Protein AF-0000000070578550 (afdb_homodimer)

Secondary structure (DSSP, 8-state):
-----SS---B-S----SSS----SSTTTTS-SS------HHHHHHHHHHHHHTTT----EEE--S-HHHHHHHHHH-TT--EEE--SS--BB-SS--SSS---SB-SSEEEE-SSSS-EEEEE-B-STTSEE---EEEE-TTS-EEEEE---EE--TTS---HHHHHHHHHHHHHHHHHHT-EEEEESS-B--GGGGGGTS--HHHHHHHHHHHHHHHTSPPSSTT-S-S-SEEEEEGGG--S-B--EEEEEHHHHHHHS----BEEEEEEEHHHHHHHHHHTTTT--SSS---TT-EEEESEEEEEETTSPTT--EEEEEEE-SSSSS-BEEEPPTTSEEEEEEEHHHHTTGGG----TT-EEE----BHHHHHHHHHHHHPSB-PPB-SSEEEESPPPP--------------------TTGGGGHHHHHH-/-----SS---B-S----SSS----TTTTTTS--S------HHHHHHHHHHHHHTTT----EEE--S-HHHHHHHHHH-TT--EEE--SS--BB-SS--SSS---SB-SSEEEE-SSSS-EEEEE-B-STTSEE---EEEE-TTS-EEEEE---EE--TTS---HHHHHHHHHHHHHHHHHHT-EEEEESS-B--GGGGGGTS--HHHHHHHHHHHHHHHTSPPSSTT-S-S-SEEEEEGGG--S-B--EEEEEHHHHHHHS----BEEEEEEEHHHHHHHHHHTTTT--SSS---TT-EEEESEEEEEETTSPTT--EEEEEEE-SSSSS-BEEEPPTTSEEEEEEEHHHHTTGGG----TT-EEE----BHHHHHHHHHHHHPSB-PPB-SSEEEESPPPP--------------------TTGGGGHHHHHH-

Nearest PDB structures (foldseek):
  6hxw-assembly1_A  TM=8.307E-01  e=1.564E-36  Homo sapiens
  6twf-assembly1_A-2  TM=8.271E-01  e=3.918E-35  Homo sapiens
  6s7f-assembly1_A  TM=8.286E-01  e=1.217E-34  Homo sapiens
  7d0v-assembly1_A  TM=5.463E-01  e=1.371E-34  Naja atra
  5h7w-assembly1_A  TM=5.483E-01  e=2.805E-34  Naja atra

Structure (mmCIF, N/CA/C/O backbone):
data_AF-0000000070578550-model_v1
#
loop_
_entity.id
_entity.type
_entity.pdbx_description
1 polymer "5'-nucleotidase"
#
loop_
_atom_site.group_PDB
_atom_site.id
_atom_site.type_symbol
_atom_site.label_atom_id
_atom_site.label_alt_id
_atom_site.label_comp_id
_atom_site.label_asym_id
_atom_site.label_entity_id
_atom_site.label_seq_id
_atom_site.pdbx_PDB_ins_code
_atom_site.Cartn_x
_atom_site.Cartn_y
_atom_site.Cartn_z
_atom_site.occupancy
_atom_site.B_iso_or_equiv
_atom_site.auth_seq_id
_atom_site.auth_comp_id
_atom_site.auth_asym_id
_atom_site.auth_atom_id
_atom_site.pdbx_PDB_model_num
ATOM 1 N N . MET A 1 1 ? 8.312 -33.438 -26.281 1 23.7 1 MET A N 1
ATOM 2 C CA . MET A 1 1 ? 8.805 -34.812 -26.172 1 23.7 1 MET A CA 1
ATOM 3 C C . MET A 1 1 ? 8.445 -35.625 -27.422 1 23.7 1 MET A C 1
ATOM 5 O O . MET A 1 1 ? 7.309 -35.594 -27.891 1 23.7 1 MET A O 1
ATOM 9 N N . TYR A 1 2 ? 9.336 -35.625 -28.328 1 27.56 2 TYR A N 1
ATOM 10 C CA . TYR A 1 2 ? 9.086 -36.5 -29.484 1 27.56 2 TYR A CA 1
ATOM 11 C C . TYR A 1 2 ? 9.336 -37.969 -29.125 1 27.56 2 TYR A C 1
ATOM 13 O O . TYR A 1 2 ? 10.414 -38.312 -28.641 1 27.56 2 TYR A O 1
ATOM 21 N N . LEU A 1 3 ? 8.234 -38.625 -28.75 1 28.02 3 LEU A N 1
ATOM 22 C CA . LEU A 1 3 ? 8.289 -40.094 -28.547 1 28.02 3 LEU A CA 1
ATOM 23 C C . LEU A 1 3 ? 8.133 -40.812 -29.859 1 28.02 3 LEU A C 1
ATOM 25 O O . LEU A 1 3 ? 7.125 -40.656 -30.547 1 28.02 3 LEU A O 1
ATOM 29 N N . ARG A 1 4 ? 9.188 -41.031 -30.516 1 27.94 4 ARG A N 1
ATOM 30 C CA . ARG A 1 4 ? 9.047 -41.938 -31.641 1 27.94 4 ARG A CA 1
ATOM 31 C C . ARG A 1 4 ? 8.852 -43.375 -31.141 1 27.94 4 ARG A C 1
ATOM 33 O O . ARG A 1 4 ? 9.797 -44 -30.672 1 27.94 4 ARG A O 1
ATOM 40 N N . LEU A 1 5 ? 7.727 -43.562 -30.484 1 29.19 5 LEU A N 1
ATOM 41 C CA . LEU A 1 5 ? 7.492 -44.938 -30.078 1 29.19 5 LEU A CA 1
ATOM 42 C C . LEU A 1 5 ? 6.918 -45.75 -31.234 1 29.19 5 LEU A C 1
ATOM 44 O O . LEU A 1 5 ? 5.977 -45.312 -31.906 1 29.19 5 LEU A O 1
ATOM 48 N N . SER A 1 6 ? 7.734 -46.5 -31.969 1 28.7 6 SER A N 1
ATOM 49 C CA . SER A 1 6 ? 7.102 -47.406 -32.938 1 28.7 6 SER A CA 1
ATOM 50 C C . SER A 1 6 ? 5.852 -48.062 -32.344 1 28.7 6 SER A C 1
ATOM 52 O O . SER A 1 6 ? 4.863 -48.25 -33.062 1 28.7 6 SER A O 1
ATOM 54 N N . LYS A 1 7 ? 5.922 -49.062 -31.438 1 30.14 7 LYS A N 1
ATOM 55 C CA . LYS A 1 7 ? 4.828 -49.875 -30.922 1 30.14 7 LYS A CA 1
ATOM 56 C C . LYS A 1 7 ? 4.406 -49.406 -29.531 1 30.14 7 LYS A C 1
ATOM 58 O O . LYS A 1 7 ? 4.266 -50.219 -28.625 1 30.14 7 LYS A O 1
ATOM 63 N N . VAL A 1 8 ? 4.793 -48.219 -29.156 1 28.39 8 VAL A N 1
ATOM 64 C CA . VAL A 1 8 ? 4.488 -47.781 -27.797 1 28.39 8 VAL A CA 1
ATOM 65 C C . VAL A 1 8 ? 3.098 -47.156 -27.75 1 28.39 8 VAL A C 1
ATOM 67 O O . VAL A 1 8 ? 2.738 -46.375 -28.625 1 28.39 8 VAL A O 1
ATOM 70 N N . ILE A 1 9 ? 2.174 -47.781 -27.219 1 27.33 9 ILE A N 1
ATOM 71 C CA . ILE A 1 9 ? 0.869 -47.188 -26.938 1 27.33 9 ILE A CA 1
ATOM 72 C C . ILE A 1 9 ? 1.025 -46.031 -25.969 1 27.33 9 ILE A C 1
ATOM 74 O O . ILE A 1 9 ? 1.628 -46.188 -24.891 1 27.33 9 ILE A O 1
ATOM 78 N N . CYS A 1 10 ? 1.16 -44.844 -26.438 1 28.72 10 CYS A N 1
ATOM 79 C CA . CYS A 1 10 ? 1.11 -43.625 -25.625 1 28.72 10 CYS A CA 1
ATOM 80 C C . CYS A 1 10 ? -0.292 -43.406 -25.078 1 28.72 10 CYS A C 1
ATOM 82 O O . CYS A 1 10 ? -1.271 -43.438 -25.812 1 28.72 10 CYS A O 1
ATOM 84 N N . MET A 1 11 ? -0.547 -43.812 -24.016 1 29.3 11 MET A N 1
ATOM 85 C CA . MET A 1 11 ? -1.819 -43.5 -23.375 1 29.3 11 MET A CA 1
ATOM 86 C C . MET A 1 11 ? -1.87 -42.031 -22.984 1 29.3 11 MET A C 1
ATOM 88 O O . MET A 1 11 ? -0.975 -41.531 -22.297 1 29.3 11 MET A O 1
ATOM 92 N N . PHE A 1 12 ? -2.178 -41.219 -23.953 1 29.72 12 PHE A N 1
ATOM 93 C CA . PHE A 1 12 ? -2.375 -39.812 -23.656 1 29.72 12 PHE A CA 1
ATOM 94 C C . PHE A 1 12 ? -3.658 -39.594 -22.859 1 29.72 12 PHE A C 1
ATOM 96 O O . PHE A 1 12 ? -4.684 -40.219 -23.156 1 29.72 12 PHE A O 1
ATOM 103 N N . PRO A 1 13 ? -3.574 -39.094 -21.672 1 28.92 13 PRO A N 1
ATOM 104 C CA . PRO A 1 13 ? -4.879 -38.844 -21.062 1 28.92 13 PRO A CA 1
ATOM 105 C C . PRO A 1 13 ? -5.77 -37.938 -21.922 1 28.92 13 PRO A C 1
ATOM 107 O O . PRO A 1 13 ? -6.996 -38 -21.797 1 28.92 13 PRO A O 1
ATOM 110 N N . VAL A 1 14 ? -5.258 -36.969 -22.609 1 27.61 14 VAL A N 1
ATOM 111 C CA . VAL A 1 14 ? -6.242 -35.906 -22.812 1 27.61 14 VAL A CA 1
ATOM 112 C C . VAL A 1 14 ? -7.152 -36.25 -23.984 1 27.61 14 VAL A C 1
ATOM 114 O O . VAL A 1 14 ? -6.797 -36.031 -25.141 1 27.61 14 VAL A O 1
ATOM 117 N N . ARG A 1 15 ? -7.371 -37.344 -24.375 1 25.67 15 ARG A N 1
ATOM 118 C CA . ARG A 1 15 ? -8.156 -37.25 -25.609 1 25.67 15 ARG A CA 1
ATOM 119 C C . ARG A 1 15 ? -9.516 -36.625 -25.344 1 25.67 15 ARG A C 1
ATOM 121 O O . ARG A 1 15 ? -10.258 -37.062 -24.469 1 25.67 15 ARG A O 1
ATOM 128 N N . ALA A 1 16 ? -9.688 -35.281 -25.531 1 26.12 16 ALA A N 1
ATOM 129 C CA . ALA A 1 16 ? -11.07 -34.844 -25.703 1 26.12 16 ALA A CA 1
ATOM 130 C C . ALA A 1 16 ? -11.82 -35.688 -26.703 1 26.12 16 ALA A C 1
ATOM 132 O O . ALA A 1 16 ? -11.961 -35.344 -27.875 1 26.12 16 ALA A O 1
ATOM 133 N N . ASP A 1 17 ? -11.594 -36.875 -27 1 24.56 17 ASP A N 1
ATOM 134 C CA . ASP A 1 17 ? -12.797 -37.375 -27.641 1 24.56 17 ASP A CA 1
ATOM 135 C C . ASP A 1 17 ? -14.008 -37.281 -26.719 1 24.56 17 ASP A C 1
ATOM 137 O O . ASP A 1 17 ? -13.891 -37.469 -25.516 1 24.56 17 ASP A O 1
ATOM 141 N N . PHE A 1 18 ? -15.125 -36.5 -27.016 1 26.39 18 PHE A N 1
ATOM 142 C CA . PHE A 1 18 ? -16.422 -36.312 -26.391 1 26.39 18 PHE A CA 1
ATOM 143 C C . PHE A 1 18 ? -16.906 -37.625 -25.766 1 26.39 18 PHE A C 1
ATOM 145 O O . PHE A 1 18 ? -17.906 -37.656 -25.047 1 26.39 18 PHE A O 1
ATOM 152 N N . GLN A 1 19 ? -16.672 -38.812 -26.297 1 25.03 19 GLN A N 1
ATOM 153 C CA . GLN A 1 19 ? -17.391 -39.75 -25.453 1 25.03 19 GLN A CA 1
ATOM 154 C C . GLN A 1 19 ? -16.828 -39.75 -24.031 1 25.03 19 GLN A C 1
ATOM 156 O O . GLN A 1 19 ? -17.516 -39.406 -23.078 1 25.03 19 GLN A O 1
ATOM 161 N N . ARG A 1 20 ? -16.266 -41.031 -23.406 1 25.88 20 ARG A N 1
ATOM 162 C CA . ARG A 1 20 ? -15.891 -41.281 -22.016 1 25.88 20 ARG A CA 1
ATOM 163 C C . ARG A 1 20 ? -14.477 -40.781 -21.734 1 25.88 20 ARG A C 1
ATOM 165 O O . ARG A 1 20 ? -13.5 -41.5 -21.922 1 25.88 20 ARG A O 1
ATOM 172 N N . THR A 1 21 ? -13.992 -39.719 -22.219 1 25.75 21 THR A N 1
ATOM 173 C CA . THR A 1 21 ? -12.633 -39.219 -22.016 1 25.75 21 THR A CA 1
ATOM 174 C C . THR A 1 21 ? -12.312 -39.125 -20.516 1 25.75 21 THR A C 1
ATOM 176 O O . THR A 1 21 ? -13.031 -38.469 -19.766 1 25.75 21 THR A O 1
ATOM 179 N N . GLN A 1 22 ? -11.75 -40.188 -19.969 1 25.45 22 GLN A N 1
ATOM 180 C CA . GLN A 1 22 ? -11.281 -40.25 -18.594 1 25.45 22 GLN A CA 1
ATOM 181 C C . GLN A 1 22 ? -10.234 -39.156 -18.328 1 25.45 22 GLN A C 1
ATOM 183 O O . GLN A 1 22 ? -9.227 -39.094 -19.031 1 25.45 22 GLN A O 1
ATOM 188 N N . TYR A 1 23 ? -10.516 -37.938 -18.156 1 28.58 23 TYR A N 1
ATOM 189 C CA . TYR A 1 23 ? -9.711 -36.781 -17.812 1 28.58 23 TYR A CA 1
ATOM 190 C C . TYR A 1 23 ? -8.953 -37.031 -16.5 1 28.58 23 TYR A C 1
ATOM 192 O O . TYR A 1 23 ? -9.422 -37.75 -15.633 1 28.58 23 TYR A O 1
ATOM 200 N N . SER A 1 24 ? -7.645 -37.125 -16.578 1 28.34 24 SER A N 1
ATOM 201 C CA . SER A 1 24 ? -6.832 -37.156 -15.375 1 28.34 24 SER A CA 1
ATOM 202 C C . SER A 1 24 ? -7.293 -36.094 -14.359 1 28.34 24 SER A C 1
ATOM 204 O O . SER A 1 24 ? -7.938 -35.125 -14.734 1 28.34 24 SER A O 1
ATOM 206 N N . TYR A 1 25 ? -7.145 -36.438 -13.102 1 28.59 25 TYR A N 1
ATOM 207 C CA . TYR A 1 25 ? -7.656 -35.688 -11.961 1 28.59 25 TYR A CA 1
ATOM 208 C C . TYR A 1 25 ? -7.277 -34.219 -12.062 1 28.59 25 TYR A C 1
ATOM 210 O O . TYR A 1 25 ? -8.109 -33.312 -11.805 1 28.59 25 TYR A O 1
ATOM 218 N N . GLU A 1 26 ? -5.922 -33.938 -12.211 1 30.03 26 GLU A N 1
ATOM 219 C CA . GLU A 1 26 ? -5.562 -32.531 -12.023 1 30.03 26 GLU A CA 1
ATOM 220 C C . GLU A 1 26 ? -6.07 -31.688 -13.18 1 30.03 26 GLU A C 1
ATOM 222 O O . GLU A 1 26 ? -6.484 -30.547 -12.984 1 30.03 26 GLU A O 1
ATOM 227 N N . THR A 1 27 ? -5.836 -32.125 -14.344 1 30.83 27 THR A N 1
ATOM 228 C CA . THR A 1 27 ? -6.352 -31.453 -15.523 1 30.83 27 THR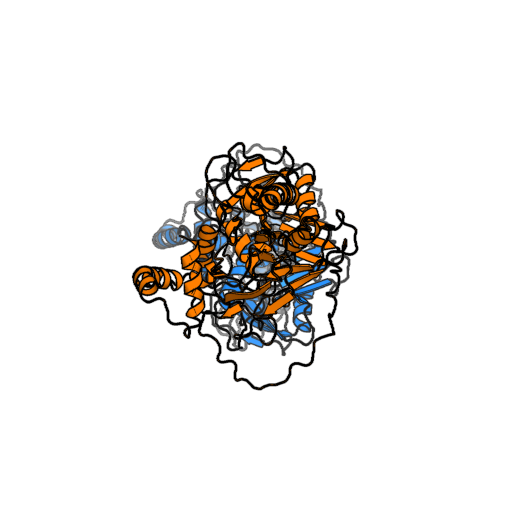 A CA 1
ATOM 229 C C . THR A 1 27 ? -7.879 -31.438 -15.516 1 30.83 27 THR A C 1
ATOM 231 O O . THR A 1 27 ? -8.5 -30.875 -16.422 1 30.83 27 THR A O 1
ATOM 234 N N . TYR A 1 28 ? -8.43 -32.344 -14.727 1 29.84 28 TYR A N 1
ATOM 235 C CA . TYR A 1 28 ? -9.883 -32.469 -14.711 1 29.84 28 TYR A CA 1
ATOM 236 C C . TYR A 1 28 ? -10.547 -31.141 -14.32 1 29.84 28 TYR A C 1
ATOM 238 O O . TYR A 1 28 ? -11.75 -30.969 -14.5 1 29.84 28 TYR A O 1
ATOM 246 N N . ILE A 1 29 ? -9.805 -30.469 -13.359 1 28.92 29 ILE A N 1
ATOM 247 C CA . ILE A 1 29 ? -10.594 -29.406 -12.766 1 28.92 29 ILE A CA 1
ATOM 248 C C . ILE A 1 29 ? -10.883 -28.328 -13.812 1 28.92 29 ILE A C 1
ATOM 250 O O . ILE A 1 29 ? -11.703 -27.438 -13.578 1 28.92 29 ILE A O 1
ATOM 254 N N . PHE A 1 30 ? -10.008 -28.188 -14.719 1 29.16 30 PHE A N 1
ATOM 255 C CA . PHE A 1 30 ? -10.359 -27.047 -15.562 1 29.16 30 PHE A CA 1
ATOM 256 C C . PHE A 1 30 ? -11.57 -27.375 -16.422 1 29.16 30 PHE A C 1
ATOM 258 O O . PHE A 1 30 ? -12.07 -26.5 -17.141 1 29.16 30 PHE A O 1
ATOM 265 N N . PHE A 1 31 ? -11.664 -28.641 -16.969 1 27.8 31 PHE A N 1
ATOM 266 C CA . PHE A 1 31 ? -12.57 -28.719 -18.109 1 27.8 31 PHE A CA 1
ATOM 267 C C . PHE A 1 31 ? -14.016 -28.547 -17.656 1 27.8 31 PHE A C 1
ATOM 269 O O . PHE A 1 31 ? -14.32 -28.656 -16.469 1 27.8 31 PHE A O 1
ATOM 276 N N . PHE A 1 32 ? -15.055 -28.938 -18.656 1 27.47 32 PHE A N 1
ATOM 277 C CA . PHE A 1 32 ? -16.438 -28.641 -19 1 27.47 32 PHE A CA 1
ATOM 278 C C . PHE A 1 32 ? -17.391 -29.234 -17.953 1 27.47 32 PHE A C 1
ATOM 280 O O . PHE A 1 32 ? -17.031 -30.188 -17.266 1 27.47 32 PHE A O 1
ATOM 287 N N . SER A 1 33 ? -18.547 -28.547 -17.547 1 31.75 33 SER A N 1
ATOM 288 C CA . SER A 1 33 ? -19.812 -28.781 -16.859 1 31.75 33 SER A CA 1
ATOM 289 C C . SER A 1 33 ? -20.328 -30.188 -17.125 1 31.75 33 SER A C 1
ATOM 291 O O . SER A 1 33 ? -21.391 -30.562 -16.625 1 31.75 33 SER A O 1
ATOM 293 N N . GLY A 1 34 ? -20.016 -30.938 -18.297 1 32.12 34 GLY A N 1
ATOM 294 C CA . GLY A 1 34 ? -20.859 -32.125 -18.5 1 32.12 34 GLY A CA 1
ATOM 295 C C . GLY A 1 34 ? -20.531 -33.25 -17.531 1 32.12 34 GLY A C 1
ATOM 296 O O . GLY A 1 34 ? -19.625 -33.125 -16.703 1 32.12 34 GLY A O 1
ATOM 297 N N . LYS A 1 35 ? -21.328 -34.406 -17.516 1 35.44 35 LYS A N 1
ATOM 298 C CA . LYS A 1 35 ? -21.453 -35.625 -16.719 1 35.44 35 LYS A CA 1
ATOM 299 C C . LYS A 1 35 ? -20.156 -36.406 -16.688 1 35.44 35 LYS A C 1
ATOM 301 O O . LYS A 1 35 ? -20.031 -37.438 -17.359 1 35.44 35 LYS A O 1
ATOM 306 N N . VAL A 1 36 ? -19.016 -35.719 -16.828 1 34.66 36 VAL A N 1
ATOM 307 C CA . VAL A 1 36 ? -17.844 -36.594 -16.844 1 34.66 36 VAL A CA 1
ATOM 308 C C . VAL A 1 36 ? -17.531 -37.062 -15.43 1 34.66 36 VAL A C 1
ATOM 310 O O . VAL A 1 36 ? -17.531 -36.25 -14.492 1 34.66 36 VAL A O 1
ATOM 313 N N . GLN A 1 37 ? -17.828 -38.312 -15.078 1 34.62 37 GLN A N 1
ATOM 314 C CA . GLN A 1 37 ? -17.438 -38.969 -13.836 1 34.62 37 GLN A CA 1
ATOM 315 C C . GLN A 1 37 ? -15.914 -39 -13.703 1 34.62 37 GLN A C 1
ATOM 317 O O . GLN A 1 37 ? -15.211 -39.406 -14.641 1 34.62 37 GLN A O 1
ATOM 322 N N . ILE A 1 38 ? -15.391 -38.312 -12.945 1 39.66 38 ILE A N 1
ATOM 323 C CA . ILE A 1 38 ? -13.953 -38.281 -12.688 1 39.66 38 ILE A CA 1
ATOM 324 C C . ILE A 1 38 ? -13.562 -39.438 -11.797 1 39.66 38 ILE A C 1
ATOM 326 O O . ILE A 1 38 ? -14.008 -39.531 -10.656 1 39.66 38 ILE A O 1
ATOM 330 N N . LEU A 1 39 ? -13.078 -40.469 -12.312 1 49.06 39 LEU A N 1
ATOM 331 C CA . LEU A 1 39 ? -12.586 -41.625 -11.57 1 49.06 39 LEU A CA 1
ATOM 332 C C . LEU A 1 39 ? -11.164 -41.406 -11.078 1 49.06 39 LEU A C 1
ATOM 334 O O . LEU A 1 39 ? -10.414 -40.625 -11.68 1 49.06 39 LEU A O 1
ATOM 338 N N . PRO A 1 40 ? -10.797 -41.875 -9.945 1 60.25 40 PRO A N 1
ATOM 339 C CA . PRO A 1 40 ? -9.414 -41.75 -9.461 1 60.25 40 PRO A CA 1
ATOM 340 C C . PRO A 1 40 ? -8.383 -42.188 -10.508 1 60.25 40 PRO A C 1
ATOM 342 O O . PRO A 1 40 ? -8.57 -43.188 -11.188 1 60.25 40 PRO A O 1
ATOM 345 N N . GLU A 1 41 ? -7.398 -41.344 -10.648 1 65.06 41 GLU A N 1
ATOM 346 C CA . GLU A 1 41 ? -6.426 -41.5 -11.727 1 65.06 41 GLU A CA 1
ATOM 347 C C . GLU A 1 41 ? -5.754 -42.875 -11.656 1 65.06 41 GLU A C 1
ATOM 349 O O . GLU A 1 41 ? -5.648 -43.562 -12.672 1 65.06 41 GLU A O 1
ATOM 354 N N . ALA A 1 42 ? -5.383 -43.25 -10.477 1 76.69 42 ALA A N 1
ATOM 355 C CA . ALA A 1 42 ? -4.633 -44.5 -10.328 1 76.69 42 ALA A CA 1
ATOM 356 C C . ALA A 1 42 ? -5.492 -45.688 -10.703 1 76.69 42 ALA A C 1
ATOM 358 O O . ALA A 1 42 ? -5.02 -46.625 -11.375 1 76.69 42 ALA A O 1
ATOM 359 N N . ASP A 1 43 ? -6.707 -45.656 -10.289 1 73.06 43 ASP A N 1
ATOM 360 C CA . ASP A 1 43 ? -7.598 -46.781 -10.562 1 73.06 43 ASP A CA 1
ATOM 361 C C . ASP A 1 43 ? -7.871 -46.906 -12.062 1 73.06 43 ASP A C 1
ATOM 363 O O . ASP A 1 43 ? -7.891 -48 -12.602 1 73.06 43 ASP A O 1
ATOM 367 N N . SER A 1 44 ? -8.055 -45.781 -12.641 1 70.19 44 SER A N 1
ATOM 368 C CA . SER A 1 44 ? -8.312 -45.781 -14.07 1 70.19 44 SER A CA 1
ATOM 369 C C . SER A 1 44 ? -7.109 -46.312 -14.852 1 70.19 44 SER A C 1
ATOM 371 O O . SER A 1 44 ? -7.258 -47.062 -15.812 1 70.19 44 SER A O 1
ATOM 373 N N . ILE A 1 45 ? -6 -45.875 -14.43 1 75.25 45 ILE A N 1
ATOM 374 C CA . ILE A 1 45 ? -4.762 -46.281 -15.078 1 75.25 45 ILE A CA 1
ATOM 375 C C . ILE A 1 45 ? -4.566 -47.781 -14.906 1 75.25 45 ILE A C 1
ATOM 377 O O . ILE A 1 45 ? -4.297 -48.5 -15.875 1 75.25 45 ILE A O 1
ATOM 381 N N . ASN A 1 46 ? -4.816 -48.219 -13.742 1 81.44 46 ASN A N 1
ATOM 382 C CA . ASN A 1 46 ? -4.656 -49.656 -13.469 1 81.44 46 ASN A CA 1
ATOM 383 C C . ASN A 1 46 ? -5.652 -50.5 -14.258 1 81.44 46 ASN A C 1
ATOM 385 O O . ASN A 1 46 ? -5.305 -51.562 -14.758 1 81.44 46 ASN A O 1
ATOM 389 N N . ALA A 1 47 ? -6.797 -50 -14.32 1 74.75 47 ALA A N 1
ATOM 390 C CA . ALA A 1 47 ? -7.816 -50.75 -15.078 1 74.75 47 ALA A CA 1
ATOM 391 C C . ALA A 1 47 ? -7.426 -50.844 -16.547 1 74.75 47 ALA A C 1
ATOM 393 O O . ALA A 1 47 ? -7.574 -51.938 -17.156 1 74.75 47 ALA A O 1
ATOM 394 N N . GLU A 1 48 ? -6.969 -49.75 -17.047 1 74.12 48 GLU A N 1
ATOM 395 C CA . GLU A 1 48 ? -6.555 -49.75 -18.453 1 74.12 48 GLU A CA 1
ATOM 396 C C . GLU A 1 48 ? -5.34 -50.656 -18.656 1 74.12 48 GLU A C 1
ATOM 398 O O . GLU A 1 48 ? -5.254 -51.344 -19.672 1 74.12 48 GLU A O 1
ATOM 403 N N . ILE A 1 49 ? -4.449 -50.625 -17.797 1 77.88 49 ILE A N 1
ATOM 404 C CA . ILE A 1 49 ? -3.25 -51.469 -17.875 1 77.88 49 ILE A CA 1
ATOM 405 C C . ILE A 1 49 ? -3.643 -52.938 -17.906 1 77.88 49 ILE A C 1
ATOM 407 O O . ILE A 1 49 ? -3.1 -53.719 -18.688 1 77.88 49 ILE A O 1
ATOM 411 N N . LYS A 1 50 ? -4.57 -53.281 -17.078 1 80 50 LYS A N 1
ATOM 412 C CA . LYS A 1 50 ? -5.043 -54.656 -17.047 1 80 50 LYS A CA 1
ATOM 413 C C . LYS A 1 50 ? -5.598 -55.062 -18.406 1 80 50 LYS A C 1
ATOM 415 O O . LYS A 1 50 ? -5.363 -56.188 -18.859 1 80 50 LYS A O 1
ATOM 420 N N . VAL A 1 51 ? -6.289 -54.219 -18.938 1 73.38 51 VAL A N 1
ATOM 421 C CA . VAL A 1 51 ? -6.863 -54.5 -20.25 1 73.38 51 VAL A CA 1
ATOM 422 C C . VAL A 1 51 ? -5.746 -54.688 -21.281 1 73.38 51 VAL A C 1
ATOM 424 O O . VAL A 1 51 ? -5.785 -55.594 -22.109 1 73.38 51 VAL A O 1
ATOM 427 N N . LEU A 1 52 ? -4.785 -53.844 -21.188 1 72.94 52 LEU A N 1
ATOM 428 C CA . LEU A 1 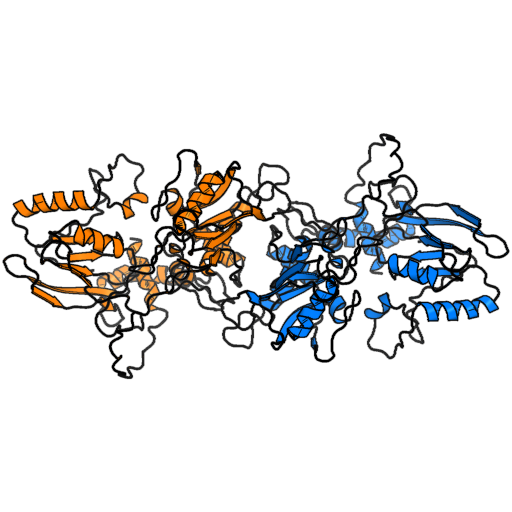52 ? -3.701 -53.844 -22.156 1 72.94 52 LEU A CA 1
ATOM 429 C C . LEU A 1 52 ? -2.76 -55 -21.938 1 72.94 52 LEU A C 1
ATOM 431 O O . LEU A 1 52 ? -2.164 -55.531 -22.891 1 72.94 52 LEU A O 1
ATOM 435 N N . MET A 1 53 ? -2.656 -55.406 -20.734 1 77.69 53 MET A N 1
ATOM 436 C CA . MET A 1 53 ? -1.843 -56.562 -20.438 1 77.69 53 MET A CA 1
ATOM 437 C C . MET A 1 53 ? -2.404 -57.812 -21.109 1 77.69 53 MET A C 1
ATOM 439 O O . MET A 1 53 ? -1.646 -58.688 -21.562 1 77.69 53 MET A O 1
ATOM 443 N N . LYS A 1 54 ? -3.623 -57.844 -21.25 1 75.25 54 LYS A N 1
ATOM 444 C CA . LYS A 1 54 ? -4.27 -58.969 -21.922 1 75.25 54 LYS A CA 1
ATOM 445 C C . LYS A 1 54 ? -3.945 -58.938 -23.422 1 75.25 54 LYS A C 1
ATOM 447 O O . LYS A 1 54 ? -4.055 -59.969 -24.094 1 75.25 54 LYS A O 1
ATOM 452 N N . LYS A 1 55 ? -3.562 -57.875 -23.875 1 70.06 55 LYS A N 1
ATOM 453 C CA . LYS A 1 55 ? -3.191 -57.75 -25.281 1 70.06 55 LYS A CA 1
ATOM 454 C C . LYS A 1 55 ? -1.688 -57.906 -25.469 1 70.06 55 LYS A C 1
ATOM 456 O O . LYS A 1 55 ? -1.133 -57.5 -26.484 1 70.06 55 LYS A O 1
ATOM 461 N N . ASN A 1 56 ? -0.92 -58.344 -24.422 1 70.88 56 ASN A N 1
ATOM 462 C CA . ASN A 1 56 ? 0.493 -58.719 -24.422 1 70.88 56 ASN A CA 1
ATOM 463 C C . ASN A 1 56 ? 1.388 -57.469 -24.516 1 70.88 56 ASN A C 1
ATOM 465 O O . ASN A 1 56 ? 2.41 -57.5 -25.203 1 70.88 56 ASN A O 1
ATOM 469 N N . ILE A 1 57 ? 0.937 -56.406 -24 1 72.12 57 ILE A N 1
ATOM 470 C CA . ILE A 1 57 ? 1.777 -55.219 -23.844 1 72.12 57 ILE A CA 1
ATOM 471 C C . ILE A 1 57 ? 2.572 -55.344 -22.547 1 72.12 57 ILE A C 1
ATOM 473 O O . ILE A 1 57 ? 2.018 -55.688 -21.5 1 72.12 57 ILE A O 1
ATOM 477 N N . SER A 1 58 ? 3.838 -55.188 -22.641 1 76.38 58 SER A N 1
ATOM 478 C CA . SER A 1 58 ? 4.691 -55.438 -21.484 1 76.38 58 SER A CA 1
ATOM 479 C C . SER A 1 58 ? 5.344 -54.156 -20.984 1 76.38 58 SER A C 1
ATOM 481 O O . SER A 1 58 ? 5.93 -54.156 -19.891 1 76.38 58 SER A O 1
ATOM 483 N N . VAL A 1 59 ? 5.34 -53.125 -21.672 1 75.56 59 VAL A N 1
ATOM 484 C CA . VAL A 1 59 ? 5.918 -51.875 -21.234 1 75.56 59 VAL A CA 1
ATOM 485 C C . VAL A 1 59 ? 4.84 -50.781 -21.203 1 75.56 59 VAL A C 1
ATOM 487 O O . VAL A 1 59 ? 4.102 -50.594 -22.172 1 75.56 59 VAL A O 1
ATOM 490 N N . PHE A 1 60 ? 4.738 -50.188 -20.156 1 78.44 60 PHE A N 1
ATOM 491 C CA . PHE A 1 60 ? 3.699 -49.156 -19.984 1 78.44 60 PHE A CA 1
ATOM 492 C C . PHE A 1 60 ? 4.312 -47.812 -19.719 1 78.44 60 PHE A C 1
ATOM 494 O O . PHE A 1 60 ? 5.074 -47.625 -18.766 1 78.44 60 PHE A O 1
ATOM 501 N N . ILE A 1 61 ? 4.047 -46.875 -20.578 1 75.12 61 ILE A N 1
ATOM 502 C CA . ILE A 1 61 ? 4.508 -45.5 -20.469 1 75.12 61 ILE A CA 1
ATOM 503 C C . ILE A 1 61 ? 3.311 -44.594 -20.266 1 75.12 61 ILE A C 1
ATOM 505 O O . ILE A 1 61 ? 2.344 -44.625 -21.031 1 75.12 61 ILE A O 1
ATOM 509 N N . LEU A 1 62 ? 3.41 -43.812 -19.188 1 76.56 62 LEU A N 1
ATOM 510 C CA . LEU A 1 62 ? 2.359 -42.844 -18.891 1 76.56 62 LEU A CA 1
ATOM 511 C C . LEU A 1 62 ? 2.811 -41.438 -19.25 1 76.56 62 LEU A C 1
ATOM 513 O O . LEU A 1 62 ? 3.896 -41 -18.844 1 76.56 62 LEU A O 1
ATOM 517 N N . VAL A 1 63 ? 2.084 -40.781 -20.125 1 68.94 63 VAL A N 1
ATOM 518 C CA . VAL A 1 63 ? 2.256 -39.344 -20.312 1 68.94 63 VAL A CA 1
ATOM 519 C C . VAL A 1 63 ? 1.313 -38.594 -19.375 1 68.94 63 VAL A C 1
ATOM 521 O O . VAL A 1 63 ? 0.092 -38.719 -19.469 1 68.94 63 VAL A O 1
ATOM 524 N N . SER A 1 64 ? 1.947 -37.938 -18.391 1 66.56 64 SER A N 1
ATOM 525 C CA . SER A 1 64 ? 1.148 -37.312 -17.344 1 66.56 64 SER A CA 1
ATOM 526 C C . SER A 1 64 ? 1.356 -35.812 -17.297 1 66.56 64 SER A C 1
ATOM 528 O O . SER A 1 64 ? 2.34 -35.312 -17.844 1 66.56 64 SER A O 1
ATOM 530 N N . HIS A 1 65 ? 0.39 -35.094 -16.906 1 61.19 65 HIS A N 1
ATOM 531 C CA . HIS A 1 65 ? 0.487 -33.656 -16.594 1 61.19 65 HIS A CA 1
ATOM 532 C C . HIS A 1 65 ? -0.041 -33.375 -15.188 1 61.19 65 HIS A C 1
ATOM 534 O O . HIS A 1 65 ? -0.788 -32.406 -14.984 1 61.19 65 HIS A O 1
ATOM 540 N N . VAL A 1 66 ? 0.328 -34.281 -14.266 1 58.94 66 VAL A N 1
ATOM 541 C CA . VAL A 1 66 ? -0.227 -34.219 -12.914 1 58.94 66 VAL A CA 1
ATOM 542 C C . VAL A 1 66 ? 0.829 -33.688 -11.945 1 58.94 66 VAL A C 1
ATOM 544 O O . VAL A 1 66 ? 0.556 -33.531 -10.758 1 58.94 66 VAL A O 1
ATOM 547 N N . GLY A 1 67 ? 1.941 -33.312 -12.391 1 68.69 67 GLY A N 1
ATOM 548 C CA . GLY A 1 67 ? 2.994 -32.812 -11.516 1 68.69 67 GLY A CA 1
ATOM 549 C C . GLY A 1 67 ? 3.928 -33.906 -11.031 1 68.69 67 GLY A C 1
ATOM 550 O O . GLY A 1 67 ? 3.543 -35.094 -10.961 1 68.69 67 GLY A O 1
ATOM 551 N N . PHE A 1 68 ? 5.113 -33.531 -10.609 1 76.44 68 PHE A N 1
ATOM 552 C CA . PHE A 1 68 ? 6.18 -34.469 -10.273 1 76.44 68 PHE A CA 1
ATOM 553 C C . PHE A 1 68 ? 5.828 -35.281 -9.031 1 76.44 68 PHE A C 1
ATOM 555 O O . PHE A 1 68 ? 6.039 -36.5 -8.984 1 76.44 68 PHE A O 1
ATOM 562 N N . ASP A 1 69 ? 5.246 -34.625 -8.055 1 73.31 69 ASP A N 1
ATOM 563 C CA . ASP A 1 69 ? 4.895 -35.281 -6.809 1 73.31 69 ASP A CA 1
ATOM 564 C C . ASP A 1 69 ? 3.811 -36.344 -7.043 1 73.31 69 ASP A C 1
ATOM 566 O O . ASP A 1 69 ? 3.902 -37.469 -6.539 1 73.31 69 ASP A O 1
ATOM 570 N N . VAL A 1 70 ? 2.879 -36 -7.809 1 74.5 70 VAL A N 1
ATOM 571 C CA . VAL A 1 70 ? 1.785 -36.906 -8.086 1 74.5 70 VAL A CA 1
ATOM 572 C C . VAL A 1 70 ? 2.277 -38.031 -8.984 1 74.5 70 VAL A C 1
ATOM 574 O O . VAL A 1 70 ? 1.854 -39.188 -8.836 1 74.5 70 VAL A O 1
ATOM 577 N N . ASP A 1 71 ? 3.113 -37.688 -9.852 1 79.88 71 ASP A N 1
ATOM 578 C CA . ASP A 1 71 ? 3.709 -38.719 -10.695 1 79.88 71 ASP A CA 1
ATOM 579 C C . ASP A 1 71 ? 4.371 -39.812 -9.844 1 79.88 71 ASP A C 1
ATOM 581 O O . ASP A 1 71 ? 4.285 -41 -10.164 1 79.88 71 ASP A O 1
ATOM 585 N N . GLN A 1 72 ? 4.98 -39.344 -8.812 1 83.12 72 GLN A N 1
ATOM 586 C CA . GLN A 1 72 ? 5.609 -40.312 -7.922 1 83.12 72 GLN A CA 1
ATOM 587 C C . GLN A 1 72 ? 4.57 -41.188 -7.227 1 83.12 72 GLN A C 1
ATOM 589 O O . GLN A 1 72 ? 4.766 -42.406 -7.062 1 83.12 72 GLN A O 1
ATOM 594 N N . GLN A 1 73 ? 3.549 -40.594 -6.906 1 80.19 73 GLN A N 1
ATOM 595 C CA . GLN A 1 73 ? 2.463 -41.375 -6.305 1 80.19 73 GLN A CA 1
ATOM 596 C C . GLN A 1 73 ? 1.897 -42.375 -7.289 1 80.19 73 GLN A C 1
ATOM 598 O O . GLN A 1 73 ? 1.61 -43.531 -6.91 1 80.19 73 GLN A O 1
ATOM 603 N N . LEU A 1 74 ? 1.71 -41.906 -8.461 1 82.81 74 LEU A N 1
ATOM 604 C CA . LEU A 1 74 ? 1.203 -42.812 -9.484 1 82.81 74 LEU A CA 1
ATOM 605 C C . LEU A 1 74 ? 2.172 -43.969 -9.727 1 82.81 74 LEU A C 1
ATOM 607 O O . LEU A 1 74 ? 1.747 -45.125 -9.938 1 82.81 74 LEU A O 1
ATOM 611 N N . ALA A 1 75 ? 3.406 -43.625 -9.656 1 87.81 75 ALA A N 1
ATOM 612 C CA . ALA A 1 75 ? 4.418 -44.656 -9.812 1 87.81 75 ALA A CA 1
ATOM 613 C C . ALA A 1 75 ? 4.273 -45.719 -8.742 1 87.81 75 ALA A C 1
ATOM 615 O O . ALA A 1 75 ? 4.477 -46.906 -9.008 1 87.81 75 ALA A O 1
ATOM 616 N N . GLU A 1 76 ? 3.883 -45.281 -7.605 1 87.31 76 GLU A N 1
ATOM 617 C CA . GLU A 1 76 ? 3.688 -46.188 -6.5 1 87.31 76 GLU A CA 1
ATOM 618 C C . GLU A 1 76 ? 2.377 -46.969 -6.648 1 87.31 76 GLU A C 1
ATOM 620 O O . GLU A 1 76 ? 2.348 -48.188 -6.484 1 87.31 76 GLU A O 1
ATOM 625 N N . LYS A 1 77 ? 1.366 -46.312 -7.008 1 85.19 77 LYS A N 1
ATOM 626 C CA . LYS A 1 77 ? 0.021 -46.906 -6.996 1 85.19 77 LYS A CA 1
ATOM 627 C C . LYS A 1 77 ? -0.236 -47.719 -8.25 1 85.19 77 LYS A C 1
ATOM 629 O O . LYS A 1 77 ? -1.163 -48.531 -8.281 1 85.19 77 LYS A O 1
ATOM 634 N N . CYS A 1 78 ? 0.489 -47.5 -9.227 1 85.44 78 CYS A N 1
ATOM 635 C CA . CYS A 1 78 ? 0.386 -48.281 -10.469 1 85.44 78 CYS A CA 1
ATOM 636 C C . CYS A 1 78 ? 1.664 -49.062 -10.734 1 85.44 78 CYS A C 1
ATOM 638 O O . CYS A 1 78 ? 2.52 -48.625 -11.508 1 85.44 78 CYS A O 1
ATOM 640 N N . PRO A 1 79 ? 1.747 -50.156 -10.156 1 87 79 PRO A N 1
ATOM 641 C CA . PRO A 1 79 ? 3.012 -50.875 -10.133 1 87 79 PRO A CA 1
ATOM 642 C C . PRO A 1 79 ? 3.449 -51.344 -11.523 1 87 79 PRO A C 1
ATOM 644 O O . PRO A 1 79 ? 4.629 -51.656 -11.734 1 87 79 PRO A O 1
ATOM 647 N N . GLU A 1 80 ? 2.574 -51.344 -12.5 1 84 80 GLU A N 1
ATOM 648 C CA . GLU A 1 80 ? 2.93 -51.875 -13.82 1 84 80 GLU A CA 1
ATOM 649 C C . GLU A 1 80 ? 3.508 -50.75 -14.703 1 84 80 GLU A C 1
ATOM 651 O O . GLU A 1 80 ? 4 -51.031 -15.797 1 84 80 GLU A O 1
ATOM 656 N N . LEU A 1 81 ? 3.496 -49.562 -14.188 1 86.12 81 LEU A N 1
ATOM 657 C CA . LEU A 1 81 ? 4.051 -48.469 -14.969 1 86.12 81 LEU A CA 1
ATOM 658 C C . LEU A 1 81 ? 5.574 -48.531 -14.992 1 86.12 81 LEU A C 1
ATOM 660 O O . LEU A 1 81 ? 6.207 -48.688 -13.945 1 86.12 81 LEU A O 1
ATOM 664 N N . ASP A 1 82 ? 6.102 -48.375 -16.141 1 82.5 82 ASP A N 1
ATOM 665 C CA . ASP A 1 82 ? 7.551 -48.438 -16.297 1 82.5 82 ASP A CA 1
ATOM 666 C C . ASP A 1 82 ? 8.156 -47.031 -16.406 1 82.5 82 ASP A C 1
ATOM 668 O O . ASP A 1 82 ? 9.273 -46.781 -15.938 1 82.5 82 ASP A O 1
ATOM 672 N N . LEU A 1 83 ? 7.508 -46.188 -17.031 1 82.31 83 LEU A N 1
ATOM 673 C CA . LEU A 1 83 ? 7.984 -44.844 -17.297 1 82.31 83 LEU A CA 1
ATOM 674 C C . LEU A 1 83 ? 6.836 -43.844 -17.234 1 82.31 83 LEU A C 1
ATOM 676 O O . LEU A 1 83 ? 5.746 -44.094 -17.75 1 82.31 83 LEU A O 1
ATOM 680 N N . ILE A 1 84 ? 7.117 -42.812 -16.547 1 82.31 84 ILE A N 1
ATOM 681 C CA . ILE A 1 84 ? 6.191 -41.688 -16.547 1 82.31 84 ILE A CA 1
ATOM 682 C C . ILE A 1 84 ? 6.859 -40.469 -17.188 1 82.31 84 ILE A C 1
ATOM 684 O O . ILE A 1 84 ? 7.941 -40.062 -16.766 1 82.31 84 ILE A O 1
ATOM 688 N N . VAL A 1 85 ? 6.316 -40 -18.297 1 76.12 85 VAL A N 1
ATOM 689 C CA . VAL A 1 85 ? 6.703 -38.75 -18.891 1 76.12 85 VAL A CA 1
ATOM 690 C C . VAL A 1 85 ? 5.766 -37.625 -18.406 1 76.12 85 VAL A C 1
ATOM 692 O O . VAL A 1 85 ? 4.641 -37.5 -18.891 1 76.12 85 VAL A O 1
ATOM 695 N N . GLY A 1 86 ? 6.367 -36.969 -17.406 1 71.94 86 GLY A N 1
ATOM 696 C CA . GLY A 1 86 ? 5.5 -36.031 -16.703 1 71.94 86 GLY A CA 1
ATOM 697 C C . GLY A 1 86 ? 5.707 -34.594 -17.141 1 71.94 86 GLY A C 1
ATOM 698 O O . GLY A 1 86 ? 6.531 -34.312 -18 1 71.94 86 GLY A O 1
ATOM 699 N N . GLY A 1 87 ? 4.867 -33.812 -16.656 1 64.62 87 GLY A N 1
ATOM 700 C CA . GLY A 1 87 ? 4.902 -32.375 -16.812 1 64.62 87 GLY A CA 1
ATOM 701 C C . GLY A 1 87 ? 4.105 -31.625 -15.75 1 64.62 87 GLY A C 1
ATOM 702 O O . GLY A 1 87 ? 3.969 -32.125 -14.625 1 64.62 87 GLY A O 1
ATOM 703 N N . HIS A 1 88 ? 3.775 -30.453 -15.922 1 53.53 88 HIS A N 1
ATOM 704 C CA . HIS A 1 88 ? 2.902 -29.625 -15.094 1 53.53 88 HIS A CA 1
ATOM 705 C C . HIS A 1 88 ? 3.703 -28.844 -14.062 1 53.53 88 HIS A C 1
ATOM 707 O O . HIS A 1 88 ? 3.471 -27.641 -13.867 1 53.53 88 HIS A O 1
ATOM 713 N N . THR A 1 89 ? 4.586 -29.531 -13.328 1 54.28 89 THR A N 1
ATOM 714 C CA . THR A 1 89 ? 5.34 -28.875 -12.258 1 54.28 89 THR A CA 1
ATOM 715 C C . THR A 1 89 ? 6.605 -28.234 -12.812 1 54.28 89 THR A C 1
ATOM 717 O O . THR A 1 89 ? 7.348 -27.578 -12.078 1 54.28 89 THR A O 1
ATOM 720 N N . ASN A 1 90 ? 6.875 -28.172 -14.109 1 56.81 90 ASN A N 1
ATOM 721 C CA . ASN A 1 90 ? 8.062 -27.594 -14.742 1 56.81 90 ASN A CA 1
ATOM 722 C C . ASN A 1 90 ? 9.328 -27.938 -13.969 1 56.81 90 ASN A C 1
ATOM 724 O O . ASN A 1 90 ? 10.188 -27.078 -13.758 1 56.81 90 ASN A O 1
ATOM 728 N N . THR A 1 91 ? 9.406 -29.125 -13.477 1 67.5 91 THR A N 1
ATOM 729 C CA . THR A 1 91 ? 10.562 -29.609 -12.734 1 67.5 91 THR A CA 1
ATOM 730 C C . THR A 1 91 ? 11.734 -29.875 -13.68 1 67.5 91 THR A C 1
ATOM 732 O O . THR A 1 91 ? 11.594 -30.625 -14.648 1 67.5 91 THR A O 1
ATOM 735 N N . PHE A 1 92 ? 12.781 -29.203 -13.383 1 77.12 92 PHE A N 1
ATOM 736 C CA . PHE A 1 92 ? 13.969 -29.422 -14.203 1 77.12 92 PHE A CA 1
ATOM 737 C C . PHE A 1 92 ? 14.781 -30.609 -13.68 1 77.12 92 PHE A C 1
ATOM 739 O O . PHE A 1 92 ? 15.477 -30.484 -12.672 1 77.12 92 PHE A O 1
ATOM 746 N N . LEU A 1 93 ? 14.664 -31.766 -14.43 1 79.81 93 LEU A N 1
ATOM 747 C CA . LEU A 1 93 ? 15.484 -32.938 -14.141 1 79.81 93 LEU A CA 1
ATOM 748 C C . LEU A 1 93 ? 16.672 -33.031 -15.094 1 79.81 93 LEU A C 1
ATOM 750 O O . LEU A 1 93 ? 16.516 -32.812 -16.297 1 79.81 93 LEU A O 1
ATOM 754 N N . TYR A 1 94 ? 17.75 -33.156 -14.57 1 83.19 94 TYR A N 1
ATOM 755 C CA . TYR A 1 94 ? 18.953 -33.25 -15.391 1 83.19 94 TYR A CA 1
ATOM 756 C C . TYR A 1 94 ? 20.047 -34.031 -14.688 1 83.19 94 TYR A C 1
ATOM 758 O O . TYR A 1 94 ? 20.266 -33.875 -13.477 1 83.19 94 TYR A O 1
ATOM 766 N N . THR A 1 95 ? 20.625 -35 -15.445 1 83.62 95 THR A N 1
ATOM 767 C CA . THR A 1 95 ? 21.781 -35.719 -14.922 1 83.62 95 THR A CA 1
ATOM 768 C C . THR A 1 95 ? 23.078 -35.219 -15.547 1 83.62 95 THR A C 1
ATOM 770 O O . THR A 1 95 ? 23.188 -35.125 -16.766 1 83.62 95 THR A O 1
ATOM 773 N N . GLY A 1 96 ? 23.906 -34.812 -14.703 1 78.25 96 GLY A N 1
ATOM 774 C CA . GLY A 1 96 ? 25.141 -34.219 -15.156 1 78.25 96 GLY A CA 1
ATOM 775 C C . GLY A 1 96 ? 25.125 -32.719 -15.117 1 78.25 96 GLY A C 1
ATOM 776 O O . GLY A 1 96 ? 24.438 -32.125 -14.281 1 78.25 96 GLY A O 1
ATOM 777 N N . LYS A 1 97 ? 25.875 -31.984 -15.844 1 75.31 97 LYS A N 1
ATOM 778 C CA . LYS A 1 97 ? 25.953 -30.531 -15.867 1 75.31 97 LYS A CA 1
ATOM 779 C C . LYS A 1 97 ? 24.938 -29.938 -16.828 1 75.31 97 LYS A C 1
ATOM 781 O O . LYS A 1 97 ? 24.953 -30.234 -18.031 1 75.31 97 LYS A O 1
ATOM 786 N N . PRO A 1 98 ? 24 -29.172 -16.312 1 75.81 98 PRO A N 1
ATOM 787 C CA . PRO A 1 98 ? 23.031 -28.562 -17.234 1 75.81 98 PRO A CA 1
ATOM 788 C C . PRO A 1 98 ? 23.656 -27.562 -18.188 1 75.81 98 PRO A C 1
ATOM 790 O O . PRO A 1 98 ? 24.703 -26.969 -17.875 1 75.81 98 PRO A O 1
ATOM 793 N N . PRO A 1 99 ? 23.031 -27.391 -19.406 1 66.56 99 PRO A N 1
ATOM 794 C CA . PRO A 1 99 ? 23.656 -26.562 -20.438 1 66.56 99 PRO A CA 1
ATOM 795 C C . PRO A 1 99 ? 23.562 -25.062 -20.125 1 66.56 99 PRO A C 1
ATOM 797 O O . PRO A 1 99 ? 24.391 -24.281 -20.578 1 66.56 99 PRO A O 1
ATOM 800 N N . VAL A 1 100 ? 22.453 -24.344 -19.609 1 61.88 100 VAL A N 1
ATOM 801 C CA . VAL A 1 100 ? 22.281 -22.891 -19.547 1 61.88 100 VAL A CA 1
ATOM 802 C C . VAL A 1 100 ? 21.969 -22.469 -18.125 1 61.88 100 VAL A C 1
ATOM 804 O O . VAL A 1 100 ? 21.297 -21.453 -17.906 1 61.88 100 VAL A O 1
ATOM 807 N N . GLY A 1 101 ? 22.75 -22.922 -17.188 1 62.06 101 GLY A N 1
ATOM 808 C CA . GLY A 1 101 ? 22.734 -22.453 -15.812 1 62.06 101 GLY A CA 1
ATOM 809 C C . GLY A 1 101 ? 21.438 -22.75 -15.094 1 62.06 101 GLY A C 1
ATOM 810 O O . GLY A 1 101 ? 21.141 -22.141 -14.062 1 62.06 101 GLY A O 1
ATOM 811 N N . ASP A 1 102 ? 20.625 -23.484 -15.656 1 64.75 102 ASP A N 1
ATOM 812 C CA . ASP A 1 102 ? 19.422 -23.891 -14.938 1 64.75 102 ASP A CA 1
ATOM 813 C C . ASP A 1 102 ? 19.75 -24.844 -13.797 1 64.75 102 ASP A C 1
ATOM 815 O O . ASP A 1 102 ? 20.703 -25.641 -13.898 1 64.75 102 ASP A O 1
ATOM 819 N N . SER A 1 103 ? 19.156 -24.656 -12.711 1 71.56 103 SER A N 1
ATOM 820 C CA . SER A 1 103 ? 19.406 -25.531 -11.562 1 71.56 103 SER A CA 1
ATOM 821 C C . SER A 1 103 ? 18.5 -26.75 -11.578 1 71.56 103 SER A C 1
ATOM 823 O O . SER A 1 103 ? 17.281 -26.625 -11.438 1 71.56 103 SER A O 1
ATOM 825 N N . PRO A 1 104 ? 19.141 -27.938 -11.797 1 77.94 104 PRO A N 1
ATOM 826 C CA . PRO A 1 104 ? 18.297 -29.141 -11.805 1 77.94 104 PRO A CA 1
ATOM 827 C C . PRO A 1 104 ? 17.703 -29.438 -10.438 1 77.94 104 PRO A C 1
ATOM 829 O O . PRO A 1 104 ? 18.344 -29.219 -9.406 1 77.94 104 PRO A O 1
ATOM 832 N N . GLU A 1 105 ? 16.531 -29.906 -10.461 1 76.81 105 GLU A N 1
ATOM 833 C CA . GLU A 1 105 ? 15.812 -30.266 -9.234 1 76.81 105 GLU A CA 1
ATOM 834 C C . GLU A 1 105 ? 15.945 -31.75 -8.938 1 76.81 105 GLU A C 1
ATOM 836 O O . GLU A 1 105 ? 15.547 -32.219 -7.859 1 76.81 105 GLU A O 1
ATOM 841 N N . GLY A 1 106 ? 16.531 -32.562 -9.852 1 80.38 106 GLY A N 1
ATOM 842 C CA . GLY A 1 106 ? 16.75 -34 -9.719 1 80.38 106 GLY A CA 1
ATOM 843 C C . GLY A 1 106 ? 17.391 -34.625 -10.938 1 80.38 106 GLY A C 1
ATOM 844 O O . GLY A 1 106 ? 17.688 -33.938 -11.914 1 80.38 106 GLY A O 1
ATOM 845 N N . PRO A 1 107 ? 17.672 -35.906 -10.82 1 87.25 107 PRO A N 1
ATOM 846 C CA . PRO A 1 107 ? 18.297 -36.594 -11.953 1 87.25 107 PRO A CA 1
ATOM 847 C C . PRO A 1 107 ? 17.312 -36.906 -13.078 1 87.25 107 PRO A C 1
ATOM 849 O O . PRO A 1 107 ? 16.109 -37 -12.836 1 87.25 107 PRO A O 1
ATOM 852 N N . TYR A 1 108 ? 17.797 -36.906 -14.242 1 87.38 108 TYR A N 1
ATOM 853 C CA . TYR A 1 108 ? 17.062 -37.312 -15.445 1 87.38 108 TYR A CA 1
ATOM 854 C C . TYR A 1 108 ? 17.594 -38.656 -15.969 1 87.38 108 TYR A C 1
ATOM 856 O O . TYR A 1 108 ? 18.734 -38.75 -16.406 1 87.38 108 TYR A O 1
ATOM 864 N N . PRO A 1 109 ? 16.766 -39.781 -15.891 1 86.69 109 PRO A N 1
ATOM 865 C CA . PRO A 1 109 ? 15.445 -39.844 -15.266 1 86.69 109 PRO A CA 1
ATOM 866 C C . PRO A 1 109 ? 15.523 -39.969 -13.742 1 86.69 109 PRO A C 1
ATOM 868 O O . PRO A 1 109 ? 16.547 -40.375 -13.203 1 86.69 109 PRO A O 1
ATOM 871 N N . TYR A 1 110 ? 14.477 -39.5 -13.156 1 90.44 110 TYR A N 1
ATOM 872 C CA . TYR A 1 110 ? 14.297 -39.812 -11.742 1 90.44 110 TYR A CA 1
ATOM 873 C C . TYR A 1 110 ? 13.812 -41.219 -11.555 1 90.44 110 TYR A C 1
ATOM 875 O O . TYR A 1 110 ? 12.828 -41.656 -12.164 1 90.44 110 TYR A O 1
ATOM 883 N N . ILE A 1 111 ? 14.562 -42.031 -10.742 1 88.56 111 ILE A N 1
ATOM 884 C CA . ILE A 1 111 ? 14.203 -43.406 -10.484 1 88.56 111 ILE A CA 1
ATOM 885 C C . ILE A 1 111 ? 13.391 -43.531 -9.203 1 88.56 111 ILE A C 1
ATOM 887 O O . ILE A 1 111 ? 13.906 -43.25 -8.109 1 88.56 111 ILE A O 1
ATOM 891 N N . TYR A 1 112 ? 12.102 -43.812 -9.391 1 89.12 112 TYR A N 1
ATOM 892 C CA . TYR A 1 112 ? 11.258 -44.031 -8.227 1 89.12 112 TYR A CA 1
ATOM 893 C C . TYR A 1 112 ? 11.234 -45.531 -7.871 1 89.12 112 TYR A C 1
ATOM 895 O O . TYR A 1 112 ? 10.68 -46.344 -8.617 1 89.12 112 TYR A O 1
ATOM 903 N N . ASN A 1 113 ? 11.82 -45.812 -6.746 1 87.88 113 ASN A N 1
ATOM 904 C CA . ASN A 1 113 ? 11.797 -47.188 -6.25 1 87.88 113 ASN A CA 1
ATOM 905 C C . ASN A 1 113 ? 10.555 -47.438 -5.398 1 87.88 113 ASN A C 1
ATOM 907 O O . ASN A 1 113 ? 10.367 -46.812 -4.359 1 87.88 113 ASN A O 1
ATOM 911 N N . ARG A 1 114 ? 9.719 -48.312 -5.934 1 86.25 114 ARG A N 1
ATOM 912 C CA . ARG A 1 114 ? 8.453 -48.594 -5.25 1 86.25 114 ARG A CA 1
ATOM 913 C C . ARG A 1 114 ? 8.695 -49.312 -3.924 1 86.25 114 ARG A C 1
ATOM 915 O O . ARG A 1 114 ? 9.648 -50.094 -3.793 1 86.25 114 ARG A O 1
ATOM 922 N N . THR A 1 115 ? 7.867 -48.844 -2.975 1 79.56 115 THR A N 1
ATOM 923 C CA . THR A 1 115 ? 7.984 -49.406 -1.635 1 79.56 115 THR A CA 1
ATOM 924 C C . THR A 1 115 ? 7.629 -50.906 -1.642 1 79.56 115 THR A C 1
ATOM 926 O O . THR A 1 115 ? 8.234 -51.688 -0.914 1 79.56 115 THR A O 1
ATOM 929 N N . SER A 1 116 ? 6.586 -51.156 -2.449 1 72.62 116 SER A N 1
ATOM 930 C CA . SER A 1 116 ? 6.141 -52.562 -2.52 1 72.62 116 SER A CA 1
ATOM 931 C C . SER A 1 116 ? 6.664 -53.25 -3.773 1 72.62 116 SER A C 1
ATOM 933 O O . SER A 1 116 ? 6.426 -52.781 -4.891 1 72.62 116 SER A O 1
ATOM 935 N N . GLY A 1 117 ? 7.617 -54.125 -3.652 1 67.19 117 GLY A N 1
ATOM 936 C CA . GLY A 1 117 ? 8.109 -54.938 -4.75 1 67.19 117 GLY A CA 1
ATOM 937 C C . GLY A 1 117 ? 9.461 -54.469 -5.277 1 67.19 117 GLY A C 1
ATOM 938 O O . GLY A 1 117 ? 9.977 -53.438 -4.852 1 67.19 117 GLY A O 1
ATOM 939 N N . ASN A 1 118 ? 10.328 -55.125 -5.793 1 74.25 118 ASN A N 1
ATOM 940 C CA . ASN A 1 118 ? 11.656 -54.875 -6.34 1 74.25 118 ASN A CA 1
ATOM 941 C C . ASN A 1 118 ? 11.578 -54.25 -7.738 1 74.25 118 ASN A C 1
ATOM 943 O O . ASN A 1 118 ? 12.375 -54.594 -8.609 1 74.25 118 ASN A O 1
ATOM 947 N N . THR A 1 119 ? 10.5 -53.281 -7.961 1 82.56 119 THR A N 1
ATOM 948 C CA . THR A 1 119 ? 10.375 -52.656 -9.281 1 82.56 119 THR A CA 1
ATOM 949 C C . THR A 1 119 ? 10.516 -51.125 -9.188 1 82.56 119 THR A C 1
ATOM 951 O O . THR A 1 119 ? 10.344 -50.562 -8.117 1 82.56 119 THR A O 1
ATOM 954 N N . SER A 1 120 ? 11.008 -50.594 -10.242 1 88.5 120 SER A N 1
ATOM 955 C CA . SER A 1 120 ? 11.188 -49.156 -10.305 1 88.5 120 SER A CA 1
ATOM 956 C C . SER A 1 120 ? 10.43 -48.531 -11.477 1 88.5 120 SER A C 1
ATOM 958 O O . SER A 1 120 ? 10.102 -49.25 -12.438 1 88.5 120 SER A O 1
ATOM 960 N N . CYS A 1 121 ? 10.008 -47.375 -11.336 1 89.5 121 CYS A N 1
ATOM 961 C CA . CYS A 1 121 ? 9.391 -46.562 -12.383 1 89.5 121 CYS A CA 1
ATOM 962 C C . CYS A 1 121 ? 10.242 -45.344 -12.703 1 89.5 121 CYS A C 1
ATOM 964 O O . CYS A 1 121 ? 10.68 -44.625 -11.789 1 89.5 121 CYS A O 1
ATOM 966 N N . LEU A 1 122 ? 10.609 -45.188 -13.922 1 87.38 122 LEU A N 1
ATOM 967 C CA . LEU A 1 122 ? 11.336 -43.969 -14.336 1 87.38 122 LEU A CA 1
ATOM 968 C C . LEU A 1 122 ? 10.391 -42.812 -14.531 1 87.38 122 LEU A C 1
ATOM 970 O O . LEU A 1 122 ? 9.281 -42.969 -15.039 1 87.38 122 LEU A O 1
ATOM 974 N N . ILE A 1 123 ? 10.766 -41.688 -14 1 87.38 123 ILE A N 1
ATOM 975 C CA . ILE A 1 123 ? 9.992 -40.469 -14.172 1 87.38 123 ILE A CA 1
ATOM 976 C C . ILE A 1 123 ? 10.859 -39.406 -14.836 1 87.38 123 ILE A C 1
ATOM 978 O O . ILE A 1 123 ? 11.969 -39.125 -14.391 1 87.38 123 ILE A O 1
ATOM 982 N N . VAL A 1 124 ? 10.359 -38.812 -15.93 1 84.06 124 VAL A N 1
ATOM 983 C CA . VAL A 1 124 ? 11.109 -37.75 -16.594 1 84.06 124 VAL A CA 1
ATOM 984 C C . VAL A 1 124 ? 10.227 -36.5 -16.734 1 84.06 124 VAL A C 1
ATOM 986 O O . VAL A 1 124 ? 9 -36.625 -16.875 1 84.06 124 VAL A O 1
ATOM 989 N N . GLN A 1 125 ? 10.797 -35.406 -16.547 1 79.31 125 GLN A N 1
ATOM 990 C CA . GLN A 1 125 ? 10.258 -34.094 -16.891 1 79.31 125 GLN A CA 1
ATOM 991 C C . GLN A 1 125 ? 11.328 -33.219 -17.516 1 79.31 125 GLN A C 1
ATOM 993 O O . GLN A 1 125 ? 12.508 -33.281 -17.156 1 79.31 125 GLN A O 1
ATOM 998 N N . ASP A 1 126 ? 10.977 -32.469 -18.562 1 65.81 126 ASP A N 1
ATOM 999 C CA . ASP A 1 126 ? 11.984 -31.719 -19.328 1 65.81 126 ASP A CA 1
ATOM 1000 C C . ASP A 1 126 ? 11.844 -30.219 -19.125 1 65.81 126 ASP A C 1
ATOM 1002 O O . ASP A 1 126 ? 12.07 -29.438 -20.047 1 65.81 126 ASP A O 1
ATOM 1006 N N . PHE A 1 127 ? 11.547 -29.891 -17.984 1 68.19 127 PHE A N 1
ATOM 1007 C CA . PHE A 1 127 ? 11.508 -28.484 -17.609 1 68.19 127 PHE A CA 1
ATOM 1008 C C . PHE A 1 127 ? 10.367 -27.766 -18.328 1 68.19 127 PHE A C 1
ATOM 1010 O O . PHE A 1 127 ? 9.289 -28.328 -18.5 1 68.19 127 PHE A O 1
ATOM 1017 N N . ARG A 1 128 ? 10.547 -26.516 -18.562 1 58.97 128 ARG A N 1
ATOM 1018 C CA . ARG A 1 128 ? 9.398 -25.719 -18.969 1 58.97 128 ARG A CA 1
ATOM 1019 C C . ARG A 1 128 ? 9.633 -25.062 -20.328 1 58.97 128 ARG A C 1
ATOM 1021 O O . ARG A 1 128 ? 10.781 -24.938 -20.766 1 58.97 128 ARG A O 1
ATOM 1028 N N . PHE A 1 129 ? 8.5 -24.797 -21.109 1 52.03 129 PHE A N 1
ATOM 1029 C CA . PHE A 1 129 ? 8.414 -23.906 -22.266 1 52.03 129 PHE A CA 1
ATOM 1030 C C . PHE A 1 129 ? 9.18 -24.484 -23.453 1 52.03 129 PHE A C 1
ATOM 1032 O O . PHE A 1 129 ? 9.75 -23.734 -24.25 1 52.03 129 PHE A O 1
ATOM 1039 N N . GLY A 1 130 ? 9.312 -25.734 -23.516 1 57.72 130 GLY A N 1
ATOM 1040 C CA . GLY A 1 130 ? 10.008 -26.312 -24.656 1 57.72 130 GLY A CA 1
ATOM 1041 C C . GLY A 1 130 ? 11.492 -26.016 -24.672 1 57.72 130 GLY A C 1
ATOM 1042 O O . GLY A 1 130 ? 12.156 -26.203 -25.688 1 57.72 130 GLY A O 1
ATOM 1043 N N . LYS A 1 131 ? 11.859 -25.438 -23.609 1 63.31 131 LYS A N 1
ATOM 1044 C CA . LYS A 1 131 ? 13.281 -25.125 -23.516 1 63.31 131 LYS A CA 1
ATOM 1045 C C . LYS A 1 131 ? 14.141 -26.375 -23.719 1 63.31 131 LYS A C 1
ATOM 1047 O O . LYS A 1 131 ? 15.203 -26.297 -24.344 1 63.31 131 LYS A O 1
ATOM 1052 N N . TYR A 1 132 ? 13.609 -27.359 -23.234 1 67.75 132 TYR A N 1
ATOM 1053 C CA . TYR A 1 132 ? 14.32 -28.625 -23.375 1 67.75 132 TYR A CA 1
ATOM 1054 C C . TYR A 1 132 ? 13.445 -29.672 -24.062 1 67.75 132 TYR A C 1
ATOM 1056 O O . TYR A 1 132 ? 12.234 -29.703 -23.859 1 67.75 132 TYR A O 1
ATOM 1064 N N . LEU A 1 133 ? 14.008 -30.375 -25.062 1 67.31 133 LEU A N 1
ATOM 1065 C CA . LEU A 1 133 ? 13.406 -31.594 -25.594 1 67.31 133 LEU A CA 1
ATOM 1066 C C . LEU A 1 133 ? 13.859 -32.812 -24.812 1 67.31 133 LEU A C 1
ATOM 1068 O O . LEU A 1 133 ? 15.062 -33.094 -24.734 1 67.31 133 LEU A O 1
ATOM 1072 N N . GLY A 1 134 ? 12.891 -33.344 -24.109 1 71.25 134 GLY A N 1
ATOM 1073 C CA . GLY A 1 134 ? 13.25 -34.531 -23.359 1 71.25 134 GLY A CA 1
ATOM 1074 C C . GLY A 1 134 ? 13.727 -35.688 -24.234 1 71.25 134 GLY A C 1
ATOM 1075 O O . GLY A 1 134 ? 13.125 -35.938 -25.281 1 71.25 134 GLY A O 1
ATOM 1076 N N . TYR A 1 135 ? 14.914 -36.188 -23.984 1 73.19 135 TYR A N 1
ATOM 1077 C CA . TYR A 1 135 ? 15.461 -37.344 -24.688 1 73.19 135 TYR A CA 1
ATOM 1078 C C . TYR A 1 135 ? 15.797 -38.469 -23.719 1 73.19 135 TYR A C 1
ATOM 1080 O O . TYR A 1 135 ? 16.562 -38.281 -22.766 1 73.19 135 TYR A O 1
ATOM 1088 N N . LEU A 1 136 ? 15.094 -39.562 -23.828 1 78.25 136 LEU A N 1
ATOM 1089 C CA . LEU A 1 136 ? 15.359 -40.719 -23.016 1 78.25 136 LEU A CA 1
ATOM 1090 C C . LEU A 1 136 ? 15.477 -41.969 -23.875 1 78.25 136 LEU A C 1
ATOM 1092 O O . LEU A 1 136 ? 14.594 -42.281 -24.688 1 78.25 136 LEU A O 1
ATOM 1096 N N . GLU A 1 137 ? 16.625 -42.656 -23.844 1 75.25 137 GLU A N 1
ATOM 1097 C CA . GLU A 1 137 ? 16.844 -43.938 -24.484 1 75.25 137 GLU A CA 1
ATOM 1098 C C . GLU A 1 137 ? 16.703 -45.094 -23.484 1 75.25 137 GLU A C 1
ATOM 1100 O O . GLU A 1 137 ? 17.312 -45.031 -22.406 1 75.25 137 GLU A O 1
ATOM 1105 N N . LEU A 1 138 ? 15.844 -45.938 -23.812 1 77.06 138 LEU A N 1
ATOM 1106 C CA . LEU A 1 138 ? 15.617 -47.094 -22.922 1 77.06 138 LEU A CA 1
ATOM 1107 C C . LEU A 1 138 ? 16.125 -48.375 -23.547 1 77.06 138 LEU A C 1
ATOM 1109 O O . LEU A 1 138 ? 16.016 -48.562 -24.766 1 77.06 138 LEU A O 1
ATOM 1113 N N . GLU A 1 139 ? 16.766 -49.156 -22.766 1 75.31 139 GLU A N 1
ATOM 1114 C CA . GLU A 1 139 ? 17.047 -50.531 -23.109 1 75.31 139 GLU A CA 1
ATOM 1115 C C . GLU A 1 139 ? 16.047 -51.5 -22.469 1 75.31 139 GLU A C 1
ATOM 1117 O O . GLU A 1 139 ? 15.961 -51.594 -21.25 1 75.31 139 GLU A O 1
ATOM 1122 N N . ILE A 1 140 ? 15.188 -52.125 -23.359 1 75.56 140 ILE A N 1
ATOM 1123 C CA . ILE A 1 140 ? 14.094 -52.969 -22.891 1 75.56 140 ILE A CA 1
ATOM 1124 C C . ILE A 1 140 ? 14.328 -54.406 -23.344 1 75.56 140 ILE A C 1
ATOM 1126 O O . ILE A 1 140 ? 14.641 -54.656 -24.5 1 75.56 140 ILE A O 1
ATOM 1130 N N . THR A 1 141 ? 14.211 -55.281 -22.453 1 76.25 141 THR A N 1
ATOM 1131 C CA . THR A 1 141 ? 14.312 -56.688 -22.797 1 76.25 141 THR A CA 1
ATOM 1132 C C . THR A 1 141 ? 13.047 -57.156 -23.516 1 76.25 141 THR A C 1
ATOM 1134 O O . THR A 1 141 ? 12.031 -56.469 -23.516 1 76.25 141 THR A O 1
ATOM 1137 N N . ARG A 1 142 ? 13.117 -58.281 -24.109 1 73.62 142 ARG A N 1
ATOM 1138 C CA . ARG A 1 142 ? 11.977 -58.844 -24.828 1 73.62 142 ARG A CA 1
ATOM 1139 C C . ARG A 1 142 ? 10.805 -59.125 -23.891 1 73.62 142 ARG A C 1
ATOM 1141 O O . ARG A 1 142 ? 9.648 -59.094 -24.312 1 73.62 142 ARG A O 1
ATOM 1148 N N . LYS A 1 143 ? 11.109 -59.25 -22.625 1 71.56 143 LYS A N 1
ATOM 1149 C CA . LYS A 1 143 ? 10.086 -59.5 -21.609 1 71.56 143 LYS A CA 1
ATOM 1150 C C . LYS A 1 143 ? 9.438 -58.219 -21.156 1 71.56 143 LYS A C 1
ATOM 1152 O O . LYS A 1 143 ? 8.391 -58.219 -20.484 1 71.56 143 LYS A O 1
ATOM 1157 N N . GLY A 1 144 ? 10.055 -57.094 -21.578 1 74.12 144 GLY A N 1
ATOM 1158 C CA . GLY A 1 144 ? 9.469 -55.812 -21.25 1 74.12 144 GLY A CA 1
ATOM 1159 C C . GLY A 1 144 ? 10.141 -55.125 -20.078 1 74.12 144 GLY A C 1
ATOM 1160 O O . GLY A 1 144 ? 9.648 -54.125 -19.562 1 74.12 144 GLY A O 1
ATOM 1161 N N . ASP A 1 145 ? 11.258 -55.688 -19.672 1 76.44 145 ASP A N 1
ATOM 1162 C CA . ASP A 1 145 ? 11.961 -55.094 -18.547 1 76.44 145 ASP A CA 1
ATOM 1163 C C . ASP A 1 145 ? 12.93 -54 -19 1 76.44 145 ASP A C 1
ATOM 1165 O O . ASP A 1 145 ? 13.672 -54.219 -19.969 1 76.44 145 ASP A O 1
ATOM 1169 N N . ILE A 1 146 ? 12.867 -52.812 -18.328 1 79.62 146 ILE A N 1
ATOM 1170 C CA . ILE A 1 146 ? 13.82 -51.719 -18.609 1 79.62 146 ILE A CA 1
ATOM 1171 C C . ILE A 1 146 ? 15.117 -52 -17.844 1 79.62 146 ILE A C 1
ATOM 1173 O O . ILE A 1 146 ? 15.141 -52 -16.625 1 79.62 146 ILE A O 1
ATOM 1177 N N . VAL A 1 147 ? 16.188 -52.312 -18.547 1 78.44 147 VAL A N 1
ATOM 1178 C CA . VAL A 1 147 ? 17.438 -52.719 -17.922 1 78.44 147 VAL A CA 1
ATOM 1179 C C . VAL A 1 147 ? 18.469 -51.594 -18.031 1 78.44 147 VAL A C 1
ATOM 1181 O O . VAL A 1 147 ? 19.516 -51.656 -17.391 1 78.44 147 VAL A O 1
ATOM 1184 N N . GLY A 1 148 ? 18.234 -50.625 -18.812 1 78.81 148 GLY A N 1
ATOM 1185 C CA . GLY A 1 148 ? 19.141 -49.5 -18.969 1 78.81 148 GLY A CA 1
ATOM 1186 C C . GLY A 1 148 ? 18.484 -48.281 -19.531 1 78.81 148 GLY A C 1
ATOM 1187 O O . GLY A 1 148 ? 17.422 -48.344 -20.172 1 78.81 148 GLY A O 1
ATOM 1188 N N . TRP A 1 149 ? 18.922 -47.156 -19.172 1 80.94 149 TRP A N 1
ATOM 1189 C CA . TRP A 1 149 ? 18.422 -45.906 -19.703 1 80.94 149 TRP A CA 1
ATOM 1190 C C . TRP A 1 149 ? 19.562 -44.875 -19.844 1 80.94 149 TRP A C 1
ATOM 1192 O O . TRP A 1 149 ? 20.578 -45 -19.156 1 80.94 149 TRP A O 1
ATOM 1202 N N . SER A 1 150 ? 19.469 -44.188 -20.891 1 77.5 150 SER A N 1
ATOM 1203 C CA . SER A 1 150 ? 20.375 -43.062 -21.109 1 77.5 150 SER A CA 1
ATOM 1204 C C . SER A 1 150 ? 19.656 -41.875 -21.734 1 77.5 150 SER A C 1
ATOM 1206 O O . SER A 1 150 ? 18.578 -42.031 -22.328 1 77.5 150 SER A O 1
ATOM 1208 N N . GLY A 1 151 ? 20.141 -40.688 -21.438 1 80.06 151 GLY A N 1
ATOM 1209 C CA . GLY A 1 151 ? 19.578 -39.5 -22.047 1 80.06 151 GLY A CA 1
ATOM 1210 C C . GLY A 1 151 ? 19.484 -38.312 -21.078 1 80.06 151 GLY A C 1
ATOM 1211 O O . GLY A 1 151 ? 19.734 -38.469 -19.891 1 80.06 151 GLY A O 1
ATOM 1212 N N . ASN A 1 152 ? 19.266 -37.125 -21.531 1 82 152 ASN A N 1
ATOM 1213 C CA . ASN A 1 152 ? 19.031 -35.875 -20.844 1 82 152 ASN A CA 1
ATOM 1214 C C . ASN A 1 152 ? 18.156 -34.938 -21.672 1 82 152 ASN A C 1
ATOM 1216 O O . ASN A 1 152 ? 18.078 -35.062 -22.891 1 82 152 ASN A O 1
ATOM 1220 N N . PRO A 1 153 ? 17.484 -34.094 -20.922 1 79.38 153 PRO A N 1
ATOM 1221 C CA . PRO A 1 153 ? 16.828 -33.031 -21.703 1 79.38 153 PRO A CA 1
ATOM 1222 C C . PRO A 1 153 ? 17.797 -32.281 -22.625 1 79.38 153 PRO A C 1
ATOM 1224 O O . PRO A 1 153 ? 18.938 -32 -22.234 1 79.38 153 PRO A O 1
ATOM 1227 N N . ILE A 1 154 ? 17.484 -32.25 -23.875 1 69.06 154 ILE A N 1
ATOM 1228 C CA . ILE A 1 154 ? 18.297 -31.562 -24.891 1 69.06 154 ILE A CA 1
ATOM 1229 C C . ILE A 1 154 ? 17.844 -30.109 -25 1 69.06 154 ILE A C 1
ATOM 1231 O O . ILE A 1 154 ? 16.672 -29.828 -25.25 1 69.06 154 ILE A O 1
ATOM 1235 N N . LEU A 1 155 ? 18.75 -29.297 -24.672 1 68.75 155 LEU A N 1
ATOM 1236 C CA . LEU A 1 155 ? 18.453 -27.875 -24.812 1 68.75 155 LEU A CA 1
ATOM 1237 C C . LEU A 1 155 ? 18.141 -27.531 -26.266 1 68.75 155 LEU A C 1
ATOM 1239 O O . LEU A 1 155 ? 18.875 -27.906 -27.172 1 68.75 155 LEU A O 1
ATOM 1243 N N . LEU A 1 156 ? 16.922 -27.188 -26.406 1 57.5 156 LEU A N 1
ATOM 1244 C CA . LEU A 1 156 ? 16.547 -26.75 -27.75 1 57.5 156 LEU A CA 1
ATOM 1245 C C . LEU A 1 156 ? 17.125 -25.375 -28.047 1 57.5 156 LEU A C 1
ATOM 1247 O O . LEU A 1 156 ? 16.609 -24.359 -27.578 1 57.5 156 LEU A O 1
ATOM 1251 N N . ASN A 1 157 ? 18.406 -25.516 -28.359 1 51.59 157 ASN A N 1
ATOM 1252 C CA . ASN A 1 157 ? 19.047 -24.266 -28.766 1 51.59 157 ASN A CA 1
ATOM 1253 C C . ASN A 1 157 ? 19.203 -24.172 -30.281 1 51.59 157 ASN A C 1
ATOM 1255 O O . ASN A 1 157 ? 18.703 -25.031 -31.016 1 51.59 157 ASN A O 1
ATOM 1259 N N . GLN A 1 158 ? 19.812 -23.125 -30.703 1 49.81 158 GLN A N 1
ATOM 1260 C CA . GLN A 1 158 ? 19.984 -22.781 -32.094 1 49.81 158 GLN A CA 1
ATOM 1261 C C . GLN A 1 158 ? 20.781 -23.859 -32.844 1 49.81 158 GLN A C 1
ATOM 1263 O O . GLN A 1 158 ? 20.891 -23.812 -34.062 1 49.81 158 GLN A O 1
ATOM 1268 N N . SER A 1 159 ? 21.203 -24.828 -32.156 1 49.47 159 SER A N 1
ATOM 1269 C CA . SER A 1 159 ? 22.062 -25.781 -32.875 1 49.47 159 SER A CA 1
ATOM 1270 C C . SER A 1 159 ? 21.234 -26.812 -33.625 1 49.47 159 SER A C 1
ATOM 1272 O O . SER A 1 159 ? 21.766 -27.578 -34.438 1 49.47 159 SER A O 1
ATOM 1274 N N . TRP A 1 160 ? 20.109 -27.156 -33.156 1 52.94 160 TRP A N 1
ATOM 1275 C CA . TRP A 1 160 ? 19.281 -28.094 -33.906 1 52.94 160 TRP A CA 1
ATOM 1276 C C . TRP A 1 160 ? 18.688 -27.438 -35.156 1 52.94 160 TRP A C 1
ATOM 1278 O O . TRP A 1 160 ? 18.219 -26.297 -35.062 1 52.94 160 TRP A O 1
ATOM 1288 N N . PRO A 1 161 ? 19 -28.109 -36.25 1 51.59 161 PRO A N 1
ATOM 1289 C CA . PRO A 1 161 ? 18.422 -27.5 -37.438 1 51.59 161 PRO A CA 1
ATOM 1290 C C . PRO A 1 161 ? 16.891 -27.359 -37.344 1 51.59 161 PRO A C 1
ATOM 1292 O O . PRO A 1 161 ? 16.219 -28.266 -36.875 1 51.59 161 PRO A O 1
ATOM 1295 N N . GLU A 1 162 ? 16.453 -26.281 -37.25 1 53.69 162 GLU A N 1
ATOM 1296 C CA . GLU A 1 162 ? 15.031 -25.984 -37.281 1 53.69 162 GLU A CA 1
ATOM 1297 C C . GLU A 1 162 ? 14.359 -26.641 -38.5 1 53.69 162 GLU A C 1
ATOM 1299 O O . GLU A 1 162 ? 15 -26.844 -39.531 1 53.69 162 GLU A O 1
ATOM 1304 N N . ASP A 1 163 ? 13.383 -27.516 -38.094 1 52.56 163 ASP A N 1
ATOM 1305 C CA . ASP A 1 163 ? 12.625 -27.984 -39.25 1 52.56 163 ASP A CA 1
ATOM 1306 C C . ASP A 1 163 ? 12.172 -26.812 -40.125 1 52.56 163 ASP A C 1
ATOM 1308 O O . ASP A 1 163 ? 11.344 -26 -39.688 1 52.56 163 ASP A O 1
ATOM 1312 N N . GLU A 1 164 ? 12.828 -26.797 -41.156 1 56.19 164 GLU A N 1
ATOM 1313 C CA . GLU A 1 164 ? 12.594 -25.672 -42.062 1 56.19 164 GLU A CA 1
ATOM 1314 C C . GLU A 1 164 ? 11.117 -25.531 -42.406 1 56.19 164 GLU A C 1
ATOM 1316 O O . GLU A 1 164 ? 10.602 -24.422 -42.5 1 56.19 164 GLU A O 1
ATOM 1321 N N . GLU A 1 165 ? 10.469 -26.672 -42.562 1 51.78 165 GLU A N 1
ATOM 1322 C CA . GLU A 1 165 ? 9.055 -26.594 -42.906 1 51.78 165 GLU A CA 1
ATOM 1323 C C . GLU A 1 165 ? 8.25 -26.016 -41.719 1 51.78 165 GLU A C 1
ATOM 1325 O O . GLU A 1 165 ? 7.371 -25.172 -41.938 1 51.78 165 GLU A O 1
ATOM 1330 N N . MET A 1 166 ? 8.539 -26.609 -40.625 1 57.41 166 MET A N 1
ATOM 1331 C CA . MET A 1 166 ? 7.859 -26.062 -39.438 1 57.41 166 MET A CA 1
ATOM 1332 C C . MET A 1 166 ? 8.258 -24.609 -39.188 1 57.41 166 MET A C 1
ATOM 1334 O O . MET A 1 166 ? 7.414 -23.781 -38.844 1 57.41 166 MET A O 1
ATOM 1338 N N . LEU A 1 167 ? 9.469 -24.391 -39.375 1 56.56 167 LEU A N 1
ATOM 1339 C CA . LEU A 1 167 ? 9.93 -23.016 -39.219 1 56.56 167 LEU A CA 1
ATOM 1340 C C . LEU A 1 167 ? 9.227 -22.094 -40.219 1 56.56 167 LEU A C 1
ATOM 1342 O O . LEU A 1 167 ? 8.836 -20.984 -39.875 1 56.56 167 LEU A O 1
ATOM 1346 N N . GLN A 1 168 ? 9.172 -22.625 -41.406 1 58.78 168 GLN A N 1
ATOM 1347 C CA . GLN A 1 168 ? 8.477 -21.844 -42.406 1 58.78 168 GLN A CA 1
ATOM 1348 C C . GLN A 1 168 ? 7 -21.672 -42.062 1 58.78 168 GLN A C 1
ATOM 1350 O O . GLN A 1 168 ? 6.43 -20.594 -42.25 1 58.78 168 GLN A O 1
ATOM 1355 N N . ALA A 1 169 ? 6.434 -22.734 -41.562 1 59.06 169 ALA A N 1
ATOM 1356 C CA . ALA A 1 169 ? 5.031 -22.656 -41.188 1 59.06 169 ALA A CA 1
ATOM 1357 C C . ALA A 1 169 ? 4.844 -21.75 -39.969 1 59.06 169 ALA A C 1
ATOM 1359 O O . ALA A 1 169 ? 3.799 -21.109 -39.812 1 59.06 169 ALA A O 1
ATOM 1360 N N . LEU A 1 170 ? 5.898 -21.766 -39.188 1 55.44 170 LEU A N 1
ATOM 1361 C CA . LEU A 1 170 ? 5.789 -21 -37.938 1 55.44 170 LEU A CA 1
ATOM 1362 C C . LEU A 1 170 ? 6.227 -19.562 -38.156 1 55.44 170 LEU A C 1
ATOM 1364 O O . LEU A 1 170 ? 5.926 -18.688 -37.344 1 55.44 170 LEU A O 1
ATOM 1368 N N . GLU A 1 171 ? 6.953 -19.328 -39.219 1 61 171 GLU A N 1
ATOM 1369 C CA . GLU A 1 171 ? 7.578 -18.031 -39.469 1 61 171 GLU A CA 1
ATOM 1370 C C . GLU A 1 171 ? 6.559 -16.891 -39.344 1 61 171 GLU A C 1
ATOM 1372 O O . GLU A 1 171 ? 6.809 -15.891 -38.688 1 61 171 GLU A O 1
ATOM 1377 N N . PRO A 1 172 ? 5.469 -17.078 -40.062 1 58.12 172 PRO A N 1
ATOM 1378 C CA . PRO A 1 172 ? 4.523 -15.969 -39.938 1 58.12 172 PRO A CA 1
ATOM 1379 C C . PRO A 1 172 ? 4.027 -15.781 -38.5 1 58.12 172 PRO A C 1
ATOM 1381 O O . PRO A 1 172 ? 3.75 -14.656 -38.094 1 58.12 172 PRO A O 1
ATOM 1384 N N . TYR A 1 173 ? 3.961 -16.891 -37.812 1 56.69 173 TYR A N 1
ATOM 1385 C CA . TYR A 1 173 ? 3.471 -16.828 -36.438 1 56.69 173 TYR A CA 1
ATOM 1386 C C . TYR A 1 173 ? 4.551 -16.297 -35.5 1 56.69 173 TYR A C 1
ATOM 1388 O O . TYR A 1 173 ? 4.254 -15.594 -34.562 1 56.69 173 TYR A O 1
ATOM 1396 N N . LYS A 1 174 ? 5.711 -16.703 -35.844 1 62.03 174 LYS A N 1
ATOM 1397 C CA . LYS A 1 174 ? 6.828 -16.219 -35.031 1 62.03 174 LYS A CA 1
ATOM 1398 C C . LYS A 1 174 ? 6.906 -14.695 -35.031 1 62.03 174 LYS A C 1
ATOM 1400 O O . LYS A 1 174 ? 7.148 -14.07 -34 1 62.03 174 LYS A O 1
ATOM 1405 N N . GLU A 1 175 ? 6.766 -14.133 -36.188 1 59.59 175 GLU A N 1
ATOM 1406 C CA . GLU A 1 175 ? 6.82 -12.68 -36.281 1 59.59 175 GLU A CA 1
ATOM 1407 C C . GLU A 1 175 ? 5.695 -12.023 -35.469 1 59.59 175 GLU A C 1
ATOM 1409 O O . GLU A 1 175 ? 5.914 -11.016 -34.812 1 59.59 175 GLU A O 1
ATOM 1414 N N . ILE A 1 176 ? 4.566 -12.57 -35.594 1 55.12 176 ILE A N 1
ATOM 1415 C CA . ILE A 1 176 ? 3.42 -12.023 -34.875 1 55.12 176 ILE A CA 1
ATOM 1416 C C . ILE A 1 176 ? 3.609 -12.203 -33.375 1 55.12 176 ILE A C 1
ATOM 1418 O O . ILE A 1 176 ? 3.395 -11.266 -32.594 1 55.12 176 ILE A O 1
ATOM 1422 N N . VAL A 1 177 ? 4.059 -13.367 -33.094 1 62.12 177 VAL A N 1
ATOM 1423 C CA . VAL A 1 177 ? 4.254 -13.648 -31.672 1 62.12 177 VAL A CA 1
ATOM 1424 C C . VAL A 1 177 ? 5.395 -12.789 -31.125 1 62.12 177 VAL A C 1
ATOM 1426 O O . VAL A 1 177 ? 5.289 -12.227 -30.031 1 62.12 177 VAL A O 1
ATOM 1429 N N . GLN A 1 178 ? 6.418 -12.68 -31.906 1 68.81 178 GLN A N 1
ATOM 1430 C CA . GLN A 1 178 ? 7.551 -11.867 -31.484 1 68.81 178 GLN A CA 1
ATOM 1431 C C . GLN A 1 178 ? 7.141 -10.406 -31.281 1 68.81 178 GLN A C 1
ATOM 1433 O O . GLN A 1 178 ? 7.555 -9.766 -30.312 1 68.81 178 GLN A O 1
ATOM 1438 N N . ALA A 1 179 ? 6.426 -9.906 -32.188 1 66.12 179 ALA A N 1
ATOM 1439 C CA . ALA A 1 179 ? 5.957 -8.523 -32.062 1 66.12 179 ALA A CA 1
ATOM 1440 C C . ALA A 1 179 ? 5.066 -8.359 -30.844 1 66.12 179 ALA A C 1
ATOM 1442 O O . ALA A 1 179 ? 5.164 -7.363 -30.125 1 66.12 179 ALA A O 1
ATOM 1443 N N . ALA A 1 180 ? 4.305 -9.367 -30.641 1 68.56 180 ALA A N 1
ATOM 1444 C CA . ALA A 1 180 ? 3.383 -9.289 -29.516 1 68.56 180 ALA A CA 1
ATOM 1445 C C . ALA A 1 180 ? 4.133 -9.383 -28.188 1 68.56 180 ALA A C 1
ATOM 1447 O O . ALA A 1 180 ? 3.881 -8.602 -27.266 1 68.56 180 ALA A O 1
ATOM 1448 N N . VAL A 1 181 ? 5.141 -10.234 -28.109 1 80.69 181 VAL A N 1
ATOM 1449 C CA . VAL A 1 181 ? 5.82 -10.484 -26.844 1 80.69 181 VAL A CA 1
ATOM 1450 C C . VAL A 1 181 ? 6.785 -9.336 -26.547 1 80.69 181 VAL A C 1
ATOM 1452 O O . VAL A 1 181 ? 7.094 -9.062 -25.391 1 80.69 181 VAL A O 1
ATOM 1455 N N . ASN A 1 182 ? 7.137 -8.609 -27.516 1 85.88 182 ASN A N 1
ATOM 1456 C CA . ASN A 1 182 ? 8.094 -7.523 -27.328 1 85.88 182 ASN A CA 1
ATOM 1457 C C . ASN A 1 182 ? 7.398 -6.191 -27.078 1 85.88 182 ASN A C 1
ATOM 1459 O O . ASN A 1 182 ? 8.055 -5.176 -26.844 1 85.88 182 ASN A O 1
ATOM 1463 N N . ARG A 1 183 ? 6.141 -6.281 -27.109 1 89.44 183 ARG A N 1
ATOM 1464 C CA . ARG A 1 183 ? 5.41 -5.051 -26.812 1 89.44 183 ARG A CA 1
ATOM 1465 C C . ARG A 1 183 ? 5.695 -4.566 -25.391 1 89.44 183 ARG A C 1
ATOM 1467 O O . ARG A 1 183 ? 5.562 -5.324 -24.438 1 89.44 183 ARG A O 1
ATOM 1474 N N . VAL A 1 184 ? 6.145 -3.32 -25.312 1 94.5 184 VAL A N 1
ATOM 1475 C CA . VAL A 1 184 ? 6.438 -2.727 -24.016 1 94.5 184 VAL A CA 1
ATOM 1476 C C . VAL A 1 184 ? 5.133 -2.363 -23.297 1 94.5 184 VAL A C 1
ATOM 1478 O O . VAL A 1 184 ? 4.273 -1.69 -23.875 1 94.5 184 VAL A O 1
ATOM 1481 N N . VAL A 1 185 ? 4.977 -2.861 -22.078 1 96.44 185 VAL A N 1
ATOM 1482 C CA . VAL A 1 185 ? 3.721 -2.629 -21.375 1 96.44 185 VAL A CA 1
ATOM 1483 C C . VAL A 1 185 ? 3.975 -1.763 -20.141 1 96.44 185 VAL A C 1
ATOM 1485 O O . VAL A 1 185 ? 3.031 -1.343 -19.469 1 96.44 185 VAL A O 1
ATOM 1488 N N . GLY A 1 186 ? 5.191 -1.538 -19.781 1 97.5 186 GLY A N 1
ATOM 1489 C CA . GLY A 1 186 ? 5.523 -0.703 -18.641 1 97.5 186 GLY A CA 1
ATOM 1490 C C . GLY A 1 186 ? 7.004 -0.714 -18.297 1 97.5 186 GLY A C 1
ATOM 1491 O O . GLY A 1 186 ? 7.844 -0.942 -19.172 1 97.5 186 GLY A O 1
ATOM 1492 N N . SER A 1 187 ? 7.332 -0.353 -17.109 1 97.81 187 SER A N 1
ATOM 1493 C CA . SER A 1 187 ? 8.688 -0.371 -16.562 1 97.81 187 SER A CA 1
ATOM 1494 C C . SER A 1 187 ? 8.68 -0.759 -15.086 1 97.81 187 SER A C 1
ATOM 1496 O O . SER A 1 187 ? 7.637 -0.713 -14.43 1 97.81 187 SER A O 1
ATOM 1498 N N . SER A 1 188 ? 9.789 -1.241 -14.641 1 98.44 188 SER A N 1
ATOM 1499 C CA . SER A 1 188 ? 9.875 -1.633 -13.234 1 98.44 188 SER A CA 1
ATOM 1500 C C . SER A 1 188 ? 11.117 -1.03 -12.578 1 98.44 188 SER A C 1
ATOM 1502 O O . SER A 1 188 ? 12.227 -1.146 -13.102 1 98.44 188 SER A O 1
ATOM 1504 N N . LYS A 1 189 ? 10.906 -0.421 -11.406 1 98.19 189 LYS A N 1
ATOM 1505 C CA . LYS A 1 189 ? 11.992 0.086 -10.578 1 98.19 189 LYS A CA 1
ATOM 1506 C C . LYS A 1 189 ? 12.477 -0.976 -9.594 1 98.19 189 LYS A C 1
ATOM 1508 O O . LYS A 1 189 ? 13.531 -0.822 -8.977 1 98.19 189 LYS A O 1
ATOM 1513 N N . VAL A 1 190 ? 11.781 -2.053 -9.539 1 98.69 190 VAL A N 1
ATOM 1514 C CA . VAL A 1 190 ? 12.086 -3.086 -8.555 1 98.69 190 VAL A CA 1
ATOM 1515 C C . VAL A 1 190 ? 12.273 -4.43 -9.258 1 98.69 190 VAL A C 1
ATOM 1517 O O . VAL A 1 190 ? 11.82 -4.617 -10.391 1 98.69 190 VAL A O 1
ATOM 1520 N N . LEU A 1 191 ? 12.945 -5.305 -8.547 1 98.62 191 LEU A N 1
ATOM 1521 C CA . LEU A 1 191 ? 12.898 -6.723 -8.883 1 98.62 191 LEU A CA 1
ATOM 1522 C C . LEU A 1 191 ? 11.594 -7.352 -8.406 1 98.62 191 LEU A C 1
ATOM 1524 O O . LEU A 1 191 ? 11.289 -7.32 -7.215 1 98.62 191 LEU A O 1
ATOM 1528 N N . LEU A 1 192 ? 10.828 -7.742 -9.375 1 98.69 192 LEU A N 1
ATOM 1529 C CA . LEU A 1 192 ? 9.68 -8.57 -9.023 1 98.69 192 LEU A CA 1
ATOM 1530 C C . LEU A 1 192 ? 10.086 -10.039 -8.906 1 98.69 192 LEU A C 1
ATOM 1532 O O . LEU A 1 192 ? 10.148 -10.75 -9.906 1 98.69 192 LEU A O 1
ATOM 1536 N N . GLU A 1 193 ? 10.25 -10.461 -7.707 1 97.5 193 GLU A N 1
ATOM 1537 C CA . GLU A 1 193 ? 10.914 -11.734 -7.441 1 97.5 193 GLU A CA 1
ATOM 1538 C C . GLU A 1 193 ? 9.898 -12.859 -7.262 1 97.5 193 GLU A C 1
ATOM 1540 O O . GLU A 1 193 ? 8.938 -12.719 -6.496 1 97.5 193 GLU A O 1
ATOM 1545 N N . ALA A 1 194 ? 10.109 -13.914 -7.977 1 95.56 194 ALA A N 1
ATOM 1546 C CA . ALA A 1 194 ? 9.234 -15.078 -7.859 1 95.56 194 ALA A CA 1
ATOM 1547 C C . ALA A 1 194 ? 10.016 -16.375 -8.094 1 95.56 194 ALA A C 1
ATOM 1549 O O . ALA A 1 194 ? 9.477 -17.469 -7.938 1 95.56 194 ALA A O 1
ATOM 1550 N N . ASN A 1 195 ? 11.297 -16.281 -8.406 1 86.19 195 ASN A N 1
ATOM 1551 C CA . ASN A 1 195 ? 12.086 -17.453 -8.727 1 86.19 195 ASN A CA 1
ATOM 1552 C C . ASN A 1 195 ? 12.242 -18.375 -7.52 1 86.19 195 ASN A C 1
ATOM 1554 O O . ASN A 1 195 ? 11.922 -18 -6.395 1 86.19 195 ASN A O 1
ATOM 1558 N N . GLU A 1 196 ? 12.586 -19.594 -7.828 1 84.81 196 GLU A N 1
ATOM 1559 C CA . GLU A 1 196 ? 12.836 -20.609 -6.824 1 84.81 196 GLU A CA 1
ATOM 1560 C C . GLU A 1 196 ? 11.602 -20.875 -5.973 1 84.81 196 GLU A C 1
ATOM 1562 O O . GLU A 1 196 ? 11.711 -21.234 -4.797 1 84.81 196 GLU A O 1
ATOM 1567 N N . LYS A 1 197 ? 10.438 -20.594 -6.473 1 90.75 197 LYS A N 1
ATOM 1568 C CA . LYS A 1 197 ? 9.141 -20.859 -5.848 1 90.75 197 LYS A CA 1
ATOM 1569 C C . LYS A 1 197 ? 9.016 -20.141 -4.512 1 90.75 197 LYS A C 1
ATOM 1571 O O . LYS A 1 197 ? 8.391 -20.641 -3.578 1 90.75 197 LYS A O 1
ATOM 1576 N N . LEU A 1 198 ? 9.656 -18.984 -4.387 1 94.94 198 LEU A N 1
ATOM 1577 C CA . LEU A 1 198 ? 9.68 -18.281 -3.117 1 94.94 198 LEU A CA 1
ATOM 1578 C C . LEU A 1 198 ? 8.281 -17.828 -2.715 1 94.94 198 LEU A C 1
ATOM 1580 O O . LEU A 1 198 ? 7.98 -17.719 -1.525 1 94.94 198 LEU A O 1
ATOM 1584 N N . CYS A 1 199 ? 7.395 -17.625 -3.707 1 97.88 199 CYS A N 1
ATOM 1585 C CA . CYS A 1 199 ? 6.043 -17.156 -3.426 1 97.88 199 CYS A CA 1
ATOM 1586 C C . CYS A 1 199 ? 5.195 -18.25 -2.801 1 97.88 199 CYS A C 1
ATOM 1588 O O . CYS A 1 199 ? 4.043 -18.016 -2.43 1 97.88 199 CYS A O 1
ATOM 1590 N N . ARG A 1 200 ? 5.762 -19.406 -2.648 1 97.5 200 ARG A N 1
ATOM 1591 C CA . ARG A 1 200 ? 4.996 -20.562 -2.188 1 97.5 200 ARG A CA 1
ATOM 1592 C C . ARG A 1 200 ? 5.262 -20.844 -0.712 1 97.5 200 ARG A C 1
ATOM 1594 O O . ARG A 1 200 ? 4.785 -21.844 -0.168 1 97.5 200 ARG A O 1
ATOM 1601 N N . TYR A 1 201 ? 6.078 -19.953 -0.051 1 96.81 201 TYR A N 1
ATOM 1602 C CA . TYR A 1 201 ? 6.277 -20.188 1.374 1 96.81 201 TYR A CA 1
ATOM 1603 C C . TYR A 1 201 ? 6.484 -18.875 2.123 1 96.81 201 TYR A C 1
ATOM 1605 O O . TYR A 1 201 ? 6.617 -18.875 3.348 1 96.81 201 TYR A O 1
ATOM 1613 N N . LYS A 1 202 ? 6.543 -17.812 1.444 1 97.44 202 LYS A N 1
ATOM 1614 C CA . LYS A 1 202 ? 6.629 -16.484 2.045 1 97.44 202 LYS A CA 1
ATOM 1615 C C . LYS A 1 202 ? 6.02 -15.43 1.126 1 97.44 202 LYS A C 1
ATOM 1617 O O . LYS A 1 202 ? 5.695 -15.711 -0.028 1 97.44 202 LYS A O 1
ATOM 1622 N N . GLU A 1 203 ? 5.828 -14.258 1.663 1 98.56 203 GLU A N 1
ATOM 1623 C CA . GLU A 1 203 ? 5.363 -13.148 0.833 1 98.56 203 GLU A CA 1
ATOM 1624 C C . GLU A 1 203 ? 6.344 -12.867 -0.303 1 98.56 203 GLU A C 1
ATOM 1626 O O . GLU A 1 203 ? 7.559 -12.898 -0.105 1 98.56 203 GLU A O 1
ATOM 1631 N N . CYS A 1 204 ? 5.883 -12.602 -1.474 1 98.19 204 CYS A N 1
ATOM 1632 C CA . CYS A 1 204 ? 6.715 -12.141 -2.578 1 98.19 204 CYS A CA 1
ATOM 1633 C C . CYS A 1 204 ? 6.055 -10.977 -3.307 1 98.19 204 CYS A C 1
ATOM 1635 O O . CYS A 1 204 ? 4.828 -10.93 -3.436 1 98.19 204 CYS A O 1
ATOM 1637 N N . ASN A 1 205 ? 6.828 -10.023 -3.752 1 98.62 205 ASN A N 1
ATOM 1638 C CA . ASN A 1 205 ? 6.273 -8.789 -4.297 1 98.62 205 ASN A CA 1
ATOM 1639 C C . ASN A 1 205 ? 5.688 -9.008 -5.691 1 98.62 205 ASN A C 1
ATOM 1641 O O . ASN A 1 205 ? 4.809 -8.258 -6.125 1 98.62 205 ASN A O 1
ATOM 1645 N N . SER A 1 206 ? 6.125 -10.102 -6.418 1 98.75 206 SER A N 1
ATOM 1646 C CA . SER A 1 206 ? 5.488 -10.438 -7.684 1 98.75 206 SER A CA 1
ATOM 1647 C C . SER A 1 206 ? 4.016 -10.789 -7.484 1 98.75 206 SER A C 1
ATOM 1649 O O . SER A 1 206 ? 3.146 -10.266 -8.188 1 98.75 206 SER A O 1
ATOM 1651 N N . ALA A 1 207 ? 3.793 -11.609 -6.531 1 98.75 207 ALA A N 1
ATOM 1652 C CA . ALA A 1 207 ? 2.416 -12 -6.242 1 98.75 207 ALA A CA 1
ATOM 1653 C C . ALA A 1 207 ? 1.636 -10.836 -5.625 1 98.75 207 ALA A C 1
ATOM 1655 O O . ALA A 1 207 ? 0.432 -10.703 -5.855 1 98.75 207 ALA A O 1
ATOM 1656 N N . ASN A 1 208 ? 2.322 -9.969 -4.797 1 98.81 208 ASN A N 1
ATOM 1657 C CA . ASN A 1 208 ? 1.671 -8.75 -4.324 1 98.81 208 ASN A CA 1
ATOM 1658 C C . ASN A 1 208 ? 1.108 -7.934 -5.484 1 98.81 208 ASN A C 1
ATOM 1660 O O . ASN A 1 208 ? -0.037 -7.48 -5.43 1 98.81 208 ASN A O 1
ATOM 1664 N N . LEU A 1 209 ? 1.91 -7.758 -6.484 1 98.88 209 LEU A N 1
ATOM 1665 C CA . LEU A 1 209 ? 1.512 -6.973 -7.648 1 98.88 209 LEU A CA 1
ATOM 1666 C C . LEU A 1 209 ? 0.31 -7.602 -8.344 1 98.88 209 LEU A C 1
ATOM 1668 O O . LEU A 1 209 ? -0.636 -6.902 -8.711 1 98.88 209 LEU A O 1
ATOM 1672 N N . MET A 1 210 ? 0.367 -8.914 -8.492 1 98.81 210 MET A N 1
ATOM 1673 C CA . MET A 1 210 ? -0.738 -9.617 -9.141 1 98.81 210 MET A CA 1
ATOM 1674 C C . MET A 1 210 ? -2.023 -9.469 -8.336 1 98.81 210 MET A C 1
ATOM 1676 O O . MET A 1 210 ? -3.064 -9.102 -8.875 1 98.81 210 MET A O 1
ATOM 1680 N N . ALA A 1 211 ? -1.937 -9.719 -7.074 1 98.94 211 ALA A N 1
ATOM 1681 C CA . ALA A 1 211 ? -3.105 -9.609 -6.203 1 98.94 211 ALA A CA 1
ATOM 1682 C C . ALA A 1 211 ? -3.654 -8.188 -6.203 1 98.94 211 ALA A C 1
ATOM 1684 O O . ALA A 1 211 ? -4.871 -7.98 -6.207 1 98.94 211 ALA A O 1
ATOM 1685 N N . ASP A 1 212 ? -2.76 -7.199 -6.168 1 98.81 212 ASP A N 1
ATOM 1686 C CA . ASP A 1 212 ? -3.178 -5.801 -6.227 1 98.81 212 ASP A CA 1
ATOM 1687 C C . ASP A 1 212 ? -3.975 -5.52 -7.496 1 98.81 212 ASP A C 1
ATOM 1689 O O . ASP A 1 212 ? -4.957 -4.773 -7.469 1 98.81 212 ASP A O 1
ATOM 1693 N N . SER A 1 213 ? -3.535 -6.07 -8.602 1 98.81 213 SER A N 1
ATOM 1694 C CA . SER A 1 213 ? -4.211 -5.84 -9.875 1 98.81 213 SER A CA 1
ATOM 1695 C C . SER A 1 213 ? -5.648 -6.355 -9.836 1 98.81 213 SER A C 1
ATOM 1697 O O . SER A 1 213 ? -6.562 -5.703 -10.344 1 98.81 213 SER A O 1
ATOM 1699 N N . PHE A 1 214 ? -5.797 -7.473 -9.227 1 98.81 214 PHE A N 1
ATOM 1700 C CA . PHE A 1 214 ? -7.129 -8.07 -9.156 1 98.81 214 PHE A CA 1
ATOM 1701 C C . PHE A 1 214 ? -8.031 -7.273 -8.227 1 98.81 214 PHE A C 1
ATOM 1703 O O . PHE A 1 214 ? -9.195 -7.02 -8.555 1 98.81 214 PHE A O 1
ATOM 1710 N N . LEU A 1 215 ? -7.5 -6.898 -7.102 1 98.88 215 LEU A N 1
ATOM 1711 C CA . LEU A 1 215 ? -8.289 -6.09 -6.176 1 98.88 215 LEU A CA 1
ATOM 1712 C C . LEU A 1 215 ? -8.664 -4.754 -6.809 1 98.88 215 LEU A C 1
ATOM 1714 O O . LEU A 1 215 ? -9.812 -4.316 -6.711 1 98.88 215 LEU A O 1
ATOM 1718 N N . ASP A 1 216 ? -7.688 -4.129 -7.441 1 98.5 216 ASP A N 1
ATOM 1719 C CA . ASP A 1 216 ? -7.895 -2.826 -8.07 1 98.5 216 ASP A CA 1
ATOM 1720 C C . ASP A 1 216 ? -9.031 -2.881 -9.086 1 98.5 216 ASP A C 1
ATOM 1722 O O . ASP A 1 216 ? -9.867 -1.976 -9.141 1 98.5 216 ASP A O 1
ATOM 1726 N N . TYR A 1 217 ? -9.07 -3.92 -9.859 1 97.56 217 TYR A N 1
ATOM 1727 C CA . TYR A 1 217 ? -10.078 -4.078 -10.898 1 97.56 217 TYR A CA 1
ATOM 1728 C C . TYR A 1 217 ? -11.484 -4.016 -10.312 1 97.56 217 TYR A C 1
ATOM 1730 O O . TYR A 1 217 ? -12.344 -3.293 -10.82 1 97.56 217 TYR A O 1
ATOM 1738 N N . TYR A 1 218 ? -11.672 -4.66 -9.258 1 97.94 218 TYR A N 1
ATOM 1739 C CA . TYR A 1 218 ? -13.023 -4.754 -8.719 1 97.94 218 TYR A CA 1
ATOM 1740 C C . TYR A 1 218 ? -13.344 -3.564 -7.816 1 97.94 218 TYR A C 1
ATOM 1742 O O . TYR A 1 218 ? -14.5 -3.145 -7.715 1 97.94 218 TYR A O 1
ATOM 1750 N N . THR A 1 219 ? -12.352 -2.998 -7.199 1 98.06 219 THR A N 1
ATOM 1751 C CA . THR A 1 219 ? -12.602 -1.86 -6.32 1 98.06 219 THR A CA 1
ATOM 1752 C C . THR A 1 219 ? -12.852 -0.594 -7.133 1 98.06 219 THR A C 1
ATOM 1754 O O . THR A 1 219 ? -13.344 0.405 -6.602 1 98.06 219 THR A O 1
ATOM 1757 N N . ASP A 1 220 ? -12.5 -0.59 -8.391 1 95.94 220 ASP A N 1
ATOM 1758 C CA . ASP A 1 220 ? -12.805 0.531 -9.273 1 95.94 220 ASP A CA 1
ATOM 1759 C C . ASP A 1 220 ? -14.305 0.63 -9.547 1 95.94 220 ASP A C 1
ATOM 1761 O O . ASP A 1 220 ? -14.781 1.66 -10.023 1 95.94 220 ASP A O 1
ATOM 1765 N N . ARG A 1 221 ? -14.992 -0.424 -9.211 1 94.5 221 ARG A N 1
ATOM 1766 C CA . ARG A 1 221 ? -16.422 -0.44 -9.461 1 94.5 221 ARG A CA 1
ATOM 1767 C C . ARG A 1 221 ? -17.188 0.219 -8.32 1 94.5 221 ARG A C 1
ATOM 1769 O O . ARG A 1 221 ? -16.766 0.16 -7.164 1 94.5 221 ARG A O 1
ATOM 1776 N N . ASN A 1 222 ? -18.312 0.781 -8.695 1 93.12 222 ASN A N 1
ATOM 1777 C CA . ASN A 1 222 ? -19.156 1.398 -7.676 1 93.12 222 ASN A CA 1
ATOM 1778 C C . ASN A 1 222 ? -19.922 0.353 -6.879 1 93.12 222 ASN A C 1
ATOM 1780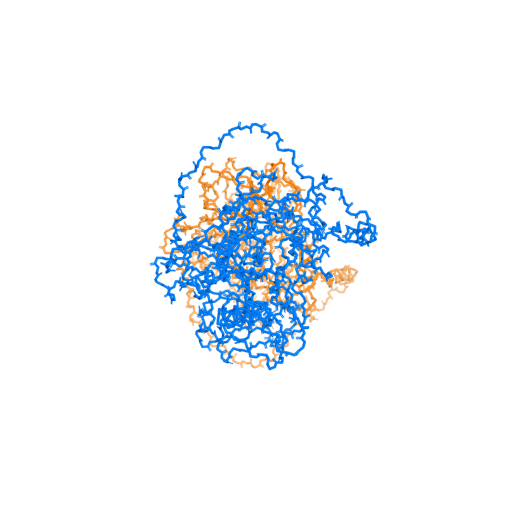 O O . ASN A 1 222 ? -20.422 -0.624 -7.441 1 93.12 222 ASN A O 1
ATOM 1784 N N . SER A 1 223 ? -19.953 0.626 -5.633 1 94.19 223 SER A N 1
ATOM 1785 C CA . SER A 1 223 ? -20.766 -0.22 -4.762 1 94.19 223 SER A CA 1
ATOM 1786 C C . SER A 1 223 ? -22.203 0.272 -4.691 1 94.19 223 SER A C 1
ATOM 1788 O O . SER A 1 223 ? -22.453 1.479 -4.68 1 94.19 223 SER A O 1
ATOM 1790 N N . PRO A 1 224 ? -23.188 -0.651 -4.621 1 92 224 PRO A N 1
ATOM 1791 C CA . PRO A 1 224 ? -24.578 -0.233 -4.418 1 92 224 PRO A CA 1
ATOM 1792 C C . PRO A 1 224 ? -24.844 0.223 -2.986 1 92 224 PRO A C 1
ATOM 1794 O O . PRO A 1 224 ? -25.891 0.815 -2.715 1 92 224 PRO A O 1
ATOM 1797 N N . VAL A 1 225 ? -23.969 -0.16 -2.076 1 94.75 225 VAL A N 1
ATOM 1798 C CA . VAL A 1 225 ? -24.109 0.232 -0.678 1 94.75 225 VAL A CA 1
ATOM 1799 C C . VAL A 1 225 ? -23.609 1.661 -0.486 1 94.75 225 VAL A C 1
ATOM 1801 O O . VAL A 1 225 ? -22.469 1.981 -0.853 1 94.75 225 VAL A O 1
ATOM 1804 N N . LYS A 1 226 ? -24.406 2.465 0.17 1 93.62 226 LYS A N 1
ATOM 1805 C CA . LYS A 1 2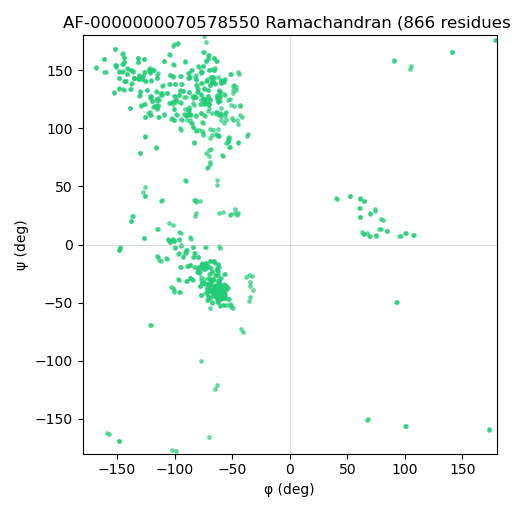26 ? -24.062 3.869 0.376 1 93.62 226 LYS A CA 1
ATOM 1806 C C . LYS A 1 226 ? -22.797 4.016 1.21 1 93.62 226 LYS A C 1
ATOM 1808 O O . LYS A 1 226 ? -22.641 3.348 2.234 1 93.62 226 LYS A O 1
ATOM 1813 N N . ASP A 1 227 ? -21.844 4.781 0.754 1 94.25 227 ASP A N 1
ATOM 1814 C CA . ASP A 1 227 ? -20.625 5.184 1.447 1 94.25 227 ASP A CA 1
ATOM 1815 C C . ASP A 1 227 ? -19.625 4.035 1.501 1 94.25 227 ASP A C 1
ATOM 1817 O O . ASP A 1 227 ? -18.625 4.109 2.213 1 94.25 227 ASP A O 1
ATOM 1821 N N . ALA A 1 228 ? -19.969 2.932 0.768 1 97.62 228 ALA A N 1
ATOM 1822 C CA . ALA A 1 228 ? -19 1.842 0.662 1 97.62 228 ALA A CA 1
ATOM 1823 C C . ALA A 1 228 ? -17.953 2.139 -0.408 1 97.62 228 ALA A C 1
ATOM 1825 O O . ALA A 1 228 ? -18.297 2.582 -1.509 1 97.62 228 ALA A O 1
ATOM 1826 N N . TRP A 1 229 ? -16.703 1.853 -0.101 1 98.12 229 TRP A N 1
ATOM 1827 C CA . TRP A 1 229 ? -15.648 2.189 -1.056 1 98.12 229 TRP A CA 1
ATOM 1828 C C . TRP A 1 229 ? -15.453 1.064 -2.066 1 98.12 229 TRP A C 1
ATOM 1830 O O . TRP A 1 229 ? -14.883 1.278 -3.139 1 98.12 229 TRP A O 1
ATOM 1840 N N . SER A 1 230 ? -15.961 -0.17 -1.728 1 98.38 230 SER A N 1
ATOM 1841 C CA . SER A 1 230 ? -15.625 -1.336 -2.539 1 98.38 230 SER A CA 1
ATOM 1842 C C . SER A 1 230 ? -16.734 -2.377 -2.496 1 98.38 230 SER A C 1
ATOM 1844 O O . SER A 1 230 ? -17.469 -2.469 -1.51 1 98.38 230 SER A O 1
ATOM 1846 N N . ILE A 1 231 ? -16.797 -3.193 -3.564 1 97.81 231 ILE A N 1
ATOM 1847 C CA . ILE A 1 231 ? -17.734 -4.309 -3.602 1 97.81 231 ILE A CA 1
ATOM 1848 C C . ILE A 1 231 ? -17.047 -5.574 -3.092 1 97.81 231 ILE A C 1
ATOM 1850 O O . ILE A 1 231 ? -17.703 -6.609 -2.908 1 97.81 231 ILE A O 1
ATOM 1854 N N . VAL A 1 232 ? -15.742 -5.535 -2.91 1 98.69 232 VAL A N 1
ATOM 1855 C CA . VAL A 1 232 ? -14.984 -6.688 -2.434 1 98.69 232 VAL A CA 1
ATOM 1856 C C . VAL A 1 232 ? -14.055 -6.262 -1.295 1 98.69 232 VAL A C 1
ATOM 1858 O O . VAL A 1 232 ? -13.742 -5.074 -1.151 1 98.69 232 VAL A O 1
ATOM 1861 N N . ASN A 1 233 ? -13.617 -7.223 -0.502 1 98.75 233 ASN A N 1
ATOM 1862 C CA . ASN A 1 233 ? -12.766 -6.949 0.647 1 98.75 233 ASN A CA 1
ATOM 1863 C C . ASN A 1 233 ? -11.289 -7.117 0.3 1 98.75 233 ASN A C 1
ATOM 1865 O O . ASN A 1 233 ? -10.445 -6.328 0.743 1 98.75 233 ASN A O 1
ATOM 1869 N N . ALA A 1 234 ? -10.992 -8.156 -0.468 1 98.88 234 ALA A N 1
ATOM 1870 C CA . ALA A 1 234 ? -9.602 -8.539 -0.669 1 98.88 234 ALA A CA 1
ATOM 1871 C C . ALA A 1 234 ? -9.445 -9.43 -1.9 1 98.88 234 ALA A C 1
ATOM 1873 O O . ALA A 1 234 ? -10.43 -9.938 -2.434 1 98.88 234 ALA A O 1
ATOM 1874 N N . ALA A 1 235 ? -8.25 -9.492 -2.42 1 98.94 235 ALA A N 1
ATOM 1875 C CA . ALA A 1 235 ? -7.844 -10.5 -3.4 1 98.94 235 ALA A CA 1
ATOM 1876 C C . ALA A 1 235 ? -6.922 -11.539 -2.77 1 98.94 235 ALA A C 1
ATOM 1878 O O . ALA A 1 235 ? -5.984 -11.195 -2.051 1 98.94 235 ALA A O 1
ATOM 1879 N N . ILE A 1 236 ? -7.238 -12.789 -2.984 1 98.94 236 ILE A N 1
ATOM 1880 C CA . ILE A 1 236 ? -6.477 -13.914 -2.459 1 98.94 236 ILE A CA 1
ATOM 1881 C C . ILE A 1 236 ? -6.09 -14.852 -3.598 1 98.94 236 ILE A C 1
ATOM 1883 O O . ILE A 1 236 ? -6.957 -15.375 -4.301 1 98.94 236 ILE A O 1
ATOM 1887 N N . ILE A 1 237 ? -4.785 -15.062 -3.771 1 98.75 237 ILE A N 1
ATOM 1888 C CA . ILE A 1 237 ? -4.312 -15.875 -4.883 1 98.75 237 ILE A CA 1
ATOM 1889 C C . ILE A 1 237 ? -3.307 -16.906 -4.375 1 98.75 237 ILE A C 1
ATOM 1891 O O . ILE A 1 237 ? -2.746 -16.75 -3.287 1 98.75 237 ILE A O 1
ATOM 1895 N N . ASN A 1 238 ? -3.146 -17.984 -5.133 1 98.5 238 ASN A N 1
ATOM 1896 C CA . ASN A 1 238 ? -2.16 -18.984 -4.758 1 98.5 238 ASN A CA 1
ATOM 1897 C C . ASN A 1 238 ? -0.755 -18.594 -5.195 1 98.5 238 ASN A C 1
ATOM 1899 O O . ASN A 1 238 ? -0.576 -18 -6.266 1 98.5 238 ASN A O 1
ATOM 1903 N N . GLY A 1 239 ? 0.209 -18.891 -4.371 1 98.12 239 GLY A N 1
ATOM 1904 C CA . GLY A 1 239 ? 1.594 -18.578 -4.695 1 98.12 239 GLY A CA 1
ATOM 1905 C C . GLY A 1 239 ? 2.055 -19.203 -5.996 1 98.12 239 GLY A C 1
ATOM 1906 O O . GLY A 1 239 ? 2.947 -18.672 -6.664 1 98.12 239 GLY A O 1
ATOM 1907 N N . GLY A 1 240 ? 1.429 -20.297 -6.395 1 96.19 240 GLY A N 1
ATOM 1908 C CA . GLY A 1 240 ? 1.787 -21.016 -7.605 1 96.19 240 GLY A CA 1
ATOM 1909 C C . GLY A 1 240 ? 1.527 -20.219 -8.875 1 96.19 240 GLY A C 1
ATOM 1910 O O . GLY A 1 240 ? 2.029 -20.562 -9.945 1 96.19 240 GLY A O 1
ATOM 1911 N N . ILE A 1 241 ? 0.77 -19.141 -8.75 1 95.81 241 ILE A N 1
ATOM 1912 C CA . ILE A 1 241 ? 0.415 -18.344 -9.914 1 95.81 241 ILE A CA 1
ATOM 1913 C C . ILE A 1 241 ? 1.649 -17.594 -10.422 1 95.81 241 ILE A C 1
ATOM 1915 O O . ILE A 1 241 ? 1.749 -17.297 -11.609 1 95.81 241 ILE A O 1
ATOM 1919 N N . ALA A 1 242 ? 2.574 -17.281 -9.516 1 97.06 242 ALA A N 1
ATOM 1920 C CA . ALA A 1 242 ? 3.791 -16.531 -9.844 1 97.06 242 ALA A CA 1
ATOM 1921 C C . ALA A 1 242 ? 4.93 -17.484 -10.203 1 97.06 242 ALA A C 1
ATOM 1923 O O . ALA A 1 242 ? 5.266 -18.391 -9.422 1 97.06 242 ALA A O 1
ATOM 1924 N N . ARG A 1 243 ? 5.52 -17.25 -11.367 1 92.31 243 ARG A N 1
ATOM 1925 C CA . ARG A 1 243 ? 6.52 -18.203 -11.812 1 92.31 243 ARG A CA 1
ATOM 1926 C C . ARG A 1 243 ? 7.871 -17.547 -12.016 1 92.31 243 ARG A C 1
ATOM 1928 O O . ARG A 1 243 ? 8.742 -17.609 -11.148 1 92.31 243 ARG A O 1
ATOM 1935 N N . ASP A 1 244 ? 8.008 -16.672 -13.047 1 92.75 244 ASP A N 1
ATOM 1936 C CA . ASP A 1 244 ? 9.289 -16.031 -13.336 1 92.75 244 ASP A CA 1
ATOM 1937 C C . ASP A 1 244 ? 9.375 -14.664 -12.68 1 92.75 244 ASP A C 1
ATOM 1939 O O . ASP A 1 244 ? 8.383 -13.938 -12.602 1 92.75 244 ASP A O 1
ATOM 1943 N N . SER A 1 245 ? 10.625 -14.352 -12.25 1 97.31 245 SER A N 1
ATOM 1944 C CA . SER A 1 245 ? 10.898 -12.992 -11.797 1 97.31 245 SER A CA 1
ATOM 1945 C C . SER A 1 245 ? 11.008 -12.023 -12.969 1 97.31 245 SER A C 1
ATOM 1947 O O . SER A 1 245 ? 11.266 -12.438 -14.102 1 97.31 245 SER A O 1
ATOM 1949 N N . ILE A 1 246 ? 10.734 -10.836 -12.719 1 97.56 246 ILE A N 1
ATOM 1950 C CA . ILE A 1 246 ? 10.984 -9.75 -13.672 1 97.56 246 ILE A CA 1
ATOM 1951 C C . ILE A 1 246 ? 12.039 -8.805 -13.102 1 97.56 246 ILE A C 1
ATOM 1953 O O . ILE A 1 246 ? 11.844 -8.203 -12.039 1 97.56 246 ILE A O 1
ATOM 1957 N N . ARG A 1 247 ? 13.117 -8.664 -13.781 1 96.81 247 ARG A N 1
ATOM 1958 C CA . ARG A 1 247 ? 14.203 -7.785 -13.352 1 96.81 247 ARG A CA 1
ATOM 1959 C C . ARG A 1 247 ? 13.805 -6.32 -13.5 1 96.81 247 ARG A C 1
ATOM 1961 O O . ARG A 1 247 ? 12.891 -5.992 -14.25 1 96.81 247 ARG A O 1
ATOM 1968 N N . GLN A 1 248 ? 14.523 -5.488 -12.766 1 97.38 248 GLN A N 1
ATOM 1969 C CA . GLN A 1 248 ? 14.398 -4.047 -12.961 1 97.38 248 GLN A CA 1
ATOM 1970 C C . GLN A 1 248 ? 14.789 -3.645 -14.383 1 97.38 248 GLN A C 1
ATOM 1972 O O . GLN A 1 248 ? 15.867 -3.994 -14.859 1 97.38 248 GLN A O 1
ATOM 1977 N N . LYS A 1 249 ? 13.883 -2.906 -15.031 1 96.44 249 LYS A N 1
ATOM 1978 C CA . LYS A 1 249 ? 14.203 -2.475 -16.391 1 96.44 249 LYS A CA 1
ATOM 1979 C C . LYS A 1 249 ? 13.219 -1.425 -16.875 1 96.44 249 LYS A C 1
ATOM 1981 O O . LYS A 1 249 ? 12.055 -1.409 -16.453 1 96.44 249 LYS A O 1
ATOM 1986 N N . PRO A 1 250 ? 13.656 -0.547 -17.797 1 95.5 250 PRO A N 1
ATOM 1987 C CA . PRO A 1 250 ? 12.797 0.52 -18.312 1 95.5 250 PRO A CA 1
ATOM 1988 C C . PRO A 1 250 ? 11.719 0.001 -19.266 1 95.5 250 PRO A C 1
ATOM 1990 O O . PRO A 1 250 ? 10.711 0.68 -19.484 1 95.5 250 PRO A O 1
ATOM 1993 N N . ASN A 1 251 ? 11.984 -1.259 -19.812 1 96.38 251 ASN A N 1
ATOM 1994 C CA . ASN A 1 251 ? 11.023 -1.826 -20.75 1 96.38 251 ASN A CA 1
ATOM 1995 C C . ASN A 1 251 ? 10.57 -3.219 -20.312 1 96.38 251 ASN A C 1
ATOM 1997 O O . ASN A 1 251 ? 11.219 -4.215 -20.641 1 96.38 251 ASN A O 1
ATOM 2001 N N . VAL A 1 252 ? 9.5 -3.232 -19.578 1 98 252 VAL A N 1
ATOM 2002 C CA . VAL A 1 252 ? 8.82 -4.492 -19.281 1 98 252 VAL A CA 1
ATOM 2003 C C . VAL A 1 252 ? 7.922 -4.883 -20.453 1 98 252 VAL A C 1
ATOM 2005 O O . VAL A 1 252 ? 7.074 -4.094 -20.875 1 98 252 VAL A O 1
ATOM 2008 N N . THR A 1 253 ? 8.086 -6.062 -20.938 1 95.44 253 THR A N 1
ATOM 2009 C CA . THR A 1 253 ? 7.359 -6.477 -22.125 1 95.44 253 THR A CA 1
ATOM 2010 C C . THR A 1 253 ? 6.219 -7.422 -21.766 1 95.44 253 THR A C 1
ATOM 2012 O O . THR A 1 253 ? 6.145 -7.91 -20.641 1 95.44 253 THR A O 1
ATOM 2015 N N . LEU A 1 254 ? 5.336 -7.547 -22.75 1 92.5 254 LEU A N 1
ATOM 2016 C CA . LEU A 1 254 ? 4.27 -8.531 -22.578 1 92.5 254 LEU A CA 1
ATOM 2017 C C . LEU A 1 254 ? 4.844 -9.922 -22.328 1 92.5 254 LEU A C 1
ATOM 2019 O O . LEU A 1 254 ? 4.277 -10.703 -21.562 1 92.5 254 LEU A O 1
ATOM 2023 N N . GLY A 1 255 ? 5.953 -10.242 -22.922 1 92 255 GLY A N 1
ATOM 2024 C CA . GLY A 1 255 ? 6.648 -11.5 -22.703 1 92 255 GLY A CA 1
ATOM 2025 C C . GLY A 1 255 ? 7.082 -11.695 -21.25 1 92 255 GLY A C 1
ATOM 2026 O O . GLY A 1 255 ? 6.984 -12.797 -20.703 1 92 255 GLY A O 1
ATOM 2027 N N . ASP A 1 256 ? 7.598 -10.617 -20.656 1 95.44 256 ASP A N 1
ATOM 2028 C CA . ASP A 1 256 ? 7.961 -10.664 -19.25 1 95.44 256 ASP A CA 1
ATOM 2029 C C . ASP A 1 256 ? 6.766 -11.047 -18.375 1 95.44 256 ASP A C 1
ATOM 2031 O O . ASP A 1 256 ? 6.883 -11.875 -17.469 1 95.44 256 ASP A O 1
ATOM 2035 N N . LEU A 1 257 ? 5.594 -10.469 -18.719 1 97.06 257 LEU A N 1
ATOM 2036 C CA . LEU A 1 257 ? 4.398 -10.727 -17.922 1 97.06 257 LEU A CA 1
ATOM 2037 C C . LEU A 1 257 ? 3.898 -12.156 -18.141 1 97.06 257 LEU A C 1
ATOM 2039 O O . LEU A 1 257 ? 3.451 -12.812 -17.188 1 97.06 257 LEU A O 1
ATOM 2043 N N . LEU A 1 258 ? 3.988 -12.609 -19.328 1 91.25 258 LEU A N 1
ATOM 2044 C CA . LEU A 1 258 ? 3.58 -13.977 -19.641 1 91.25 258 LEU A CA 1
ATOM 2045 C C . LEU A 1 258 ? 4.473 -14.984 -18.922 1 91.25 258 LEU A C 1
ATOM 2047 O O . LEU A 1 258 ? 4.004 -16.047 -18.5 1 91.25 258 LEU A O 1
ATOM 2051 N N . GLY A 1 259 ? 5.691 -14.617 -18.812 1 91.38 259 GLY A N 1
ATOM 2052 C CA . GLY A 1 259 ? 6.598 -15.461 -18.047 1 91.38 259 GLY A CA 1
ATOM 2053 C C . GLY A 1 259 ? 6.309 -15.461 -16.562 1 91.38 259 GLY A C 1
ATOM 2054 O O . GLY A 1 259 ? 6.387 -16.5 -15.906 1 91.38 259 GLY A O 1
ATOM 2055 N N . ALA A 1 260 ? 5.977 -14.352 -16.047 1 96.75 260 ALA A N 1
ATOM 2056 C CA . ALA A 1 260 ? 5.703 -14.188 -14.625 1 96.75 260 ALA A CA 1
ATOM 2057 C C . ALA A 1 260 ? 4.402 -14.891 -14.234 1 96.75 260 ALA A C 1
ATOM 2059 O O . ALA A 1 260 ? 4.301 -15.469 -13.156 1 96.75 260 ALA A O 1
ATOM 2060 N N . MET A 1 261 ? 3.41 -14.805 -15.047 1 95.75 261 MET A N 1
ATOM 2061 C CA . MET A 1 261 ? 2.096 -15.406 -14.836 1 95.75 261 MET A CA 1
ATOM 2062 C C . MET A 1 261 ? 1.651 -16.188 -16.062 1 95.75 261 MET A C 1
ATOM 2064 O O . MET A 1 261 ? 0.723 -15.789 -16.766 1 95.75 261 MET A O 1
ATOM 2068 N N . PRO A 1 262 ? 2.143 -17.344 -16.234 1 88.25 262 PRO A N 1
ATOM 2069 C CA . PRO A 1 262 ? 1.927 -18.062 -17.484 1 88.25 262 PRO A CA 1
ATOM 2070 C C . PRO A 1 262 ? 0.552 -18.734 -17.547 1 88.25 262 PRO A C 1
ATOM 2072 O O . PRO A 1 262 ? 0.063 -19.031 -18.641 1 88.25 262 PRO A O 1
ATOM 2075 N N . TYR A 1 263 ? -0.087 -18.984 -16.438 1 85.44 263 TYR A N 1
ATOM 2076 C CA . TYR A 1 263 ? -1.375 -19.656 -16.406 1 85.44 263 TYR A CA 1
ATOM 2077 C C . TYR A 1 263 ? -2.512 -18.672 -16.188 1 85.44 263 TYR A C 1
ATOM 2079 O O . TYR A 1 263 ? -2.668 -18.141 -15.086 1 85.44 263 TYR A O 1
ATOM 2087 N N . ASP A 1 264 ? -3.279 -18.453 -17.219 1 85.12 264 ASP A N 1
ATOM 2088 C CA . ASP A 1 264 ? -4.395 -17.516 -17.109 1 85.12 264 ASP A CA 1
ATOM 2089 C C . ASP A 1 264 ? -5.652 -18.234 -16.594 1 85.12 264 ASP A C 1
ATOM 2091 O O . ASP A 1 264 ? -5.812 -19.438 -16.797 1 85.12 264 ASP A O 1
ATOM 2095 N N . SER A 1 265 ? -6.355 -17.594 -15.859 1 87.25 265 SER A N 1
ATOM 2096 C CA . SER A 1 265 ? -7.652 -18 -15.328 1 87.25 265 SER A CA 1
ATOM 2097 C C . SER A 1 265 ? -8.586 -16.797 -15.188 1 87.25 265 SER A C 1
ATOM 2099 O O . SER A 1 265 ? -8.125 -15.664 -15.055 1 87.25 265 SER A O 1
ATOM 2101 N N . ASP A 1 266 ? -9.852 -17.109 -15.359 1 92.31 266 ASP A N 1
ATOM 2102 C CA . ASP A 1 266 ? -10.797 -16.016 -15.094 1 92.31 266 ASP A CA 1
ATOM 2103 C C . ASP A 1 266 ? -10.781 -15.625 -13.617 1 92.31 266 ASP A C 1
ATOM 2105 O O . ASP A 1 266 ? -10.477 -16.453 -12.758 1 92.31 266 ASP A O 1
ATOM 2109 N N . LEU A 1 267 ? -11.07 -14.359 -13.422 1 97.06 267 LEU A N 1
ATOM 2110 C CA . LEU A 1 267 ? -11.258 -13.914 -12.047 1 97.06 267 LEU A CA 1
ATOM 2111 C C . LEU A 1 267 ? -12.625 -14.344 -11.523 1 97.06 267 LEU A C 1
ATOM 2113 O O . LEU A 1 267 ? -13.57 -14.484 -12.297 1 97.06 267 LEU A O 1
ATOM 2117 N N . ALA A 1 268 ? -12.695 -14.594 -10.258 1 97.44 268 ALA A N 1
ATOM 2118 C CA . ALA A 1 268 ? -13.93 -14.969 -9.57 1 97.44 268 ALA A CA 1
ATOM 2119 C C . ALA A 1 268 ? -14.117 -14.148 -8.297 1 97.44 268 ALA A C 1
ATOM 2121 O O . ALA A 1 268 ? -13.148 -13.789 -7.637 1 97.44 268 ALA A O 1
ATOM 2122 N N . ILE A 1 269 ? -15.336 -13.797 -8 1 98.25 269 ILE A N 1
ATOM 2123 C CA . ILE A 1 269 ? -15.703 -13.266 -6.691 1 98.25 269 ILE A CA 1
ATOM 2124 C C . ILE A 1 269 ? -16.359 -14.367 -5.855 1 98.25 269 ILE A C 1
ATOM 2126 O O . ILE A 1 269 ? -17.297 -15.023 -6.305 1 98.25 269 ILE A O 1
ATOM 2130 N N . MET A 1 270 ? -15.82 -14.609 -4.727 1 98.56 270 MET A N 1
ATOM 2131 C CA . MET A 1 270 ? -16.375 -15.578 -3.783 1 98.56 270 MET A CA 1
ATOM 2132 C C . MET A 1 270 ? -16.938 -14.875 -2.549 1 98.56 270 MET A C 1
ATOM 2134 O O . MET A 1 270 ? -16.297 -13.969 -2.008 1 98.56 270 MET A O 1
ATOM 2138 N N . ASN A 1 271 ? -18.125 -15.195 -2.189 1 98.56 271 ASN A N 1
ATOM 2139 C CA . ASN A 1 271 ? -18.672 -14.82 -0.89 1 98.56 271 ASN A CA 1
ATOM 2140 C C . ASN A 1 271 ? -18.5 -15.93 0.138 1 98.56 271 ASN A C 1
ATOM 2142 O O . ASN A 1 271 ? -18.969 -17.047 -0.063 1 98.56 271 ASN A O 1
ATOM 2146 N N . ILE A 1 272 ? -17.844 -15.602 1.198 1 98.69 272 ILE A N 1
ATOM 2147 C CA . ILE A 1 272 ? -17.359 -16.625 2.115 1 98.69 272 ILE A CA 1
ATOM 2148 C C . ILE A 1 272 ? -17.469 -16.125 3.555 1 98.69 272 ILE A C 1
ATOM 2150 O O . ILE A 1 272 ? -17.172 -14.961 3.834 1 98.69 272 ILE A O 1
ATOM 2154 N N . SER A 1 273 ? -17.844 -17 4.465 1 98.31 273 SER A N 1
ATOM 2155 C CA . SER A 1 273 ? -17.891 -16.625 5.871 1 98.31 273 SER A CA 1
ATOM 2156 C C . SER A 1 273 ? -16.484 -16.5 6.449 1 98.31 273 SER A C 1
ATOM 2158 O O . SER A 1 273 ? -15.539 -17.094 5.922 1 98.31 273 SER A O 1
ATOM 2160 N N . GLY A 1 274 ? -16.406 -15.75 7.523 1 98.38 274 GLY A N 1
ATOM 2161 C CA . GLY A 1 274 ? -15.117 -15.641 8.188 1 98.38 274 GLY A CA 1
ATOM 2162 C C . GLY A 1 274 ? -14.547 -16.984 8.609 1 98.38 274 GLY A C 1
ATOM 2163 O O . GLY A 1 274 ? -13.344 -17.203 8.508 1 98.38 274 GLY A O 1
ATOM 2164 N N . TYR A 1 275 ? -15.43 -17.812 9.039 1 97.62 275 TYR A N 1
ATOM 2165 C CA . TYR A 1 275 ? -15.008 -19.156 9.43 1 97.62 275 TYR A CA 1
ATOM 2166 C C . TYR A 1 275 ? -14.375 -19.891 8.258 1 97.62 275 TYR A C 1
ATOM 2168 O O . TYR A 1 275 ? -13.273 -20.422 8.375 1 97.62 275 TYR A O 1
ATOM 2176 N N . HIS A 1 276 ? -15.031 -19.938 7.176 1 98.06 276 HIS A N 1
ATOM 2177 C CA . HIS A 1 276 ? -14.531 -20.656 6.012 1 98.06 276 HIS A CA 1
ATOM 2178 C C . HIS A 1 276 ? -13.305 -19.953 5.418 1 98.06 276 HIS A C 1
ATOM 2180 O O . HIS A 1 276 ? -12.414 -20.625 4.883 1 98.06 276 HIS A O 1
ATOM 2186 N N . LEU A 1 277 ? -13.266 -18.641 5.516 1 98.75 277 LEU A N 1
ATOM 2187 C CA . LEU A 1 277 ? -12.086 -17.891 5.082 1 98.75 277 LEU A CA 1
ATOM 2188 C C . LEU A 1 277 ? -10.859 -18.312 5.887 1 98.75 277 LEU A C 1
ATOM 2190 O O . LEU A 1 277 ? -9.789 -18.547 5.32 1 98.75 277 LEU A O 1
ATOM 2194 N N . GLN A 1 278 ? -11.031 -18.422 7.156 1 98.25 278 GLN A N 1
ATOM 2195 C CA . GLN A 1 278 ? -9.945 -18.891 8.016 1 98.25 278 GLN A CA 1
ATOM 2196 C C . GLN A 1 278 ? -9.5 -20.297 7.625 1 98.25 278 GLN A C 1
ATOM 2198 O O . GLN A 1 278 ? -8.305 -20.578 7.586 1 98.25 278 GLN A O 1
ATOM 2203 N N . GLN A 1 279 ? -10.438 -21.125 7.332 1 97.75 279 GLN A N 1
ATOM 2204 C CA . GLN A 1 279 ? -10.117 -22.484 6.914 1 97.75 279 GLN A CA 1
ATOM 2205 C C . GLN A 1 279 ? -9.328 -22.484 5.609 1 97.75 279 GLN A C 1
ATOM 2207 O O . GLN A 1 279 ? -8.438 -23.312 5.422 1 97.75 279 GLN A O 1
ATOM 2212 N N . MET A 1 280 ? -9.688 -21.625 4.719 1 98.62 280 MET A N 1
ATOM 2213 C CA . MET A 1 280 ? -8.969 -21.484 3.455 1 98.62 280 MET A CA 1
ATOM 2214 C C . MET A 1 280 ? -7.496 -21.172 3.699 1 98.62 280 MET A C 1
ATOM 2216 O O . MET A 1 280 ? -6.621 -21.797 3.088 1 98.62 280 MET A O 1
ATOM 2220 N N . PHE A 1 281 ? -7.23 -20.25 4.59 1 98.88 281 PHE A N 1
ATOM 2221 C CA . PHE A 1 281 ? -5.855 -19.875 4.906 1 98.88 281 PHE A CA 1
ATOM 2222 C C . PHE A 1 281 ? -5.145 -21 5.645 1 98.88 281 PHE A C 1
ATOM 2224 O O . PHE A 1 281 ? -3.959 -21.25 5.414 1 98.88 281 PHE A O 1
ATOM 2231 N N . GLU A 1 282 ? -5.867 -21.688 6.531 1 98.38 282 GLU A N 1
ATOM 2232 C CA . GLU A 1 282 ? -5.277 -22.844 7.199 1 98.38 282 GLU A CA 1
ATOM 2233 C C . GLU A 1 282 ? -4.859 -23.906 6.191 1 98.38 282 GLU A C 1
ATOM 2235 O O . GLU A 1 282 ? -3.752 -24.438 6.266 1 98.38 282 GLU A O 1
ATOM 2240 N N . TYR A 1 283 ? -5.703 -24.156 5.27 1 98.31 283 TYR A N 1
ATOM 2241 C CA . TYR A 1 283 ? -5.418 -25.172 4.258 1 98.31 283 TYR A CA 1
ATOM 2242 C C . TYR A 1 283 ? -4.172 -24.812 3.459 1 98.31 283 TYR A C 1
ATOM 2244 O O . TYR A 1 283 ? -3.398 -25.688 3.072 1 98.31 283 TYR A O 1
ATOM 2252 N N . SER A 1 284 ? -3.957 -23.578 3.236 1 98.31 284 SER A N 1
ATOM 2253 C CA . SER A 1 284 ? -2.85 -23.094 2.412 1 98.31 284 SER A CA 1
ATOM 2254 C C . SER A 1 284 ? -1.505 -23.484 3.016 1 98.31 284 SER A C 1
ATOM 2256 O O . SER A 1 284 ? -0.486 -23.484 2.32 1 98.31 284 SER A O 1
ATOM 2258 N N . VAL A 1 285 ? -1.473 -23.859 4.32 1 97.88 285 VAL A N 1
ATOM 2259 C CA . VAL A 1 285 ? -0.181 -24.109 4.953 1 97.88 285 VAL A CA 1
ATOM 2260 C C . VAL A 1 285 ? -0.179 -25.5 5.598 1 97.88 285 VAL A C 1
ATOM 2262 O O . VAL A 1 285 ? 0.766 -25.859 6.305 1 97.88 285 VAL A O 1
ATOM 2265 N N . VAL A 1 286 ? -1.212 -26.25 5.402 1 96.44 286 VAL A N 1
ATOM 2266 C CA . VAL A 1 286 ? -1.253 -27.594 5.977 1 96.44 286 VAL A CA 1
ATOM 2267 C C . VAL A 1 286 ? -0.212 -28.469 5.297 1 96.44 286 VAL A C 1
ATOM 2269 O O . VAL A 1 286 ? 0.021 -28.359 4.094 1 96.44 286 VAL A O 1
ATOM 2272 N N . ASN A 1 287 ? 0.388 -29.344 6.051 1 94.56 287 ASN A N 1
ATOM 2273 C CA . ASN A 1 287 ? 1.33 -30.344 5.57 1 94.56 287 ASN A CA 1
ATOM 2274 C C . ASN A 1 287 ? 2.441 -29.719 4.734 1 94.56 287 ASN A C 1
ATOM 2276 O O . ASN A 1 287 ? 2.77 -30.219 3.656 1 94.56 287 ASN A O 1
ATOM 2280 N N . PHE A 1 288 ? 2.893 -28.594 5.227 1 94.81 288 PHE A N 1
ATOM 2281 C CA . PHE A 1 288 ? 3.996 -27.922 4.555 1 94.81 288 PHE A CA 1
ATOM 2282 C C . PHE A 1 288 ? 5.242 -28.797 4.543 1 94.81 288 PHE A C 1
ATOM 2284 O O . PHE A 1 288 ? 5.605 -29.375 5.562 1 94.81 288 PHE A O 1
ATOM 2291 N N . THR A 1 289 ? 5.797 -28.859 3.398 1 90.94 289 THR A N 1
ATOM 2292 C CA . THR A 1 289 ? 7.07 -29.547 3.26 1 90.94 289 THR A CA 1
ATOM 2293 C C . THR A 1 289 ? 7.918 -28.922 2.16 1 90.94 289 THR A C 1
ATOM 2295 O O . THR A 1 289 ? 7.383 -28.438 1.154 1 90.94 289 THR A O 1
ATOM 2298 N N . TRP A 1 290 ? 9.133 -28.906 2.406 1 89.88 290 TRP A N 1
ATOM 2299 C CA . TRP A 1 290 ? 10.062 -28.375 1.413 1 89.88 290 TRP A CA 1
ATOM 2300 C C . TRP A 1 290 ? 10.227 -29.359 0.25 1 89.88 290 TRP A C 1
ATOM 2302 O O . TRP A 1 290 ? 10.484 -28.938 -0.882 1 89.88 290 TRP A O 1
ATOM 2312 N N . TRP A 1 291 ? 10.133 -30.641 0.708 1 81.88 291 TRP A N 1
ATOM 2313 C CA . TRP A 1 291 ? 10.391 -31.719 -0.245 1 81.88 291 TRP A CA 1
ATOM 2314 C C . TRP A 1 291 ? 9.133 -32.531 -0.489 1 81.88 291 TRP A C 1
ATOM 2316 O O . TRP A 1 291 ? 8.305 -32.688 0.409 1 81.88 291 TRP A O 1
ATOM 2326 N N . PRO A 1 292 ? 8.953 -33.062 -1.674 1 74.69 292 PRO A N 1
ATOM 2327 C CA . PRO A 1 292 ? 9.805 -33 -2.861 1 74.69 292 PRO A CA 1
ATOM 2328 C C . PRO A 1 292 ? 9.688 -31.656 -3.602 1 74.69 292 PRO A C 1
ATOM 2330 O O . PRO A 1 292 ? 10.562 -31.312 -4.398 1 74.69 292 PRO A O 1
ATOM 2333 N N . ASP A 1 293 ? 8.469 -31.016 -3.344 1 79.94 293 ASP A N 1
ATOM 2334 C CA . ASP A 1 293 ? 8.242 -29.734 -4.004 1 79.94 293 ASP A CA 1
ATOM 2335 C C . ASP A 1 293 ? 7.379 -28.812 -3.137 1 79.94 293 ASP A C 1
ATOM 2337 O O . ASP A 1 293 ? 6.566 -29.281 -2.338 1 79.94 293 ASP A O 1
ATOM 2341 N N . LEU A 1 294 ? 7.672 -27.547 -3.32 1 88.75 294 LEU A N 1
ATOM 2342 C CA . LEU A 1 294 ? 6.82 -26.562 -2.654 1 88.75 294 LEU A CA 1
ATOM 2343 C C . LEU A 1 294 ? 5.461 -26.469 -3.342 1 88.75 294 LEU A C 1
ATOM 2345 O O . LEU A 1 294 ? 5.391 -26.219 -4.547 1 88.75 294 LEU A O 1
ATOM 2349 N N . ASN A 1 295 ? 4.469 -26.719 -2.568 1 88.56 295 ASN A N 1
ATOM 2350 C CA . ASN A 1 295 ? 3.117 -26.703 -3.117 1 88.56 295 ASN A CA 1
ATOM 2351 C C . ASN A 1 295 ? 2.68 -25.281 -3.475 1 88.56 295 ASN A C 1
ATOM 2353 O O . ASN A 1 295 ? 3.041 -24.328 -2.791 1 88.56 295 ASN A O 1
ATOM 2357 N N . GLY A 1 296 ? 1.837 -25.125 -4.469 1 95 296 GLY A N 1
ATOM 2358 C CA . GLY A 1 296 ? 1.393 -23.828 -4.969 1 95 296 GLY A CA 1
ATOM 2359 C C . GLY A 1 296 ? 0.235 -23.25 -4.18 1 95 296 GLY A C 1
ATOM 2360 O O . GLY A 1 296 ? -0.145 -22.094 -4.383 1 95 296 GLY A O 1
ATOM 2361 N N . LYS A 1 297 ? -0.257 -23.969 -3.197 1 97.25 297 LYS A N 1
ATOM 2362 C CA . LYS A 1 297 ? -1.493 -23.594 -2.52 1 97.25 297 LYS A CA 1
ATOM 2363 C C . LYS A 1 297 ? -1.245 -22.484 -1.502 1 97.25 297 LYS A C 1
ATOM 2365 O O . LYS A 1 297 ? -2.191 -21.891 -0.974 1 97.25 297 LYS A O 1
ATOM 2370 N N . PHE A 1 298 ? 0.08 -22.156 -1.203 1 98.5 298 PHE A N 1
ATOM 2371 C CA . PHE A 1 298 ? 0.382 -21.062 -0.29 1 98.5 298 PHE A CA 1
ATOM 2372 C C . PHE A 1 298 ? -0.246 -19.766 -0.777 1 98.5 298 PHE A C 1
ATOM 2374 O O . PHE A 1 298 ? -0.034 -19.359 -1.922 1 98.5 298 PHE A O 1
ATOM 2381 N N . LEU A 1 299 ? -0.976 -19.078 0.103 1 98.88 299 LEU A N 1
ATOM 2382 C CA . LEU A 1 299 ? -1.786 -17.953 -0.367 1 98.88 299 LEU A CA 1
ATOM 2383 C C . LEU A 1 299 ? -1.029 -16.641 -0.227 1 98.88 299 LEU A C 1
ATOM 2385 O O . LEU A 1 299 ? -0.313 -16.438 0.755 1 98.88 299 LEU A O 1
ATOM 2389 N N . GLN A 1 300 ? -1.127 -15.805 -1.2 1 98.81 300 GLN A N 1
ATOM 2390 C CA . GLN A 1 300 ? -0.739 -14.398 -1.252 1 98.81 300 GLN A CA 1
ATOM 2391 C C . GLN A 1 300 ? -1.964 -13.484 -1.287 1 98.81 300 GLN A C 1
ATOM 2393 O O . GLN A 1 300 ? -3.047 -13.914 -1.696 1 98.81 300 GLN A O 1
ATOM 2398 N N . VAL A 1 301 ? -1.775 -12.156 -0.872 1 98.94 301 VAL A N 1
ATOM 2399 C CA . VAL A 1 301 ? -3.014 -11.43 -0.619 1 98.94 301 VAL A CA 1
ATOM 2400 C C . VAL A 1 301 ? -2.842 -9.969 -1.021 1 98.94 301 VAL A C 1
ATOM 2402 O O . VAL A 1 301 ? -1.719 -9.461 -1.096 1 98.94 301 VAL A O 1
ATOM 2405 N N . SER A 1 302 ? -3.838 -9.289 -1.327 1 98.88 302 SER A N 1
ATOM 2406 C CA . SER A 1 302 ? -4.059 -7.848 -1.351 1 98.88 302 SER A CA 1
ATOM 2407 C C . SER A 1 302 ? -5.352 -7.477 -0.633 1 98.88 302 SER A C 1
ATOM 2409 O O . SER A 1 302 ? -6.395 -8.102 -0.855 1 98.88 302 SER A O 1
ATOM 2411 N N . GLY A 1 303 ? -5.262 -6.539 0.302 1 98.75 303 GLY A N 1
ATOM 2412 C CA . GLY A 1 303 ? -6.426 -6.188 1.102 1 98.75 303 GLY A CA 1
ATOM 2413 C C . GLY A 1 303 ? -6.629 -7.102 2.295 1 98.75 303 GLY A C 1
ATOM 2414 O O . GLY A 1 303 ? -7.711 -7.125 2.887 1 98.75 303 GLY A O 1
ATOM 2415 N N . ALA A 1 304 ? -5.68 -7.91 2.605 1 98.81 304 ALA A N 1
ATOM 2416 C CA . ALA A 1 304 ? -5.676 -8.789 3.77 1 98.81 304 ALA A CA 1
ATOM 2417 C C . ALA A 1 304 ? -4.273 -8.914 4.359 1 98.81 304 ALA A C 1
ATOM 2419 O O . ALA A 1 304 ? -3.289 -8.516 3.725 1 98.81 304 ALA A O 1
ATOM 2420 N N . ARG A 1 305 ? -4.223 -9.32 5.535 1 98.75 305 ARG A N 1
ATOM 2421 C CA . ARG A 1 305 ? -2.986 -9.609 6.25 1 98.75 305 ARG A CA 1
ATOM 2422 C C . ARG A 1 305 ? -3.113 -10.891 7.07 1 98.75 305 ARG A C 1
ATOM 2424 O O . ARG A 1 305 ? -4.117 -11.094 7.754 1 98.75 305 ARG A O 1
ATOM 2431 N N . VAL A 1 306 ? -2.111 -11.703 6.961 1 98.81 306 VAL A N 1
ATOM 2432 C CA . VAL A 1 306 ? -2.164 -12.969 7.684 1 98.81 306 VAL A CA 1
ATOM 2433 C C . VAL A 1 306 ? -0.82 -13.227 8.359 1 98.81 306 VAL A C 1
ATOM 2435 O O . VAL A 1 306 ? 0.233 -12.883 7.82 1 98.81 306 VAL A O 1
ATOM 2438 N N . VAL A 1 307 ? -0.869 -13.789 9.516 1 98.38 307 VAL A N 1
ATOM 2439 C CA . VAL A 1 307 ? 0.306 -14.266 10.234 1 98.38 307 VAL A CA 1
ATOM 2440 C C . VAL A 1 307 ? 0.184 -15.773 10.477 1 98.38 307 VAL A C 1
ATOM 2442 O O . VAL A 1 307 ? -0.788 -16.234 11.086 1 98.38 307 VAL A O 1
ATOM 2445 N N . TYR A 1 308 ? 1.142 -16.453 10.023 1 98.5 308 TYR A N 1
ATOM 2446 C CA . TYR A 1 308 ? 1.224 -17.891 10.266 1 98.5 308 TYR A CA 1
ATOM 2447 C C . TYR A 1 308 ? 2.271 -18.203 11.328 1 98.5 308 TYR A C 1
ATOM 2449 O O . TYR A 1 308 ? 3.32 -17.562 11.383 1 98.5 308 TYR A O 1
ATOM 2457 N N . ASN A 1 309 ? 1.989 -19.203 12.094 1 97.44 309 ASN A N 1
ATOM 2458 C CA . ASN A 1 309 ? 2.963 -19.781 13.016 1 97.44 309 ASN A CA 1
ATOM 2459 C C . ASN A 1 309 ? 3.127 -21.281 12.805 1 97.44 309 ASN A C 1
ATOM 2461 O O . ASN A 1 309 ? 2.264 -22.062 13.203 1 97.44 309 ASN A O 1
ATOM 2465 N N . PHE A 1 310 ? 4.242 -21.719 12.281 1 96.94 310 PHE A N 1
ATOM 2466 C CA . PHE A 1 310 ? 4.457 -23.094 11.867 1 96.94 310 PHE A CA 1
ATOM 2467 C C . PHE A 1 310 ? 4.852 -23.969 13.047 1 96.94 310 PHE A C 1
ATOM 2469 O O . PHE A 1 310 ? 4.949 -25.188 12.922 1 96.94 310 PHE A O 1
ATOM 2476 N N . SER A 1 311 ? 5.078 -23.344 14.211 1 94.12 311 SER A N 1
ATOM 2477 C CA . SER A 1 311 ? 5.312 -24.141 15.406 1 94.12 311 SER A CA 1
ATOM 2478 C C . SER A 1 311 ? 4.02 -24.797 15.898 1 94.12 311 SER A C 1
ATOM 2480 O O . SER A 1 311 ? 4.051 -25.719 16.703 1 94.12 311 SER A O 1
ATOM 2482 N N . LEU A 1 312 ? 2.938 -24.312 15.406 1 95.56 312 LEU A N 1
ATOM 2483 C CA . LEU A 1 312 ? 1.636 -24.844 15.789 1 95.56 312 LEU A CA 1
ATOM 2484 C C . LEU A 1 312 ? 1.21 -25.953 14.836 1 95.56 312 LEU A C 1
ATOM 2486 O O . LEU A 1 312 ? 1.693 -26.031 13.703 1 95.56 312 LEU A O 1
ATOM 2490 N N . PRO A 1 313 ? 0.31 -26.859 15.258 1 94.5 313 PRO A N 1
ATOM 2491 C CA . PRO A 1 313 ? -0.11 -27.984 14.414 1 94.5 313 PRO A CA 1
ATOM 2492 C C . PRO A 1 313 ? -0.97 -27.531 13.227 1 94.5 313 PRO A C 1
ATOM 2494 O O . PRO A 1 313 ? -1.471 -26.406 13.219 1 94.5 313 PRO A O 1
ATOM 2497 N N . ASN A 1 314 ? -1.065 -28.438 12.266 1 95.44 314 ASN A N 1
ATOM 2498 C CA . ASN A 1 314 ? -1.962 -28.203 11.141 1 95.44 314 ASN A CA 1
ATOM 2499 C C . ASN A 1 314 ? -3.35 -27.781 11.602 1 95.44 314 ASN A C 1
ATOM 2501 O O . ASN A 1 314 ? -3.861 -28.297 12.602 1 95.44 314 ASN A O 1
ATOM 2505 N N . TRP A 1 315 ? -3.891 -26.766 10.914 1 95.81 315 TRP A N 1
ATOM 2506 C CA . TRP A 1 315 ? -5.242 -26.266 11.117 1 95.81 315 TRP A CA 1
ATOM 2507 C C . TRP A 1 315 ? -5.305 -25.359 12.344 1 95.81 315 TRP A C 1
ATOM 2509 O O . TRP A 1 315 ? -6.391 -25.031 12.82 1 95.81 315 TRP A O 1
ATOM 2519 N N . CYS A 1 316 ? -4.133 -24.953 12.852 1 96.75 316 CYS A N 1
ATOM 2520 C CA . CYS A 1 316 ? -4.055 -24.016 13.961 1 96.75 316 CYS A CA 1
ATOM 2521 C C . CYS A 1 316 ? -2.959 -22.984 13.727 1 96.75 316 CYS A C 1
ATOM 2523 O O . CYS A 1 316 ? -2.502 -22.328 14.672 1 96.75 316 CYS A O 1
ATOM 2525 N N . ARG A 1 317 ? -2.557 -22.797 12.555 1 97.62 317 ARG A N 1
ATOM 2526 C CA . ARG A 1 317 ? -1.342 -22.031 12.305 1 97.62 317 ARG A CA 1
ATOM 2527 C C . ARG A 1 317 ? -1.666 -20.562 12.023 1 97.62 317 ARG A C 1
ATOM 2529 O O . ARG A 1 317 ? -0.776 -19.719 12.039 1 97.62 317 ARG A O 1
ATOM 2536 N N . VAL A 1 318 ? -2.891 -20.281 11.656 1 98.12 318 VAL A N 1
ATOM 2537 C CA . VAL A 1 318 ? -3.281 -18.891 11.453 1 98.12 318 VAL A CA 1
ATOM 2538 C C . VAL A 1 318 ? -3.436 -18.203 12.812 1 98.12 318 VAL A C 1
ATOM 2540 O O . VAL A 1 318 ? -4.387 -18.469 13.547 1 98.12 318 VAL A O 1
ATOM 2543 N N . VAL A 1 319 ? -2.531 -17.266 13.109 1 96.94 319 VAL A N 1
ATOM 2544 C CA . VAL A 1 319 ? -2.551 -16.609 14.414 1 96.94 319 VAL A CA 1
ATOM 2545 C C . VAL A 1 319 ? -3.289 -15.273 14.312 1 96.94 319 VAL A C 1
ATOM 2547 O O . VAL A 1 319 ? -3.838 -14.789 15.297 1 96.94 319 VAL A O 1
ATOM 2550 N N . SER A 1 320 ? -3.232 -14.68 13.156 1 97.06 320 SER A N 1
ATOM 2551 C CA . SER A 1 320 ? -3.938 -13.43 12.883 1 97.06 320 SER A CA 1
ATOM 2552 C C . SER A 1 320 ? -4.367 -13.344 11.43 1 97.06 320 SER A C 1
ATOM 2554 O O . SER A 1 320 ? -3.627 -13.75 10.531 1 97.06 320 SER A O 1
ATOM 2556 N N . LEU A 1 321 ? -5.559 -12.953 11.227 1 98.62 321 LEU A N 1
ATOM 2557 C CA . LEU A 1 321 ? -6.098 -12.703 9.891 1 98.62 321 LEU A CA 1
ATOM 2558 C C . LEU A 1 321 ? -6.953 -11.445 9.883 1 98.62 321 LEU A C 1
ATOM 2560 O O . LEU A 1 321 ? -7.945 -11.352 10.609 1 98.62 321 LEU A O 1
ATOM 2564 N N . LYS A 1 322 ? -6.543 -10.469 9.117 1 98.69 322 LYS A N 1
ATOM 2565 C CA . LYS A 1 322 ? -7.273 -9.211 8.953 1 98.69 322 LYS A CA 1
ATOM 2566 C C . LYS A 1 322 ? -7.637 -8.969 7.492 1 98.69 322 LYS A C 1
ATOM 2568 O O . LYS A 1 322 ? -6.906 -9.383 6.59 1 98.69 322 LYS A O 1
ATOM 2573 N N . VAL A 1 323 ? -8.719 -8.352 7.324 1 98.75 323 VAL A N 1
ATOM 2574 C CA . VAL A 1 323 ? -9.18 -8.008 5.98 1 98.75 323 VAL A CA 1
ATOM 2575 C C . VAL A 1 323 ? -9.734 -6.586 5.973 1 98.75 323 VAL A C 1
ATOM 2577 O O . VAL A 1 323 ? -10.234 -6.098 6.988 1 98.75 323 VAL A O 1
ATOM 2580 N N . LEU A 1 324 ? -9.609 -5.949 4.836 1 98.75 324 LEU A N 1
ATOM 2581 C CA . LEU A 1 324 ? -10.164 -4.609 4.703 1 98.75 324 LEU A CA 1
ATOM 2582 C C . LEU A 1 324 ? -11.688 -4.645 4.766 1 98.75 324 LEU A C 1
ATOM 2584 O O . LEU A 1 324 ? -12.312 -5.543 4.199 1 98.75 324 LEU A O 1
ATOM 2588 N N . CYS A 1 325 ? -12.242 -3.709 5.43 1 98.12 325 CYS A N 1
ATOM 2589 C CA . CYS A 1 325 ? -13.68 -3.529 5.293 1 98.12 325 CYS A CA 1
ATOM 2590 C C . CYS A 1 325 ? -14.047 -3.053 3.893 1 98.12 325 CYS A C 1
ATOM 2592 O O . CYS A 1 325 ? -13.32 -2.256 3.297 1 98.12 325 CYS A O 1
ATOM 2594 N N . ALA A 1 326 ? -15.086 -3.576 3.365 1 97.69 326 ALA A N 1
ATOM 2595 C CA . ALA A 1 326 ? -15.547 -3.168 2.039 1 97.69 326 ALA A CA 1
ATOM 2596 C C . ALA A 1 326 ? -16.719 -2.188 2.137 1 97.69 326 ALA A C 1
ATOM 2598 O O . ALA A 1 326 ? -16.766 -1.194 1.407 1 97.69 326 ALA A O 1
ATOM 2599 N N . ASN A 1 327 ? -17.641 -2.438 3.1 1 96.75 327 ASN A N 1
ATOM 2600 C CA . ASN A 1 327 ? -18.812 -1.6 3.307 1 96.75 327 ASN A CA 1
ATOM 2601 C C . ASN A 1 327 ? -18.531 -0.485 4.312 1 96.75 327 ASN A C 1
ATOM 2603 O O . ASN A 1 327 ? -19.25 -0.348 5.305 1 96.75 327 ASN A O 1
ATOM 2607 N N . CYS A 1 328 ? -17.516 0.301 4.059 1 97.81 328 CYS A N 1
ATOM 2608 C CA . CYS A 1 328 ? -17.109 1.445 4.863 1 97.81 328 CYS A CA 1
ATOM 2609 C C . CYS A 1 328 ? -16.547 2.559 3.982 1 97.81 328 CYS A C 1
ATOM 2611 O O . CYS A 1 328 ? -16.219 2.33 2.818 1 97.81 328 CYS A O 1
ATOM 2613 N N . SER A 1 329 ? -16.438 3.727 4.5 1 97.75 329 SER A N 1
ATOM 2614 C CA . SER A 1 329 ? -15.984 4.879 3.721 1 97.75 329 SER A CA 1
ATOM 2615 C C . SER A 1 329 ? -14.461 5.016 3.768 1 97.75 329 SER A C 1
ATOM 2617 O O . SER A 1 329 ? -13.852 5.531 2.826 1 97.75 329 SER A O 1
ATOM 2619 N N . VAL A 1 330 ? -13.828 4.594 4.914 1 98.12 330 VAL A N 1
ATOM 2620 C CA . VAL A 1 330 ? -12.383 4.531 5.074 1 98.12 330 VAL A CA 1
ATOM 2621 C C . VAL A 1 330 ? -11.938 3.08 5.227 1 98.12 330 VAL A C 1
ATOM 2623 O O . VAL A 1 330 ? -12.211 2.443 6.246 1 98.12 330 VAL A O 1
ATOM 2626 N N . PRO A 1 331 ? -11.273 2.572 4.215 1 98.5 331 PRO A N 1
ATOM 2627 C CA . PRO A 1 331 ? -10.828 1.183 4.344 1 98.5 331 PRO A CA 1
ATOM 2628 C C . PRO A 1 331 ? -9.844 0.982 5.492 1 98.5 331 PRO A C 1
ATOM 2630 O O . PRO A 1 331 ? -8.805 1.646 5.543 1 98.5 331 PRO A O 1
ATOM 2633 N N . VAL A 1 332 ? -10.148 0.055 6.352 1 97.94 332 VAL A N 1
ATOM 2634 C CA . VAL A 1 332 ? -9.289 -0.313 7.477 1 97.94 332 VAL A CA 1
ATOM 2635 C C . VAL A 1 332 ? -9.219 -1.834 7.59 1 97.94 332 VAL A C 1
ATOM 2637 O O . VAL A 1 332 ? -10.156 -2.537 7.215 1 97.94 332 VAL A O 1
ATOM 2640 N N . TYR A 1 333 ? -8.141 -2.309 8.039 1 98.06 333 TYR A N 1
ATOM 2641 C CA . TYR A 1 333 ? -8.016 -3.732 8.328 1 98.06 333 TYR A CA 1
ATOM 2642 C C . TYR A 1 333 ? -8.719 -4.09 9.633 1 98.06 333 TYR A C 1
ATOM 2644 O O . TYR A 1 333 ? -8.508 -3.439 10.656 1 98.06 333 TYR A O 1
ATOM 2652 N N . GLU A 1 334 ? -9.523 -5.07 9.555 1 97.75 334 GLU A N 1
ATOM 2653 C CA . GLU A 1 334 ? -10.219 -5.59 10.727 1 97.75 334 GLU A CA 1
ATOM 2654 C C . GLU A 1 334 ? -9.992 -7.09 10.883 1 97.75 334 GLU A C 1
ATOM 2656 O O . GLU A 1 334 ? -9.828 -7.805 9.898 1 97.75 334 GLU A O 1
ATOM 2661 N N . ASP A 1 335 ? -9.984 -7.496 12.125 1 97.75 335 ASP A N 1
ATOM 2662 C CA . ASP A 1 335 ? -9.914 -8.938 12.367 1 97.75 335 ASP A CA 1
ATOM 2663 C C . ASP A 1 335 ? -11.102 -9.656 11.734 1 97.75 335 ASP A C 1
ATOM 2665 O O . ASP A 1 335 ? -12.227 -9.172 11.781 1 97.75 335 ASP A O 1
ATOM 2669 N N . VAL A 1 336 ? -10.82 -10.773 11.203 1 98.31 336 VAL A N 1
ATOM 2670 C CA . VAL A 1 336 ? -11.883 -11.57 10.586 1 98.31 336 VAL A CA 1
ATOM 2671 C C . VAL A 1 336 ? -12.805 -12.141 11.656 1 98.31 336 VAL A C 1
ATOM 2673 O O . VAL A 1 336 ? -12.336 -12.695 12.656 1 98.31 336 VAL A O 1
ATOM 2676 N N . SER A 1 337 ? -14.094 -11.891 11.445 1 97.75 337 SER A N 1
ATOM 2677 C CA . SER A 1 337 ? -15.117 -12.453 12.312 1 97.75 337 SER A CA 1
ATOM 2678 C C . SER A 1 337 ? -15.75 -13.688 11.68 1 97.75 337 SER A C 1
ATOM 2680 O O . SER A 1 337 ? -16.141 -13.664 10.508 1 97.75 337 SER A O 1
ATOM 2682 N N . ASP A 1 338 ? -15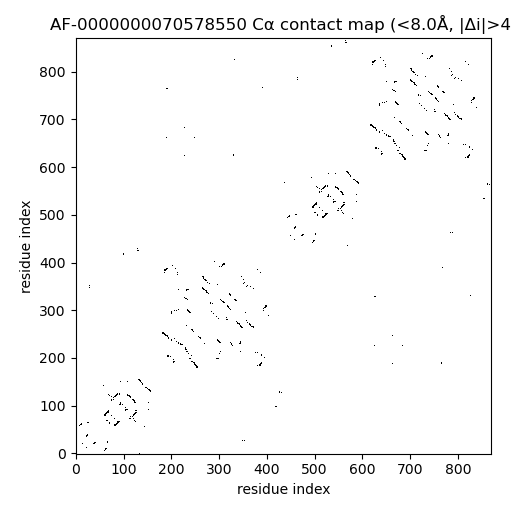.977 -14.695 12.453 1 96.5 338 ASP A N 1
ATOM 2683 C CA . ASP A 1 338 ? -16.438 -15.984 11.945 1 96.5 338 ASP A CA 1
ATOM 2684 C C . ASP A 1 338 ? -17.797 -15.859 11.258 1 96.5 338 ASP A C 1
ATOM 2686 O O . ASP A 1 338 ? -18.062 -16.531 10.266 1 96.5 338 ASP A O 1
ATOM 2690 N N . ASN A 1 339 ? -18.625 -14.984 11.758 1 95.44 339 ASN A N 1
ATOM 2691 C CA . ASN A 1 339 ? -20.031 -14.984 11.344 1 95.44 339 ASN A CA 1
ATOM 2692 C C . ASN A 1 339 ? -20.297 -13.914 10.289 1 95.44 339 ASN A C 1
ATOM 2694 O O . ASN A 1 339 ? -21.406 -13.797 9.781 1 95.44 339 ASN A O 1
ATOM 2698 N N . LYS A 1 340 ? -19.297 -13.148 9.961 1 97.25 340 LYS A N 1
ATOM 2699 C CA . LYS A 1 340 ? -19.438 -12.148 8.906 1 97.25 340 LYS A CA 1
ATOM 2700 C C . LYS A 1 340 ? -19.125 -12.758 7.535 1 97.25 340 LYS A C 1
ATOM 2702 O O . LYS A 1 340 ? -18.312 -13.672 7.426 1 97.25 340 LYS A O 1
ATOM 2707 N N . THR A 1 341 ? -19.781 -12.281 6.527 1 98.12 341 THR A N 1
ATOM 2708 C CA . THR A 1 341 ? -19.516 -12.695 5.156 1 98.12 341 THR A CA 1
ATOM 2709 C C . THR A 1 341 ? -18.547 -11.727 4.477 1 98.12 341 THR A C 1
ATOM 2711 O O . THR A 1 341 ? -18.719 -10.508 4.574 1 98.12 341 THR A O 1
ATOM 2714 N N . TYR A 1 342 ? -17.594 -12.234 3.861 1 98.69 342 TYR A N 1
ATOM 2715 C CA . TYR A 1 342 ? -16.609 -11.445 3.131 1 98.69 342 TYR A CA 1
ATOM 2716 C C . TYR A 1 342 ? -16.672 -11.734 1.636 1 98.69 342 TYR A C 1
ATOM 2718 O O . TYR A 1 342 ? -16.922 -12.875 1.229 1 98.69 342 TYR A O 1
ATOM 2726 N N . SER A 1 343 ? -16.484 -10.75 0.81 1 98.62 343 SER A N 1
ATOM 2727 C CA . SER A 1 343 ? -16.375 -10.891 -0.639 1 98.62 343 SER A CA 1
ATOM 2728 C C . SER A 1 343 ? -14.914 -10.852 -1.086 1 98.62 343 SER A C 1
ATOM 2730 O O . SER A 1 343 ? -14.25 -9.82 -0.974 1 98.62 343 SER A O 1
ATOM 2732 N N . ILE A 1 344 ? -14.469 -11.953 -1.656 1 98.75 344 ILE A N 1
ATOM 2733 C CA . ILE A 1 344 ? -13.062 -12.07 -2.006 1 98.75 344 ILE A CA 1
ATOM 2734 C C . ILE A 1 344 ? -12.914 -12.305 -3.508 1 98.75 344 ILE A C 1
ATOM 2736 O O . ILE A 1 344 ? -13.727 -13.016 -4.109 1 98.75 344 ILE A O 1
ATOM 2740 N N . VAL A 1 345 ? -11.891 -11.664 -4.062 1 98.81 345 VAL A N 1
ATOM 2741 C CA . VAL A 1 345 ? -11.516 -11.914 -5.449 1 98.81 345 VAL A CA 1
ATOM 2742 C C . VAL A 1 345 ? -10.445 -13.008 -5.512 1 98.81 345 VAL A C 1
ATOM 2744 O O . VAL A 1 345 ? -9.5 -13 -4.727 1 98.81 345 VAL A O 1
ATOM 2747 N N . THR A 1 346 ? -10.648 -13.922 -6.34 1 98.62 346 THR A N 1
ATOM 2748 C CA . THR A 1 346 ? -9.664 -14.961 -6.602 1 98.62 346 THR A CA 1
ATOM 2749 C C . THR A 1 346 ? -9.742 -15.422 -8.055 1 98.62 346 THR A C 1
ATOM 2751 O O . THR A 1 346 ? -10.227 -14.688 -8.922 1 98.62 346 THR A O 1
ATOM 2754 N N . THR A 1 347 ? -9.078 -16.5 -8.375 1 97.56 347 THR A N 1
ATOM 2755 C CA . THR A 1 347 ? -9.148 -17.062 -9.727 1 97.56 347 THR A CA 1
ATOM 2756 C C . THR A 1 347 ? -10.102 -18.25 -9.773 1 97.56 347 THR A C 1
ATOM 2758 O O . THR A 1 347 ? -10.336 -18.906 -8.75 1 97.56 347 THR A O 1
ATOM 2761 N N . MET A 1 348 ? -10.602 -18.453 -10.961 1 93.31 348 MET A N 1
ATOM 2762 C CA . MET A 1 348 ? -11.461 -19.609 -11.133 1 93.31 348 MET A CA 1
ATOM 2763 C C . MET A 1 348 ? -10.688 -20.906 -10.891 1 93.31 348 MET A C 1
ATOM 2765 O O . MET A 1 348 ? -11.273 -21.922 -10.523 1 93.31 348 MET A O 1
ATOM 2769 N N . PHE A 1 349 ? -9.367 -20.891 -11.016 1 93.06 349 PHE A N 1
ATOM 2770 C CA . PHE A 1 349 ? -8.531 -22.031 -10.664 1 93.06 349 PHE A CA 1
ATOM 2771 C C . PHE A 1 349 ? -8.742 -22.438 -9.211 1 93.06 349 PHE A C 1
ATOM 2773 O O . PHE A 1 349 ? -9.07 -23.578 -8.914 1 93.06 349 PHE A O 1
ATOM 2780 N N . ILE A 1 350 ? -8.617 -21.438 -8.25 1 96.81 350 ILE A N 1
ATOM 2781 C CA . ILE A 1 350 ? -8.805 -21.688 -6.824 1 96.81 350 ILE A CA 1
ATOM 2782 C C . ILE A 1 350 ? -10.273 -21.984 -6.543 1 96.81 350 ILE A C 1
ATOM 2784 O O . ILE A 1 350 ? -10.594 -22.953 -5.844 1 96.81 350 ILE A O 1
ATOM 2788 N N . ALA A 1 351 ? -11.164 -21.156 -7.121 1 95.31 351 ALA A N 1
ATOM 2789 C CA . ALA A 1 351 ? -12.594 -21.25 -6.844 1 95.31 351 ALA A CA 1
ATOM 2790 C C . ALA A 1 351 ? -13.133 -22.625 -7.227 1 95.31 351 ALA A C 1
ATOM 2792 O O . ALA A 1 351 ? -14.078 -23.125 -6.605 1 95.31 351 ALA A O 1
ATOM 2793 N N . ASN A 1 352 ? -12.477 -23.203 -8.219 1 91.06 352 ASN A N 1
ATOM 2794 C CA . ASN A 1 352 ? -12.945 -24.5 -8.711 1 91.06 352 ASN A CA 1
ATOM 2795 C C . ASN A 1 352 ? -12.18 -25.656 -8.078 1 91.06 352 ASN A C 1
ATOM 2797 O O . ASN A 1 352 ? -12.305 -26.797 -8.508 1 91.06 352 ASN A O 1
ATOM 2801 N N . GLY A 1 353 ? -11.328 -25.328 -7.172 1 90.94 353 GLY A N 1
ATOM 2802 C CA . GLY A 1 353 ? -10.703 -26.391 -6.398 1 90.94 353 GLY A CA 1
ATOM 2803 C C . GLY A 1 353 ? -9.242 -26.609 -6.766 1 90.94 353 GLY A C 1
ATOM 2804 O O . GLY A 1 353 ? -8.633 -27.594 -6.348 1 90.94 353 GLY A O 1
ATOM 2805 N N . GLY A 1 354 ? -8.727 -25.75 -7.555 1 89.81 354 GLY A N 1
ATOM 2806 C CA . GLY A 1 354 ? -7.316 -25.844 -7.887 1 89.81 354 GLY A CA 1
ATOM 2807 C C . GLY A 1 354 ? -6.422 -25.938 -6.664 1 89.81 354 GLY A C 1
ATOM 2808 O O . GLY A 1 354 ? -6.715 -25.344 -5.625 1 89.81 354 GLY A O 1
ATOM 2809 N N . ASP A 1 355 ? -5.273 -26.672 -6.746 1 92.19 355 ASP A N 1
ATOM 2810 C CA . ASP A 1 355 ? -4.301 -26.891 -5.676 1 92.19 355 ASP A CA 1
ATOM 2811 C C . ASP A 1 355 ? -4.93 -27.656 -4.516 1 92.19 355 ASP A C 1
ATOM 2813 O O . ASP A 1 355 ? -4.398 -27.641 -3.402 1 92.19 355 ASP A O 1
ATOM 2817 N N . GLY A 1 356 ? -6.156 -28.156 -4.719 1 93.5 356 GLY A N 1
ATOM 2818 C CA . GLY A 1 356 ? -6.789 -29 -3.711 1 93.5 356 GLY A CA 1
ATOM 2819 C C . GLY A 1 356 ? -7.73 -28.219 -2.807 1 93.5 356 GLY A C 1
ATOM 2820 O O . GLY A 1 356 ? -8.266 -28.781 -1.846 1 93.5 356 GLY A O 1
ATOM 2821 N N . PHE A 1 357 ? -7.996 -27 -3.076 1 95.75 357 PHE A N 1
ATOM 2822 C CA . PHE A 1 357 ? -8.922 -26.219 -2.256 1 95.75 357 PHE A CA 1
ATOM 2823 C C . PHE A 1 357 ? -10.336 -26.781 -2.35 1 95.75 357 PHE A C 1
ATOM 2825 O O . PHE A 1 357 ? -10.773 -27.203 -3.424 1 95.75 357 PHE A O 1
ATOM 2832 N N . THR A 1 358 ? -11.016 -26.828 -1.221 1 95.56 358 THR A N 1
ATOM 2833 C CA . THR A 1 358 ? -12.414 -27.234 -1.145 1 95.56 358 THR A CA 1
ATOM 2834 C C . THR A 1 358 ? -13.227 -26.188 -0.372 1 95.56 358 THR A C 1
ATOM 2836 O O . THR A 1 358 ? -12.75 -25.625 0.615 1 95.56 358 THR A O 1
ATOM 2839 N N . PHE A 1 359 ? -14.438 -26 -0.876 1 96.38 359 PHE A N 1
ATOM 2840 C CA . PHE A 1 359 ? -15.273 -25 -0.24 1 96.38 359 PHE A CA 1
ATOM 2841 C C . PHE A 1 359 ? -16.641 -25.578 0.123 1 96.38 359 PHE A C 1
ATOM 2843 O O . PHE A 1 359 ? -17.172 -26.422 -0.602 1 96.38 359 PHE A O 1
ATOM 2850 N N . ASP A 1 360 ? -17.094 -25.094 1.211 1 95.62 360 ASP A N 1
ATOM 2851 C CA . ASP A 1 360 ? -18.422 -25.469 1.661 1 95.62 360 ASP A CA 1
ATOM 2852 C C . ASP A 1 360 ? -19.484 -25 0.675 1 95.62 360 ASP A C 1
ATOM 2854 O O . ASP A 1 360 ? -19.266 -24.062 -0.087 1 95.62 360 ASP A O 1
ATOM 2858 N N . GLU A 1 361 ? -20.625 -25.641 0.731 1 94.31 361 GLU A N 1
ATOM 2859 C CA . GLU A 1 361 ? -21.734 -25.312 -0.157 1 94.31 361 GLU A CA 1
ATOM 2860 C C . GLU A 1 361 ? -22.219 -23.875 0.087 1 94.31 361 GLU A C 1
ATOM 2862 O O . GLU A 1 361 ? -22.781 -23.25 -0.811 1 94.31 361 GLU A O 1
ATOM 2867 N N . SER A 1 362 ? -22 -23.406 1.265 1 96.44 362 SER A N 1
ATOM 2868 C CA . SER A 1 362 ? -22.453 -22.062 1.621 1 96.44 362 SER A CA 1
ATOM 2869 C C . SER A 1 362 ? -21.609 -20.984 0.928 1 96.44 362 SER A C 1
ATOM 2871 O O . SER A 1 362 ? -22 -19.828 0.885 1 96.44 362 SER A O 1
ATOM 2873 N N . VAL A 1 363 ? -20.453 -21.375 0.482 1 97.38 363 VAL A N 1
ATOM 2874 C CA . VAL A 1 363 ? -19.594 -20.438 -0.244 1 97.38 363 VAL A CA 1
ATOM 2875 C C . VAL A 1 363 ? -20.109 -20.281 -1.674 1 97.38 363 VAL A C 1
ATOM 2877 O O . VAL A 1 363 ? -20.25 -21.266 -2.404 1 97.38 363 VAL A O 1
ATOM 2880 N N . THR A 1 364 ? -20.438 -19.062 -2.023 1 96.88 364 THR A N 1
ATOM 2881 C CA . THR A 1 364 ? -20.906 -18.812 -3.381 1 96.88 364 THR A CA 1
ATOM 2882 C C . THR A 1 364 ? -19.781 -18.203 -4.227 1 96.88 364 THR A C 1
ATOM 2884 O O . THR A 1 364 ? -18.922 -17.5 -3.703 1 96.88 364 THR A O 1
ATOM 2887 N N . LYS A 1 365 ? -19.75 -18.547 -5.484 1 95.81 365 LYS A N 1
ATOM 2888 C CA . LYS A 1 365 ? -18.766 -18.016 -6.426 1 95.81 365 LYS A CA 1
ATOM 2889 C C . LYS A 1 365 ? -19.438 -17.516 -7.703 1 95.81 365 LYS A C 1
ATOM 2891 O O . LYS A 1 365 ? -20.453 -18.078 -8.133 1 95.81 365 LYS A O 1
ATOM 2896 N N . ARG A 1 366 ? -18.969 -16.438 -8.273 1 92.69 366 ARG A N 1
ATOM 2897 C CA . ARG A 1 366 ? -19.422 -15.906 -9.562 1 92.69 366 ARG A CA 1
ATOM 2898 C C . ARG A 1 366 ? -18.266 -15.367 -10.375 1 92.69 366 ARG A C 1
ATOM 2900 O O . ARG A 1 366 ? -17.234 -14.969 -9.82 1 92.69 366 ARG A O 1
ATOM 2907 N N . THR A 1 367 ? -18.312 -15.469 -11.68 1 92.94 367 THR A N 1
ATOM 2908 C CA . THR A 1 367 ? -17.312 -14.93 -12.594 1 92.94 367 THR A CA 1
ATOM 2909 C C . THR A 1 367 ? -17.984 -14.141 -13.719 1 92.94 367 THR A C 1
ATOM 2911 O O . THR A 1 367 ? -19.109 -14.445 -14.117 1 92.94 367 THR A O 1
ATOM 2914 N N . GLU A 1 368 ? -17.406 -13.148 -14.156 1 88.56 368 GLU A N 1
ATOM 2915 C CA . GLU A 1 368 ? -17.844 -12.383 -15.32 1 88.56 368 GLU A CA 1
ATOM 2916 C C . GLU A 1 368 ? -17.031 -12.734 -16.562 1 88.56 368 GLU A C 1
ATOM 2918 O O . GLU A 1 368 ? -17.141 -12.078 -17.594 1 88.56 368 GLU A O 1
ATOM 2923 N N . GLY A 1 369 ? -16.125 -13.703 -16.375 1 87.88 369 GLY A N 1
ATOM 2924 C CA . GLY A 1 369 ? -15.312 -14.141 -17.5 1 87.88 369 GLY A CA 1
ATOM 2925 C C . GLY A 1 369 ? -14.141 -13.227 -17.781 1 87.88 369 GLY A C 1
ATOM 2926 O O . GLY A 1 369 ? -13.648 -13.172 -18.922 1 87.88 369 GLY A O 1
ATOM 2927 N N . VAL A 1 370 ? -13.742 -12.477 -16.828 1 89.25 370 VAL A N 1
ATOM 2928 C CA . VAL A 1 370 ? -12.641 -11.539 -17 1 89.25 370 VAL A CA 1
ATOM 2929 C C . VAL A 1 370 ? -11.312 -12.258 -16.812 1 89.25 370 VAL A C 1
ATOM 2931 O O . VAL A 1 370 ? -11.094 -12.922 -15.805 1 89.25 370 VAL A O 1
ATOM 2934 N N . SER A 1 371 ? -10.398 -12.117 -17.812 1 92.62 371 SER A N 1
ATOM 2935 C CA . SER A 1 371 ? -9.078 -12.742 -17.781 1 92.62 371 SER A CA 1
ATOM 2936 C C . SER A 1 371 ? -8.188 -12.102 -16.719 1 92.62 371 SER A C 1
ATOM 2938 O O . SER A 1 371 ? -7.973 -10.883 -16.734 1 92.62 371 SER A O 1
ATOM 2940 N N . ALA A 1 372 ? -7.688 -12.953 -15.844 1 97.25 372 ALA A N 1
ATOM 2941 C CA . ALA A 1 372 ? -6.762 -12.461 -14.828 1 97.25 372 ALA A CA 1
ATOM 2942 C C . ALA A 1 372 ? -5.535 -11.82 -15.477 1 97.25 372 ALA A C 1
ATOM 2944 O O . ALA A 1 372 ? -5.07 -10.773 -15.031 1 97.25 372 ALA A O 1
ATOM 2945 N N . PHE A 1 373 ? -5.012 -12.414 -16.531 1 94.38 373 PHE A N 1
ATOM 2946 C CA . PHE A 1 373 ? -3.816 -11.914 -17.203 1 94.38 373 PHE A CA 1
ATOM 2947 C C . PHE A 1 373 ? -4.078 -10.547 -17.828 1 94.38 373 PHE A C 1
ATOM 2949 O O . PHE A 1 373 ? -3.225 -9.656 -17.766 1 94.38 373 PHE A O 1
ATOM 2956 N N . ASP A 1 374 ? -5.254 -10.367 -18.422 1 93.62 374 ASP A N 1
ATOM 2957 C CA . ASP A 1 374 ? -5.602 -9.078 -19 1 93.62 374 ASP A CA 1
ATOM 2958 C C . ASP A 1 374 ? -5.652 -7.984 -17.938 1 93.62 374 ASP A C 1
ATOM 2960 O O . ASP A 1 374 ? -5.16 -6.879 -18.156 1 93.62 374 ASP A O 1
ATOM 2964 N N . VAL A 1 375 ? -6.293 -8.367 -16.875 1 97.88 375 VAL A N 1
ATOM 2965 C CA . VAL A 1 375 ? -6.398 -7.418 -15.766 1 97.88 375 VAL A CA 1
ATOM 2966 C C . VAL A 1 375 ? -5 -7.066 -15.25 1 97.88 375 VAL A C 1
ATOM 2968 O O . VAL A 1 375 ? -4.699 -5.895 -15.016 1 97.88 375 VAL A O 1
ATOM 2971 N N . PHE A 1 376 ? -4.156 -8.055 -15.109 1 98.62 376 PHE A N 1
ATOM 2972 C CA . PHE A 1 376 ? -2.781 -7.883 -14.656 1 98.62 376 PHE A CA 1
ATOM 2973 C C . PHE A 1 376 ? -2.012 -6.969 -15.602 1 98.62 376 PHE A C 1
ATOM 2975 O O . PHE A 1 376 ? -1.369 -6.012 -15.156 1 98.62 376 PHE A O 1
ATOM 2982 N N . THR A 1 377 ? -2.113 -7.191 -16.875 1 96.19 377 THR A N 1
ATOM 2983 C CA . THR A 1 377 ? -1.399 -6.422 -17.891 1 96.19 377 THR A CA 1
ATOM 2984 C C . THR A 1 377 ? -1.827 -4.957 -17.859 1 96.19 377 THR A C 1
ATOM 2986 O O . THR A 1 377 ? -0.983 -4.059 -17.875 1 96.19 377 THR A O 1
ATOM 2989 N N . LYS A 1 378 ? -3.066 -4.723 -17.797 1 96.19 378 LYS A N 1
ATOM 2990 C CA . LYS A 1 378 ? -3.586 -3.357 -17.766 1 96.19 378 LYS A CA 1
ATOM 2991 C C . LYS A 1 378 ? -3.123 -2.623 -16.516 1 96.19 378 LYS A C 1
ATOM 2993 O O . LYS A 1 378 ? -2.809 -1.433 -16.562 1 96.19 378 LYS A O 1
ATOM 2998 N N . TYR A 1 379 ? -3.17 -3.355 -15.414 1 98.31 379 TYR A N 1
ATOM 2999 C CA . TYR A 1 379 ? -2.752 -2.75 -14.156 1 98.31 379 TYR A CA 1
ATOM 3000 C C . TYR A 1 379 ? -1.278 -2.357 -14.195 1 98.31 379 TYR A C 1
ATOM 3002 O O . TYR A 1 379 ? -0.903 -1.275 -13.742 1 98.31 379 TYR A O 1
ATOM 3010 N N . VAL A 1 380 ? -0.444 -3.223 -14.727 1 98.38 380 VAL A N 1
ATOM 3011 C CA . VAL A 1 380 ? 0.983 -2.951 -14.859 1 98.38 380 VAL A CA 1
ATOM 3012 C C . VAL A 1 380 ? 1.192 -1.671 -15.664 1 98.38 380 VAL A C 1
ATOM 3014 O O . VAL A 1 380 ? 1.998 -0.816 -15.289 1 98.38 380 VAL A O 1
ATOM 3017 N N . THR A 1 381 ? 0.512 -1.532 -16.719 1 95.5 381 THR A N 1
ATOM 3018 C CA . THR A 1 381 ? 0.615 -0.332 -17.547 1 95.5 381 THR A CA 1
ATOM 3019 C C . THR A 1 381 ? 0.189 0.903 -16.75 1 95.5 381 THR A C 1
ATOM 3021 O O . THR A 1 381 ? 0.858 1.937 -16.797 1 95.5 381 THR A O 1
ATOM 3024 N N . LYS A 1 382 ? -0.83 0.708 -16 1 94.56 382 LYS A N 1
ATOM 3025 C CA . LYS A 1 382 ? -1.425 1.806 -15.242 1 94.56 382 LYS A CA 1
ATOM 3026 C C . LYS A 1 382 ? -0.463 2.324 -14.18 1 94.56 382 LYS A C 1
ATOM 3028 O O . LYS A 1 382 ? -0.354 3.535 -13.969 1 94.56 382 LYS A O 1
ATOM 3033 N N . ILE A 1 383 ? 0.251 1.459 -13.531 1 96.12 383 ILE A N 1
ATOM 3034 C CA . ILE A 1 383 ? 0.962 1.886 -12.328 1 96.12 383 ILE A CA 1
ATOM 3035 C C . ILE A 1 383 ? 2.447 2.055 -12.641 1 96.12 383 ILE A C 1
ATOM 3037 O O . ILE A 1 383 ? 3.254 2.301 -11.742 1 96.12 383 ILE A O 1
ATOM 3041 N N . SER A 1 384 ? 2.871 1.863 -13.836 1 96.06 384 SER A N 1
ATOM 3042 C CA . SER A 1 384 ? 4.27 2.004 -14.227 1 96.06 384 SER A CA 1
ATOM 3043 C C . SER A 1 384 ? 4.797 3.398 -13.914 1 96.06 384 SER A C 1
ATOM 3045 O O . SER A 1 384 ? 4.121 4.398 -14.172 1 96.06 384 SER A O 1
ATOM 3047 N N . PRO A 1 385 ? 6.059 3.529 -13.43 1 97.38 385 PRO A N 1
ATOM 3048 C CA . PRO A 1 385 ? 6.973 2.43 -13.117 1 97.38 385 PRO A CA 1
ATOM 3049 C C . PRO A 1 385 ? 6.566 1.659 -11.859 1 97.38 385 PRO A C 1
ATOM 3051 O O . PRO A 1 385 ? 6.148 2.264 -10.867 1 97.38 385 PRO A O 1
ATOM 3054 N N . ILE A 1 386 ? 6.723 0.354 -11.93 1 98.56 386 ILE A N 1
ATOM 3055 C CA . ILE A 1 386 ? 6.352 -0.529 -10.828 1 98.56 386 ILE A CA 1
ATOM 3056 C C . ILE A 1 386 ? 7.328 -0.35 -9.672 1 98.56 386 ILE A C 1
ATOM 3058 O O . ILE A 1 386 ? 8.547 -0.33 -9.875 1 98.56 386 ILE A O 1
ATOM 3062 N N . LYS A 1 387 ? 6.832 -0.217 -8.5 1 98.38 387 LYS A N 1
ATOM 3063 C CA . LYS A 1 387 ? 7.617 -0.037 -7.277 1 98.38 387 LYS A CA 1
ATOM 3064 C C . LYS A 1 387 ? 7.078 -0.901 -6.145 1 98.38 387 LYS A C 1
ATOM 3066 O O . LYS A 1 387 ? 7.215 -0.55 -4.969 1 98.38 387 LYS A O 1
ATOM 3071 N N . THR A 1 388 ? 6.395 -1.996 -6.422 1 98.5 388 THR A N 1
ATOM 3072 C CA . THR A 1 388 ? 5.684 -2.85 -5.477 1 98.5 388 THR A CA 1
ATOM 3073 C C . THR A 1 388 ? 6.648 -3.459 -4.465 1 98.5 388 THR A C 1
ATOM 3075 O O . THR A 1 388 ? 7.598 -4.148 -4.84 1 98.5 388 THR A O 1
ATOM 3078 N N . PRO A 1 389 ? 6.41 -3.23 -3.211 1 98.38 389 PRO A N 1
ATOM 3079 C CA . PRO A 1 389 ? 7.258 -3.783 -2.15 1 98.38 389 PRO A CA 1
ATOM 3080 C C . PRO A 1 389 ? 6.688 -5.066 -1.547 1 98.38 389 PRO A C 1
ATOM 3082 O O . PRO A 1 389 ? 5.609 -5.516 -1.95 1 98.38 389 PRO A O 1
ATOM 3085 N N . GLU A 1 390 ? 7.477 -5.688 -0.688 1 98 390 GLU A N 1
ATOM 3086 C CA . GLU A 1 390 ? 6.934 -6.582 0.33 1 98 390 GLU A CA 1
ATOM 3087 C C . GLU A 1 390 ? 6.469 -5.805 1.558 1 98 390 GLU A C 1
ATOM 3089 O O . GLU A 1 390 ? 7.242 -5.062 2.158 1 98 390 GLU A O 1
ATOM 3094 N N . GLU A 1 391 ? 5.207 -5.93 1.903 1 97.06 391 GLU A N 1
ATOM 3095 C CA . GLU A 1 391 ? 4.605 -5.047 2.9 1 97.06 391 GLU A CA 1
ATOM 3096 C C . GLU A 1 391 ? 4.188 -5.828 4.145 1 97.06 391 GLU A C 1
ATOM 3098 O O . GLU A 1 391 ? 3.354 -5.363 4.926 1 97.06 391 GLU A O 1
ATOM 3103 N N . ASP A 1 392 ? 4.672 -7.055 4.25 1 96.75 392 ASP A N 1
ATOM 3104 C CA . ASP A 1 392 ? 4.34 -7.914 5.383 1 96.75 392 ASP A CA 1
ATOM 3105 C C . ASP A 1 392 ? 2.85 -8.242 5.406 1 96.75 392 ASP A C 1
ATOM 3107 O O . ASP A 1 392 ? 2.221 -8.219 6.465 1 96.75 392 ASP A O 1
ATOM 3111 N N . ARG A 1 393 ? 2.297 -8.43 4.242 1 98.56 393 ARG A N 1
ATOM 3112 C CA . ARG A 1 393 ? 0.914 -8.883 4.145 1 98.56 393 ARG A CA 1
ATOM 3113 C C . ARG A 1 393 ? 0.779 -10.336 4.609 1 98.56 393 ARG A C 1
ATOM 3115 O O . ARG A 1 393 ? -0.268 -10.727 5.125 1 98.56 393 ARG A O 1
ATOM 3122 N N . VAL A 1 394 ? 1.814 -11.078 4.336 1 98.75 394 VAL A N 1
ATOM 3123 C CA . VAL A 1 394 ? 1.928 -12.469 4.77 1 98.75 394 VAL A CA 1
ATOM 3124 C C . VAL A 1 394 ? 3.178 -12.641 5.629 1 98.75 394 VAL A C 1
ATOM 3126 O O . VAL A 1 394 ? 4.301 -12.547 5.129 1 98.75 394 VAL A O 1
ATOM 3129 N N . VAL A 1 395 ? 2.961 -12.891 6.859 1 98.25 395 VAL A N 1
ATOM 3130 C CA . VAL A 1 395 ? 4.066 -13.07 7.797 1 98.25 395 VAL A CA 1
ATOM 3131 C C . VAL A 1 395 ? 4.125 -14.523 8.25 1 98.25 395 VAL A C 1
ATOM 3133 O O . VAL A 1 395 ? 3.119 -15.086 8.688 1 98.25 395 VAL A O 1
ATOM 3136 N N . VAL A 1 396 ? 5.27 -15.117 8.156 1 98.06 396 VAL A N 1
ATOM 3137 C CA . VAL A 1 396 ? 5.465 -16.516 8.516 1 98.06 396 VAL A CA 1
ATOM 3138 C C . VAL A 1 396 ? 6.438 -16.609 9.695 1 98.06 396 VAL A C 1
ATOM 3140 O O . VAL A 1 396 ? 7.586 -16.172 9.594 1 98.06 396 VAL A O 1
ATOM 3143 N N . GLN A 1 397 ? 5.938 -17.156 10.734 1 96.88 397 GLN A N 1
ATOM 3144 C CA . GLN A 1 397 ? 6.758 -17.375 11.922 1 96.88 397 GLN A CA 1
ATOM 3145 C C . GLN A 1 397 ? 7.152 -18.844 12.062 1 96.88 397 GLN A C 1
ATOM 3147 O O . GLN A 1 397 ? 6.352 -19.734 11.766 1 96.88 397 GLN A O 1
ATOM 3152 N N . ASP A 1 398 ? 8.359 -19.125 12.414 1 95.69 398 ASP A N 1
ATOM 3153 C CA . ASP A 1 398 ? 8.883 -20.438 12.766 1 95.69 398 ASP A CA 1
ATOM 3154 C C . ASP A 1 398 ? 8.758 -21.406 11.602 1 95.69 398 ASP A C 1
ATOM 3156 O O . ASP A 1 398 ? 8.352 -22.562 11.781 1 95.69 398 ASP A O 1
ATOM 3160 N N . LEU A 1 399 ? 9.008 -20.906 10.438 1 95.5 399 LEU A N 1
ATOM 3161 C CA . LEU A 1 399 ? 9.039 -21.781 9.266 1 95.5 399 LEU A CA 1
ATOM 3162 C C . LEU A 1 399 ? 10.109 -22.844 9.414 1 95.5 399 LEU A C 1
ATOM 3164 O O . LEU A 1 399 ? 11.25 -22.547 9.773 1 95.5 399 LEU A O 1
ATOM 3168 N N . PRO A 1 400 ? 9.742 -24.094 9.164 1 92.56 400 PRO A N 1
ATOM 3169 C CA . PRO A 1 400 ? 10.766 -25.141 9.266 1 92.56 400 PRO A CA 1
ATOM 3170 C C . PRO A 1 400 ? 11.961 -24.891 8.359 1 92.56 400 PRO A C 1
ATOM 3172 O O . PRO A 1 400 ? 11.805 -24.391 7.242 1 92.56 400 PRO A O 1
ATOM 3175 N N . GLU A 1 401 ? 13.102 -25.203 8.859 1 90 401 GLU A N 1
ATOM 3176 C CA . GLU A 1 401 ? 14.32 -24.984 8.094 1 90 401 GLU A CA 1
ATOM 3177 C C . GLU A 1 401 ? 14.383 -25.906 6.883 1 90 401 GLU A C 1
ATOM 3179 O O . GLU A 1 401 ? 13.922 -27.047 6.945 1 90 401 GLU A O 1
ATOM 3184 N N . ARG A 1 402 ? 14.914 -25.359 5.879 1 87.25 402 ARG A N 1
ATOM 3185 C CA . ARG A 1 402 ? 15.133 -26.172 4.691 1 87.25 402 ARG A CA 1
ATOM 3186 C C . ARG A 1 402 ? 16.234 -27.203 4.93 1 87.25 402 ARG A C 1
ATOM 3188 O O . ARG A 1 402 ? 17.344 -26.859 5.355 1 87.25 402 ARG A O 1
ATOM 3195 N N . PRO A 1 403 ? 16.031 -28.438 4.82 1 78.44 403 PRO A N 1
ATOM 3196 C CA . PRO A 1 403 ? 17.062 -29.438 5.059 1 78.44 403 PRO A CA 1
ATOM 3197 C C . PRO A 1 403 ? 18.219 -29.344 4.078 1 78.44 403 PRO A C 1
ATOM 3199 O O . PRO A 1 403 ? 18.016 -29.016 2.904 1 78.44 403 PRO A O 1
ATOM 3202 N N . ASN A 1 404 ? 19.578 -28.953 4.629 1 64.31 404 ASN A N 1
ATOM 3203 C CA . ASN A 1 404 ? 20.797 -28.953 3.82 1 64.31 404 ASN A CA 1
ATOM 3204 C C . ASN A 1 404 ? 21.016 -30.297 3.135 1 64.31 404 ASN A C 1
ATOM 3206 O O . ASN A 1 404 ? 21.125 -31.328 3.799 1 64.31 404 ASN A O 1
ATOM 3210 N N . ILE A 1 405 ? 20.625 -30.594 2.17 1 51.38 405 ILE A N 1
ATOM 3211 C CA . ILE A 1 405 ? 21.062 -31.844 1.558 1 51.38 405 ILE A CA 1
ATOM 3212 C C . ILE A 1 405 ? 22.531 -31.719 1.146 1 51.38 405 ILE A C 1
ATOM 3214 O O . ILE A 1 405 ? 22.875 -30.906 0.283 1 51.38 405 ILE A O 1
ATOM 3218 N N . THR A 1 406 ? 23.594 -31.641 2.119 1 41 406 THR A N 1
ATOM 3219 C CA . THR A 1 406 ? 25.031 -31.641 1.944 1 41 406 THR A CA 1
ATOM 3220 C C . THR A 1 406 ? 25.453 -32.531 0.786 1 41 406 THR A C 1
ATOM 3222 O O . THR A 1 406 ? 26.625 -32.625 0.454 1 41 406 THR A O 1
ATOM 3225 N N . THR A 1 407 ? 25.016 -33.688 0.576 1 36.38 407 THR A N 1
ATOM 3226 C CA . THR A 1 407 ? 25.859 -34.531 -0.268 1 36.38 407 THR A CA 1
ATOM 3227 C C . THR A 1 407 ? 25.984 -33.969 -1.67 1 36.38 407 THR A C 1
ATOM 3229 O O . THR A 1 407 ? 25.125 -34.188 -2.527 1 36.38 407 THR A O 1
ATOM 3232 N N . THR A 1 408 ? 26.438 -32.688 -1.708 1 35.88 408 THR A N 1
ATOM 3233 C CA . THR A 1 408 ? 26.672 -32.156 -3.045 1 35.88 408 THR A CA 1
ATOM 3234 C C . THR A 1 408 ? 27.828 -32.875 -3.717 1 35.88 408 THR A C 1
ATOM 3236 O O . THR A 1 408 ? 28.953 -32.906 -3.186 1 35.88 408 THR A O 1
ATOM 3239 N N . PRO A 1 409 ? 27.734 -33.812 -4.543 1 32.66 409 PRO A N 1
ATOM 3240 C CA . PRO A 1 409 ? 28.969 -34.188 -5.227 1 32.66 409 PRO A CA 1
ATOM 3241 C C . PRO A 1 409 ? 29.734 -32.969 -5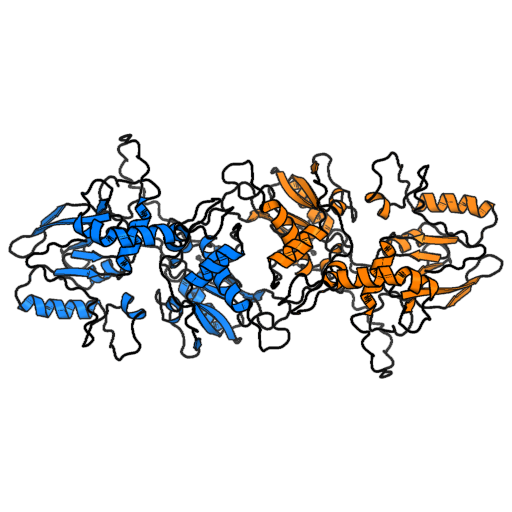.758 1 32.66 409 PRO A C 1
ATOM 3243 O O . PRO A 1 409 ? 29.125 -31.922 -6.035 1 32.66 409 PRO A O 1
ATOM 3246 N N . ALA A 1 410 ? 31.016 -32.906 -5.523 1 31.11 410 ALA A N 1
ATOM 3247 C CA . ALA A 1 410 ? 32.031 -31.906 -5.883 1 31.11 410 ALA A CA 1
ATOM 3248 C C . ALA A 1 410 ? 31.828 -31.422 -7.316 1 31.11 410 ALA A C 1
ATOM 3250 O O . ALA A 1 410 ? 31.766 -32.25 -8.242 1 31.11 410 ALA A O 1
ATOM 3251 N N . PRO A 1 411 ? 31.406 -30.203 -7.484 1 30.08 411 PRO A N 1
ATOM 3252 C CA . PRO A 1 411 ? 31.344 -29.719 -8.859 1 30.08 411 PRO A CA 1
ATOM 3253 C C . PRO A 1 411 ? 32.719 -29.688 -9.547 1 30.08 411 PRO A C 1
ATOM 3255 O O . PRO A 1 411 ? 33.719 -29.328 -8.93 1 30.08 411 PRO A O 1
ATOM 3258 N N . THR A 1 412 ? 33.125 -30.703 -10.266 1 26.84 412 THR A N 1
ATOM 3259 C CA . THR A 1 412 ? 34.281 -30.531 -11.102 1 26.84 412 THR A CA 1
ATOM 3260 C C . THR A 1 412 ? 34.25 -29.219 -11.875 1 26.84 412 THR A C 1
ATOM 3262 O O . THR A 1 412 ? 33.281 -28.953 -12.586 1 26.84 412 THR A O 1
ATOM 3265 N N . THR A 1 413 ? 35 -28.234 -11.477 1 27.98 413 THR A N 1
ATOM 3266 C CA . THR A 1 413 ? 35.219 -26.828 -11.852 1 27.98 413 THR A CA 1
ATOM 3267 C C . THR A 1 413 ? 35.469 -26.719 -13.352 1 27.98 413 THR A C 1
ATOM 3269 O O . THR A 1 413 ? 36.625 -26.688 -13.789 1 27.98 413 THR A O 1
ATOM 3272 N N . THR A 1 414 ? 35 -27.625 -14.258 1 26.98 414 THR A N 1
ATOM 3273 C CA . THR A 1 414 ? 35.438 -27.203 -15.578 1 26.98 414 THR A CA 1
ATOM 3274 C C . THR A 1 414 ? 34.875 -25.844 -15.945 1 26.98 414 THR A C 1
ATOM 3276 O O . THR A 1 414 ? 33.656 -25.625 -15.82 1 26.98 414 THR A O 1
ATOM 3279 N N . THR A 1 415 ? 35.625 -24.781 -16.047 1 26.94 415 THR A N 1
ATOM 3280 C CA . THR A 1 415 ? 35.531 -23.359 -16.359 1 26.94 415 THR A CA 1
ATOM 3281 C C . THR A 1 415 ? 34.719 -23.141 -17.625 1 26.94 415 THR A C 1
ATOM 3283 O O . THR A 1 415 ? 35.25 -23.062 -18.719 1 26.94 415 THR A O 1
ATOM 3286 N N . VAL A 1 416 ? 33.688 -24.016 -17.969 1 27.2 416 VAL A N 1
ATOM 3287 C CA . VAL A 1 416 ? 33.219 -23.625 -19.281 1 27.2 416 VAL A CA 1
ATOM 3288 C C . VAL A 1 416 ? 32.469 -22.297 -19.188 1 27.2 416 VAL A C 1
ATOM 3290 O O . VAL A 1 416 ? 31.766 -22.031 -18.203 1 27.2 416 VAL A O 1
ATOM 3293 N N . THR A 1 417 ? 32.969 -21.219 -19.797 1 25.7 417 THR A N 1
ATOM 3294 C CA . THR A 1 417 ? 32.5 -19.859 -20 1 25.7 417 THR A CA 1
ATOM 3295 C C . THR A 1 417 ? 31.031 -19.859 -20.422 1 25.7 417 THR A C 1
ATOM 3297 O O . THR A 1 417 ? 30.688 -20.422 -21.469 1 25.7 417 THR A O 1
ATOM 3300 N N . PRO A 1 418 ? 30.109 -19.844 -19.469 1 25.72 418 PRO A N 1
ATOM 3301 C CA . PRO A 1 418 ? 28.672 -19.969 -19.734 1 25.72 418 PRO A CA 1
ATOM 3302 C C . PRO A 1 418 ? 28.172 -18.969 -20.766 1 25.72 418 PRO A C 1
ATOM 3304 O O . PRO A 1 418 ? 28.406 -17.75 -20.625 1 25.72 418 PRO A O 1
ATOM 3307 N N . SER A 1 419 ? 28.328 -19.344 -22.031 1 24.42 419 SER A N 1
ATOM 3308 C CA . SER A 1 419 ? 27.734 -18.453 -23.031 1 24.42 419 SER A CA 1
ATOM 3309 C C . SER A 1 419 ? 26.25 -18.203 -22.75 1 24.42 419 SER A C 1
ATOM 3311 O O . SER A 1 419 ? 25.484 -19.156 -22.562 1 24.42 419 SER A O 1
ATOM 3313 N N . VAL A 1 420 ? 25.938 -17.219 -21.984 1 27.09 420 VAL A N 1
ATOM 3314 C CA . VAL A 1 420 ? 24.656 -16.656 -21.578 1 27.09 420 VAL A CA 1
ATOM 3315 C C . VAL A 1 420 ? 23.672 -16.703 -22.734 1 27.09 420 VAL A C 1
ATOM 3317 O O . VAL A 1 420 ? 23.969 -16.188 -23.828 1 27.09 420 VAL A O 1
ATOM 3320 N N . MET A 1 421 ? 22.859 -17.797 -22.797 1 27.95 421 MET A N 1
ATOM 3321 C CA . MET A 1 421 ? 21.781 -17.891 -23.766 1 27.95 421 MET A CA 1
ATOM 3322 C C . MET A 1 421 ? 21.016 -16.562 -23.859 1 27.95 421 MET A C 1
ATOM 3324 O O . MET A 1 421 ? 20.719 -15.938 -22.844 1 27.95 421 MET A O 1
ATOM 3328 N N . ALA A 1 422 ? 21.016 -15.969 -25.016 1 27.22 422 ALA A N 1
ATOM 3329 C CA . ALA A 1 422 ? 20.438 -14.68 -25.375 1 27.22 422 ALA A CA 1
ATOM 3330 C C . ALA A 1 422 ? 18.938 -14.656 -25.109 1 27.22 422 ALA A C 1
ATOM 3332 O O . ALA A 1 422 ? 18.281 -15.711 -25.094 1 27.22 422 ALA A O 1
ATOM 3333 N N . ARG A 1 423 ? 18.328 -13.539 -24.594 1 27.42 423 ARG A N 1
ATOM 3334 C CA . ARG A 1 423 ? 16.984 -13.055 -24.281 1 27.42 423 ARG A CA 1
ATOM 3335 C C . ARG A 1 423 ? 15.977 -13.555 -25.312 1 27.42 423 ARG A C 1
ATOM 3337 O O . ARG A 1 423 ? 14.781 -13.656 -25.031 1 27.42 423 ARG A O 1
ATOM 3344 N N . ASP A 1 424 ? 16.391 -13.828 -26.5 1 27.39 424 ASP A N 1
ATOM 3345 C CA . ASP A 1 424 ? 15.547 -14.094 -27.656 1 27.39 424 ASP A CA 1
ATOM 3346 C C . ASP A 1 424 ? 14.961 -15.508 -27.594 1 27.39 424 ASP A C 1
ATOM 3348 O O . ASP A 1 424 ? 13.938 -15.789 -28.203 1 27.39 424 ASP A O 1
ATOM 3352 N N . ASP A 1 425 ? 15.57 -16.391 -27 1 27.14 425 ASP A N 1
ATOM 3353 C CA . ASP A 1 425 ? 15.195 -17.781 -27.219 1 27.14 425 ASP A CA 1
ATOM 3354 C C . ASP A 1 425 ? 13.961 -18.141 -26.406 1 27.14 425 ASP A C 1
ATOM 3356 O O . ASP A 1 425 ? 13.266 -19.125 -26.719 1 27.14 425 ASP A O 1
ATOM 3360 N N . TRP A 1 426 ? 13.641 -17.484 -25.344 1 27.84 426 TRP A N 1
ATOM 3361 C CA . TRP A 1 426 ? 12.508 -17.875 -24.516 1 27.84 426 TRP A CA 1
ATOM 3362 C C . TRP A 1 426 ? 11.188 -17.562 -25.203 1 27.84 426 TRP A C 1
ATOM 3364 O O . TRP A 1 426 ? 10.164 -18.188 -24.906 1 27.84 426 TRP A O 1
ATOM 3374 N N . ARG A 1 427 ? 11.016 -16.781 -26.156 1 27.25 427 ARG A N 1
ATOM 3375 C CA . ARG A 1 427 ? 9.797 -16.375 -26.844 1 27.25 427 ARG A CA 1
ATOM 3376 C C . ARG A 1 427 ? 9.18 -17.562 -27.594 1 27.25 427 ARG A C 1
ATOM 3378 O O . ARG A 1 427 ? 7.965 -17.594 -27.812 1 27.25 427 ARG A O 1
ATOM 3385 N N . ALA A 1 428 ? 9.953 -18.344 -28.125 1 26.88 428 ALA A N 1
ATOM 3386 C CA . ALA A 1 428 ? 9.445 -19.344 -29.062 1 26.88 428 ALA A CA 1
ATOM 3387 C C . ALA A 1 428 ? 8.617 -20.406 -28.344 1 26.88 428 ALA A C 1
ATOM 3389 O O . ALA A 1 428 ? 7.617 -20.891 -28.875 1 26.88 428 ALA A O 1
ATOM 3390 N N . MET A 1 429 ? 8.844 -20.625 -27.141 1 27.2 429 MET A N 1
ATOM 3391 C CA . MET A 1 429 ? 8.172 -21.781 -26.578 1 27.2 429 MET A CA 1
ATOM 3392 C C . MET A 1 429 ? 6.695 -21.484 -26.312 1 27.2 429 MET A C 1
ATOM 3394 O O . MET A 1 429 ? 5.848 -22.375 -26.453 1 27.2 429 MET A O 1
ATOM 3398 N N . ARG A 1 430 ? 6.336 -20.281 -25.969 1 27.81 430 ARG A N 1
ATOM 3399 C CA . ARG A 1 430 ? 4.934 -20.094 -25.625 1 27.81 430 ARG A CA 1
ATOM 3400 C C . ARG A 1 430 ? 4.035 -20.266 -26.844 1 27.81 430 ARG A C 1
ATOM 3402 O O . ARG A 1 430 ? 2.811 -20.328 -26.703 1 27.81 430 ARG A O 1
ATOM 3409 N N . ARG A 1 431 ? 4.551 -20.078 -28.016 1 26.08 431 ARG A N 1
ATOM 3410 C CA . ARG A 1 431 ? 3.67 -20.219 -29.172 1 26.08 431 ARG A CA 1
ATOM 3411 C C . ARG A 1 431 ? 3.115 -21.625 -29.266 1 26.08 431 ARG A C 1
ATOM 3413 O O . ARG A 1 431 ? 2.057 -21.844 -29.859 1 26.08 431 ARG A O 1
ATOM 3420 N N . ASN A 1 432 ? 3.924 -22.562 -28.906 1 26.72 432 ASN A N 1
ATOM 3421 C CA . ASN A 1 432 ? 3.42 -23.875 -29.312 1 26.72 432 ASN A CA 1
ATOM 3422 C C . ASN A 1 432 ? 2.18 -24.266 -28.5 1 26.72 432 ASN A C 1
ATOM 3424 O O . ASN A 1 432 ? 1.434 -25.156 -28.906 1 26.72 432 ASN A O 1
ATOM 3428 N N . PHE A 1 433 ? 2.109 -23.891 -27.203 1 26.81 433 PHE A N 1
ATOM 3429 C CA . PHE A 1 433 ? 0.976 -24.547 -26.562 1 26.81 433 PHE A CA 1
ATOM 3430 C C . PHE A 1 433 ? -0.335 -23.891 -26.969 1 26.81 433 PHE A C 1
ATOM 3432 O O . PHE A 1 433 ? -1.411 -24.312 -26.547 1 26.81 433 PHE A O 1
ATOM 3439 N N . LEU A 1 434 ? -0.288 -22.609 -27.484 1 24.08 434 LEU A N 1
ATOM 3440 C CA . LEU A 1 434 ? -1.66 -22.219 -27.797 1 24.08 434 LEU A CA 1
ATOM 3441 C C . LEU A 1 434 ? -2.254 -23.109 -28.875 1 24.08 434 LEU A C 1
ATOM 3443 O O . LEU A 1 434 ? -3.473 -23.141 -29.062 1 24.08 434 LEU A O 1
ATOM 3447 N N . TRP A 1 435 ? -1.52 -23.516 -29.906 1 21.78 435 TRP A N 1
ATOM 3448 C CA . TRP A 1 435 ? -2.234 -24.328 -30.875 1 21.78 435 TRP A CA 1
ATOM 3449 C C . TRP A 1 435 ? -2.252 -25.797 -30.453 1 21.78 435 TRP A C 1
ATOM 3451 O O . TRP A 1 435 ? -1.252 -26.312 -29.953 1 21.78 435 TRP A O 1
ATOM 3461 N N . MET B 1 1 ? -10.422 40.312 10.148 1 23.8 1 MET B N 1
ATOM 3462 C CA . MET B 1 1 ? -10.703 41.094 11.352 1 23.8 1 MET B CA 1
ATOM 3463 C C . MET B 1 1 ? -10.578 42.594 11.078 1 23.8 1 MET B C 1
ATOM 3465 O O . MET B 1 1 ? -9.602 43.031 10.469 1 23.8 1 MET B O 1
ATOM 3469 N N . TYR B 1 2 ? -11.664 43.156 10.719 1 27.11 2 TYR B N 1
ATOM 3470 C CA . TYR B 1 2 ? -11.602 44.594 10.578 1 27.11 2 TYR B CA 1
ATOM 3471 C C . TYR B 1 2 ? -11.586 45.281 11.938 1 27.11 2 TYR B C 1
ATOM 3473 O O . TYR B 1 2 ? -12.461 45.031 12.773 1 27.11 2 TYR B O 1
ATOM 3481 N N . LEU B 1 3 ? -10.359 45.594 12.383 1 28.16 3 LEU B N 1
ATOM 3482 C CA . LEU B 1 3 ? -10.195 46.406 13.586 1 28.16 3 LEU B CA 1
ATOM 3483 C C . LEU B 1 3 ? -10.305 47.875 13.266 1 28.16 3 LEU B C 1
ATOM 3485 O O . LEU B 1 3 ? -9.539 48.406 12.453 1 28.16 3 LEU B O 1
ATOM 3489 N N . ARG B 1 4 ? -11.469 48.375 13.281 1 27.86 4 ARG B N 1
ATOM 3490 C CA . ARG B 1 4 ? -11.523 49.844 13.234 1 27.86 4 ARG B CA 1
ATOM 3491 C C . ARG B 1 4 ? -11.039 50.438 14.547 1 27.86 4 ARG B C 1
ATOM 3493 O O . ARG B 1 4 ? -11.734 50.375 15.562 1 27.86 4 ARG B O 1
ATOM 3500 N N . LEU B 1 5 ? -9.75 50.219 14.781 1 29.28 5 LEU B N 1
ATOM 3501 C CA . LEU B 1 5 ? -9.25 50.875 15.992 1 29.28 5 LEU B CA 1
ATOM 3502 C C . LEU B 1 5 ? -8.922 52.344 15.742 1 29.28 5 LEU B C 1
ATOM 3504 O O . LEU B 1 5 ? -8.258 52.656 14.758 1 29.28 5 LEU B O 1
ATOM 3508 N N . SER B 1 6 ? -9.805 53.281 16.078 1 28.72 6 SER B N 1
ATOM 3509 C CA . SER B 1 6 ? -9.352 54.656 15.992 1 28.72 6 SER B CA 1
ATOM 3510 C C . SER B 1 6 ? -7.941 54.812 16.547 1 28.72 6 SER B C 1
ATOM 3512 O O . SER B 1 6 ? -7.152 55.625 16.031 1 28.72 6 SER B O 1
ATOM 3514 N N . LYS B 1 7 ? -7.672 54.75 17.859 1 29.98 7 LYS B N 1
ATOM 3515 C CA . LYS B 1 7 ? -6.406 55.031 18.531 1 29.98 7 LYS B CA 1
ATOM 3516 C C . LYS B 1 7 ? -5.707 53.75 18.969 1 29.98 7 LYS B C 1
ATOM 3518 O O . LYS B 1 7 ? -5.332 53.594 20.125 1 29.98 7 LYS B O 1
ATOM 3523 N N . VAL B 1 8 ? -6.09 52.656 18.391 1 28.31 8 VAL B N 1
ATOM 3524 C CA . VAL B 1 8 ? -5.52 51.406 18.828 1 28.31 8 VAL B CA 1
ATOM 3525 C C . VAL B 1 8 ? -4.246 51.094 18.047 1 28.31 8 VAL B C 1
ATOM 3527 O O . VAL B 1 8 ? -4.203 51.281 16.828 1 28.31 8 VAL B O 1
ATOM 3530 N N . ILE B 1 9 ? -3.166 51.219 18.641 1 27.06 9 ILE B N 1
ATOM 3531 C CA . ILE B 1 9 ? -1.911 50.781 18.047 1 27.06 9 ILE B CA 1
ATOM 3532 C C . ILE B 1 9 ? -1.96 49.25 17.828 1 27.06 9 ILE B C 1
ATOM 3534 O O . ILE B 1 9 ? -2.25 48.5 18.75 1 27.06 9 ILE B O 1
ATOM 3538 N N . CYS B 1 10 ? -2.328 48.812 16.688 1 28.5 10 CYS B N 1
ATOM 3539 C CA . CYS B 1 10 ? -2.219 47.406 16.266 1 28.5 10 CYS B CA 1
ATOM 3540 C C . CYS B 1 10 ? -0.76 47 16.078 1 28.5 10 CYS B C 1
ATOM 3542 O O . CYS B 1 10 ? -0.001 47.719 15.414 1 28.5 10 CYS B O 1
ATOM 3544 N N . MET B 1 11 ? -0.185 46.531 16.984 1 29.34 11 MET B N 1
ATOM 3545 C CA . MET B 1 11 ? 1.159 46 16.812 1 29.34 11 MET B CA 1
ATOM 3546 C C . MET B 1 11 ? 1.131 44.75 15.953 1 29.34 11 MET B C 1
ATOM 3548 O O . MET B 1 11 ? 0.394 43.812 16.25 1 29.34 11 MET B O 1
ATOM 3552 N N . PHE B 1 12 ? 1.091 44.969 14.695 1 29.42 12 PHE B N 1
ATOM 3553 C CA . PHE B 1 12 ? 1.183 43.844 13.773 1 29.42 12 PHE B CA 1
ATOM 3554 C C . PHE B 1 12 ? 2.59 43.25 13.773 1 29.42 12 PHE B C 1
ATOM 3556 O O . PHE B 1 12 ? 3.576 44 13.82 1 29.42 12 PHE B O 1
ATOM 3563 N N . PRO B 1 13 ? 2.754 42 14.102 1 28.48 13 PRO B N 1
ATOM 3564 C CA . PRO B 1 13 ? 4.133 41.531 13.969 1 28.48 13 PRO B CA 1
ATOM 3565 C C . PRO B 1 13 ? 4.703 41.781 12.57 1 28.48 13 PRO B C 1
ATOM 3567 O O . PRO B 1 13 ? 5.883 42.094 12.43 1 28.48 13 PRO B O 1
ATOM 3570 N N . VAL B 1 14 ? 4.047 41.375 11.492 1 27.8 14 VAL B N 1
ATOM 3571 C CA . VAL B 1 14 ? 4.93 41 10.398 1 27.8 14 VAL B CA 1
ATOM 3572 C C . VAL B 1 14 ? 5.383 42.25 9.641 1 27.8 14 VAL B C 1
ATOM 3574 O O . VAL B 1 14 ? 4.652 42.75 8.781 1 27.8 14 VAL B O 1
ATOM 3577 N N . ARG B 1 15 ? 5.48 43.312 10.07 1 25.39 15 ARG B N 1
ATOM 3578 C CA . ARG B 1 15 ? 5.844 44.219 8.961 1 25.39 15 ARG B CA 1
ATOM 3579 C C . ARG B 1 15 ? 7.195 43.812 8.375 1 25.39 15 ARG B C 1
ATOM 3581 O O . ARG B 1 15 ? 8.172 43.656 9.109 1 25.39 15 ARG B O 1
ATOM 3588 N N . ALA B 1 16 ? 7.258 43.062 7.219 1 26.31 16 ALA B N 1
ATOM 3589 C CA . ALA B 1 16 ? 8.508 43.062 6.469 1 26.31 16 ALA B CA 1
ATOM 3590 C C . ALA B 1 16 ? 9.055 44.469 6.324 1 26.31 16 ALA B C 1
ATOM 3592 O O . ALA B 1 16 ? 8.883 45.094 5.277 1 26.31 16 ALA B O 1
ATOM 3593 N N . ASP B 1 17 ? 8.867 45.406 7.035 1 24.7 17 ASP B N 1
ATOM 3594 C CA . ASP B 1 17 ? 9.914 46.406 6.773 1 24.7 17 ASP B CA 1
ATOM 3595 C C . ASP B 1 17 ? 11.297 45.812 7.043 1 24.7 17 ASP B C 1
ATOM 3597 O O . ASP B 1 17 ? 11.484 45.062 8.016 1 24.7 17 ASP B O 1
ATOM 3601 N N . PHE B 1 18 ? 12.258 45.562 6.02 1 26.55 18 PHE B N 1
ATOM 3602 C CA . PHE B 1 18 ? 13.633 45.062 5.98 1 26.55 18 PHE B CA 1
ATOM 3603 C C . PHE B 1 18 ? 14.406 45.531 7.211 1 26.55 18 PHE B C 1
ATOM 3605 O O . PHE B 1 18 ? 15.555 45.125 7.414 1 26.55 18 PHE B O 1
ATOM 3612 N N . GLN B 1 19 ? 14.195 46.656 7.809 1 25 19 GLN B N 1
ATOM 3613 C CA . GLN B 1 19 ? 15.211 46.75 8.859 1 25 19 GLN B CA 1
ATOM 3614 C C . GLN B 1 19 ? 15.008 45.656 9.891 1 25 19 GLN B C 1
ATOM 3616 O O . GLN B 1 19 ? 15.844 44.75 10.016 1 25 19 GLN B O 1
ATOM 3621 N N . ARG B 1 20 ? 14.844 45.969 11.383 1 26 20 ARG B N 1
ATOM 3622 C CA . ARG B 1 20 ? 14.867 45.062 12.531 1 26 20 ARG B CA 1
ATOM 3623 C C . ARG B 1 20 ? 13.516 44.375 12.703 1 26 20 ARG B C 1
ATOM 3625 O O . ARG B 1 20 ? 12.625 44.906 13.359 1 26 20 ARG B O 1
ATOM 3632 N N . THR B 1 21 ? 12.758 44 11.734 1 25.83 21 THR B N 1
ATOM 3633 C CA . THR B 1 21 ? 11.445 43.375 11.867 1 25.83 21 THR B CA 1
ATOM 3634 C C . THR B 1 21 ? 11.516 42.156 12.781 1 25.83 21 THR B C 1
ATOM 3636 O O . THR B 1 21 ? 12.312 41.25 12.555 1 25.83 21 THR B O 1
ATOM 3639 N N . GLN B 1 22 ? 11.25 42.375 14.055 1 25.47 22 GLN B N 1
ATOM 3640 C CA . GLN B 1 22 ? 11.172 41.312 15.07 1 25.47 22 GLN B CA 1
ATOM 3641 C C . GLN B 1 22 ? 10.109 40.281 14.711 1 25.47 22 GLN B C 1
ATOM 3643 O O . GLN B 1 22 ? 8.953 40.625 14.484 1 25.47 22 GLN B O 1
ATOM 3648 N N . TYR B 1 23 ? 10.281 39.375 13.828 1 28.72 23 TYR B N 1
ATOM 3649 C CA . TYR B 1 23 ? 9.453 38.25 13.398 1 28.72 23 TYR B CA 1
ATOM 3650 C C . TYR B 1 23 ? 9.094 37.375 14.578 1 28.72 23 TYR B C 1
ATOM 3652 O O . TYR B 1 23 ? 9.859 37.25 15.539 1 28.72 23 TYR B O 1
ATOM 3660 N N . SER B 1 24 ? 7.84 37.312 14.93 1 28.47 24 SER B N 1
ATOM 3661 C CA . SER B 1 24 ? 7.387 36.344 15.922 1 28.47 24 SER B CA 1
ATOM 3662 C C . SER B 1 24 ? 7.977 34.969 15.656 1 28.47 24 SER B C 1
ATOM 3664 O O . SER B 1 24 ? 8.375 34.656 14.523 1 28.47 24 SER B O 1
ATOM 3666 N N . TYR B 1 25 ? 8.211 34.219 16.703 1 28.64 25 TYR B N 1
ATOM 3667 C CA . TYR B 1 25 ? 8.914 32.969 16.734 1 28.64 25 TYR B CA 1
ATOM 3668 C C . TYR B 1 25 ? 8.352 32 15.688 1 28.64 25 TYR B C 1
ATOM 3670 O O . TYR B 1 25 ? 9.109 31.328 14.984 1 28.64 25 TYR B O 1
ATOM 3678 N N . GLU B 1 26 ? 6.984 31.781 15.742 1 29.78 26 GLU B N 1
ATOM 3679 C CA . GLU B 1 26 ? 6.52 30.656 14.93 1 29.78 26 GLU B CA 1
ATOM 3680 C C . GLU B 1 26 ? 6.582 30.984 13.438 1 29.78 26 GLU B C 1
ATOM 3682 O O . GLU B 1 26 ? 6.902 30.125 12.617 1 29.78 26 GLU B O 1
ATOM 3687 N N . THR B 1 27 ? 6.094 32.094 13.078 1 30.94 27 THR B N 1
ATOM 3688 C CA . THR B 1 27 ? 6.168 32.531 11.695 1 30.94 27 THR B CA 1
ATOM 3689 C C . THR B 1 27 ? 7.617 32.719 11.266 1 30.94 27 THR B C 1
ATOM 3691 O O . THR B 1 27 ? 7.891 33.031 10.102 1 30.94 27 THR B O 1
ATOM 3694 N N . TYR B 1 28 ? 8.5 32.875 12.25 1 29.69 28 TYR B N 1
ATOM 3695 C CA . TYR B 1 28 ? 9.898 33.156 11.961 1 29.69 28 TYR B CA 1
ATOM 3696 C C . TYR B 1 28 ? 10.516 32.031 11.117 1 29.69 28 TYR B C 1
ATOM 3698 O O . TYR B 1 28 ? 11.594 32.219 10.539 1 29.69 28 TYR B O 1
ATOM 3706 N N . ILE B 1 29 ? 10.055 30.797 11.477 1 29.19 29 ILE B N 1
ATOM 3707 C CA . ILE B 1 29 ? 10.875 29.734 10.891 1 29.19 29 ILE B CA 1
ATOM 3708 C C . ILE B 1 29 ? 10.719 29.734 9.375 1 29.19 29 ILE B C 1
ATOM 3710 O O . ILE B 1 29 ? 11.469 29.062 8.664 1 29.19 29 ILE B O 1
ATOM 3714 N N . PHE B 1 30 ? 9.594 30.141 8.938 1 29.12 30 PHE B N 1
ATOM 3715 C CA . PHE B 1 30 ? 9.523 29.922 7.5 1 29.12 30 PHE B CA 1
ATOM 3716 C C . PHE B 1 30 ? 10.484 30.859 6.766 1 29.12 30 PHE B C 1
ATOM 3718 O O . PHE B 1 30 ? 11.016 30.5 5.715 1 29.12 30 PHE B O 1
ATOM 3725 N N . PHE B 1 31 ? 10.375 32.188 7.004 1 27.98 31 PHE B N 1
ATOM 3726 C CA . PHE B 1 31 ? 10.852 33.031 5.922 1 27.98 31 PHE B CA 1
ATOM 3727 C C . PHE B 1 31 ? 12.375 33.094 5.906 1 27.98 31 PHE B C 1
ATOM 3729 O O . PHE B 1 31 ? 13 32.875 4.867 1 27.98 31 PHE B O 1
ATOM 3736 N N . PHE B 1 32 ? 13.094 34.25 6.484 1 27.27 32 PHE B N 1
ATOM 3737 C CA . PHE B 1 32 ? 14.219 35 5.922 1 27.27 32 PHE B CA 1
ATOM 3738 C C . PHE B 1 32 ? 15.539 34.344 6.309 1 27.27 32 PHE B C 1
ATOM 3740 O O . PHE B 1 32 ? 15.695 33.875 7.438 1 27.27 32 PHE B O 1
ATOM 3747 N N . SER B 1 33 ? 16.375 33.812 5.383 1 31.81 33 SER B N 1
ATOM 3748 C CA . SER B 1 33 ? 17.812 33.562 5.387 1 31.81 33 SER B CA 1
ATOM 3749 C C . SER B 1 33 ? 18.578 34.594 6.203 1 31.81 33 SER B C 1
ATOM 3751 O O . SER B 1 33 ? 19.781 34.469 6.426 1 31.81 33 SER B O 1
ATOM 3753 N N . GLY B 1 34 ? 18.219 36.031 6.191 1 32 34 GLY B N 1
ATOM 3754 C CA . GLY B 1 34 ? 19.172 36.969 6.715 1 32 34 GLY B CA 1
ATOM 3755 C C . GLY B 1 34 ? 19.266 36.969 8.227 1 32 34 GLY B C 1
ATOM 3756 O O . GLY B 1 34 ? 18.578 36.188 8.891 1 32 34 GLY B O 1
ATOM 3757 N N . LYS B 1 35 ? 20.203 37.875 8.883 1 35.25 35 LYS B N 1
ATOM 3758 C CA . LYS B 1 35 ? 20.703 38.094 10.234 1 35.25 35 LYS B CA 1
ATOM 3759 C C . LYS B 1 35 ? 19.578 38.469 11.195 1 35.25 35 LYS B C 1
ATOM 3761 O O . LYS B 1 35 ? 19.484 39.625 11.617 1 35.25 35 LYS B O 1
ATOM 3766 N N . VAL B 1 36 ? 18.359 38.031 10.898 1 34.5 36 VAL B N 1
ATOM 3767 C CA . VAL B 1 36 ? 17.359 38.5 11.844 1 34.5 36 VAL B CA 1
ATOM 3768 C C . VAL B 1 36 ? 17.469 37.719 13.156 1 34.5 36 VAL B C 1
ATOM 3770 O O . VAL B 1 36 ? 17.594 36.5 13.141 1 34.5 36 VAL B O 1
ATOM 3773 N N . GLN B 1 37 ? 18.031 38.344 14.219 1 34 37 GLN B N 1
ATOM 3774 C CA . GLN B 1 37 ? 18.031 37.844 15.578 1 34 37 GLN B CA 1
ATOM 3775 C C . GLN B 1 37 ? 16.625 37.594 16.094 1 34 37 GLN B C 1
ATOM 3777 O O . GLN B 1 37 ? 15.758 38.469 15.992 1 34 37 GLN B O 1
ATOM 3782 N N . ILE B 1 38 ? 16.219 36.5 16.172 1 39.47 38 ILE B N 1
ATOM 3783 C CA . ILE B 1 38 ? 14.914 36.125 16.672 1 39.47 38 ILE B CA 1
ATOM 3784 C C . ILE B 1 38 ? 14.906 36.219 18.203 1 39.47 38 ILE B C 1
ATOM 3786 O O . ILE B 1 38 ? 15.641 35.5 18.875 1 39.47 38 ILE B O 1
ATOM 3790 N N . LEU B 1 39 ? 14.438 37.25 18.75 1 48.56 39 LEU B N 1
ATOM 3791 C CA . LEU B 1 39 ? 14.289 37.406 20.188 1 48.56 39 LEU B CA 1
ATOM 3792 C C . LEU B 1 39 ? 13.023 36.719 20.703 1 48.56 39 LEU B C 1
ATOM 3794 O O . LEU B 1 39 ? 12.062 36.562 19.938 1 48.56 39 LEU B O 1
ATOM 3798 N N . PRO B 1 40 ? 13.023 36.188 21.859 1 60.03 40 PRO B N 1
ATOM 3799 C CA . PRO B 1 40 ? 11.812 35.594 22.438 1 60.03 40 PRO B CA 1
ATOM 3800 C C . PRO B 1 40 ? 10.602 36.5 22.359 1 60.03 40 PRO B C 1
ATOM 3802 O O . PRO B 1 40 ? 10.719 37.719 22.625 1 60.03 40 PRO B O 1
ATOM 3805 N N . GLU B 1 41 ? 9.531 35.969 21.891 1 64.94 41 GLU B N 1
ATOM 3806 C CA . GLU B 1 41 ? 8.344 36.75 21.578 1 64.94 41 GLU B CA 1
ATOM 3807 C C . GLU B 1 41 ? 7.863 37.531 22.797 1 64.94 41 GLU B C 1
ATOM 3809 O O . GLU B 1 41 ? 7.582 38.719 22.703 1 64.94 41 GLU B O 1
ATOM 3814 N N . ALA B 1 42 ? 7.848 36.844 23.906 1 76.44 42 ALA B N 1
ATOM 3815 C CA . ALA B 1 42 ? 7.301 37.5 25.109 1 76.44 42 ALA B CA 1
ATOM 3816 C C . ALA B 1 42 ? 8.164 38.656 25.531 1 76.44 42 ALA B C 1
ATOM 3818 O O . ALA B 1 42 ? 7.637 39.719 25.922 1 76.44 42 ALA B O 1
ATOM 3819 N N . ASP B 1 43 ? 9.422 38.469 25.453 1 72.81 43 ASP B N 1
ATOM 3820 C CA . ASP B 1 43 ? 10.328 39.531 25.891 1 72.81 43 ASP B CA 1
ATOM 3821 C C . ASP B 1 43 ? 10.227 40.75 24.984 1 72.81 43 ASP B C 1
ATOM 3823 O O . ASP B 1 43 ? 10.219 41.906 25.453 1 72.81 43 ASP B O 1
ATOM 3827 N N . SER B 1 44 ? 10.133 40.469 23.75 1 69.94 44 SER B N 1
ATOM 3828 C CA . SER B 1 44 ? 10.016 41.562 22.781 1 69.94 44 SER B CA 1
ATOM 3829 C C . SER B 1 44 ? 8.711 42.312 22.969 1 69.94 44 SER B C 1
ATOM 3831 O O . SER B 1 44 ? 8.695 43.562 22.891 1 69.94 44 SER B O 1
ATOM 3833 N N . ILE B 1 45 ? 7.703 41.594 23.188 1 75.12 45 ILE B N 1
ATOM 3834 C CA . ILE B 1 45 ? 6.395 42.188 23.391 1 75.12 45 ILE B CA 1
ATOM 3835 C C . ILE B 1 45 ? 6.414 43.031 24.656 1 75.12 45 ILE B C 1
ATOM 3837 O O . ILE B 1 45 ? 5.984 44.188 24.656 1 75.12 45 ILE B O 1
ATOM 3841 N N . ASN B 1 46 ? 6.988 42.531 25.656 1 81.31 46 ASN B N 1
ATOM 3842 C CA . ASN B 1 46 ? 7.059 43.25 26.922 1 81.31 46 ASN B CA 1
ATOM 3843 C C . ASN B 1 46 ? 7.902 44.531 26.797 1 81.31 46 ASN B C 1
ATOM 3845 O O . ASN B 1 46 ? 7.559 45.562 27.359 1 81.31 46 ASN B O 1
ATOM 3849 N N . ALA B 1 47 ? 8.938 44.375 26.125 1 74.56 47 ALA B N 1
ATOM 3850 C CA . ALA B 1 47 ? 9.805 45.531 25.922 1 74.56 47 ALA B CA 1
ATOM 3851 C C . ALA B 1 47 ? 9.062 46.656 25.188 1 74.56 47 ALA B C 1
ATOM 3853 O O . ALA B 1 47 ? 9.172 47.812 25.562 1 74.56 47 ALA B O 1
ATOM 3854 N N . GLU B 1 48 ? 8.375 46.219 24.172 1 73.94 48 GLU B N 1
ATOM 3855 C CA . GLU B 1 48 ? 7.625 47.219 23.406 1 73.94 48 GLU B CA 1
ATOM 3856 C C . GLU B 1 48 ? 6.496 47.812 24.234 1 73.94 48 GLU B C 1
ATOM 3858 O O . GLU B 1 48 ? 6.234 49 24.156 1 73.94 48 GLU B O 1
ATOM 3863 N N . ILE B 1 49 ? 5.855 47.062 25 1 77.94 49 ILE B N 1
ATOM 3864 C CA . ILE B 1 49 ? 4.773 47.531 25.859 1 77.94 49 ILE B CA 1
ATOM 3865 C C . ILE B 1 49 ? 5.301 48.562 26.828 1 77.94 49 ILE B C 1
ATOM 3867 O O . ILE B 1 49 ? 4.66 49.594 27.047 1 77.94 49 ILE B O 1
ATOM 3871 N N . LYS B 1 50 ? 6.453 48.312 27.359 1 79.75 50 LYS B N 1
ATOM 3872 C CA . LYS B 1 50 ? 7.062 49.25 28.281 1 79.75 50 LYS B CA 1
ATOM 3873 C C . LYS B 1 50 ? 7.297 50.594 27.609 1 79.75 50 LYS B C 1
ATOM 3875 O O . LYS B 1 50 ? 7.074 51.656 28.219 1 79.75 50 LYS B O 1
ATOM 3880 N N . VAL B 1 51 ? 7.73 50.531 26.469 1 72.88 51 VAL B N 1
ATOM 3881 C CA . VAL B 1 51 ? 7.98 51.75 25.719 1 72.88 51 VAL B CA 1
ATOM 3882 C C . VAL B 1 51 ? 6.664 52.469 25.469 1 72.88 51 VAL B C 1
ATOM 3884 O O . VAL B 1 51 ? 6.586 53.688 25.609 1 72.88 51 VAL B O 1
ATOM 3887 N N . LEU B 1 52 ? 5.676 51.75 25.156 1 72.81 52 LEU B N 1
ATOM 3888 C CA . LEU B 1 52 ? 4.383 52.312 24.797 1 72.81 52 LEU B CA 1
ATOM 3889 C C . LEU B 1 52 ? 3.66 52.812 26.047 1 72.81 52 LEU B C 1
ATOM 3891 O O . LEU B 1 52 ? 2.904 53.812 25.969 1 72.81 52 LEU B O 1
ATOM 3895 N N . MET B 1 53 ? 3.904 52.156 27.109 1 77.38 53 MET B N 1
ATOM 3896 C CA . MET B 1 53 ? 3.324 52.625 28.375 1 77.38 53 MET B CA 1
ATOM 3897 C C . MET B 1 53 ? 3.824 54.031 28.719 1 77.38 53 MET B C 1
ATOM 3899 O O . MET B 1 53 ? 3.074 54.844 29.266 1 77.38 53 MET B O 1
ATOM 3903 N N . LYS B 1 54 ? 4.965 54.281 28.359 1 75.19 54 LYS B N 1
ATOM 3904 C CA . LYS B 1 54 ? 5.531 55.594 28.594 1 75.19 54 LYS B CA 1
ATOM 3905 C C . LYS B 1 54 ? 4.84 56.656 27.734 1 75.19 54 LYS B C 1
ATOM 3907 O O . LYS B 1 54 ? 4.887 57.844 28.047 1 75.19 54 LYS B O 1
ATOM 3912 N N . LYS B 1 55 ? 4.238 56.219 26.734 1 70 55 LYS B N 1
ATOM 3913 C CA . LYS B 1 55 ? 3.516 57.125 25.859 1 70 55 LYS B CA 1
ATOM 3914 C C . LYS B 1 55 ? 2.041 57.219 26.234 1 70 55 LYS B C 1
ATOM 3916 O O . LYS B 1 55 ? 1.204 57.625 25.422 1 70 55 LYS B O 1
ATOM 3921 N N . ASN B 1 56 ? 1.612 56.656 27.406 1 70.5 56 ASN B N 1
ATOM 3922 C CA . ASN B 1 56 ? 0.29 56.719 28.016 1 70.5 56 ASN B CA 1
ATOM 3923 C C . ASN B 1 56 ? -0.723 55.844 27.281 1 70.5 56 ASN B C 1
ATOM 3925 O O . ASN B 1 56 ? -1.876 56.25 27.109 1 70.5 56 ASN B O 1
ATOM 3929 N N . ILE B 1 57 ? -0.282 54.812 26.688 1 71.81 57 ILE B N 1
ATOM 3930 C CA . ILE B 1 57 ? -1.174 53.812 26.125 1 71.81 57 ILE B CA 1
ATOM 3931 C C . ILE B 1 57 ? -1.6 52.812 27.219 1 71.81 57 ILE B C 1
ATOM 3933 O O . ILE B 1 57 ? -0.765 52.344 28 1 71.81 57 ILE B O 1
ATOM 3937 N N . SER B 1 58 ? -2.863 52.656 27.359 1 76.31 58 SER B N 1
ATOM 3938 C CA . SER B 1 58 ? -3.363 51.875 28.484 1 76.31 58 SER B CA 1
ATOM 3939 C C . SER B 1 58 ? -3.99 50.562 28.016 1 76.31 58 SER B C 1
ATOM 3941 O O . SER B 1 58 ? -4.262 49.688 28.828 1 76.31 58 SER B O 1
ATOM 3943 N N . VAL B 1 59 ? -4.266 50.406 26.812 1 75.5 59 VAL B N 1
ATOM 3944 C CA . VAL B 1 59 ? -4.848 49.156 26.297 1 75.5 59 VAL B CA 1
ATOM 3945 C C . VAL B 1 59 ? -3.916 48.562 25.25 1 75.5 59 VAL B C 1
ATOM 3947 O O . VAL B 1 59 ? -3.477 49.219 24.328 1 75.5 59 VAL B O 1
ATOM 3950 N N . PHE B 1 60 ? -3.619 47.375 25.438 1 78.19 60 PHE B N 1
ATOM 3951 C CA . PHE B 1 60 ? -2.684 46.688 24.547 1 78.19 60 PHE B CA 1
ATOM 3952 C C . PHE B 1 60 ? -3.355 45.5 23.859 1 78.19 60 PHE B C 1
ATOM 3954 O O . PHE B 1 60 ? -3.871 44.625 24.516 1 78.19 60 PHE B O 1
ATOM 3961 N N . ILE B 1 61 ? -3.408 45.562 22.578 1 74.94 61 ILE B N 1
ATOM 3962 C CA . ILE B 1 61 ? -3.973 44.531 21.734 1 74.94 61 ILE B CA 1
ATOM 3963 C C . ILE B 1 61 ? -2.869 43.906 20.891 1 74.94 61 ILE B C 1
ATOM 3965 O O . ILE B 1 61 ? -2.125 44.594 20.203 1 74.94 61 ILE B O 1
ATOM 3969 N N . LEU B 1 62 ? -2.771 42.562 21.031 1 76.44 62 LEU B N 1
ATOM 3970 C CA . LEU B 1 62 ? -1.795 41.844 20.234 1 76.44 62 LEU B CA 1
ATOM 3971 C C . LEU B 1 62 ? -2.475 41.094 19.094 1 76.44 62 LEU B C 1
ATOM 3973 O O . LEU B 1 62 ? -3.461 40.406 19.297 1 76.44 62 LEU B O 1
ATOM 3977 N N . VAL B 1 63 ? -2.07 41.406 17.859 1 68.5 63 VAL B N 1
ATOM 3978 C CA . VAL B 1 63 ? -2.441 40.562 16.734 1 68.5 63 VAL B CA 1
ATOM 3979 C C . VAL B 1 63 ? -1.381 39.469 16.516 1 68.5 63 VAL B C 1
ATOM 3981 O O . VAL B 1 63 ? -0.215 39.781 16.266 1 68.5 63 VAL B O 1
ATOM 3984 N N . SER B 1 64 ? -1.821 38.25 16.828 1 66.44 64 SER B N 1
ATOM 3985 C CA . SER B 1 64 ? -0.853 37.156 16.828 1 66.44 64 SER B CA 1
ATOM 3986 C C . SER B 1 64 ? -1.207 36.094 15.789 1 66.44 64 SER B C 1
ATOM 3988 O O . SER B 1 64 ? -2.342 36.031 15.312 1 66.44 64 SER B O 1
ATOM 3990 N N . HIS B 1 65 ? -0.255 35.438 15.258 1 61.53 65 HIS B N 1
ATOM 3991 C CA . HIS B 1 65 ? -0.421 34.219 14.438 1 61.53 65 HIS B CA 1
ATOM 3992 C C . HIS B 1 65 ? 0.422 33.062 14.969 1 61.53 65 HIS B C 1
ATOM 3994 O O . HIS B 1 65 ? 1.094 32.375 14.203 1 61.53 65 HIS B O 1
ATOM 4000 N N . VAL B 1 66 ? 0.4 32.969 16.328 1 58.91 66 VAL B N 1
ATOM 4001 C CA . VAL B 1 66 ? 1.274 32 16.984 1 58.91 66 VAL B CA 1
ATOM 4002 C C . VAL B 1 66 ? 0.454 30.797 17.484 1 58.91 66 VAL B C 1
ATOM 4004 O O . VAL B 1 66 ? 1.005 29.844 18.031 1 58.91 66 VAL B O 1
ATOM 4007 N N . GLY B 1 67 ? -0.77 30.734 17.203 1 68.62 67 GLY B N 1
ATOM 4008 C CA . GLY B 1 67 ? -1.609 29.641 17.656 1 68.62 67 GLY B CA 1
ATOM 4009 C C . GLY B 1 67 ? -2.262 29.906 19 1 68.62 67 GLY B C 1
ATOM 4010 O O . GLY B 1 67 ? -1.741 30.672 19.797 1 68.62 67 GLY B O 1
ATOM 4011 N N . PHE B 1 68 ? -3.346 29.219 19.281 1 76.31 68 PHE B N 1
ATOM 4012 C CA . PHE B 1 68 ? -4.184 29.469 20.438 1 76.31 68 PHE B CA 1
ATOM 4013 C C . PHE B 1 68 ? -3.438 29.125 21.734 1 76.31 68 PHE B C 1
ATOM 4015 O O . PHE B 1 68 ? -3.496 29.875 22.703 1 76.31 68 PHE B O 1
ATOM 4022 N N . ASP B 1 69 ? -2.695 28.031 21.703 1 72.94 69 ASP B N 1
ATOM 4023 C CA . ASP B 1 69 ? -1.964 27.609 22.891 1 72.94 69 ASP B CA 1
ATOM 4024 C C . ASP B 1 69 ? -0.869 28.625 23.25 1 72.94 69 ASP B C 1
ATOM 4026 O O . ASP B 1 69 ? -0.71 28.984 24.422 1 72.94 69 ASP B O 1
ATOM 4030 N N . VAL B 1 70 ? -0.21 29.047 22.281 1 74.44 70 VAL B N 1
ATOM 4031 C CA . VAL B 1 70 ? 0.87 30 22.516 1 74.44 70 VAL B CA 1
ATOM 4032 C C . VAL B 1 70 ? 0.286 31.359 22.906 1 74.44 70 VAL B C 1
ATOM 4034 O O . VAL B 1 70 ? 0.855 32.062 23.734 1 74.44 70 VAL B O 1
ATOM 4037 N N . ASP B 1 71 ? -0.787 31.656 22.297 1 79.88 71 ASP B N 1
ATOM 4038 C CA . ASP B 1 71 ? -1.465 32.906 22.688 1 79.88 71 ASP B CA 1
ATOM 4039 C C . ASP B 1 71 ? -1.767 32.906 24.188 1 79.88 71 ASP B C 1
ATOM 4041 O O . ASP B 1 71 ? -1.636 33.938 24.828 1 79.88 71 ASP B O 1
ATOM 4045 N N . GLN B 1 72 ? -2.129 31.781 24.641 1 83.06 72 GLN B N 1
ATOM 4046 C CA . GLN B 1 72 ? -2.402 31.688 26.078 1 83.06 72 GLN B CA 1
ATOM 4047 C C . GLN B 1 72 ? -1.129 31.891 26.891 1 83.06 72 GLN B C 1
ATOM 4049 O O . GLN B 1 72 ? -1.148 32.531 27.938 1 83.06 72 GLN B O 1
ATOM 4054 N N . GLN B 1 73 ? -0.13 31.375 26.406 1 80.06 73 GLN B N 1
ATOM 4055 C CA . GLN B 1 73 ? 1.15 31.578 27.078 1 80.06 73 GLN B CA 1
ATOM 4056 C C . GLN B 1 73 ? 1.552 33.031 27.078 1 80.06 73 GLN B C 1
ATOM 4058 O O . GLN B 1 73 ? 2.045 33.562 28.078 1 80.06 73 GLN B O 1
ATOM 4063 N N . LEU B 1 74 ? 1.377 33.625 25.938 1 82.81 74 LEU B N 1
ATOM 4064 C CA . LEU B 1 74 ? 1.699 35.031 25.828 1 82.81 74 LEU B CA 1
ATOM 4065 C C . LEU B 1 74 ? 0.833 35.875 26.781 1 82.81 74 LEU B C 1
ATOM 4067 O O . LEU B 1 74 ? 1.31 36.812 27.375 1 82.81 74 LEU B O 1
ATOM 4071 N N . ALA B 1 75 ? -0.375 35.438 26.875 1 87.69 75 ALA B N 1
ATOM 4072 C CA . ALA B 1 75 ? -1.275 36.125 27.797 1 87.69 75 ALA B CA 1
ATOM 4073 C C . ALA B 1 75 ? -0.744 36.062 29.219 1 87.69 75 ALA B C 1
ATOM 4075 O O . ALA B 1 75 ? -0.881 37.031 29.984 1 87.69 75 ALA B O 1
ATOM 4076 N N . GLU B 1 76 ? -0.129 34.969 29.484 1 87.12 76 GLU B N 1
ATOM 4077 C CA . GLU B 1 76 ? 0.445 34.812 30.828 1 87.12 76 GLU B CA 1
ATOM 4078 C C . GLU B 1 76 ? 1.748 35.594 30.969 1 87.12 76 GLU B C 1
ATOM 4080 O O . GLU B 1 76 ? 1.953 36.281 31.969 1 87.12 76 GLU B O 1
ATOM 4085 N N . LYS B 1 77 ? 2.562 35.531 30.016 1 85.06 77 LYS B N 1
ATOM 4086 C CA . LYS B 1 77 ? 3.92 36.062 30.109 1 85.06 77 LYS B CA 1
ATOM 4087 C C . LYS B 1 77 ? 3.936 37.594 29.859 1 85.06 77 LYS B C 1
ATOM 4089 O O . LYS B 1 77 ? 4.906 38.25 30.219 1 85.06 77 LYS B O 1
ATOM 4094 N N . CYS B 1 78 ? 2.971 38.062 29.281 1 85.31 78 CYS B N 1
ATOM 4095 C CA . CYS B 1 78 ? 2.834 39.5 29.031 1 85.31 78 CYS B CA 1
ATOM 4096 C C . CYS B 1 78 ? 1.623 40.062 29.766 1 85.31 78 CYS B C 1
ATOM 4098 O O . CYS B 1 78 ? 0.558 40.25 29.172 1 85.31 78 CYS B O 1
ATOM 4100 N N . PRO B 1 79 ? 1.803 40.344 30.953 1 86.81 79 PRO B N 1
ATOM 4101 C CA . PRO B 1 79 ? 0.673 40.656 31.828 1 86.81 79 PRO B CA 1
ATOM 4102 C C . PRO B 1 79 ? -0.052 41.938 31.406 1 86.81 79 PRO B C 1
ATOM 4104 O O . PRO B 1 79 ? -1.206 42.156 31.797 1 86.81 79 PRO B O 1
ATOM 4107 N N . GLU B 1 80 ? 0.535 42.781 30.578 1 83.88 80 GLU B N 1
ATOM 4108 C CA . GLU B 1 80 ? -0.089 44.062 30.219 1 83.88 80 GLU B CA 1
ATOM 4109 C C . GLU B 1 80 ? -0.986 43.906 29 1 83.88 80 GLU B C 1
ATOM 4111 O O . GLU B 1 80 ? -1.715 44.812 28.625 1 83.88 80 GLU B O 1
ATOM 4116 N N . LEU B 1 81 ? -0.971 42.719 28.438 1 86.12 81 LEU B N 1
ATOM 4117 C CA . LEU B 1 81 ? -1.816 42.5 27.266 1 86.12 81 LEU B CA 1
ATOM 4118 C C . LEU B 1 81 ? -3.281 42.375 27.672 1 86.12 81 LEU B C 1
ATOM 4120 O O . LEU B 1 81 ? -3.609 41.625 28.609 1 86.12 81 LEU B O 1
ATOM 4124 N N . ASP B 1 82 ? -4.102 43.031 26.969 1 82.38 82 ASP B N 1
ATOM 4125 C CA . ASP B 1 82 ? -5.527 43.031 27.266 1 82.38 82 ASP B CA 1
ATOM 4126 C C . ASP B 1 82 ? -6.293 42.125 26.312 1 82.38 82 ASP B C 1
ATOM 4128 O O . ASP B 1 82 ? -7.27 41.469 26.719 1 82.38 82 ASP B O 1
ATOM 4132 N N . LEU B 1 83 ? -5.91 42.094 25.156 1 82.19 83 LEU B N 1
ATOM 4133 C CA . LEU B 1 83 ? -6.586 41.312 24.109 1 82.19 83 LEU B CA 1
ATOM 4134 C C . LEU B 1 83 ? -5.574 40.75 23.125 1 82.19 83 LEU B C 1
ATOM 4136 O O . LEU B 1 83 ? -4.625 41.438 22.719 1 82.19 83 LEU B O 1
ATOM 4140 N N . ILE B 1 84 ? -5.777 39.531 22.859 1 82.31 84 ILE B N 1
ATOM 4141 C CA . ILE B 1 84 ? -5.012 38.875 21.797 1 82.31 84 ILE B CA 1
ATOM 4142 C C . ILE B 1 84 ? -5.949 38.469 20.672 1 82.31 84 ILE B C 1
ATOM 4144 O O . ILE B 1 84 ? -6.926 37.75 20.906 1 82.31 84 ILE B O 1
ATOM 4148 N N . VAL B 1 85 ? -5.754 39.031 19.516 1 76 85 VAL B N 1
ATOM 4149 C CA . VAL B 1 85 ? -6.418 38.562 18.297 1 76 85 VAL B CA 1
ATOM 4150 C C . VAL B 1 85 ? -5.512 37.594 17.547 1 76 85 VAL B C 1
ATOM 4152 O O . VAL B 1 85 ? -4.566 38 16.875 1 76 85 VAL B O 1
ATOM 4155 N N . GLY B 1 86 ? -5.918 36.344 17.828 1 71.88 86 GLY B N 1
ATOM 4156 C CA . GLY B 1 86 ? -5.008 35.312 17.359 1 71.88 86 GLY B CA 1
ATOM 4157 C C . GLY B 1 86 ? -5.465 34.625 16.078 1 71.88 86 GLY B C 1
ATOM 4158 O O . GLY B 1 86 ? -6.504 35 15.523 1 71.88 86 GLY B O 1
ATOM 4159 N N . GLY B 1 87 ? -4.609 33.875 15.594 1 64.31 87 GLY B N 1
ATOM 4160 C CA . GLY B 1 87 ? -4.836 33.031 14.438 1 64.31 87 GLY B CA 1
ATOM 4161 C C . GLY B 1 87 ? -3.887 31.844 14.367 1 64.31 87 GLY B C 1
ATOM 4162 O O . GLY B 1 87 ? -3.424 31.359 15.398 1 64.31 87 GLY B O 1
ATOM 4163 N N . HIS B 1 88 ? -3.734 31.203 13.305 1 53.44 88 HIS B N 1
ATOM 4164 C CA . HIS B 1 88 ? -2.779 30.156 13 1 53.44 88 HIS B CA 1
ATOM 4165 C C . HIS B 1 88 ? -3.379 28.781 13.273 1 53.44 88 HIS B C 1
ATOM 4167 O O . HIS B 1 88 ? -3.236 27.859 12.453 1 53.44 88 HIS B O 1
ATOM 4173 N N . THR B 1 89 ? -3.975 28.594 14.453 1 53.97 89 THR B N 1
ATOM 4174 C CA . THR B 1 89 ? -4.504 27.297 14.844 1 53.97 89 THR B CA 1
ATOM 4175 C C . THR B 1 89 ? -5.93 27.109 14.328 1 53.97 89 THR B C 1
ATOM 4177 O O . THR B 1 89 ? -6.531 26.047 14.508 1 53.97 89 THR B O 1
ATOM 4180 N N . ASN B 1 90 ? -6.523 28 13.539 1 56.59 90 ASN B N 1
ATOM 4181 C CA . ASN B 1 90 ? -7.883 27.953 13.016 1 56.59 90 ASN B CA 1
ATOM 4182 C C . ASN B 1 90 ? -8.875 27.453 14.07 1 56.59 90 ASN B C 1
ATOM 4184 O O . ASN B 1 90 ? -9.742 26.641 13.773 1 56.59 90 ASN B O 1
ATOM 4188 N N . THR B 1 91 ? -8.695 27.875 15.258 1 67.31 91 THR B N 1
ATOM 4189 C CA . THR B 1 91 ? -9.562 27.516 16.375 1 67.31 91 THR B CA 1
ATOM 4190 C C . THR B 1 91 ? -10.898 28.25 16.281 1 67.31 91 THR B C 1
ATOM 4192 O O . THR B 1 91 ? -10.93 29.484 16.188 1 67.31 91 THR B O 1
ATOM 4195 N N . PHE B 1 92 ? -11.914 27.453 16.219 1 76.94 92 PHE B N 1
ATOM 4196 C CA . PHE B 1 92 ? -13.242 28.062 16.156 1 76.94 92 PHE B CA 1
ATOM 4197 C C . PHE B 1 92 ? -13.75 28.375 17.562 1 76.94 92 PHE B C 1
ATOM 4199 O O . PHE B 1 92 ? -14.195 27.469 18.281 1 76.94 92 PHE B O 1
ATOM 4206 N N . LEU B 1 93 ? -13.703 29.703 17.922 1 79.56 93 LEU B N 1
ATOM 4207 C CA . LEU B 1 93 ? -14.273 30.172 19.172 1 79.56 93 LEU B CA 1
ATOM 4208 C C . LEU B 1 93 ? -15.648 30.812 18.938 1 79.56 93 LEU B C 1
ATOM 4210 O O . LEU B 1 93 ? -15.836 31.547 17.984 1 79.56 93 LEU B O 1
ATOM 4214 N N . TYR B 1 94 ? -16.547 30.375 19.641 1 83 94 TYR B N 1
ATOM 4215 C CA . TYR B 1 94 ? -17.906 30.891 19.484 1 83 94 TYR B CA 1
ATOM 4216 C C . TYR B 1 94 ? -18.688 30.766 20.781 1 83 94 TYR B C 1
ATOM 4218 O O . TYR B 1 94 ? -18.594 29.766 21.484 1 83 94 TYR B O 1
ATOM 4226 N N . THR B 1 95 ? -19.328 31.891 21.172 1 83.06 95 THR B N 1
ATOM 4227 C CA . THR B 1 95 ? -20.219 31.875 22.328 1 83.06 95 THR B CA 1
ATOM 4228 C C . THR B 1 95 ? -21.672 31.828 21.891 1 83.06 95 THR B C 1
ATOM 4230 O O . THR B 1 95 ? -22.109 32.656 21.062 1 83.06 95 THR B O 1
ATOM 4233 N N . GLY B 1 96 ? -22.297 30.844 22.312 1 78.19 96 GLY B N 1
ATOM 4234 C CA . GLY B 1 96 ? -23.672 30.641 21.906 1 78.19 96 GLY B CA 1
ATOM 4235 C C . GLY B 1 96 ? -23.812 29.594 20.812 1 78.19 96 GLY B C 1
ATOM 4236 O O . GLY B 1 96 ? -23 28.672 20.719 1 78.19 96 GLY B O 1
ATOM 4237 N N . LYS B 1 97 ? -24.812 29.562 20 1 75.06 97 LYS B N 1
ATOM 4238 C CA . LYS B 1 97 ? -25.047 28.594 18.938 1 75.06 97 LYS B CA 1
ATOM 4239 C C . LYS B 1 97 ? -24.375 29.031 17.641 1 75.06 97 LYS B C 1
ATOM 4241 O O . LYS B 1 97 ? -24.672 30.109 17.109 1 75.06 97 LYS B O 1
ATOM 4246 N N . PRO B 1 98 ? -23.438 28.234 17.156 1 75.5 98 PRO B N 1
ATOM 4247 C CA . PRO B 1 98 ? -22.797 28.625 15.898 1 75.5 98 PRO B CA 1
ATOM 4248 C C . PRO B 1 98 ? -23.75 28.562 14.711 1 75.5 98 PRO B C 1
ATOM 4250 O O . PRO B 1 98 ? -24.719 27.812 14.734 1 75.5 98 PRO B O 1
ATOM 4253 N N . PRO B 1 99 ? -23.5 29.438 13.664 1 66.19 99 PRO B N 1
ATOM 4254 C CA . PRO B 1 99 ? -24.438 29.547 12.555 1 66.19 99 PRO B CA 1
ATOM 4255 C C . PRO B 1 99 ? -24.422 28.344 11.633 1 66.19 99 PRO B C 1
ATOM 4257 O O . PRO B 1 99 ? -25.422 28.047 10.977 1 66.19 99 PRO B O 1
ATOM 4260 N N . VAL B 1 100 ? -23.328 27.594 11.156 1 61.34 100 VAL B N 1
ATOM 4261 C CA . VAL B 1 100 ? -23.297 26.609 10.07 1 61.34 100 VAL B CA 1
ATOM 4262 C C . VAL B 1 100 ? -22.688 25.312 10.562 1 61.34 100 VAL B C 1
ATOM 4264 O O . VAL B 1 100 ? -22.125 24.547 9.781 1 61.34 100 VAL B O 1
ATOM 4267 N N . GLY B 1 101 ? -23.125 24.891 11.719 1 62.03 101 GLY B N 1
ATOM 4268 C CA . GLY B 1 101 ? -22.812 23.562 12.242 1 62.03 101 GLY B CA 1
ATOM 4269 C C . GLY B 1 101 ? -21.344 23.391 12.57 1 62.03 101 GLY B C 1
ATOM 4270 O O . GLY B 1 101 ? -20.875 22.266 12.719 1 62.03 101 GLY B O 1
ATOM 4271 N N . ASP B 1 102 ? -20.656 24.391 12.539 1 64.56 102 ASP B N 1
ATOM 4272 C CA . ASP B 1 102 ? -19.266 24.281 12.984 1 64.56 102 ASP B CA 1
ATOM 4273 C C . ASP B 1 102 ? -19.188 24.047 14.492 1 64.56 102 ASP B C 1
ATOM 4275 O O . ASP B 1 102 ? -20.031 24.531 15.242 1 64.56 102 ASP B O 1
ATOM 4279 N N . SER B 1 103 ? -18.344 23.172 14.867 1 71.31 103 SER B N 1
ATOM 4280 C CA . SER B 1 103 ? -18.219 22.875 16.297 1 71.31 103 SER B CA 1
ATOM 4281 C C . SER B 1 103 ? -17.203 23.812 16.953 1 71.31 103 SER B C 1
ATOM 4283 O O . SER B 1 103 ? -16.016 23.766 16.641 1 71.31 103 SER B O 1
ATOM 4285 N N . PRO B 1 104 ? -17.75 24.688 17.844 1 77.69 104 PRO B N 1
ATOM 4286 C CA . PRO B 1 104 ? -16.812 25.594 18.531 1 77.69 104 PRO B CA 1
ATOM 4287 C C . PRO B 1 104 ? -15.852 24.859 19.453 1 77.69 104 PRO B C 1
ATOM 4289 O O . PRO B 1 104 ? -16.234 23.875 20.109 1 77.69 104 PRO B O 1
ATOM 4292 N N . GLU B 1 105 ? -14.68 25.312 19.516 1 76.75 105 GLU B N 1
ATOM 4293 C CA . GLU B 1 105 ? -13.641 24.734 20.359 1 76.75 105 GLU B CA 1
ATOM 4294 C C . GLU B 1 105 ? -13.523 25.484 21.688 1 76.75 105 GLU B C 1
ATOM 4296 O O . GLU B 1 105 ? -12.828 25.047 22.594 1 76.75 105 GLU B O 1
ATOM 4301 N N . GLY B 1 106 ? -14.219 26.641 21.859 1 80.25 106 GLY B N 1
ATOM 4302 C CA . GLY B 1 106 ? -14.234 27.469 23.047 1 80.25 106 GLY B CA 1
ATOM 4303 C C . GLY B 1 106 ? -15.109 28.703 22.906 1 80.25 106 GLY B C 1
ATOM 4304 O O . GLY B 1 106 ? -15.703 28.922 21.844 1 80.25 106 GLY B O 1
ATOM 4305 N N . PRO B 1 107 ? -15.203 29.438 24.016 1 87.06 107 PRO B N 1
ATOM 4306 C CA . PRO B 1 107 ? -16.031 30.656 23.953 1 87.06 107 PRO B CA 1
ATOM 4307 C C . PRO B 1 107 ? -15.328 31.812 23.234 1 87.06 107 PRO B C 1
ATOM 4309 O O . PRO B 1 107 ? -14.094 31.828 23.156 1 87.06 107 PRO B O 1
ATOM 4312 N N . TYR B 1 108 ? -16.094 32.594 22.641 1 87.38 108 TYR B N 1
ATOM 4313 C CA . TYR B 1 108 ? -15.648 33.844 22 1 87.38 108 TYR B CA 1
ATOM 4314 C C . TYR B 1 108 ? -16.141 35.062 22.797 1 87.38 108 TYR B C 1
ATOM 4316 O O . TYR B 1 108 ? -17.344 35.312 22.875 1 87.38 108 TYR B O 1
ATOM 4324 N N . PRO B 1 109 ? -15.211 35.875 23.469 1 86.62 109 PRO B N 1
ATOM 4325 C CA . PRO B 1 109 ? -13.773 35.594 23.578 1 86.62 109 PRO B CA 1
ATOM 4326 C C . PRO B 1 109 ? -13.445 34.562 24.641 1 86.62 109 PRO B C 1
ATOM 4328 O O . PRO B 1 109 ? -14.25 34.312 25.531 1 86.62 109 PRO B O 1
ATOM 4331 N N . TYR B 1 110 ? -12.344 33.906 24.391 1 90.5 110 TYR B N 1
ATOM 4332 C CA . TYR B 1 110 ? -11.773 33.094 25.469 1 90.5 110 TYR B CA 1
ATOM 4333 C C . TYR B 1 110 ? -11.109 33.969 26.516 1 90.5 110 TYR B C 1
ATOM 4335 O O . TYR B 1 110 ? -10.273 34.844 26.203 1 90.5 110 TYR B O 1
ATOM 4343 N N . ILE B 1 111 ? -11.531 33.844 27.797 1 88.38 111 ILE B N 1
ATOM 4344 C CA . ILE B 1 111 ? -10.984 34.625 28.906 1 88.38 111 ILE B CA 1
ATOM 4345 C C . ILE B 1 111 ? -9.859 33.844 29.578 1 88.38 111 ILE B C 1
ATOM 4347 O O . ILE B 1 111 ? -10.102 32.781 30.203 1 88.38 111 ILE B O 1
ATOM 4351 N N . TYR B 1 112 ? -8.641 34.312 29.328 1 89.12 112 TYR B N 1
ATOM 4352 C CA . TYR B 1 112 ? -7.508 33.719 30.031 1 89.12 112 TYR B CA 1
ATOM 4353 C C . TYR B 1 112 ? -7.234 34.438 31.344 1 89.12 112 TYR B C 1
ATOM 4355 O O . TYR B 1 112 ? -6.805 35.594 31.344 1 89.12 112 TYR B O 1
ATOM 4363 N N . ASN B 1 113 ? -7.477 33.75 32.406 1 87.75 113 ASN B N 1
ATOM 4364 C CA . ASN B 1 113 ? -7.176 34.281 33.75 1 87.75 113 ASN B CA 1
ATOM 4365 C C . ASN B 1 113 ? -5.738 34 34.156 1 87.75 113 ASN B C 1
ATOM 4367 O O . ASN B 1 113 ? -5.355 32.844 34.312 1 87.75 113 ASN B O 1
ATOM 4371 N N . ARG B 1 114 ? -4.977 35.062 34.25 1 86.19 114 ARG B N 1
ATOM 4372 C CA . ARG B 1 114 ? -3.562 34.906 34.562 1 86.19 114 ARG B CA 1
ATOM 4373 C C . ARG B 1 114 ? -3.381 34.375 36 1 86.19 114 ARG B C 1
ATOM 4375 O O . ARG B 1 114 ? -4.18 34.688 36.875 1 86.19 114 ARG B O 1
ATOM 4382 N N . THR B 1 115 ? -2.381 33.469 36.031 1 79.19 115 THR B N 1
ATOM 4383 C CA . THR B 1 115 ? -2.092 32.875 37.344 1 79.19 115 THR B CA 1
ATOM 4384 C C . THR B 1 115 ? -1.591 33.906 38.344 1 79.19 115 THR B C 1
ATOM 4386 O O . THR B 1 115 ? -1.89 33.812 39.531 1 79.19 115 THR B O 1
ATOM 4389 N N . SER B 1 116 ? -0.771 34.781 37.75 1 72.06 116 SER B N 1
ATOM 4390 C CA . SER B 1 116 ? -0.206 35.812 38.625 1 72.06 116 SER B CA 1
ATOM 4391 C C . SER B 1 116 ? -0.959 37.125 38.469 1 72.06 116 SER B C 1
ATOM 4393 O O . SER B 1 116 ? -1.064 37.688 37.375 1 72.06 116 SER B O 1
ATOM 4395 N N . GLY B 1 117 ? -1.761 37.5 39.438 1 67 117 GLY B N 1
ATOM 4396 C CA . GLY B 1 117 ? -2.43 38.812 39.5 1 67 117 GLY B CA 1
ATOM 4397 C C . GLY B 1 117 ? -3.908 38.719 39.156 1 67 117 GLY B C 1
ATOM 4398 O O . GLY B 1 117 ? -4.41 37.656 38.781 1 67 117 GLY B O 1
ATOM 4399 N N . ASN B 1 118 ? -4.793 39.438 39.5 1 74.25 118 ASN B N 1
ATOM 4400 C CA . ASN B 1 118 ? -6.234 39.5 39.312 1 74.25 118 ASN B CA 1
ATOM 4401 C C . ASN B 1 118 ? -6.582 40.125 37.969 1 74.25 118 ASN B C 1
ATOM 4403 O O . ASN B 1 118 ? -7.508 40.938 37.875 1 74.25 118 ASN B O 1
ATOM 4407 N N . THR B 1 119 ? -5.703 39.781 36.812 1 82.44 119 THR B N 1
ATOM 4408 C CA . THR B 1 119 ? -5.992 40.344 35.5 1 82.44 119 THR B CA 1
ATOM 4409 C C . THR B 1 119 ? -6.27 39.25 34.469 1 82.44 119 THR B C 1
ATOM 4411 O O . THR B 1 119 ? -5.891 38.094 34.688 1 82.44 119 THR B O 1
ATOM 4414 N N . SER B 1 120 ? -7.066 39.594 33.531 1 88.38 120 SER B N 1
ATOM 4415 C CA . SER B 1 120 ? -7.41 38.656 32.469 1 88.38 120 SER B CA 1
ATOM 4416 C C . SER B 1 120 ? -7.047 39.219 31.094 1 88.38 120 SER B C 1
ATOM 4418 O O . SER B 1 120 ? -6.891 40.438 30.938 1 88.38 120 SER B O 1
ATOM 4420 N N . CYS B 1 121 ? -6.742 38.375 30.234 1 89.5 121 CYS B N 1
ATOM 4421 C CA . CYS B 1 121 ? -6.508 38.688 28.828 1 89.5 121 CYS B CA 1
ATOM 4422 C C . CYS B 1 121 ? -7.535 38 27.938 1 89.5 121 CYS B C 1
ATOM 4424 O O . CYS B 1 121 ? -7.801 36.812 28.094 1 89.5 121 CYS B O 1
ATOM 4426 N N . LEU B 1 122 ? -8.211 38.75 27.125 1 87.12 122 LEU B N 1
ATOM 4427 C CA . LEU B 1 122 ? -9.148 38.156 26.172 1 87.12 122 LEU B CA 1
ATOM 4428 C C . LEU B 1 122 ? -8.414 37.625 24.953 1 87.12 122 LEU B C 1
ATOM 4430 O O . LEU B 1 122 ? -7.457 38.25 24.469 1 87.12 122 LEU B O 1
ATOM 4434 N N . ILE B 1 123 ? -8.758 36.469 24.562 1 87.31 123 ILE B N 1
ATOM 4435 C CA . ILE B 1 123 ? -8.188 35.875 23.359 1 87.31 123 ILE B CA 1
ATOM 4436 C C . ILE B 1 123 ? -9.305 35.531 22.359 1 87.31 123 ILE B C 1
ATOM 4438 O O . ILE B 1 123 ? -10.297 34.906 22.719 1 87.31 123 ILE B O 1
ATOM 4442 N N . VAL B 1 124 ? -9.172 36.031 21.109 1 83.81 124 VAL B N 1
ATOM 4443 C CA . VAL B 1 124 ? -10.18 35.719 20.094 1 83.81 124 VAL B CA 1
ATOM 4444 C C . VAL B 1 124 ? -9.508 35.094 18.859 1 83.81 124 VAL B C 1
ATOM 4446 O O . VAL B 1 124 ? -8.359 35.406 18.547 1 83.81 124 VAL B O 1
ATOM 4449 N N . GLN B 1 125 ? -10.133 34.156 18.328 1 79.44 125 GLN B N 1
ATOM 4450 C CA . GLN B 1 125 ? -9.844 33.594 17.016 1 79.44 125 GLN B CA 1
ATOM 4451 C C . GLN B 1 125 ? -11.133 33.312 16.234 1 79.44 125 GLN B C 1
ATOM 4453 O O . GLN B 1 125 ? -12.156 32.969 16.812 1 79.44 125 GLN B O 1
ATOM 4458 N N . ASP B 1 126 ? -11.148 33.625 14.93 1 65.56 126 ASP B N 1
ATOM 4459 C CA . ASP B 1 126 ? -12.391 33.594 14.164 1 65.56 126 ASP B CA 1
ATOM 4460 C C . ASP B 1 126 ? -12.367 32.469 13.141 1 65.56 126 ASP B C 1
ATOM 4462 O O . ASP B 1 126 ? -12.914 32.594 12.047 1 65.56 126 ASP B O 1
ATOM 4466 N N . PHE B 1 127 ? -11.82 31.438 13.531 1 67.94 127 PHE B N 1
ATOM 4467 C CA . PHE B 1 127 ? -11.844 30.234 12.711 1 67.94 127 PHE B CA 1
ATOM 4468 C C . PHE B 1 127 ? -11.008 30.422 11.453 1 67.94 127 PHE B C 1
ATOM 4470 O O . PHE B 1 127 ? -9.945 31.047 11.492 1 67.94 127 PHE B O 1
ATOM 4477 N N . ARG B 1 128 ? -11.367 29.766 10.422 1 59 128 ARG B N 1
ATOM 4478 C CA . ARG B 1 128 ? -10.453 29.672 9.289 1 59 128 ARG B CA 1
ATOM 4479 C C . ARG B 1 128 ? -11.102 30.219 8.016 1 59 128 ARG B C 1
ATOM 4481 O O . ARG B 1 128 ? -12.328 30.297 7.926 1 59 128 ARG B O 1
ATOM 4488 N N . PHE B 1 129 ? -10.242 30.766 7.059 1 52.22 129 PHE B N 1
ATOM 4489 C CA . PHE B 1 129 ? -10.547 31.031 5.656 1 52.22 129 PHE B CA 1
ATOM 4490 C C . PHE B 1 129 ? -11.531 32.188 5.531 1 52.22 129 PHE B C 1
ATOM 4492 O O . PHE B 1 129 ? -12.352 32.219 4.613 1 52.22 129 PHE B O 1
ATOM 4499 N N . GLY B 1 130 ? -11.547 33.031 6.445 1 57.59 130 GLY B N 1
ATOM 4500 C CA . GLY B 1 130 ? -12.445 34.188 6.348 1 57.59 130 GLY B CA 1
ATOM 4501 C C . GLY B 1 130 ? -13.906 33.812 6.48 1 57.59 130 GLY B C 1
ATOM 4502 O O . GLY B 1 130 ? -14.789 34.594 6.148 1 57.59 130 GLY B O 1
ATOM 4503 N N . LYS B 1 131 ? -14.039 32.594 6.805 1 63.44 131 LYS B N 1
ATOM 4504 C CA . LYS B 1 131 ? -15.414 32.125 6.992 1 63.44 131 LYS B CA 1
ATOM 4505 C C . LYS B 1 131 ? -16.156 33 7.992 1 63.44 131 LYS B C 1
ATOM 4507 O O . LYS B 1 131 ? -17.344 33.281 7.824 1 63.44 131 LYS B O 1
ATOM 4512 N N . TYR B 1 132 ? -15.422 33.375 8.906 1 67.75 132 TYR B N 1
ATOM 4513 C CA . TYR B 1 132 ? -16 34.25 9.93 1 67.75 132 TYR B CA 1
ATOM 4514 C C . TYR B 1 132 ? -15.227 35.531 10.047 1 67.75 132 TYR B C 1
ATOM 4516 O O . TYR B 1 132 ? -14 35.562 9.891 1 67.75 132 TYR B O 1
ATOM 4524 N N . LEU B 1 133 ? -15.938 36.688 10.07 1 67 133 LEU B N 1
ATOM 4525 C CA . LEU B 1 133 ? -15.367 37.969 10.484 1 67 133 LEU B CA 1
ATOM 4526 C C . LEU B 1 133 ? -15.461 38.125 12 1 67 133 LEU B C 1
ATOM 4528 O O . LEU B 1 133 ? -16.562 38.125 12.555 1 67 133 LEU B O 1
ATOM 4532 N N . GLY B 1 134 ? -14.281 38.094 12.578 1 70.5 134 GLY B N 1
ATOM 4533 C CA . GLY B 1 134 ? -14.312 38.281 14.023 1 70.5 134 GLY B CA 1
ATOM 4534 C C . GLY B 1 134 ? -14.867 39.625 14.43 1 70.5 134 GLY B C 1
ATOM 4535 O O . GLY B 1 134 ? -14.523 40.656 13.828 1 70.5 134 GLY B O 1
ATOM 4536 N N . TYR B 1 135 ? -15.891 39.656 15.289 1 72.62 135 TYR B N 1
ATOM 4537 C CA . TYR B 1 135 ? -16.469 40.875 15.828 1 72.62 135 TYR B CA 1
ATOM 4538 C C . TYR B 1 135 ? -16.422 40.875 17.359 1 72.62 135 TYR B C 1
ATOM 4540 O O . TYR B 1 135 ? -16.938 39.969 17.984 1 72.62 135 TYR B O 1
ATOM 4548 N N . LEU B 1 136 ? -15.656 41.75 17.891 1 78.19 136 LEU B N 1
ATOM 4549 C CA . LEU B 1 136 ? -15.57 41.906 19.344 1 78.19 136 LEU B CA 1
ATOM 4550 C C . LEU B 1 136 ? -15.766 43.375 19.75 1 78.19 136 LEU B C 1
ATOM 4552 O O . LEU B 1 136 ? -15.086 44.25 19.234 1 78.19 136 LEU B O 1
ATOM 4556 N N . GLU B 1 137 ? -16.797 43.656 20.547 1 75.19 137 GLU B N 1
ATOM 4557 C CA . GLU B 1 137 ? -17.016 44.969 21.156 1 75.19 137 GLU B CA 1
ATOM 4558 C C . GLU B 1 137 ? -16.516 45 22.594 1 75.19 137 GLU B C 1
ATOM 4560 O O . GLU B 1 137 ? -16.828 44.094 23.375 1 75.19 137 GLU B O 1
ATOM 4565 N N . LEU B 1 138 ? -15.68 45.938 22.812 1 77 138 LEU B N 1
ATOM 4566 C CA . LEU B 1 138 ? -15.109 46.062 24.141 1 77 138 LEU B CA 1
ATOM 4567 C C . LEU B 1 138 ? -15.609 47.312 24.828 1 77 138 LEU B C 1
ATOM 4569 O O . LEU B 1 138 ? -15.797 48.344 24.188 1 77 138 LEU B O 1
ATOM 4573 N N . GLU B 1 139 ? -15.938 47.156 26.062 1 75.31 139 GLU B N 1
ATOM 4574 C CA . GLU B 1 139 ? -16.156 48.312 26.938 1 75.31 139 GLU B CA 1
ATOM 4575 C C . GLU B 1 139 ? -14.922 48.594 27.797 1 75.31 139 GLU B C 1
ATOM 4577 O O . GLU B 1 139 ? -14.523 47.781 28.609 1 75.31 139 GLU B O 1
ATOM 4582 N N . ILE B 1 140 ? -14.266 49.781 27.5 1 75.56 140 ILE B N 1
ATOM 4583 C CA . ILE B 1 140 ? -13.008 50.125 28.156 1 75.56 140 ILE B CA 1
ATOM 4584 C C . ILE B 1 140 ? -13.195 51.375 28.984 1 75.56 140 ILE B C 1
ATOM 4586 O O . ILE B 1 140 ? -13.766 52.375 28.516 1 75.56 140 ILE B O 1
ATOM 4590 N N . THR B 1 141 ? -12.75 51.312 30.156 1 76.25 141 THR B N 1
ATOM 4591 C CA . THR B 1 141 ? -12.781 52.5 31 1 76.25 141 THR B CA 1
ATOM 4592 C C . THR B 1 141 ? -11.703 53.5 30.594 1 76.25 141 THR B C 1
ATOM 4594 O O . THR B 1 141 ? -10.805 53.156 29.812 1 76.25 141 THR B O 1
ATOM 4597 N N . ARG B 1 142 ? -11.805 54.656 31.062 1 73.44 142 ARG B N 1
ATOM 4598 C CA . ARG B 1 142 ? -10.836 55.719 30.75 1 73.44 142 ARG B CA 1
ATOM 4599 C C . ARG B 1 142 ? -9.438 55.344 31.25 1 73.44 142 ARG B C 1
ATOM 4601 O O . ARG B 1 142 ? -8.438 55.812 30.688 1 73.44 142 ARG B O 1
ATOM 4608 N N . LYS B 1 143 ? -9.391 54.469 32.219 1 71.5 143 LYS B N 1
ATOM 4609 C CA . LYS B 1 143 ? -8.117 54 32.781 1 71.5 143 LYS B CA 1
ATOM 4610 C C . LYS B 1 143 ? -7.516 52.875 31.938 1 71.5 143 LYS B C 1
ATOM 4612 O O . LYS B 1 143 ? -6.344 52.531 32.094 1 71.5 143 LYS B O 1
ATOM 4617 N N . GLY B 1 144 ? -8.344 52.375 31 1 74.12 144 GLY B N 1
ATOM 4618 C CA . GLY B 1 144 ? -7.836 51.344 30.109 1 74.12 144 GLY B CA 1
ATOM 4619 C C . GLY B 1 144 ? -8.258 49.938 30.516 1 74.12 144 GLY B C 1
ATOM 4620 O O . GLY B 1 144 ? -7.773 48.969 29.953 1 74.12 144 GLY B O 1
ATOM 4621 N N . ASP B 1 145 ? -9.156 49.906 31.453 1 76.44 145 ASP B N 1
ATOM 4622 C CA . ASP B 1 145 ? -9.617 48.594 31.906 1 76.44 145 ASP B CA 1
ATOM 4623 C C . ASP B 1 145 ? -10.781 48.094 31.047 1 76.44 145 ASP B C 1
ATOM 4625 O O . ASP B 1 145 ? -11.719 48.844 30.781 1 76.44 145 ASP B O 1
ATOM 4629 N N . ILE B 1 146 ? -10.672 46.781 30.562 1 79.69 146 ILE B N 1
ATOM 4630 C CA . ILE B 1 146 ? -11.773 46.156 29.828 1 79.69 146 ILE B CA 1
ATOM 4631 C C . ILE B 1 146 ? -12.805 45.625 30.828 1 79.69 146 ILE B C 1
ATOM 4633 O O . ILE B 1 146 ? -12.508 44.719 31.609 1 79.69 146 ILE B O 1
ATOM 4637 N N . VAL B 1 147 ? -13.969 46.219 30.891 1 78.38 147 VAL B N 1
ATOM 4638 C CA . VAL B 1 147 ? -14.969 45.906 31.906 1 78.38 147 VAL B CA 1
ATOM 4639 C C . VAL B 1 147 ? -16.109 45.125 31.25 1 78.38 147 VAL B C 1
ATOM 4641 O O . VAL B 1 147 ? -16.953 44.531 31.953 1 78.38 147 VAL B O 1
ATOM 4644 N N . GLY B 1 148 ? -16.172 45.062 29.984 1 78.75 148 GLY B N 1
ATOM 4645 C CA . GLY B 1 148 ? -17.219 44.312 29.281 1 78.75 148 GLY B CA 1
ATOM 4646 C C . GLY B 1 148 ? -16.859 44 27.859 1 78.75 148 GLY B C 1
ATOM 4647 O O . GLY B 1 148 ? -15.992 44.625 27.266 1 78.75 148 GLY B O 1
ATOM 4648 N N . TRP B 1 149 ? -17.312 42.938 27.375 1 80.94 149 TRP B N 1
ATOM 4649 C CA . TRP B 1 149 ? -17.109 42.531 25.984 1 80.94 149 TRP B CA 1
ATOM 4650 C C . TRP B 1 149 ? -18.344 41.844 25.438 1 80.94 149 TRP B C 1
ATOM 4652 O O . TRP B 1 149 ? -19.141 41.281 26.203 1 80.94 149 TRP B O 1
ATOM 4662 N N . SER B 1 150 ? -18.594 42.156 24.25 1 77.25 150 SER B N 1
ATOM 4663 C CA . SER B 1 150 ? -19.641 41.438 23.5 1 77.25 150 SER B CA 1
ATOM 4664 C C . SER B 1 150 ? -19.234 41.219 22.062 1 77.25 150 SER B C 1
ATOM 4666 O O . SER B 1 150 ? -18.344 41.875 21.547 1 77.25 150 SER B O 1
ATOM 4668 N N . GLY B 1 151 ? -19.781 40.125 21.484 1 79.94 151 GLY B N 1
ATOM 4669 C CA . GLY B 1 151 ? -19.516 39.844 20.078 1 79.94 151 GLY B CA 1
ATOM 4670 C C . GLY B 1 151 ? -19.312 38.375 19.797 1 79.94 151 GLY B C 1
ATOM 4671 O O . GLY B 1 151 ? -19.234 37.562 20.719 1 79.94 151 GLY B O 1
ATOM 4672 N N . ASN B 1 152 ? -19.344 37.938 18.594 1 82 152 ASN B N 1
ATOM 4673 C CA . ASN B 1 152 ? -19.078 36.625 18.031 1 82 152 ASN B CA 1
ATOM 4674 C C . ASN B 1 152 ? -18.547 36.719 16.594 1 82 152 ASN B C 1
ATOM 4676 O O . ASN B 1 152 ? -18.766 37.719 15.914 1 82 152 ASN B O 1
ATOM 4680 N N . PRO B 1 153 ? -17.797 35.688 16.297 1 79.25 153 PRO B N 1
ATOM 4681 C CA . PRO B 1 153 ? -17.484 35.625 14.859 1 79.25 153 PRO B CA 1
ATOM 4682 C C . PRO B 1 153 ? -18.734 35.719 13.984 1 79.25 153 PRO B C 1
ATOM 4684 O O . PRO B 1 153 ? -19.766 35.094 14.312 1 79.25 153 PRO B O 1
ATOM 4687 N N . ILE B 1 154 ? -18.766 36.625 13.078 1 68.75 154 ILE B N 1
ATOM 4688 C CA . ILE B 1 154 ? -19.875 36.812 12.148 1 68.75 154 ILE B CA 1
ATOM 4689 C C . ILE B 1 154 ? -19.641 36 10.891 1 68.75 154 ILE B C 1
ATOM 4691 O O . ILE B 1 154 ? -18.594 36.125 10.234 1 68.75 154 ILE B O 1
ATOM 4695 N N . LEU B 1 155 ? -20.516 35.094 10.727 1 68.12 155 LEU B N 1
ATOM 4696 C CA . LEU B 1 155 ? -20.422 34.281 9.508 1 68.12 155 LEU B CA 1
ATOM 4697 C C . LEU B 1 155 ? -20.531 35.156 8.266 1 68.12 155 LEU B C 1
ATOM 4699 O O . LEU B 1 155 ? -21.422 36 8.164 1 68.12 155 LEU B O 1
ATOM 4703 N N . LEU B 1 156 ? -19.422 35.219 7.625 1 56.84 156 LEU B N 1
ATOM 4704 C CA . LEU B 1 156 ? -19.453 35.969 6.379 1 56.84 156 LEU B CA 1
ATOM 4705 C C . LEU B 1 156 ? -20.25 35.219 5.312 1 56.84 156 LEU B C 1
ATOM 4707 O O . LEU B 1 156 ? -19.734 34.281 4.691 1 56.84 156 LEU B O 1
ATOM 4711 N N . ASN B 1 157 ? -21.547 35.344 5.574 1 51.03 157 ASN B N 1
ATOM 4712 C CA . ASN B 1 157 ? -22.406 34.75 4.559 1 51.03 157 ASN B CA 1
ATOM 4713 C C . ASN B 1 157 ? -22.938 35.812 3.584 1 51.03 157 ASN B C 1
ATOM 4715 O O . ASN B 1 157 ? -22.531 36.969 3.646 1 51.03 157 ASN B O 1
ATOM 4719 N N . GLN B 1 158 ? -23.75 35.344 2.689 1 49 158 GLN B N 1
ATOM 4720 C CA . GLN B 1 158 ? -24.312 36.156 1.608 1 49 158 GLN B CA 1
ATOM 4721 C C . GLN B 1 158 ? -25.156 37.312 2.156 1 49 158 GLN B C 1
ATOM 4723 O O . GLN B 1 158 ? -25.594 38.188 1.399 1 49 158 GLN B O 1
ATOM 4728 N N . SER B 1 159 ? -25.281 37.406 3.398 1 48.47 159 SER B N 1
ATOM 4729 C CA . SER B 1 159 ? -26.188 38.469 3.855 1 48.47 159 SER B CA 1
ATOM 4730 C C . SER B 1 159 ? -25.484 39.812 3.951 1 48.47 159 SER B C 1
ATOM 4732 O O . SER B 1 159 ? -26.125 40.844 4.156 1 48.47 159 SER B O 1
ATOM 4734 N N . TRP B 1 160 ? -24.234 39.812 4.211 1 52.22 160 TRP B N 1
ATOM 4735 C CA . TRP B 1 160 ? -23.547 41.125 4.238 1 52.22 160 TRP B CA 1
ATOM 4736 C C . TRP B 1 160 ? -23.375 41.656 2.828 1 52.22 160 TRP B C 1
ATOM 4738 O O . TRP B 1 160 ? -23.062 40.938 1.896 1 52.22 160 TRP B O 1
ATOM 4748 N N . PRO B 1 161 ? -23.891 42.875 2.725 1 50.78 161 PRO B N 1
ATOM 4749 C CA . PRO B 1 161 ? -23.719 43.469 1.385 1 50.78 161 PRO B CA 1
ATOM 4750 C C . PRO B 1 161 ? -22.25 43.5 0.943 1 50.78 161 PRO B C 1
ATOM 4752 O O . PRO B 1 161 ? -21.375 43.781 1.746 1 50.78 161 PRO B O 1
ATOM 4755 N N . GLU B 1 162 ? -21.922 42.719 0.096 1 52.91 162 GLU B N 1
ATOM 4756 C CA . GLU B 1 162 ? -20.609 42.75 -0.527 1 52.91 162 GLU B CA 1
ATOM 4757 C C . GLU B 1 162 ? -20.219 44.156 -0.981 1 52.91 162 GLU B C 1
ATOM 4759 O O . GLU B 1 162 ? -21.078 44.969 -1.312 1 52.91 162 GLU B O 1
ATOM 4764 N N . ASP B 1 163 ? -19.078 44.562 -0.341 1 52.19 163 ASP B N 1
ATOM 4765 C CA . ASP B 1 163 ? -18.609 45.812 -0.929 1 52.19 163 ASP B CA 1
ATOM 4766 C C . ASP B 1 163 ? -18.547 45.688 -2.451 1 52.19 163 ASP B C 1
ATOM 4768 O O . ASP B 1 163 ? -17.734 44.938 -2.99 1 52.19 163 ASP B O 1
ATOM 4772 N N . GLU B 1 164 ? -19.453 46.375 -2.949 1 55.69 164 GLU B N 1
ATOM 4773 C CA . GLU B 1 164 ? -19.609 46.281 -4.398 1 55.69 164 GLU B CA 1
ATOM 4774 C C . GLU B 1 164 ? -18.297 46.625 -5.109 1 55.69 164 GLU B C 1
ATOM 4776 O O . GLU B 1 164 ? -17.969 46 -6.125 1 55.69 164 GLU B O 1
ATOM 4781 N N . GLU B 1 165 ? -17.594 47.562 -4.551 1 51.44 165 GLU B N 1
ATOM 4782 C CA . GLU B 1 165 ? -16.328 47.938 -5.195 1 51.44 165 GLU B CA 1
ATOM 4783 C C . GLU B 1 165 ? -15.32 46.781 -5.086 1 51.44 165 GLU B C 1
ATOM 4785 O O . GLU B 1 165 ? -14.633 46.469 -6.059 1 51.44 165 GLU B O 1
ATOM 4790 N N . MET B 1 166 ? -15.227 46.344 -3.871 1 57.09 166 MET B N 1
ATOM 4791 C CA . MET B 1 166 ? -14.328 45.188 -3.707 1 57.09 166 MET B CA 1
ATOM 4792 C C . MET B 1 166 ? -14.82 44 -4.504 1 57.09 166 MET B C 1
ATOM 4794 O O . MET B 1 166 ? -14.023 43.281 -5.113 1 57.09 166 MET B O 1
ATOM 4798 N N . LEU B 1 167 ? -16.047 43.844 -4.449 1 55.91 167 LEU B N 1
ATOM 4799 C CA . LEU B 1 167 ? -16.625 42.75 -5.23 1 55.91 167 LEU B CA 1
ATOM 4800 C C . LEU B 1 167 ? -16.328 42.938 -6.715 1 55.91 167 LEU B C 1
ATOM 4802 O O . LEU B 1 167 ? -15.992 41.969 -7.406 1 55.91 167 LEU B O 1
ATOM 4806 N N . GLN B 1 168 ? -16.547 44.156 -7.09 1 58.41 168 GLN B N 1
ATOM 4807 C CA . GLN B 1 168 ? -16.234 44.438 -8.484 1 58.41 168 GLN B CA 1
ATOM 4808 C C . GLN B 1 168 ? -14.758 44.25 -8.789 1 58.41 168 GLN B C 1
ATOM 4810 O O . GLN B 1 168 ? -14.398 43.75 -9.852 1 58.41 168 GLN B O 1
ATOM 4815 N N . ALA B 1 169 ? -13.961 44.688 -7.867 1 58.84 169 ALA B N 1
ATOM 4816 C CA . ALA B 1 169 ? -12.523 44.5 -8.047 1 58.84 169 ALA B CA 1
ATOM 4817 C C . ALA B 1 169 ? -12.133 43.031 -8 1 58.84 169 ALA B C 1
ATOM 4819 O O . ALA B 1 169 ? -11.164 42.625 -8.648 1 58.84 169 ALA B O 1
ATOM 4820 N N . LEU B 1 170 ? -12.93 42.344 -7.219 1 55.34 170 LEU B N 1
ATOM 4821 C CA . LEU B 1 170 ? -12.586 40.938 -7.023 1 55.34 170 LEU B CA 1
ATOM 4822 C C . LEU B 1 170 ? -13.242 40.062 -8.094 1 55.34 170 LEU B C 1
ATOM 4824 O O . LEU B 1 170 ? -12.836 38.906 -8.289 1 55.34 170 LEU B O 1
ATOM 4828 N N . GLU B 1 171 ? -14.242 40.594 -8.727 1 60.47 171 GLU B N 1
ATOM 4829 C CA . GLU B 1 171 ? -15.062 39.812 -9.664 1 60.47 171 GLU B CA 1
ATOM 4830 C C . GLU B 1 171 ? -14.195 39.094 -10.695 1 60.47 171 GLU B C 1
ATOM 4832 O O . GLU B 1 171 ? -14.375 37.906 -10.953 1 60.47 171 GLU B O 1
ATOM 4837 N N . PRO B 1 172 ? -13.32 39.906 -11.305 1 57.75 172 PRO B N 1
ATOM 4838 C CA . PRO B 1 172 ? -12.508 39.156 -12.289 1 57.75 172 PRO B CA 1
ATOM 4839 C C . PRO B 1 172 ? -11.68 38.062 -11.656 1 57.75 172 PRO B C 1
ATOM 4841 O O . PRO B 1 172 ? -11.438 37.031 -12.289 1 57.75 172 PRO B O 1
ATOM 4844 N N . TYR B 1 173 ? -11.312 38.312 -10.438 1 56.38 173 TYR B N 1
ATOM 4845 C CA . TYR B 1 173 ? -10.484 37.312 -9.75 1 56.38 173 TYR B CA 1
ATOM 4846 C C . TYR B 1 173 ? -11.336 36.156 -9.266 1 56.38 173 TYR B C 1
ATOM 4848 O O . TYR B 1 173 ? -10.883 35 -9.258 1 56.38 173 TYR B O 1
ATOM 4856 N N . LYS B 1 174 ? -12.477 36.5 -8.875 1 61.5 174 LYS B N 1
ATOM 4857 C CA . LYS B 1 174 ? -13.391 35.469 -8.422 1 61.5 174 LYS B CA 1
ATOM 4858 C C . LYS B 1 174 ? -13.648 34.438 -9.523 1 61.5 174 LYS B C 1
ATOM 4860 O O . LYS B 1 174 ? -13.68 33.25 -9.266 1 61.5 174 LYS B O 1
ATOM 4865 N N . GLU B 1 175 ? -13.883 34.906 -10.688 1 59.47 175 GLU B N 1
ATOM 4866 C CA . GLU B 1 175 ? -14.133 34 -11.805 1 59.47 175 GLU B CA 1
ATOM 4867 C C . GLU B 1 175 ? -12.922 33.125 -12.078 1 59.47 175 GLU B C 1
ATOM 4869 O O . GLU B 1 175 ? -13.07 31.922 -12.344 1 59.47 175 GLU B O 1
ATOM 4874 N N . ILE B 1 176 ? -11.812 33.719 -12.055 1 54.66 176 ILE B N 1
ATOM 4875 C CA . ILE B 1 176 ? -10.586 32.969 -12.32 1 54.66 176 ILE B CA 1
ATOM 4876 C C . ILE B 1 176 ? -10.352 31.953 -11.195 1 54.66 176 ILE B C 1
ATOM 4878 O O . ILE B 1 176 ? -10.047 30.781 -11.453 1 54.66 176 ILE B O 1
ATOM 4882 N N . VAL B 1 177 ? -10.555 32.469 -10.031 1 61.75 177 VAL B N 1
ATOM 4883 C CA . VAL B 1 177 ? -10.336 31.594 -8.891 1 61.75 177 VAL B CA 1
ATOM 4884 C C . VAL B 1 177 ? -11.383 30.484 -8.875 1 61.75 177 VAL B C 1
ATOM 4886 O O . VAL B 1 177 ? -11.062 29.312 -8.641 1 61.75 177 VAL B O 1
ATOM 4889 N N . GLN B 1 178 ? -12.578 30.859 -9.18 1 68.69 178 GLN B N 1
ATOM 4890 C CA . GLN B 1 178 ? -13.648 29.859 -9.211 1 68.69 178 GLN B CA 1
ATOM 4891 C C . GLN B 1 178 ? -13.375 28.797 -10.266 1 68.69 178 GLN B C 1
ATOM 4893 O O . GLN B 1 178 ? -13.594 27.609 -10.031 1 68.69 178 GLN B O 1
ATOM 4898 N N . ALA B 1 179 ? -13 29.219 -11.398 1 66.06 179 ALA B N 1
ATOM 4899 C CA . ALA B 1 179 ? -12.68 28.266 -12.453 1 66.06 179 ALA B CA 1
ATOM 4900 C C . ALA B 1 179 ? -11.523 27.359 -12.039 1 66.06 179 ALA B C 1
ATOM 4902 O O . ALA B 1 179 ? -11.547 26.141 -12.297 1 66.06 179 ALA B O 1
ATOM 4903 N N . ALA B 1 180 ? -10.617 27.969 -11.375 1 68.19 180 ALA B N 1
ATOM 4904 C CA . ALA B 1 180 ? -9.453 27.203 -10.969 1 68.19 180 ALA B CA 1
ATOM 4905 C C . ALA B 1 180 ? -9.805 26.203 -9.875 1 68.19 180 ALA B C 1
ATOM 4907 O O . ALA B 1 180 ? -9.414 25.031 -9.945 1 68.19 180 ALA B O 1
ATOM 4908 N N . VAL B 1 181 ? -10.648 26.594 -8.938 1 80.69 181 VAL B N 1
ATOM 4909 C CA . VAL B 1 181 ? -10.938 25.734 -7.789 1 80.69 181 VAL B CA 1
ATOM 4910 C C . VAL B 1 181 ? -11.922 24.641 -8.195 1 80.69 181 VAL B C 1
ATOM 4912 O O . VAL B 1 181 ? -11.953 23.578 -7.586 1 80.69 181 VAL B O 1
ATOM 4915 N N . ASN B 1 182 ? -12.594 24.844 -9.242 1 85.75 182 ASN B N 1
ATOM 4916 C CA . ASN B 1 182 ? -13.594 23.875 -9.664 1 85.75 182 ASN B CA 1
ATOM 4917 C C . ASN B 1 182 ? -13.016 22.891 -10.672 1 85.75 182 ASN B C 1
ATOM 4919 O O . ASN B 1 182 ? -13.703 21.953 -11.094 1 85.75 182 ASN B O 1
ATOM 4923 N N . ARG B 1 183 ? -11.797 23.109 -10.953 1 89.31 183 ARG B N 1
ATOM 4924 C CA . ARG B 1 183 ? -11.172 22.156 -11.867 1 89.31 183 ARG B CA 1
ATOM 4925 C C . ARG B 1 183 ? -11.133 20.75 -11.258 1 89.31 183 ARG B C 1
ATOM 4927 O O . ARG B 1 183 ? -10.656 20.578 -10.133 1 89.31 183 ARG B O 1
ATOM 4934 N N . VAL B 1 184 ? -11.688 19.812 -12 1 94.56 184 VAL B N 1
ATOM 4935 C CA . VAL B 1 184 ? -11.695 18.422 -11.547 1 94.56 184 VAL B CA 1
ATOM 4936 C C . VAL B 1 184 ? -10.305 17.812 -11.711 1 94.56 184 VAL B C 1
ATOM 4938 O O . VAL B 1 184 ? -9.703 17.891 -12.781 1 94.56 184 VAL B O 1
ATOM 4941 N N . VAL B 1 185 ? -9.781 17.266 -10.625 1 96.38 185 VAL B N 1
ATOM 4942 C CA . VAL B 1 185 ? -8.422 16.75 -10.68 1 96.38 185 VAL B CA 1
ATOM 4943 C C . VAL B 1 185 ? -8.438 15.227 -10.484 1 96.38 185 VAL B C 1
ATOM 4945 O O . VAL B 1 185 ? -7.41 14.562 -10.617 1 96.38 185 VAL B O 1
ATOM 4948 N N . GLY B 1 186 ? -9.539 14.664 -10.102 1 97.5 186 GLY B N 1
ATOM 4949 C CA . GLY B 1 186 ? -9.656 13.227 -9.922 1 97.5 186 GLY B CA 1
ATOM 4950 C C . GLY B 1 186 ? -10.984 12.812 -9.312 1 97.5 186 GLY B C 1
ATOM 4951 O O . GLY B 1 186 ? -11.984 13.516 -9.469 1 97.5 186 GLY B O 1
ATOM 4952 N N . SER B 1 187 ? -11.023 11.656 -8.742 1 97.75 187 SER B N 1
ATOM 4953 C CA . SER B 1 187 ? -12.172 11.102 -8.031 1 97.75 187 SER B CA 1
ATOM 4954 C C . SER B 1 187 ? -11.734 10.281 -6.828 1 97.75 187 SER B C 1
ATOM 4956 O O . SER B 1 187 ? -10.57 9.898 -6.719 1 97.75 187 SER B O 1
ATOM 4958 N N . SER B 1 188 ? -12.625 10.141 -5.906 1 98.44 188 SER B N 1
ATOM 4959 C CA . SER B 1 188 ? -12.297 9.359 -4.715 1 98.44 188 SER B CA 1
ATOM 4960 C C . SER B 1 188 ? -13.375 8.328 -4.422 1 98.44 188 SER B C 1
ATOM 4962 O O . SER B 1 188 ? -14.562 8.656 -4.379 1 98.44 188 SER B O 1
ATOM 4964 N N . LYS B 1 189 ? -12.938 7.094 -4.184 1 98.19 189 LYS B N 1
ATOM 4965 C CA . LYS B 1 189 ? -13.828 6.016 -3.756 1 98.19 189 LYS B CA 1
ATOM 4966 C C . LYS B 1 189 ? -13.906 5.945 -2.232 1 98.19 189 LYS B C 1
ATOM 4968 O O . LYS B 1 189 ? -14.766 5.254 -1.685 1 98.19 189 LYS B O 1
ATOM 4973 N N . VAL B 1 190 ? -13.109 6.711 -1.584 1 98.69 190 VAL B N 1
ATOM 4974 C CA . VAL B 1 190 ? -13.016 6.641 -0.129 1 98.69 190 VAL B CA 1
ATOM 4975 C C . VAL B 1 190 ? -13.227 8.031 0.467 1 98.69 190 VAL B C 1
ATOM 4977 O O . VAL B 1 190 ? -13.062 9.039 -0.225 1 98.69 190 VAL B O 1
ATOM 4980 N N . LEU B 1 191 ? -13.586 8.016 1.727 1 98.56 191 LEU B N 1
ATOM 4981 C CA . LEU B 1 191 ? -13.461 9.211 2.545 1 98.56 191 LEU B CA 1
ATOM 4982 C C . LEU B 1 191 ? -12.016 9.438 2.967 1 98.56 191 LEU B C 1
ATOM 4984 O O . LEU B 1 191 ? -11.414 8.578 3.615 1 98.56 191 LEU B O 1
ATOM 4988 N N . LEU B 1 192 ? -11.484 10.492 2.455 1 98.69 192 LEU B N 1
ATOM 4989 C CA . LEU B 1 192 ? -10.195 10.922 2.984 1 98.69 192 LEU B CA 1
ATOM 4990 C C . LEU B 1 192 ? -10.383 11.766 4.242 1 98.69 192 LEU B C 1
ATOM 4992 O O . LEU B 1 192 ? -10.617 12.969 4.152 1 98.69 192 LEU B O 1
ATOM 4996 N N . GLU B 1 193 ? -10.172 11.164 5.344 1 97.56 193 GLU B N 1
ATOM 4997 C CA . GLU B 1 193 ? -10.586 11.742 6.617 1 97.56 193 GLU B CA 1
ATOM 4998 C C . GLU B 1 193 ? -9.438 12.484 7.293 1 97.56 193 GLU B C 1
ATOM 5000 O O . GLU B 1 193 ? -8.336 11.938 7.422 1 97.56 193 GLU B O 1
ATOM 5005 N N . ALA B 1 194 ? -9.695 13.68 7.676 1 95.69 194 ALA B N 1
ATOM 5006 C CA . ALA B 1 194 ? -8.695 14.477 8.383 1 95.69 194 ALA B CA 1
ATOM 5007 C C . ALA B 1 194 ? -9.359 15.414 9.391 1 95.69 194 ALA B C 1
ATOM 5009 O O . ALA B 1 194 ? -8.672 16.094 10.156 1 95.69 194 ALA B O 1
ATOM 5010 N N . ASN B 1 195 ? -10.664 15.422 9.445 1 86.19 195 ASN B N 1
ATOM 5011 C CA . ASN B 1 195 ? -11.375 16.359 10.32 1 86.19 195 ASN B CA 1
ATOM 5012 C C . ASN B 1 195 ? -11.102 16.062 11.789 1 86.19 195 ASN B C 1
ATOM 5014 O O . ASN B 1 195 ? -10.539 15.023 12.133 1 86.19 195 ASN B O 1
ATOM 5018 N N . GLU B 1 196 ? -11.359 17.062 12.586 1 84.5 196 GLU B N 1
ATOM 5019 C CA . GLU B 1 196 ? -11.219 16.984 14.039 1 84.5 196 GLU B CA 1
ATOM 5020 C C . GLU B 1 196 ? -9.781 16.688 14.438 1 84.5 196 GLU B C 1
ATOM 5022 O O . GLU B 1 196 ? -9.531 16.047 15.461 1 84.5 196 GLU B O 1
ATOM 5027 N N . LYS B 1 197 ? -8.828 17 13.617 1 90.75 197 LYS B N 1
ATOM 5028 C CA . LYS B 1 197 ? -7.395 16.875 13.867 1 90.75 197 LYS B CA 1
ATOM 5029 C C . LYS B 1 197 ? -7.016 15.422 14.133 1 90.75 197 LYS B C 1
ATOM 5031 O O . LYS B 1 197 ? -6.113 15.148 14.93 1 90.75 197 LYS B O 1
ATOM 5036 N N . LEU B 1 198 ? -7.727 14.5 13.531 1 94.88 198 LEU B N 1
ATOM 5037 C CA . LEU B 1 198 ? -7.512 13.086 13.805 1 94.88 198 LEU B CA 1
ATOM 5038 C C . LEU B 1 198 ? -6.117 12.648 13.367 1 94.88 198 LEU B C 1
ATOM 5040 O O . LEU B 1 198 ? -5.527 11.742 13.953 1 94.88 198 LEU B O 1
ATOM 5044 N N . CYS B 1 199 ? -5.547 13.344 12.375 1 97.81 199 CYS B N 1
ATOM 5045 C CA . CYS B 1 199 ? -4.234 12.977 11.844 1 97.81 199 CYS B CA 1
ATOM 5046 C C . CYS B 1 199 ? -3.131 13.352 12.828 1 97.81 199 CYS B C 1
ATOM 5048 O O . CYS B 1 199 ? -1.959 13.062 12.594 1 97.81 199 CYS B O 1
ATOM 5050 N N . ARG B 1 200 ? -3.498 13.961 13.922 1 97.5 200 ARG B N 1
ATOM 5051 C CA . ARG B 1 200 ? -2.504 14.477 14.859 1 97.5 200 ARG B CA 1
ATOM 5052 C C . ARG B 1 200 ? -2.34 13.547 16.062 1 97.5 200 ARG B C 1
ATOM 5054 O O . ARG B 1 200 ? -1.622 13.875 17 1 97.5 200 ARG B O 1
ATOM 5061 N N . TYR B 1 201 ? -3.055 12.367 16.031 1 96.81 201 TYR B N 1
ATOM 5062 C CA . TYR B 1 201 ? -2.844 11.453 17.141 1 96.81 201 TYR B CA 1
ATOM 5063 C C . TYR B 1 201 ? -2.998 10.008 16.703 1 96.81 201 TYR B C 1
ATOM 5065 O O . TYR B 1 201 ? -2.805 9.086 17.5 1 96.81 201 TYR B O 1
ATOM 5073 N N . LYS B 1 202 ? -3.365 9.797 15.516 1 97.44 202 LYS B N 1
ATOM 5074 C CA . LYS B 1 202 ? -3.445 8.453 14.938 1 97.44 202 LYS B CA 1
ATOM 5075 C C . LYS B 1 202 ? -3.229 8.5 13.422 1 97.44 202 LYS B C 1
ATOM 5077 O O . LYS B 1 202 ? -3.191 9.578 12.828 1 97.44 202 LYS B O 1
ATOM 5082 N N . GLU B 1 203 ? -3.043 7.336 12.852 1 98.5 203 GLU B N 1
ATOM 5083 C CA . GLU B 1 203 ? -2.945 7.262 11.391 1 98.5 203 GLU B CA 1
ATOM 5084 C C . GLU B 1 203 ? -4.215 7.785 10.727 1 98.5 203 GLU B C 1
ATOM 5086 O O . GLU B 1 203 ? -5.324 7.52 11.195 1 98.5 203 GLU B O 1
ATOM 5091 N N . CYS B 1 204 ? -4.109 8.523 9.68 1 98.19 204 CYS B N 1
ATOM 5092 C CA . CYS B 1 204 ? -5.25 8.922 8.867 1 98.19 204 CYS B CA 1
ATOM 5093 C C . CYS B 1 204 ? -4.945 8.766 7.379 1 98.19 204 CYS B C 1
ATOM 5095 O O . CYS B 1 204 ? -3.811 8.977 6.949 1 98.19 204 CYS B O 1
ATOM 5097 N N . ASN B 1 205 ? -5.922 8.359 6.598 1 98.62 205 ASN B N 1
ATOM 5098 C CA . ASN B 1 205 ? -5.68 8 5.203 1 98.62 205 ASN B CA 1
ATOM 5099 C C . ASN B 1 205 ? -5.457 9.242 4.34 1 98.62 205 ASN B C 1
ATOM 5101 O O . ASN B 1 205 ? -4.816 9.164 3.291 1 98.62 205 ASN B O 1
ATOM 5105 N N . SER B 1 206 ? -5.93 10.461 4.801 1 98.75 206 SER B N 1
ATOM 5106 C CA . SER B 1 206 ? -5.609 11.688 4.086 1 98.75 206 SER B CA 1
ATOM 5107 C C . SER B 1 206 ? -4.105 11.953 4.086 1 98.75 206 SER B C 1
ATOM 5109 O O . SER B 1 206 ? -3.52 12.227 3.035 1 98.75 206 SER B O 1
ATOM 5111 N N . ALA B 1 207 ? -3.551 11.828 5.223 1 98.75 207 ALA B N 1
ATOM 5112 C CA . ALA B 1 207 ? -2.109 12.047 5.336 1 98.75 207 ALA B CA 1
ATOM 5113 C C . ALA B 1 207 ? -1.334 10.914 4.668 1 98.75 207 ALA B C 1
ATOM 5115 O O . ALA B 1 207 ? -0.256 11.133 4.113 1 98.75 207 ALA B O 1
ATOM 5116 N N . ASN B 1 208 ? -1.874 9.641 4.727 1 98.81 208 ASN B N 1
ATOM 5117 C CA . ASN B 1 208 ? -1.269 8.555 3.961 1 98.81 208 ASN B CA 1
ATOM 5118 C C . ASN B 1 208 ? -1.128 8.922 2.486 1 98.81 208 ASN B C 1
ATOM 5120 O O . ASN B 1 208 ? -0.07 8.711 1.889 1 98.81 208 ASN B O 1
ATOM 5124 N N . LEU B 1 209 ? -2.18 9.445 1.937 1 98.88 209 LEU B N 1
ATOM 5125 C CA . LEU B 1 209 ? -2.193 9.828 0.527 1 98.88 209 LEU B CA 1
ATOM 5126 C C . LEU B 1 209 ? -1.148 10.898 0.241 1 98.88 209 LEU B C 1
ATOM 5128 O O . LEU B 1 209 ? -0.419 10.812 -0.75 1 98.88 209 LEU B O 1
ATOM 5132 N N . MET B 1 210 ? -1.095 11.883 1.128 1 98.81 210 MET B N 1
ATOM 5133 C CA . MET B 1 210 ? -0.122 12.953 0.954 1 98.81 210 MET B CA 1
ATOM 5134 C C . MET B 1 210 ? 1.303 12.414 1.014 1 98.81 210 MET B C 1
ATOM 5136 O O . MET B 1 210 ? 2.115 12.695 0.13 1 98.81 210 MET B O 1
ATOM 5140 N N . ALA B 1 211 ? 1.581 11.641 2.008 1 98.94 211 ALA B N 1
ATOM 5141 C CA . ALA B 1 211 ? 2.914 11.07 2.166 1 98.94 211 ALA B CA 1
ATOM 5142 C C . ALA B 1 211 ? 3.273 10.18 0.979 1 98.94 211 ALA B C 1
ATOM 5144 O O . ALA B 1 211 ? 4.414 10.188 0.509 1 98.94 211 ALA B O 1
ATOM 5145 N N . ASP B 1 212 ? 2.311 9.391 0.505 1 98.81 212 ASP B N 1
ATOM 5146 C CA . ASP B 1 212 ? 2.529 8.547 -0.665 1 98.81 212 ASP B CA 1
ATOM 5147 C C . ASP B 1 212 ? 2.928 9.383 -1.878 1 98.81 212 ASP B C 1
ATOM 5149 O O . ASP B 1 212 ? 3.789 8.977 -2.662 1 98.81 212 ASP B O 1
ATOM 5153 N N . SER B 1 213 ? 2.289 10.516 -2.049 1 98.81 213 SER B N 1
ATOM 5154 C CA . SER B 1 213 ? 2.578 11.375 -3.191 1 98.81 213 SER B CA 1
ATOM 5155 C C . SER B 1 213 ? 4.023 11.859 -3.162 1 98.81 213 SER B C 1
ATOM 5157 O O . SER B 1 213 ? 4.688 11.906 -4.199 1 98.81 213 SER B O 1
ATOM 5159 N N . PHE B 1 214 ? 4.465 12.172 -1.997 1 98.81 214 PHE B N 1
ATOM 5160 C CA . PHE B 1 214 ? 5.828 12.68 -1.866 1 98.81 214 PHE B CA 1
ATOM 5161 C C . PHE B 1 214 ? 6.844 11.57 -2.107 1 98.81 214 PHE B C 1
ATOM 5163 O O . PHE B 1 214 ? 7.844 11.781 -2.803 1 98.81 214 PHE B O 1
ATOM 5170 N N . LEU B 1 215 ? 6.574 10.438 -1.533 1 98.88 215 LEU B N 1
ATOM 5171 C CA . LEU B 1 215 ? 7.473 9.305 -1.756 1 98.88 215 LEU B CA 1
ATOM 5172 C C . LEU B 1 215 ? 7.508 8.922 -3.23 1 98.88 215 LEU B C 1
ATOM 5174 O O . LEU B 1 215 ? 8.578 8.688 -3.793 1 98.88 215 LEU B O 1
ATOM 5178 N N . ASP B 1 216 ? 6.332 8.859 -3.83 1 98.5 216 ASP B N 1
ATOM 5179 C CA . ASP B 1 216 ? 6.211 8.469 -5.234 1 98.5 216 ASP B CA 1
ATOM 5180 C C . ASP B 1 216 ? 7.043 9.383 -6.129 1 98.5 216 ASP B C 1
ATOM 5182 O O . ASP B 1 216 ? 7.723 8.914 -7.043 1 98.5 216 ASP B O 1
ATOM 5186 N N . TYR B 1 217 ? 7.004 10.648 -5.852 1 97.56 217 TYR B N 1
ATOM 5187 C CA . TYR B 1 217 ? 7.715 11.641 -6.652 1 97.56 217 TYR B CA 1
ATOM 5188 C C . TYR B 1 217 ? 9.211 11.336 -6.699 1 97.56 217 TYR B C 1
ATOM 5190 O O . TYR B 1 217 ? 9.812 11.328 -7.773 1 97.56 217 TYR B O 1
ATOM 5198 N N . TYR B 1 218 ? 9.742 11.008 -5.621 1 98 218 TYR B N 1
ATOM 5199 C CA . TYR B 1 218 ? 11.188 10.836 -5.566 1 98 218 TYR B CA 1
ATOM 5200 C C . TYR B 1 218 ? 11.586 9.422 -5.961 1 98 218 TYR B C 1
ATOM 5202 O O . TYR B 1 218 ? 12.672 9.203 -6.512 1 98 218 TYR B O 1
ATOM 5210 N N . THR B 1 219 ? 10.734 8.469 -5.734 1 98.06 219 THR B N 1
ATOM 5211 C CA . THR B 1 219 ? 11.07 7.094 -6.082 1 98.06 219 THR B CA 1
ATOM 5212 C C . THR B 1 219 ? 10.945 6.871 -7.586 1 98.06 219 THR B C 1
ATOM 5214 O O . THR B 1 219 ? 11.43 5.871 -8.117 1 98.06 219 THR B O 1
ATOM 5217 N N . ASP B 1 220 ? 10.289 7.746 -8.289 1 96 220 ASP B N 1
ATOM 5218 C CA . ASP B 1 220 ? 10.211 7.684 -9.75 1 96 220 ASP B CA 1
ATOM 5219 C C . ASP B 1 220 ? 11.57 8 -10.383 1 96 220 ASP B C 1
ATOM 5221 O O . ASP B 1 220 ? 11.781 7.723 -11.562 1 96 220 ASP B O 1
ATOM 5225 N N . ARG B 1 221 ? 12.438 8.539 -9.57 1 94.62 221 ARG B N 1
ATOM 5226 C CA . ARG B 1 221 ? 13.75 8.906 -10.094 1 94.62 221 ARG B CA 1
ATOM 5227 C C . ARG B 1 221 ? 14.711 7.719 -10.062 1 94.62 221 ARG B C 1
ATOM 5229 O O . ARG B 1 221 ? 14.609 6.863 -9.18 1 94.62 221 ARG B O 1
ATOM 5236 N N . ASN B 1 222 ? 15.609 7.742 -11 1 93.19 222 ASN B N 1
ATOM 5237 C CA . ASN B 1 222 ? 16.609 6.68 -11.031 1 93.19 222 ASN B CA 1
ATOM 5238 C C . ASN B 1 222 ? 17.688 6.883 -9.969 1 93.19 222 ASN B C 1
ATOM 5240 O O . ASN B 1 222 ? 18.125 8.008 -9.734 1 93.19 222 ASN B O 1
ATOM 5244 N N . SER B 1 223 ? 18.016 5.793 -9.406 1 94.31 223 SER B N 1
ATOM 5245 C CA . SER B 1 223 ? 19.109 5.812 -8.445 1 94.31 223 SER B CA 1
ATOM 5246 C C . SER B 1 223 ? 20.453 5.605 -9.133 1 94.31 223 SER B C 1
ATOM 5248 O O . SER B 1 223 ? 20.562 4.82 -10.078 1 94.31 223 SER B O 1
ATOM 5250 N N . PRO B 1 224 ? 21.516 6.289 -8.664 1 92.12 224 PRO B N 1
ATOM 5251 C CA . PRO B 1 224 ? 22.844 6.027 -9.203 1 92.12 224 PRO B CA 1
ATOM 5252 C C . PRO B 1 224 ? 23.438 4.707 -8.711 1 92.12 224 PRO B C 1
ATOM 5254 O O . PRO B 1 224 ? 24.438 4.234 -9.25 1 92.12 224 PRO B O 1
ATOM 5257 N N . VAL B 1 225 ? 22.875 4.176 -7.637 1 94.94 225 VAL B N 1
ATOM 5258 C CA . VAL B 1 225 ? 23.328 2.904 -7.09 1 94.94 225 VAL B CA 1
ATOM 5259 C C . VAL B 1 225 ? 22.734 1.75 -7.887 1 94.94 225 VAL B C 1
ATOM 5261 O O . VAL B 1 225 ? 21.516 1.669 -8.047 1 94.94 225 VAL B O 1
ATOM 5264 N N . LYS B 1 226 ? 23.562 0.826 -8.281 1 93.75 226 LYS B N 1
ATOM 5265 C CA . LYS B 1 226 ? 23.141 -0.301 -9.102 1 93.75 226 LYS B CA 1
ATOM 5266 C C . LYS B 1 226 ? 22.125 -1.163 -8.352 1 93.75 226 LYS B C 1
ATOM 5268 O O . LYS B 1 226 ? 22.312 -1.493 -7.184 1 93.75 226 LYS B O 1
ATOM 5273 N N . ASP B 1 227 ? 21 -1.447 -8.953 1 94.5 227 ASP B N 1
ATOM 5274 C CA . ASP B 1 227 ? 19.953 -2.369 -8.492 1 94.5 227 ASP B CA 1
ATOM 5275 C C . ASP B 1 227 ? 19.141 -1.759 -7.352 1 94.5 227 ASP B C 1
ATOM 5277 O O . ASP B 1 227 ? 18.359 -2.449 -6.707 1 94.5 227 ASP B O 1
ATOM 5281 N N . ALA B 1 228 ? 19.422 -0.447 -7.082 1 97.75 228 ALA B N 1
ATOM 5282 C CA . ALA B 1 228 ? 18.594 0.245 -6.094 1 97.75 228 ALA B CA 1
ATOM 5283 C C . ALA B 1 228 ? 17.281 0.707 -6.707 1 97.75 228 ALA B C 1
ATOM 5285 O O . ALA B 1 228 ? 17.266 1.264 -7.805 1 97.75 228 ALA B O 1
ATOM 5286 N N . TRP B 1 229 ? 16.188 0.526 -5.977 1 98.12 229 TRP B N 1
ATOM 5287 C CA . TRP B 1 229 ? 14.891 0.876 -6.547 1 98.12 229 TRP B CA 1
ATOM 5288 C C . TRP B 1 229 ? 14.57 2.348 -6.305 1 98.12 229 TRP B C 1
ATOM 5290 O O . TRP B 1 229 ? 13.719 2.922 -6.984 1 98.12 229 TRP B O 1
ATOM 5300 N N . SER B 1 230 ? 15.297 2.982 -5.324 1 98.38 230 SER B N 1
ATOM 5301 C CA . SER B 1 230 ? 14.898 4.32 -4.891 1 98.38 230 SER B CA 1
ATOM 5302 C C . SER B 1 230 ? 16.094 5.113 -4.387 1 98.38 230 SER B C 1
ATOM 5304 O O . SER B 1 230 ? 17.062 4.539 -3.887 1 98.38 230 SER B O 1
ATOM 5306 N N . ILE B 1 231 ? 15.977 6.449 -4.473 1 97.81 231 ILE B N 1
ATOM 5307 C CA . ILE B 1 231 ? 17 7.336 -3.922 1 97.81 231 ILE B CA 1
ATOM 5308 C C . ILE B 1 231 ? 16.625 7.727 -2.494 1 97.81 231 ILE B C 1
ATOM 5310 O O . ILE B 1 231 ? 17.422 8.359 -1.791 1 97.81 231 ILE B O 1
ATOM 5314 N N . VAL B 1 232 ? 15.406 7.414 -2.066 1 98.69 232 VAL B N 1
ATOM 5315 C CA . VAL B 1 232 ? 14.938 7.746 -0.725 1 98.69 232 VAL B CA 1
ATOM 5316 C C . VAL B 1 232 ? 14.297 6.516 -0.084 1 98.69 232 VAL B C 1
ATOM 5318 O O . VAL B 1 232 ? 13.906 5.578 -0.781 1 98.69 232 VAL B O 1
ATOM 5321 N N . ASN B 1 233 ? 14.188 6.531 1.238 1 98.75 233 ASN B N 1
ATOM 5322 C CA . ASN B 1 233 ? 13.641 5.398 1.977 1 98.75 233 ASN B CA 1
ATOM 5323 C C . ASN B 1 233 ? 12.156 5.594 2.268 1 98.75 233 ASN B C 1
ATOM 5325 O O . ASN B 1 233 ? 11.375 4.641 2.186 1 98.75 233 ASN B O 1
ATOM 5329 N N . ALA B 1 234 ? 11.797 6.82 2.627 1 98.88 234 ALA B N 1
ATOM 5330 C CA . ALA B 1 234 ? 10.453 7.055 3.145 1 98.88 234 ALA B CA 1
ATOM 5331 C C . ALA B 1 234 ? 10.086 8.531 3.066 1 98.88 234 ALA B C 1
ATOM 5333 O O . ALA B 1 234 ? 10.953 9.383 2.852 1 98.88 234 ALA B O 1
ATOM 5334 N N . ALA B 1 235 ? 8.82 8.82 3.105 1 98.94 235 ALA B N 1
ATOM 5335 C CA . ALA B 1 235 ? 8.297 10.164 3.334 1 98.94 235 ALA B CA 1
ATOM 5336 C C . ALA B 1 235 ? 7.699 10.289 4.734 1 98.94 235 ALA B C 1
ATOM 5338 O O . ALA B 1 235 ? 6.941 9.422 5.172 1 98.94 235 ALA B O 1
ATOM 5339 N N . ILE B 1 236 ? 8.094 11.32 5.43 1 98.94 236 ILE B N 1
ATOM 5340 C CA . ILE B 1 236 ? 7.637 11.594 6.789 1 98.94 236 ILE B CA 1
ATOM 5341 C C . ILE B 1 236 ? 7.082 13.008 6.867 1 98.94 236 ILE B C 1
ATOM 5343 O O . ILE B 1 236 ? 7.789 13.977 6.582 1 98.94 236 ILE B O 1
ATOM 5347 N N . ILE B 1 237 ? 5.809 13.125 7.258 1 98.75 237 ILE B N 1
ATOM 5348 C CA . ILE B 1 237 ? 5.16 14.43 7.285 1 98.75 237 ILE B CA 1
ATOM 5349 C C . ILE B 1 237 ? 4.449 14.625 8.625 1 98.75 237 ILE B C 1
ATOM 5351 O O . ILE B 1 237 ? 4.18 13.656 9.336 1 98.75 237 ILE B O 1
ATOM 5355 N N . ASN B 1 238 ? 4.227 15.875 8.977 1 98.5 238 ASN B N 1
ATOM 5356 C CA . ASN B 1 238 ? 3.498 16.156 10.211 1 98.5 238 ASN B CA 1
ATOM 5357 C C . ASN B 1 238 ? 1.989 16.047 10.008 1 98.5 238 ASN B C 1
ATOM 5359 O O . ASN B 1 238 ? 1.468 16.406 8.961 1 98.5 238 ASN B O 1
ATOM 5363 N N . GLY B 1 239 ? 1.311 15.516 11 1 98.06 239 GLY B N 1
ATOM 5364 C CA . GLY B 1 239 ? -0.136 15.391 10.938 1 98.06 239 GLY B CA 1
ATOM 5365 C C . GLY B 1 239 ? -0.846 16.703 10.695 1 98.06 239 GLY B C 1
ATOM 5366 O O . GLY B 1 239 ? -1.937 16.734 10.125 1 98.06 239 GLY B O 1
ATOM 5367 N N . GLY B 1 240 ? -0.219 17.797 11.078 1 96.19 240 GLY B N 1
ATOM 5368 C CA . GLY B 1 240 ? -0.794 19.125 10.945 1 96.19 240 GLY B CA 1
ATOM 5369 C C . GLY B 1 240 ? -0.968 19.562 9.5 1 96.19 240 GLY B C 1
ATOM 5370 O O . GLY B 1 240 ? -1.688 20.516 9.211 1 96.19 240 GLY B O 1
ATOM 5371 N N . ILE B 1 241 ? -0.333 18.844 8.586 1 95.81 241 ILE B N 1
ATOM 5372 C CA . ILE B 1 241 ? -0.392 19.203 7.176 1 95.81 241 ILE B CA 1
ATOM 5373 C C . ILE B 1 241 ? -1.794 18.938 6.633 1 95.81 241 ILE B C 1
ATOM 5375 O O . ILE B 1 241 ? -2.238 19.594 5.691 1 95.81 241 ILE B O 1
ATOM 5379 N N . ALA B 1 242 ? -2.482 17.938 7.207 1 97.06 242 ALA B N 1
ATOM 5380 C CA . ALA B 1 242 ? -3.82 17.547 6.777 1 97.06 242 ALA B CA 1
ATOM 5381 C C . ALA B 1 242 ? -4.895 18.312 7.551 1 97.06 242 ALA B C 1
ATOM 5383 O O . ALA B 1 242 ? -4.91 18.281 8.781 1 97.06 242 ALA B O 1
ATOM 5384 N N . ARG B 1 243 ? -5.793 18.938 6.793 1 92.31 243 ARG B N 1
ATOM 5385 C CA . ARG B 1 243 ? -6.754 19.781 7.488 1 92.31 243 ARG B CA 1
ATOM 5386 C C . ARG B 1 243 ? -8.188 19.328 7.219 1 92.31 243 ARG B C 1
ATOM 5388 O O . ARG B 1 243 ? -8.781 18.625 8.039 1 92.31 243 ARG B O 1
ATOM 5395 N N . ASP B 1 244 ? -8.68 19.5 5.98 1 92.5 244 ASP B N 1
ATOM 5396 C CA . ASP B 1 244 ? -10.062 19.125 5.66 1 92.5 244 ASP B CA 1
ATOM 5397 C C . ASP B 1 244 ? -10.141 17.719 5.086 1 92.5 244 ASP B C 1
ATOM 5399 O O . ASP B 1 244 ? -9.258 17.297 4.328 1 92.5 244 ASP B O 1
ATOM 5403 N N . SER B 1 245 ? -11.258 17.047 5.461 1 97.25 245 SER B N 1
ATOM 5404 C CA . SER B 1 245 ? -11.555 15.766 4.816 1 97.25 245 SER B CA 1
ATOM 5405 C C . SER B 1 245 ? -12.086 15.969 3.4 1 97.25 245 SER B C 1
ATOM 5407 O O . SER B 1 245 ? -12.586 17.047 3.068 1 97.25 245 SER B O 1
ATOM 5409 N N . ILE B 1 246 ? -11.898 15.023 2.609 1 97.5 246 ILE B N 1
ATOM 5410 C CA . ILE B 1 246 ? -12.508 14.969 1.285 1 97.5 246 ILE B CA 1
ATOM 5411 C C . ILE B 1 246 ? -13.484 13.797 1.216 1 97.5 246 ILE B C 1
ATOM 5413 O O . ILE B 1 246 ? -13.086 12.641 1.393 1 97.5 246 ILE B O 1
ATOM 5417 N N . ARG B 1 247 ? -14.719 14.086 0.967 1 96.75 247 ARG B N 1
ATOM 5418 C CA . ARG B 1 247 ? -15.742 13.055 0.873 1 96.75 247 ARG B CA 1
ATOM 5419 C C . ARG B 1 247 ? -15.57 12.219 -0.395 1 96.75 247 ARG B C 1
ATOM 5421 O O . ARG B 1 247 ? -14.922 12.656 -1.346 1 96.75 247 ARG B O 1
ATOM 5428 N N . GLN B 1 248 ? -16.172 11.047 -0.368 1 97.31 248 GLN B N 1
ATOM 5429 C CA . GLN B 1 248 ? -16.281 10.242 -1.577 1 97.31 248 GLN B CA 1
ATOM 5430 C C . GLN B 1 248 ? -17.062 10.969 -2.66 1 97.31 248 GLN B C 1
ATOM 5432 O O . GLN B 1 248 ? -18.188 11.422 -2.42 1 97.31 248 GLN B O 1
ATOM 5437 N N . LYS B 1 249 ? -16.453 11.055 -3.838 1 96.38 249 LYS B N 1
ATOM 5438 C CA . LYS B 1 249 ? -17.172 11.727 -4.918 1 96.38 249 LYS B CA 1
ATOM 5439 C C . LYS B 1 249 ? -16.469 11.5 -6.262 1 96.38 249 LYS B C 1
ATOM 5441 O O . LYS B 1 249 ? -15.258 11.32 -6.312 1 96.38 249 LYS B O 1
ATOM 5446 N N . PRO B 1 250 ? -17.25 11.531 -7.363 1 95.5 250 PRO B N 1
ATOM 5447 C CA . PRO B 1 250 ? -16.688 11.305 -8.695 1 95.5 250 PRO B CA 1
ATOM 5448 C C . PRO B 1 250 ? -15.844 12.477 -9.195 1 95.5 250 PRO B C 1
ATOM 5450 O O . PRO B 1 250 ? -15.023 12.305 -10.094 1 95.5 250 PRO B O 1
ATOM 5453 N N . ASN B 1 251 ? -16.094 13.68 -8.547 1 96.31 251 ASN B N 1
ATOM 5454 C CA . ASN B 1 251 ? -15.344 14.867 -8.969 1 96.31 251 ASN B CA 1
ATOM 5455 C C . ASN B 1 251 ? -14.641 15.531 -7.789 1 96.31 251 ASN B C 1
ATOM 5457 O O . ASN B 1 251 ? -15.234 16.344 -7.086 1 96.31 251 ASN B O 1
ATOM 5461 N N . VAL B 1 252 ? -13.414 15.133 -7.605 1 98 252 VAL B N 1
ATOM 5462 C CA . VAL B 1 252 ? -12.547 15.836 -6.668 1 98 252 VAL B CA 1
ATOM 5463 C C . VAL B 1 252 ? -11.938 17.062 -7.348 1 98 252 VAL B C 1
ATOM 5465 O O . VAL B 1 252 ? -11.328 16.953 -8.414 1 98 252 VAL B O 1
ATOM 5468 N N . THR B 1 253 ? -12.086 18.188 -6.742 1 95.31 253 THR B N 1
ATOM 5469 C CA . THR B 1 253 ? -11.648 19.438 -7.375 1 95.31 253 THR B CA 1
ATOM 5470 C C . THR B 1 253 ? -10.352 19.938 -6.754 1 95.31 253 THR B C 1
ATOM 5472 O O . THR B 1 253 ? -9.922 19.438 -5.707 1 95.31 253 THR B O 1
ATOM 5475 N N . LEU B 1 254 ? -9.742 20.844 -7.5 1 92.44 254 LEU B N 1
ATOM 5476 C CA . LEU B 1 254 ? -8.562 21.5 -6.949 1 92.44 254 LEU B CA 1
ATOM 5477 C C . LEU B 1 254 ? -8.883 22.172 -5.621 1 92.44 254 LEU B C 1
ATOM 5479 O O . LEU B 1 254 ? -8.047 22.203 -4.715 1 92.44 254 LEU B O 1
ATOM 5483 N N . GLY B 1 255 ? -10.07 22.703 -5.461 1 92.06 255 GLY B N 1
ATOM 5484 C CA . GLY B 1 255 ? -10.523 23.281 -4.211 1 92.06 255 GLY B CA 1
AT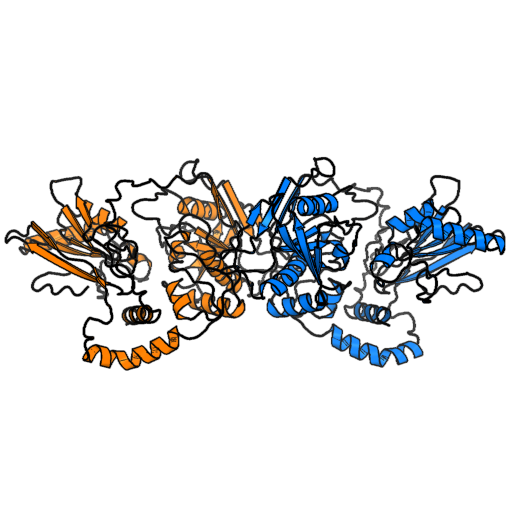OM 5485 C C . GLY B 1 255 ? -10.539 22.297 -3.059 1 92.06 255 GLY B C 1
ATOM 5486 O O . GLY B 1 255 ? -10.18 22.656 -1.934 1 92.06 255 GLY B O 1
ATOM 5487 N N . ASP B 1 256 ? -11 21.094 -3.334 1 95.38 256 ASP B N 1
ATOM 5488 C CA . ASP B 1 256 ? -10.969 20.031 -2.322 1 95.38 256 ASP B CA 1
ATOM 5489 C C . ASP B 1 256 ? -9.555 19.797 -1.812 1 95.38 256 ASP B C 1
ATOM 5491 O O . ASP B 1 256 ? -9.336 19.672 -0.604 1 95.38 256 ASP B O 1
ATOM 5495 N N . LEU B 1 257 ? -8.594 19.797 -2.76 1 97.06 257 LEU B N 1
ATOM 5496 C CA . LEU B 1 257 ? -7.207 19.531 -2.387 1 97.06 257 LEU B CA 1
ATOM 5497 C C . LEU B 1 257 ? -6.617 20.703 -1.604 1 97.06 257 LEU B C 1
ATOM 5499 O O . LEU B 1 257 ? -5.863 20.5 -0.65 1 97.06 257 LEU B O 1
ATOM 5503 N N . LEU B 1 258 ? -6.965 21.875 -1.989 1 91.12 258 LEU B N 1
ATOM 5504 C CA . LEU B 1 258 ? -6.492 23.062 -1.283 1 91.12 258 LEU B CA 1
ATOM 5505 C C . LEU B 1 258 ? -7.039 23.094 0.14 1 91.12 258 LEU B C 1
ATOM 5507 O O . LEU B 1 258 ? -6.355 23.562 1.059 1 91.12 258 LEU B O 1
ATOM 5511 N N . GLY B 1 259 ? -8.219 22.641 0.259 1 91.25 259 GLY B N 1
ATOM 5512 C CA . GLY B 1 259 ? -8.789 22.531 1.593 1 91.25 259 GLY B CA 1
ATOM 5513 C C . GLY B 1 259 ? -8.125 21.469 2.445 1 91.25 259 GLY B C 1
ATOM 5514 O O . GLY B 1 259 ? -7.906 21.672 3.643 1 91.25 259 GLY B O 1
ATOM 5515 N N . ALA B 1 260 ? -7.797 20.391 1.856 1 96.69 260 ALA B N 1
ATOM 5516 C CA . ALA B 1 260 ? -7.18 19.281 2.561 1 96.69 260 ALA B CA 1
ATOM 5517 C C . ALA B 1 260 ? -5.75 19.609 2.979 1 96.69 260 ALA B C 1
ATOM 5519 O O . ALA B 1 260 ? -5.305 19.219 4.055 1 96.69 260 ALA B O 1
ATOM 5520 N N . MET B 1 261 ? -5.02 20.266 2.145 1 95.69 261 MET B N 1
ATOM 5521 C CA . MET B 1 261 ? -3.635 20.672 2.377 1 95.69 261 MET B CA 1
ATOM 5522 C C . MET B 1 261 ? -3.436 22.156 2.074 1 95.69 261 MET B C 1
ATOM 5524 O O . MET B 1 261 ? -2.77 22.5 1.102 1 95.69 261 MET B O 1
ATOM 5528 N N . PRO B 1 262 ? -3.822 22.984 2.943 1 88.06 262 PRO B N 1
ATOM 5529 C CA . PRO B 1 262 ? -3.855 24.422 2.641 1 88.06 262 PRO B CA 1
ATOM 5530 C C . PRO B 1 262 ? -2.479 25.062 2.73 1 88.06 262 PRO B C 1
ATOM 5532 O O . PRO B 1 262 ? -2.256 26.125 2.143 1 88.06 262 PRO B O 1
ATOM 5535 N N . TYR B 1 263 ? -1.544 24.484 3.441 1 85.31 263 TYR B N 1
ATOM 5536 C CA . TYR B 1 263 ? -0.223 25.078 3.625 1 85.31 263 TYR B CA 1
ATOM 5537 C C . TYR B 1 263 ? 0.811 24.391 2.744 1 85.31 263 TYR B C 1
ATOM 5539 O O . TYR B 1 263 ? 1.196 23.25 3.01 1 85.31 263 TYR B O 1
ATOM 5547 N N . ASP B 1 264 ? 1.238 25.078 1.718 1 85 264 ASP B N 1
ATOM 5548 C CA . ASP B 1 264 ? 2.23 24.5 0.817 1 85 264 ASP B CA 1
ATOM 5549 C C . ASP B 1 264 ? 3.648 24.766 1.326 1 85 264 ASP B C 1
ATOM 5551 O O . ASP B 1 264 ? 3.893 25.734 2.039 1 85 264 ASP B O 1
ATOM 5555 N N . SER B 1 265 ? 4.438 23.891 1.143 1 87.31 265 SER B N 1
ATOM 5556 C CA . SER B 1 265 ? 5.867 23.922 1.428 1 87.31 265 SER B CA 1
ATOM 5557 C C . SER B 1 265 ? 6.656 23.125 0.393 1 87.31 265 SER B C 1
ATOM 5559 O O . SER B 1 265 ? 6.117 22.203 -0.237 1 87.31 265 SER B O 1
ATOM 5561 N N . ASP B 1 266 ? 7.867 23.594 0.181 1 92.19 266 ASP B N 1
ATOM 5562 C CA . ASP B 1 266 ? 8.711 22.781 -0.698 1 92.19 266 ASP B CA 1
ATOM 5563 C C . ASP B 1 266 ? 9.031 21.438 -0.059 1 92.19 266 ASP B C 1
ATOM 5565 O O . ASP B 1 266 ? 9.078 21.312 1.167 1 92.19 266 ASP B O 1
ATOM 5569 N N . LEU B 1 267 ? 9.211 20.469 -0.946 1 97.12 267 LEU B N 1
ATOM 5570 C CA . LEU B 1 267 ? 9.703 19.188 -0.463 1 97.12 267 LEU B CA 1
ATOM 5571 C C . LEU B 1 267 ? 11.195 19.25 -0.18 1 97.12 267 LEU B C 1
ATOM 5573 O O . LEU B 1 267 ? 11.922 20.031 -0.8 1 97.12 267 LEU B O 1
ATOM 5577 N N . ALA B 1 268 ? 11.625 18.5 0.788 1 97.38 268 ALA B N 1
ATOM 5578 C CA . ALA B 1 268 ? 13.031 18.391 1.174 1 97.38 268 ALA B CA 1
ATOM 5579 C C . ALA B 1 268 ? 13.453 16.938 1.319 1 97.38 268 ALA B C 1
ATOM 5581 O O . ALA B 1 268 ? 12.648 16.094 1.72 1 97.38 268 ALA B O 1
ATOM 5582 N N . ILE B 1 269 ? 14.656 16.609 0.915 1 98.25 269 ILE B N 1
ATOM 5583 C CA . ILE B 1 269 ? 15.289 15.344 1.255 1 98.25 269 ILE B CA 1
ATOM 5584 C C . ILE B 1 269 ? 16.25 15.547 2.418 1 98.25 269 ILE B C 1
ATOM 5586 O O . ILE B 1 269 ? 17.125 16.438 2.369 1 98.25 269 ILE B O 1
ATOM 5590 N N . MET B 1 270 ? 16.078 14.82 3.441 1 98.56 270 MET B N 1
ATOM 5591 C CA . MET B 1 270 ? 16.969 14.844 4.598 1 98.56 270 MET B CA 1
ATOM 5592 C C . MET B 1 270 ? 17.734 13.539 4.711 1 98.56 270 MET B C 1
ATOM 5594 O O . MET B 1 270 ? 17.172 12.453 4.547 1 98.56 270 MET B O 1
ATOM 5598 N N . ASN B 1 271 ? 19.016 13.625 4.859 1 98.56 271 ASN B N 1
ATOM 5599 C CA . ASN B 1 271 ? 19.828 12.484 5.25 1 98.56 271 ASN B CA 1
ATOM 5600 C C . ASN B 1 271 ? 20.062 12.445 6.758 1 98.56 271 ASN B C 1
ATOM 5602 O O . ASN B 1 271 ? 20.609 13.398 7.328 1 98.56 271 ASN B O 1
ATOM 5606 N N . ILE B 1 272 ? 19.656 11.375 7.355 1 98.69 272 ILE B N 1
ATOM 5607 C CA . ILE B 1 272 ? 19.562 11.336 8.812 1 98.69 272 ILE B CA 1
ATOM 5608 C C . ILE B 1 272 ? 19.984 9.953 9.312 1 98.69 272 ILE B C 1
ATOM 5610 O O . ILE B 1 272 ? 19.641 8.938 8.711 1 98.69 272 ILE B O 1
ATOM 5614 N N . SER B 1 273 ? 20.703 9.922 10.43 1 98.31 273 SER B N 1
ATOM 5615 C CA . SER B 1 273 ? 21.062 8.633 11.016 1 98.31 273 SER B CA 1
ATOM 5616 C C . SER B 1 273 ? 19.844 7.961 11.664 1 98.31 273 SER B C 1
ATOM 5618 O O . SER B 1 273 ? 18.875 8.625 12.008 1 98.31 273 SER B O 1
ATOM 5620 N N . GLY B 1 274 ? 19.969 6.652 11.797 1 98.38 274 GLY B N 1
ATOM 5621 C CA . GLY B 1 274 ? 18.891 5.941 12.469 1 98.38 274 GLY B CA 1
ATOM 5622 C C . GLY B 1 274 ? 18.625 6.457 13.867 1 98.38 274 GLY B C 1
ATOM 5623 O O . GLY B 1 274 ? 17.469 6.539 14.289 1 98.38 274 GLY B O 1
ATOM 5624 N N . TYR B 1 275 ? 19.672 6.801 14.516 1 97.62 275 TYR B N 1
ATOM 5625 C CA . TYR B 1 275 ? 19.531 7.363 15.852 1 97.62 275 TYR B CA 1
ATOM 5626 C C . TYR B 1 275 ? 18.703 8.641 15.82 1 97.62 275 TYR B C 1
ATOM 5628 O O . TYR B 1 275 ? 17.75 8.789 16.578 1 97.62 275 TYR B O 1
ATOM 5636 N N . HIS B 1 276 ? 19.062 9.547 15.008 1 98 276 HIS B N 1
ATOM 5637 C CA . HIS B 1 276 ? 18.359 10.828 14.945 1 98 276 HIS B CA 1
ATOM 5638 C C . HIS B 1 276 ? 16.953 10.648 14.383 1 98 276 HIS B C 1
ATOM 5640 O O . HIS B 1 276 ? 16.031 11.375 14.773 1 98 276 HIS B O 1
ATOM 5646 N N . LEU B 1 277 ? 16.781 9.688 13.477 1 98.75 277 LEU B N 1
ATOM 5647 C CA . LEU B 1 277 ? 15.445 9.367 12.977 1 98.75 277 LEU B CA 1
ATOM 5648 C C . LEU B 1 277 ? 14.531 8.914 14.109 1 98.75 277 LEU B C 1
ATOM 5650 O O . LEU B 1 277 ? 13.383 9.352 14.203 1 98.75 277 LEU B O 1
ATOM 5654 N N . GLN B 1 278 ? 15.039 8.078 14.93 1 98.19 278 GLN B N 1
ATOM 5655 C CA . GLN B 1 278 ? 14.281 7.629 16.094 1 98.19 278 GLN B CA 1
ATOM 5656 C C . GLN B 1 278 ? 13.922 8.805 17 1 98.19 278 GLN B C 1
ATOM 5658 O O . GLN B 1 278 ? 12.797 8.883 17.5 1 98.19 278 GLN B O 1
ATOM 5663 N N . GLN B 1 279 ? 14.836 9.68 17.188 1 97.75 279 GLN B N 1
ATOM 5664 C CA . GLN B 1 279 ? 14.586 10.859 18 1 97.75 279 GLN B CA 1
ATOM 5665 C C . GLN B 1 279 ? 13.484 11.727 17.391 1 97.75 279 GLN B C 1
ATOM 5667 O O . GLN B 1 279 ? 12.68 12.32 18.125 1 97.75 279 GLN B O 1
ATOM 5672 N N . MET B 1 280 ? 13.492 11.852 16.109 1 98.62 280 MET B N 1
ATOM 5673 C CA . MET B 1 280 ? 12.453 12.602 15.406 1 98.62 280 MET B CA 1
ATOM 5674 C C . MET B 1 280 ? 11.07 12.039 15.719 1 98.62 280 MET B C 1
ATOM 5676 O O . MET B 1 280 ? 10.141 12.797 16.016 1 98.62 280 MET B O 1
ATOM 5680 N N . PHE B 1 281 ? 10.938 10.734 15.672 1 98.81 281 PHE B N 1
ATOM 5681 C CA . PHE B 1 281 ? 9.664 10.086 15.953 1 98.81 281 PHE B CA 1
ATOM 5682 C C . PHE B 1 281 ? 9.312 10.219 17.438 1 98.81 281 PHE B C 1
ATOM 5684 O O . PHE B 1 281 ? 8.141 10.406 17.781 1 98.81 281 PHE B O 1
ATOM 5691 N N . GLU B 1 282 ? 10.32 10.102 18.297 1 98.38 282 GLU B N 1
ATOM 5692 C CA . GLU B 1 282 ? 10.062 10.312 19.719 1 98.38 282 GLU B CA 1
ATOM 5693 C C . GLU B 1 282 ? 9.531 11.719 19.969 1 98.38 282 GLU B C 1
ATOM 5695 O O . GLU B 1 282 ? 8.547 11.883 20.703 1 98.38 282 GLU B O 1
ATOM 5700 N N . TYR B 1 283 ? 10.125 12.664 19.359 1 98.25 283 TYR B N 1
ATOM 5701 C CA . TYR B 1 283 ? 9.703 14.047 19.547 1 98.25 283 TYR B CA 1
ATOM 5702 C C . TYR B 1 283 ? 8.258 14.242 19.109 1 98.25 283 TYR B C 1
ATOM 5704 O O . TYR B 1 283 ? 7.52 15.023 19.719 1 98.25 283 TYR B O 1
ATOM 5712 N N . SER B 1 284 ? 7.848 13.555 18.109 1 98.31 284 SER B N 1
ATOM 5713 C CA . SER B 1 284 ? 6.516 13.711 17.531 1 98.31 284 SER B CA 1
ATOM 5714 C C . SER B 1 284 ? 5.43 13.367 18.547 1 98.31 284 SER B C 1
ATOM 5716 O O . SER B 1 284 ? 4.273 13.758 18.391 1 98.31 284 SER B O 1
ATOM 5718 N N . VAL B 1 285 ? 5.785 12.656 19.656 1 97.88 285 VAL B N 1
ATOM 5719 C CA . VAL B 1 285 ? 4.742 12.203 20.578 1 97.88 285 VAL B CA 1
ATOM 5720 C C . VAL B 1 285 ? 5.074 12.656 22 1 97.88 285 VAL B C 1
ATOM 5722 O O . VAL B 1 285 ? 4.395 12.266 22.953 1 97.88 285 VAL B O 1
ATOM 5725 N N . VAL B 1 286 ? 6.098 13.422 22.156 1 96.38 286 VAL B N 1
ATOM 5726 C CA . VAL B 1 286 ? 6.449 13.898 23.484 1 96.38 286 VAL B CA 1
ATOM 5727 C C . VAL B 1 286 ? 5.379 14.875 23.984 1 96.38 286 VAL B C 1
ATOM 5729 O O . VAL B 1 286 ? 4.836 15.656 23.203 1 96.38 286 VAL B O 1
ATOM 5732 N N . ASN B 1 287 ? 5.102 14.82 25.25 1 94.5 287 ASN B N 1
ATOM 5733 C CA . ASN B 1 287 ? 4.191 15.734 25.938 1 94.5 287 ASN B CA 1
ATOM 5734 C C . ASN B 1 287 ? 2.834 15.797 25.234 1 94.5 287 ASN B C 1
ATOM 5736 O O . ASN B 1 287 ? 2.297 16.875 25.016 1 94.5 287 ASN B O 1
ATOM 5740 N N . PHE B 1 288 ? 2.404 14.633 24.844 1 94.81 288 PHE B N 1
ATOM 5741 C CA . PHE B 1 288 ? 1.091 14.547 24.219 1 94.81 288 PHE B CA 1
ATOM 5742 C C . PHE B 1 288 ? 0.001 14.992 25.172 1 94.81 288 PHE B C 1
ATOM 5744 O O . PHE B 1 288 ? -0.012 14.586 26.344 1 94.81 288 PHE B O 1
ATOM 5751 N N . THR B 1 289 ? -0.823 15.812 24.656 1 90.75 289 THR B N 1
ATOM 5752 C CA . THR B 1 289 ? -1.997 16.234 25.422 1 90.75 289 THR B CA 1
ATOM 5753 C C . THR B 1 289 ? -3.168 16.516 24.484 1 90.75 289 THR B C 1
ATOM 5755 O O . THR B 1 289 ? -2.975 17.016 23.375 1 90.75 289 THR B O 1
ATOM 5758 N N . TRP B 1 290 ? -4.273 16.188 24.938 1 89.81 290 TRP B N 1
ATOM 5759 C CA . TRP B 1 290 ? -5.488 16.469 24.172 1 89.81 290 TRP B CA 1
ATOM 5760 C C . TRP B 1 290 ? -5.828 17.953 24.203 1 89.81 290 TRP B C 1
ATOM 5762 O O . TRP B 1 290 ? -6.418 18.469 23.266 1 89.81 290 TRP B O 1
ATOM 5772 N N . TRP B 1 291 ? -5.469 18.484 25.422 1 81.62 291 TRP B N 1
ATOM 5773 C CA . TRP B 1 291 ? -5.836 19.875 25.672 1 81.62 291 TRP B CA 1
ATOM 5774 C C . TRP B 1 291 ? -4.594 20.75 25.812 1 81.62 291 TRP B C 1
ATOM 5776 O O . TRP B 1 291 ? -3.545 20.297 26.266 1 81.62 291 TRP B O 1
ATOM 5786 N N . PRO B 1 292 ? -4.672 21.969 25.375 1 74.62 292 PRO B N 1
ATOM 5787 C CA . PRO B 1 292 ? -5.809 22.703 24.812 1 74.62 292 PRO B CA 1
ATOM 5788 C C . PRO B 1 292 ? -6.043 22.375 23.344 1 74.62 292 PRO B C 1
ATOM 5790 O O . PRO B 1 292 ? -7.129 22.625 22.812 1 74.62 292 PRO B O 1
ATOM 5793 N N . ASP B 1 293 ? -4.879 21.891 22.719 1 79.69 293 ASP B N 1
ATOM 5794 C CA . ASP B 1 293 ? -4.984 21.547 21.297 1 79.69 293 ASP B CA 1
ATOM 5795 C C . ASP B 1 293 ? -4.043 20.406 20.938 1 79.69 293 ASP B C 1
ATOM 5797 O O . ASP B 1 293 ? -2.99 20.234 21.562 1 79.69 293 ASP B O 1
ATOM 5801 N N . LEU B 1 294 ? -4.531 19.656 19.969 1 88.81 294 LEU B N 1
ATOM 5802 C CA . LEU B 1 294 ? -3.66 18.609 19.438 1 88.81 294 LEU B CA 1
ATOM 5803 C C . LEU B 1 294 ? -2.553 19.203 18.578 1 88.81 294 LEU B C 1
ATOM 5805 O O . LEU B 1 294 ? -2.828 19.953 17.641 1 88.81 294 LEU B O 1
ATOM 5809 N N . ASN B 1 295 ? -1.362 18.922 18.984 1 88.5 295 ASN B N 1
ATOM 5810 C CA . ASN B 1 295 ? -0.215 19.484 18.281 1 88.5 295 ASN B CA 1
ATOM 5811 C C . ASN B 1 295 ? -0.056 18.844 16.891 1 88.5 295 ASN B C 1
ATOM 5813 O O . ASN B 1 295 ? -0.345 17.672 16.719 1 88.5 295 ASN B O 1
ATOM 5817 N N . GLY B 1 296 ? 0.467 19.562 15.945 1 94.94 296 GLY B N 1
ATOM 5818 C CA . GLY B 1 296 ? 0.61 19.125 14.562 1 94.94 296 GLY B CA 1
ATOM 5819 C C . GLY B 1 296 ? 1.855 18.297 14.328 1 94.94 296 GLY B C 1
ATOM 5820 O O . GLY B 1 296 ? 2.027 17.703 13.258 1 94.94 296 GLY B O 1
ATOM 5821 N N . LYS B 1 297 ? 2.67 18.109 15.336 1 97.25 297 LYS B N 1
ATOM 5822 C CA . LYS B 1 297 ? 3.986 17.5 15.156 1 97.25 297 LYS B CA 1
ATOM 5823 C C . LYS B 1 297 ? 3.883 15.984 15.047 1 97.25 297 LYS B C 1
ATOM 5825 O O . LYS B 1 297 ? 4.859 15.312 14.703 1 97.25 297 LYS B O 1
ATOM 5830 N N . PHE B 1 298 ? 2.65 15.398 15.352 1 98.5 298 PHE B N 1
ATOM 5831 C CA . PHE B 1 298 ? 2.469 13.961 15.195 1 98.5 298 PHE B CA 1
ATOM 5832 C C . PHE B 1 298 ? 2.789 13.523 13.773 1 98.5 298 PHE B C 1
ATOM 5834 O O . PHE B 1 298 ? 2.236 14.07 12.812 1 98.5 298 PHE B O 1
ATOM 5841 N N . LEU B 1 299 ? 3.641 12.508 13.625 1 98.88 299 LEU B N 1
ATOM 5842 C CA . LEU B 1 299 ? 4.16 12.203 12.297 1 98.88 299 LEU B CA 1
ATOM 5843 C C . LEU B 1 299 ? 3.316 11.133 11.617 1 98.88 299 LEU B C 1
ATOM 5845 O O . LEU B 1 299 ? 2.859 10.188 12.266 1 98.88 299 LEU B O 1
ATOM 5849 N N . GLN B 1 300 ? 3.057 11.305 10.367 1 98.88 300 GLN B N 1
ATOM 5850 C CA . GLN B 1 300 ? 2.506 10.359 9.398 1 98.88 300 GLN B CA 1
ATOM 5851 C C . GLN B 1 300 ? 3.562 9.922 8.391 1 98.88 300 GLN B C 1
ATOM 5853 O O . GLN B 1 300 ? 4.539 10.641 8.164 1 98.88 300 GLN B O 1
ATOM 5858 N N . VAL B 1 301 ? 3.332 8.703 7.727 1 98.94 301 VAL B N 1
ATOM 5859 C CA . VAL B 1 301 ? 4.5 8.18 7.023 1 98.94 301 VAL B CA 1
ATOM 5860 C C . VAL B 1 301 ? 4.059 7.469 5.746 1 98.94 301 VAL B C 1
ATOM 5862 O O . VAL B 1 301 ? 2.906 7.047 5.629 1 98.94 301 VAL B O 1
ATOM 5865 N N . SER B 1 302 ? 4.855 7.359 4.789 1 98.88 302 SER B N 1
ATOM 5866 C CA . SER B 1 302 ? 4.895 6.434 3.66 1 98.88 302 SER B CA 1
ATOM 5867 C C . SER B 1 302 ? 6.277 5.809 3.504 1 98.88 302 SER B C 1
ATOM 5869 O O . SER B 1 302 ? 7.289 6.512 3.551 1 98.88 302 SER B O 1
ATOM 5871 N N . GLY B 1 303 ? 6.332 4.492 3.424 1 98.75 303 GLY B N 1
ATOM 5872 C CA . GLY B 1 303 ? 7.609 3.805 3.363 1 98.75 303 GLY B CA 1
ATOM 5873 C C . GLY B 1 303 ? 8.227 3.562 4.73 1 98.75 303 GLY B C 1
ATOM 5874 O O . GLY B 1 303 ? 9.414 3.27 4.836 1 98.75 303 GLY B O 1
ATOM 5875 N N . ALA B 1 304 ? 7.488 3.764 5.762 1 98.88 304 ALA B N 1
ATOM 5876 C CA . ALA B 1 304 ? 7.891 3.496 7.141 1 98.88 304 ALA B CA 1
ATOM 5877 C C . ALA B 1 304 ? 6.715 2.977 7.965 1 98.88 304 ALA B C 1
ATOM 5879 O O . ALA B 1 304 ? 5.562 3.061 7.531 1 98.88 304 ALA B O 1
ATOM 5880 N N . ARG B 1 305 ? 7.027 2.381 9.016 1 98.75 305 ARG B N 1
ATOM 5881 C CA . ARG B 1 305 ? 6.062 1.897 10 1 98.75 305 ARG B CA 1
ATOM 5882 C C . ARG B 1 305 ? 6.547 2.168 11.422 1 98.75 305 ARG B C 1
ATOM 5884 O O . ARG B 1 305 ? 7.711 1.919 11.742 1 98.75 305 ARG B O 1
ATOM 5891 N N . VAL B 1 306 ? 5.656 2.678 12.211 1 98.81 306 VAL B N 1
ATOM 5892 C CA . VAL B 1 306 ? 6.043 2.998 13.578 1 98.81 306 VAL B CA 1
ATOM 5893 C C . VAL B 1 306 ? 4.965 2.521 14.547 1 98.81 306 VAL B C 1
ATOM 5895 O O . VAL B 1 306 ? 3.773 2.566 14.227 1 98.81 306 VAL B O 1
ATOM 5898 N N . VAL B 1 307 ? 5.367 2.051 15.664 1 98.38 307 VAL B N 1
ATOM 5899 C CA . VAL B 1 307 ? 4.484 1.707 16.766 1 98.38 307 VAL B CA 1
ATOM 5900 C C . VAL B 1 307 ? 4.844 2.545 18 1 98.38 307 VAL B C 1
ATOM 5902 O O . VAL B 1 307 ? 5.984 2.52 18.469 1 98.38 307 VAL B O 1
ATOM 5905 N N . TYR B 1 308 ? 3.891 3.229 18.469 1 98.5 308 TYR B N 1
ATOM 5906 C CA . TYR B 1 308 ? 4.047 4 19.703 1 98.5 308 TYR B CA 1
ATOM 5907 C C . TYR B 1 308 ? 3.355 3.309 20.875 1 98.5 308 TYR B C 1
ATOM 5909 O O . TYR B 1 308 ? 2.289 2.713 20.703 1 98.5 308 TYR B O 1
ATOM 5917 N N . ASN B 1 309 ? 3.947 3.451 22.016 1 97.38 309 ASN B N 1
ATOM 5918 C CA . ASN B 1 309 ? 3.324 3.037 23.266 1 97.38 309 ASN B CA 1
ATOM 5919 C C . ASN B 1 309 ? 3.291 4.18 24.281 1 97.38 309 ASN B C 1
ATOM 5921 O O . ASN B 1 309 ? 4.312 4.512 24.875 1 97.38 309 ASN B O 1
ATOM 5925 N N . PHE B 1 310 ? 2.139 4.711 24.562 1 96.88 310 PHE B N 1
ATOM 5926 C CA . PHE B 1 310 ? 1.986 5.914 25.359 1 96.88 310 PHE B CA 1
ATOM 5927 C C . PHE B 1 310 ? 2.021 5.582 26.844 1 96.88 310 PHE B C 1
ATOM 5929 O O . PHE B 1 310 ? 2.045 6.48 27.688 1 96.88 310 PHE B O 1
ATOM 5936 N N . SER B 1 311 ? 2.037 4.289 27.188 1 94 311 SER B N 1
ATOM 5937 C CA . SER B 1 311 ? 2.221 3.924 28.578 1 94 311 SER B CA 1
ATOM 5938 C C . SER B 1 311 ? 3.662 4.145 29.031 1 94 311 SER B C 1
ATOM 5940 O O . SER B 1 311 ? 3.953 4.168 30.219 1 94 311 SER B O 1
ATOM 5942 N N . LEU B 1 312 ? 4.512 4.301 28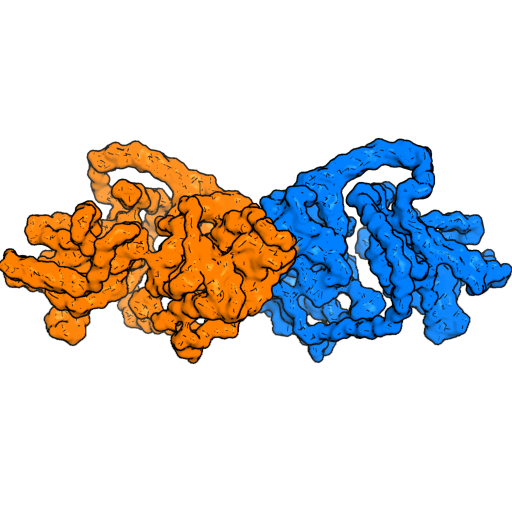.078 1 95.5 312 LEU B N 1
ATOM 5943 C CA . LEU B 1 312 ? 5.922 4.535 28.375 1 95.5 312 LEU B CA 1
ATOM 5944 C C . LEU B 1 312 ? 6.215 6.027 28.484 1 95.5 312 LEU B C 1
ATOM 5946 O O . LEU B 1 312 ? 5.465 6.852 27.953 1 95.5 312 LEU B O 1
ATOM 5950 N N . PRO B 1 313 ? 7.293 6.438 29.172 1 94.38 313 PRO B N 1
ATOM 5951 C CA . PRO B 1 313 ? 7.605 7.859 29.359 1 94.38 313 PRO B CA 1
ATOM 5952 C C . PRO B 1 313 ? 8.07 8.531 28.062 1 94.38 313 PRO B C 1
ATOM 5954 O O . PRO B 1 313 ? 8.406 7.848 27.094 1 94.38 313 PRO B O 1
ATOM 5957 N N . ASN B 1 314 ? 8.023 9.844 28.094 1 95.31 314 ASN B N 1
ATOM 5958 C CA . ASN B 1 314 ? 8.562 10.617 26.984 1 95.31 314 ASN B CA 1
ATOM 5959 C C . ASN B 1 314 ? 9.961 10.148 26.594 1 95.31 314 ASN B C 1
ATOM 5961 O O . ASN B 1 314 ? 10.773 9.82 27.469 1 95.31 314 ASN B O 1
ATOM 5965 N N . TRP B 1 315 ? 10.18 10.062 25.281 1 95.69 315 TRP B N 1
ATOM 5966 C CA . TRP B 1 315 ? 11.469 9.727 24.688 1 95.69 315 TRP B CA 1
ATOM 5967 C C . TRP B 1 315 ? 11.742 8.234 24.766 1 95.69 315 TRP B C 1
ATOM 5969 O O . TRP B 1 315 ? 12.867 7.785 24.547 1 95.69 315 TRP B O 1
ATOM 5979 N N . CYS B 1 316 ? 10.695 7.441 25.094 1 96.69 316 CYS B N 1
ATOM 5980 C CA . CYS B 1 316 ? 10.797 5.988 25.125 1 96.69 316 CYS B CA 1
ATOM 5981 C C . CYS B 1 316 ? 9.562 5.34 24.5 1 96.69 316 CYS B C 1
ATOM 5983 O O . CYS B 1 316 ? 9.289 4.164 24.734 1 96.69 316 CYS B O 1
ATOM 5985 N N . ARG B 1 317 ? 8.852 6.035 23.734 1 97.56 317 ARG B N 1
ATOM 5986 C CA . ARG B 1 317 ? 7.531 5.566 23.344 1 97.56 317 ARG B CA 1
ATOM 5987 C C . ARG B 1 317 ? 7.594 4.832 22 1 97.56 317 ARG B C 1
ATOM 5989 O O . ARG B 1 317 ? 6.645 4.145 21.625 1 97.56 317 ARG B O 1
ATOM 5996 N N . VAL B 1 318 ? 8.633 5.055 21.234 1 98.12 318 VAL B N 1
ATOM 5997 C CA . VAL B 1 318 ? 8.789 4.316 19.984 1 98.12 318 VAL B CA 1
ATOM 5998 C C . VAL B 1 318 ? 9.211 2.879 20.281 1 98.12 318 VAL B C 1
ATOM 6000 O O . VAL B 1 318 ? 10.344 2.631 20.688 1 98.12 318 VAL B O 1
ATOM 6003 N N . VAL B 1 319 ? 8.312 1.935 20.031 1 96.94 319 VAL B N 1
ATOM 6004 C CA . VAL B 1 319 ? 8.586 0.54 20.359 1 96.94 319 VAL B CA 1
ATOM 6005 C C . VAL B 1 319 ? 9.117 -0.185 19.125 1 96.94 319 VAL B C 1
ATOM 6007 O O . VAL B 1 319 ? 9.852 -1.17 19.234 1 96.94 319 VAL B O 1
ATOM 6010 N N . SER B 1 320 ? 8.688 0.25 17.969 1 97.06 320 SER B N 1
ATOM 6011 C CA . SER B 1 320 ? 9.141 -0.302 16.703 1 97.06 320 SER B CA 1
ATOM 6012 C C . SER B 1 320 ? 9.164 0.764 15.609 1 97.06 320 SER B C 1
ATOM 6014 O O . SER B 1 320 ? 8.273 1.607 15.539 1 97.06 320 SER B O 1
ATOM 6016 N N . LEU B 1 321 ? 10.211 0.794 14.891 1 98.62 321 LEU B N 1
ATOM 6017 C CA . LEU B 1 321 ? 10.352 1.669 13.727 1 98.62 321 LEU B CA 1
ATOM 6018 C C . LEU B 1 321 ? 11.023 0.936 12.57 1 98.62 321 LEU B C 1
ATOM 6020 O O . LEU B 1 321 ? 12.148 0.456 12.703 1 98.62 321 LEU B O 1
ATOM 6024 N N . LYS B 1 322 ? 10.312 0.795 11.492 1 98.69 322 LYS B N 1
ATOM 6025 C CA . LYS B 1 322 ? 10.828 0.16 10.281 1 98.69 322 LYS B CA 1
ATOM 6026 C C . LYS B 1 322 ? 10.766 1.114 9.094 1 98.69 322 LYS B C 1
ATOM 6028 O O . LYS B 1 322 ? 9.875 1.966 9.016 1 98.69 322 LYS B O 1
ATOM 6033 N N . VAL B 1 323 ? 11.688 0.948 8.242 1 98.75 323 VAL B N 1
ATOM 6034 C CA . VAL B 1 323 ? 11.734 1.76 7.031 1 98.75 323 VAL B CA 1
ATOM 6035 C C . VAL B 1 323 ? 12.094 0.88 5.832 1 98.75 323 VAL B C 1
ATOM 6037 O O . VAL B 1 323 ? 12.781 -0.131 5.984 1 98.75 323 VAL B O 1
ATOM 6040 N N . LEU B 1 324 ? 11.594 1.271 4.688 1 98.75 324 LEU B N 1
ATOM 6041 C CA . LEU B 1 324 ? 11.938 0.537 3.475 1 98.75 324 LEU B CA 1
ATOM 6042 C C . LEU B 1 324 ? 13.414 0.699 3.141 1 98.75 324 LEU B C 1
ATOM 6044 O O . LEU B 1 324 ? 13.969 1.791 3.281 1 98.75 324 LEU B O 1
ATOM 6048 N N . CYS B 1 325 ? 14.008 -0.35 2.725 1 98.19 325 CYS B N 1
ATOM 6049 C CA . CYS B 1 325 ? 15.328 -0.198 2.135 1 98.19 325 CYS B CA 1
ATOM 6050 C C . CYS B 1 325 ? 15.258 0.555 0.812 1 98.19 325 CYS B C 1
ATOM 6052 O O . CYS B 1 325 ? 14.312 0.376 0.044 1 98.19 325 CYS B O 1
ATOM 6054 N N . ALA B 1 326 ? 16.188 1.406 0.589 1 97.75 326 ALA B N 1
ATOM 6055 C CA . ALA B 1 326 ? 16.234 2.164 -0.66 1 97.75 326 ALA B CA 1
ATOM 6056 C C . ALA B 1 326 ? 17.25 1.572 -1.622 1 97.75 326 ALA B C 1
ATOM 6058 O O . ALA B 1 326 ? 17 1.448 -2.82 1 97.75 326 ALA B O 1
ATOM 6059 N N . ASN B 1 327 ? 18.422 1.149 -1.076 1 96.81 327 ASN B N 1
ATOM 6060 C CA . ASN B 1 327 ? 19.516 0.577 -1.868 1 96.81 327 ASN B CA 1
ATOM 6061 C C . ASN B 1 327 ? 19.375 -0.939 -1.984 1 96.81 327 ASN B C 1
ATOM 6063 O O . ASN B 1 327 ? 20.312 -1.675 -1.657 1 96.81 327 ASN B O 1
ATOM 6067 N N . CYS B 1 328 ? 18.234 -1.403 -2.449 1 97.88 328 CYS B N 1
ATOM 6068 C CA . CYS B 1 328 ? 17.922 -2.807 -2.678 1 97.88 328 CYS B CA 1
ATOM 6069 C C . CYS B 1 328 ? 17.031 -2.971 -3.902 1 97.88 328 CYS B C 1
ATOM 6071 O O . CYS B 1 328 ? 16.438 -1.999 -4.383 1 97.88 328 CYS B O 1
ATOM 6073 N N . SER B 1 329 ? 16.906 -4.141 -4.406 1 97.81 329 SER B N 1
ATOM 6074 C CA . SER B 1 329 ? 16.141 -4.391 -5.621 1 97.81 329 SER B CA 1
ATOM 6075 C C . SER B 1 329 ? 14.68 -4.699 -5.301 1 97.81 329 SER B C 1
ATOM 6077 O O . SER B 1 329 ? 13.789 -4.426 -6.105 1 97.81 329 SER B O 1
ATOM 6079 N N . VAL B 1 330 ? 14.422 -5.34 -4.105 1 98.19 330 VAL B N 1
ATOM 6080 C CA . VAL B 1 330 ? 13.078 -5.59 -3.578 1 98.19 330 VAL B CA 1
ATOM 6081 C C . VAL B 1 330 ? 12.867 -4.781 -2.303 1 98.19 330 VAL B C 1
ATOM 6083 O O . VAL B 1 330 ? 13.469 -5.07 -1.267 1 98.19 330 VAL B O 1
ATOM 6086 N N . PRO B 1 331 ? 12.031 -3.775 -2.381 1 98.56 331 PRO B N 1
ATOM 6087 C CA . PRO B 1 331 ? 11.805 -2.992 -1.164 1 98.56 331 PRO B CA 1
ATOM 6088 C C . PRO B 1 331 ? 11.18 -3.818 -0.039 1 98.56 331 PRO B C 1
ATOM 6090 O O . PRO B 1 331 ? 10.125 -4.422 -0.224 1 98.56 331 PRO B O 1
ATOM 6093 N N . VAL B 1 332 ? 11.805 -3.787 1.095 1 98 332 VAL B N 1
ATOM 6094 C CA . VAL B 1 332 ? 11.32 -4.465 2.293 1 98 332 VAL B CA 1
ATOM 6095 C C . VAL B 1 332 ? 11.461 -3.541 3.5 1 98 332 VAL B C 1
ATOM 6097 O O . VAL B 1 332 ? 12.344 -2.686 3.537 1 98 332 VAL B O 1
ATOM 6100 N N . TYR B 1 333 ? 10.602 -3.686 4.418 1 98.12 333 TYR B N 1
ATOM 6101 C CA . TYR B 1 333 ? 10.727 -2.959 5.676 1 98.12 333 TYR B CA 1
ATOM 6102 C C . TYR B 1 333 ? 11.781 -3.59 6.57 1 98.12 333 TYR B C 1
ATOM 6104 O O . TYR B 1 333 ? 11.766 -4.801 6.797 1 98.12 333 TYR B O 1
ATOM 6112 N N . GLU B 1 334 ? 12.648 -2.781 7.02 1 97.75 334 GLU B N 1
ATOM 6113 C CA . GLU B 1 334 ? 13.688 -3.211 7.949 1 97.75 334 GLU B CA 1
ATOM 6114 C C . GLU B 1 334 ? 13.688 -2.352 9.211 1 97.75 334 GLU B C 1
ATOM 6116 O O . GLU B 1 334 ? 13.359 -1.166 9.164 1 97.75 334 GLU B O 1
ATOM 6121 N N . ASP B 1 335 ? 14.055 -2.99 10.289 1 97.81 335 ASP B N 1
ATOM 6122 C CA . ASP B 1 335 ? 14.211 -2.215 11.516 1 97.81 335 ASP B CA 1
ATOM 6123 C C . ASP B 1 335 ? 15.266 -1.125 11.344 1 97.81 335 ASP B C 1
ATOM 6125 O O . ASP B 1 335 ? 16.312 -1.354 10.719 1 97.81 335 ASP B O 1
ATOM 6129 N N . VAL B 1 336 ? 15 -0.027 11.898 1 98.31 336 VAL B N 1
ATOM 6130 C CA . VAL B 1 336 ? 15.945 1.084 11.812 1 98.31 336 VAL B CA 1
ATOM 6131 C C . VAL B 1 336 ? 17.172 0.785 12.672 1 98.31 336 VAL B C 1
ATOM 6133 O O . VAL B 1 336 ? 17.047 0.377 13.828 1 98.31 336 VAL B O 1
ATOM 6136 N N . SER B 1 337 ? 18.328 0.925 12.016 1 97.75 337 SER B N 1
ATOM 6137 C CA . SER B 1 337 ? 19.594 0.792 12.711 1 97.75 337 SER B CA 1
ATOM 6138 C C . SER B 1 337 ? 20.188 2.156 13.062 1 97.75 337 SER B C 1
ATOM 6140 O O . SER B 1 337 ? 20.25 3.047 12.211 1 97.75 337 SER B O 1
ATOM 6142 N N . ASP B 1 338 ? 20.719 2.287 14.219 1 96.44 338 ASP B N 1
ATOM 6143 C CA . ASP B 1 338 ? 21.172 3.576 14.734 1 96.44 338 ASP B CA 1
ATOM 6144 C C . ASP B 1 338 ? 22.281 4.152 13.859 1 96.44 338 ASP B C 1
ATOM 6146 O O . ASP B 1 338 ? 22.359 5.367 13.656 1 96.44 338 ASP B O 1
ATOM 6150 N N . ASN B 1 339 ? 23.109 3.295 13.305 1 95.44 339 ASN B N 1
ATOM 6151 C CA . ASN B 1 339 ? 24.344 3.766 12.672 1 95.44 339 ASN B CA 1
ATOM 6152 C C . ASN B 1 339 ? 24.203 3.852 11.156 1 95.44 339 ASN B C 1
ATOM 6154 O O . ASN B 1 339 ? 25.125 4.281 10.461 1 95.44 339 ASN B O 1
ATOM 6158 N N . LYS B 1 340 ? 23.062 3.465 10.648 1 97.31 340 LYS B N 1
ATOM 6159 C CA . LYS B 1 340 ? 22.812 3.596 9.219 1 97.31 340 LYS B CA 1
ATOM 6160 C C . LYS B 1 340 ? 22.219 4.965 8.891 1 97.31 340 LYS B C 1
ATOM 6162 O O . LYS B 1 340 ? 21.516 5.559 9.711 1 97.31 340 LYS B O 1
ATOM 6167 N N . THR B 1 341 ? 22.531 5.469 7.742 1 98.12 341 THR B N 1
ATOM 6168 C CA . THR B 1 341 ? 21.969 6.723 7.266 1 98.12 341 THR B CA 1
ATOM 6169 C C . THR B 1 341 ? 20.75 6.461 6.379 1 98.12 341 THR B C 1
ATOM 6171 O O . THR B 1 341 ? 20.797 5.594 5.504 1 98.12 341 THR B O 1
ATOM 6174 N N . TYR B 1 342 ? 19.734 7.137 6.613 1 98.69 342 TYR B N 1
ATOM 6175 C CA . TYR B 1 342 ? 18.5 7.031 5.832 1 98.69 342 TYR B CA 1
ATOM 6176 C C . TYR B 1 342 ? 18.203 8.328 5.094 1 98.69 342 TYR B C 1
ATOM 6178 O O . TYR B 1 342 ? 18.469 9.422 5.609 1 98.69 342 TYR B O 1
ATOM 6186 N N . SER B 1 343 ? 17.688 8.258 3.898 1 98.62 343 SER B N 1
ATOM 6187 C CA . SER B 1 343 ? 17.219 9.398 3.121 1 98.62 343 SER B CA 1
ATOM 6188 C C . SER B 1 343 ? 15.703 9.531 3.195 1 98.62 343 SER B C 1
ATOM 6190 O O . SER B 1 343 ? 14.977 8.688 2.674 1 98.62 343 SER B O 1
ATOM 6192 N N . ILE B 1 344 ? 15.273 10.633 3.771 1 98.75 344 ILE B N 1
ATOM 6193 C CA . ILE B 1 344 ? 13.844 10.797 4.008 1 98.75 344 ILE B CA 1
ATOM 6194 C C . ILE B 1 344 ? 13.336 12.039 3.277 1 98.75 344 ILE B C 1
ATOM 6196 O O . ILE B 1 344 ? 14.031 13.055 3.213 1 98.75 344 ILE B O 1
ATOM 6200 N N . VAL B 1 345 ? 12.133 11.906 2.732 1 98.81 345 VAL B N 1
ATOM 6201 C CA . VAL B 1 345 ? 11.438 13.039 2.141 1 98.81 345 VAL B CA 1
ATOM 6202 C C . VAL B 1 345 ? 10.531 13.695 3.182 1 98.81 345 VAL B C 1
ATOM 6204 O O . VAL B 1 345 ? 9.82 13 3.918 1 98.81 345 VAL B O 1
ATOM 6207 N N . THR B 1 346 ? 10.609 14.93 3.281 1 98.62 346 THR B N 1
ATOM 6208 C CA . THR B 1 346 ? 9.727 15.711 4.141 1 98.62 346 THR B CA 1
ATOM 6209 C C . THR B 1 346 ? 9.477 17.094 3.545 1 98.62 346 THR B C 1
ATOM 6211 O O . THR B 1 346 ? 9.617 17.281 2.338 1 98.62 346 THR B O 1
ATOM 6214 N N . THR B 1 347 ? 8.891 17.984 4.312 1 97.56 347 THR B N 1
ATOM 6215 C CA . THR B 1 347 ? 8.68 19.344 3.854 1 97.56 347 THR B CA 1
ATOM 6216 C C . THR B 1 347 ? 9.719 20.297 4.453 1 97.56 347 THR B C 1
ATOM 6218 O O . THR B 1 347 ? 10.289 20.016 5.508 1 97.56 347 THR B O 1
ATOM 6221 N N . MET B 1 348 ? 9.914 21.359 3.727 1 93.19 348 MET B N 1
ATOM 6222 C CA . MET B 1 348 ? 10.828 22.359 4.25 1 93.19 348 MET B CA 1
ATOM 6223 C C . MET B 1 348 ? 10.297 22.953 5.555 1 93.19 348 MET B C 1
ATOM 6225 O O . MET B 1 348 ? 11.078 23.438 6.383 1 93.19 348 MET B O 1
ATOM 6229 N N . PHE B 1 349 ? 9 22.875 5.809 1 92.81 349 PHE B N 1
ATOM 6230 C CA . PHE B 1 349 ? 8.43 23.281 7.086 1 92.81 349 PHE B CA 1
ATOM 6231 C C . PHE B 1 349 ? 9.055 22.5 8.234 1 92.81 349 PHE B C 1
ATOM 6233 O O . PHE B 1 349 ? 9.578 23.094 9.18 1 92.81 349 PHE B O 1
ATOM 6240 N N . ILE B 1 350 ? 9.062 21.125 8.133 1 96.69 350 ILE B N 1
ATOM 6241 C CA . ILE B 1 350 ? 9.641 20.266 9.164 1 96.69 350 ILE B CA 1
ATOM 6242 C C . ILE B 1 350 ? 11.164 20.422 9.18 1 96.69 350 ILE B C 1
ATOM 6244 O O . ILE B 1 350 ? 11.758 20.594 10.242 1 96.69 350 ILE B O 1
ATOM 6248 N N . ALA B 1 351 ? 11.766 20.406 7.977 1 95.19 351 ALA B N 1
ATOM 6249 C CA . ALA B 1 351 ? 13.219 20.438 7.852 1 95.19 351 ALA B CA 1
ATOM 6250 C C . ALA B 1 351 ? 13.797 21.703 8.477 1 95.19 351 ALA B C 1
ATOM 6252 O O . ALA B 1 351 ? 14.922 21.703 8.984 1 95.19 351 ALA B O 1
ATOM 6253 N N . ASN B 1 352 ? 12.977 22.734 8.453 1 91 352 ASN B N 1
ATOM 6254 C CA . ASN B 1 352 ? 13.445 24.016 8.977 1 91 352 ASN B CA 1
ATOM 6255 C C . ASN B 1 352 ? 13.008 24.234 10.422 1 91 352 ASN B C 1
ATOM 6257 O O . ASN B 1 352 ? 13.148 25.328 10.969 1 91 352 ASN B O 1
ATOM 6261 N N . GLY B 1 353 ? 12.398 23.25 10.977 1 90.81 353 GLY B N 1
ATOM 6262 C CA . GLY B 1 353 ? 12.117 23.312 12.398 1 90.81 353 GLY B CA 1
ATOM 6263 C C . GLY B 1 353 ? 10.656 23.547 12.711 1 90.81 353 GLY B C 1
ATOM 6264 O O . GLY B 1 353 ? 10.297 23.828 13.859 1 90.81 353 GLY B O 1
ATOM 6265 N N . GLY B 1 354 ? 9.852 23.5 11.711 1 89.81 354 GLY B N 1
ATOM 6266 C CA . GLY B 1 354 ? 8.422 23.625 11.938 1 89.81 354 GLY B CA 1
ATOM 6267 C C . GLY B 1 354 ? 7.895 22.688 13.008 1 89.81 354 GLY B C 1
ATOM 6268 O O . GLY B 1 354 ? 8.375 21.562 13.141 1 89.81 354 GLY B O 1
ATOM 6269 N N . ASP B 1 355 ? 6.855 23.109 13.789 1 92.06 355 ASP B N 1
ATOM 6270 C CA . ASP B 1 355 ? 6.23 22.359 14.875 1 92.06 355 ASP B CA 1
ATOM 6271 C C . ASP B 1 355 ? 7.227 22.078 16 1 92.06 355 ASP B C 1
ATOM 6273 O O . ASP B 1 355 ? 7.012 21.188 16.828 1 92.06 355 ASP B O 1
ATOM 6277 N N . GLY B 1 356 ? 8.406 22.734 15.93 1 93.12 356 GLY B N 1
ATOM 6278 C CA . GLY B 1 356 ? 9.375 22.625 17 1 93.12 356 GLY B CA 1
ATOM 6279 C C . GLY B 1 356 ? 10.422 21.562 16.766 1 93.12 356 GLY B C 1
ATOM 6280 O O . GLY B 1 356 ? 11.25 21.281 17.641 1 93.12 356 GLY B O 1
ATOM 6281 N N . PHE B 1 357 ? 10.477 20.953 15.617 1 95.69 357 PHE B N 1
ATOM 6282 C CA . PHE B 1 357 ? 11.484 19.953 15.32 1 95.69 357 PHE B CA 1
ATOM 6283 C C . PHE B 1 357 ? 12.875 20.562 15.305 1 95.69 357 PHE B C 1
ATOM 6285 O O . PHE B 1 357 ? 13.062 21.672 14.828 1 95.69 357 PHE B O 1
ATOM 6292 N N . THR B 1 358 ? 13.828 19.844 15.883 1 95.5 358 THR B N 1
ATOM 6293 C CA . THR B 1 358 ? 15.242 20.219 15.844 1 95.5 358 THR B CA 1
ATOM 6294 C C . THR B 1 358 ? 16.094 19.062 15.359 1 95.5 358 THR B C 1
ATOM 6296 O O . THR B 1 358 ? 15.828 17.906 15.688 1 95.5 358 THR B O 1
ATOM 6299 N N . PHE B 1 359 ? 17.094 19.453 14.586 1 96.31 359 PHE B N 1
ATOM 6300 C CA . PHE B 1 359 ? 17.953 18.406 14.023 1 96.31 359 PHE B CA 1
ATOM 6301 C C . PHE B 1 359 ? 19.422 18.688 14.328 1 96.31 359 PHE B C 1
ATOM 6303 O O . PHE B 1 359 ? 19.844 19.844 14.352 1 96.31 359 PHE B O 1
ATOM 6310 N N . ASP B 1 360 ? 20.078 17.625 14.531 1 95.62 360 ASP B N 1
ATOM 6311 C CA . ASP B 1 360 ? 21.531 17.703 14.742 1 95.62 360 ASP B CA 1
ATOM 6312 C C . ASP B 1 360 ? 22.234 18.234 13.5 1 95.62 360 ASP B C 1
ATOM 6314 O O . ASP B 1 360 ? 21.703 18.141 12.391 1 95.62 360 ASP B O 1
ATOM 6318 N N . GLU B 1 361 ? 23.406 18.75 13.719 1 94.25 361 GLU B N 1
ATOM 6319 C CA . GLU B 1 361 ? 24.203 19.312 12.625 1 94.25 361 GLU B CA 1
ATOM 6320 C C . GLU B 1 361 ? 24.562 18.234 11.594 1 94.25 361 GLU B C 1
ATOM 6322 O O . GLU B 1 361 ? 24.781 18.547 10.422 1 94.25 361 GLU B O 1
ATOM 6327 N N . SER B 1 362 ? 24.594 17.031 12.031 1 96.44 362 SER B N 1
ATOM 6328 C CA . SER B 1 362 ? 24.969 15.93 11.148 1 96.44 362 SER B CA 1
ATOM 6329 C C . SER B 1 362 ? 23.859 15.625 10.148 1 96.44 362 SER B C 1
ATOM 6331 O O . SER B 1 362 ? 24.094 14.922 9.164 1 96.44 362 SER B O 1
ATOM 6333 N N . VAL B 1 363 ? 22.672 16.062 10.461 1 97.31 363 VAL B N 1
ATOM 6334 C CA . VAL B 1 363 ? 21.562 15.875 9.547 1 97.31 363 VAL B CA 1
ATOM 6335 C C . VAL B 1 363 ? 21.656 16.875 8.398 1 97.31 363 VAL B C 1
ATOM 6337 O O . VAL B 1 363 ? 21.719 18.078 8.625 1 97.31 363 VAL B O 1
ATOM 6340 N N . THR B 1 364 ? 21.734 16.375 7.203 1 96.81 364 THR B N 1
ATOM 6341 C CA . THR B 1 364 ? 21.781 17.25 6.043 1 96.81 364 THR B CA 1
ATOM 6342 C C . THR B 1 364 ? 20.438 17.328 5.355 1 96.81 364 THR B C 1
ATOM 6344 O O . THR B 1 364 ? 19.656 16.359 5.395 1 96.81 364 THR B O 1
ATOM 6347 N N . LYS B 1 365 ? 20.094 18.469 4.828 1 95.75 365 LYS B N 1
ATOM 6348 C CA . LYS B 1 365 ? 18.844 18.688 4.102 1 95.75 365 LYS B CA 1
ATOM 6349 C C . LYS B 1 365 ? 19.094 19.375 2.768 1 95.75 365 LYS B C 1
ATOM 6351 O O . LYS B 1 365 ? 20.016 20.188 2.645 1 95.75 365 LYS B O 1
ATOM 6356 N N . ARG B 1 366 ? 18.359 19.016 1.736 1 92.69 366 ARG B N 1
ATOM 6357 C CA . ARG B 1 366 ? 18.406 19.656 0.428 1 92.69 366 ARG B CA 1
ATOM 6358 C C . ARG B 1 366 ? 17.016 19.766 -0.18 1 92.69 366 ARG B C 1
ATOM 6360 O O . ARG B 1 366 ? 16.125 18.969 0.144 1 92.69 366 ARG B O 1
ATOM 6367 N N . THR B 1 367 ? 16.734 20.797 -0.929 1 93 367 THR B N 1
ATOM 6368 C CA . THR B 1 367 ? 15.477 20.984 -1.644 1 93 367 THR B CA 1
ATOM 6369 C C . THR B 1 367 ? 15.734 21.359 -3.1 1 93 367 THR B C 1
ATOM 6371 O O . THR B 1 367 ? 16.734 22 -3.412 1 93 367 THR B O 1
ATOM 6374 N N . GLU B 1 368 ? 14.938 20.953 -3.963 1 88.75 368 GLU B N 1
ATOM 6375 C CA . GLU B 1 368 ? 14.961 21.344 -5.367 1 88.75 368 GLU B CA 1
ATOM 6376 C C . GLU B 1 368 ? 13.898 22.406 -5.66 1 88.75 368 GLU B C 1
ATOM 6378 O O . GLU B 1 368 ? 13.664 22.75 -6.82 1 88.75 368 GLU B O 1
ATOM 6383 N N . GLY B 1 369 ? 13.211 22.812 -4.598 1 88 369 GLY B N 1
ATOM 6384 C CA . GLY B 1 369 ? 12.188 23.844 -4.762 1 88 369 GLY B CA 1
ATOM 6385 C C . GLY B 1 369 ? 10.883 23.297 -5.312 1 88 369 GLY B C 1
ATOM 6386 O O . GLY B 1 369 ? 10.109 24.031 -5.93 1 88 369 GLY B O 1
ATOM 6387 N N . VAL B 1 370 ? 10.664 22.047 -5.164 1 89.19 370 VAL B N 1
ATOM 6388 C CA . VAL B 1 370 ? 9.453 21.422 -5.68 1 89.19 370 VAL B CA 1
ATOM 6389 C C . VAL B 1 370 ? 8.305 21.609 -4.684 1 89.19 370 VAL B C 1
ATOM 6391 O O . VAL B 1 370 ? 8.438 21.281 -3.506 1 89.19 370 VAL B O 1
ATOM 6394 N N . SER B 1 371 ? 7.156 22.141 -5.172 1 92.62 371 SER B N 1
ATOM 6395 C CA . SER B 1 371 ? 5.98 22.375 -4.344 1 92.62 371 SER B CA 1
ATOM 6396 C C . SER B 1 371 ? 5.328 21.062 -3.924 1 92.62 371 SER B C 1
ATOM 6398 O O . SER B 1 371 ? 4.969 20.234 -4.773 1 92.62 371 SER B O 1
ATOM 6400 N N . ALA B 1 372 ? 5.176 20.922 -2.619 1 97.19 372 ALA B N 1
ATOM 6401 C CA . ALA B 1 372 ? 4.496 19.734 -2.107 1 97.19 372 ALA B CA 1
ATOM 6402 C C . ALA B 1 372 ? 3.074 19.641 -2.658 1 97.19 372 ALA B C 1
ATOM 6404 O O . ALA B 1 372 ? 2.619 18.562 -3.027 1 97.19 372 ALA B O 1
ATOM 6405 N N . PHE B 1 373 ? 2.373 20.75 -2.74 1 94.38 373 PHE B N 1
ATOM 6406 C CA . PHE B 1 373 ? 0.994 20.766 -3.213 1 94.38 373 PHE B CA 1
ATOM 6407 C C . PHE B 1 373 ? 0.918 20.344 -4.676 1 94.38 373 PHE B C 1
ATOM 6409 O O . PHE B 1 373 ? 0.01 19.609 -5.07 1 94.38 373 PHE B O 1
ATOM 6416 N N . ASP B 1 374 ? 1.868 20.797 -5.484 1 93.62 374 ASP B N 1
ATOM 6417 C CA . ASP B 1 374 ? 1.893 20.406 -6.891 1 93.62 374 ASP B CA 1
ATOM 6418 C C . ASP B 1 374 ? 2.092 18.906 -7.039 1 93.62 374 ASP B C 1
ATOM 6420 O O . ASP B 1 374 ? 1.433 18.266 -7.859 1 93.62 374 ASP B O 1
ATOM 6424 N N . VAL B 1 375 ? 3.029 18.438 -6.262 1 97.88 375 VAL B N 1
ATOM 6425 C CA . VAL B 1 375 ? 3.307 17.016 -6.289 1 97.88 375 VAL B CA 1
ATOM 6426 C C . VAL B 1 375 ? 2.062 16.234 -5.863 1 97.88 375 VAL B C 1
ATOM 6428 O O . VAL B 1 375 ? 1.696 15.242 -6.496 1 97.88 375 VAL B O 1
ATOM 6431 N N . PHE B 1 376 ? 1.403 16.688 -4.82 1 98.62 376 PHE B N 1
ATOM 6432 C CA . PHE B 1 376 ? 0.185 16.078 -4.305 1 98.62 376 PHE B CA 1
ATOM 6433 C C . PHE B 1 376 ? -0.906 16.062 -5.367 1 98.62 376 PHE B C 1
ATOM 6435 O O . PHE B 1 376 ? -1.518 15.023 -5.625 1 98.62 376 PHE B O 1
ATOM 6442 N N . THR B 1 377 ? -1.107 17.172 -6.035 1 96.06 377 THR B N 1
ATOM 6443 C CA . THR B 1 377 ? -2.148 17.312 -7.047 1 96.06 377 THR B CA 1
ATOM 6444 C C . THR B 1 377 ? -1.901 16.375 -8.219 1 96.06 377 THR B C 1
ATOM 6446 O O . THR B 1 377 ? -2.818 15.672 -8.664 1 96.06 377 THR B O 1
ATOM 6449 N N . LYS B 1 378 ? -0.729 16.312 -8.688 1 96.19 378 LYS B N 1
ATOM 6450 C CA . LYS B 1 378 ? -0.38 15.445 -9.797 1 96.19 378 LYS B CA 1
ATOM 6451 C C . LYS B 1 378 ? -0.581 13.977 -9.438 1 96.19 378 LYS B C 1
ATOM 6453 O O . LYS B 1 378 ? -1.038 13.18 -10.258 1 96.19 378 LYS B O 1
ATOM 6458 N N . TYR B 1 379 ? -0.167 13.656 -8.219 1 98.31 379 TYR B N 1
ATOM 6459 C CA . TYR B 1 379 ? -0.309 12.273 -7.766 1 98.31 379 TYR B CA 1
ATOM 6460 C C . TYR B 1 379 ? -1.777 11.875 -7.695 1 98.31 379 TYR B C 1
ATOM 6462 O O . TYR B 1 379 ? -2.145 10.773 -8.109 1 98.31 379 TYR B O 1
ATOM 6470 N N . VAL B 1 380 ? -2.613 12.734 -7.172 1 98.38 380 VAL B N 1
ATOM 6471 C CA . VAL B 1 380 ? -4.047 12.484 -7.082 1 98.38 380 VAL B CA 1
ATOM 6472 C C . VAL B 1 380 ? -4.609 12.195 -8.469 1 98.38 380 VAL B C 1
ATOM 6474 O O . VAL B 1 380 ? -5.387 11.258 -8.648 1 98.38 380 VAL B O 1
ATOM 6477 N N . THR B 1 381 ? -4.242 12.969 -9.422 1 95.38 381 THR B N 1
ATOM 6478 C CA . THR B 1 381 ? -4.699 12.758 -10.789 1 95.38 381 THR B CA 1
ATOM 6479 C C . THR B 1 381 ? -4.227 11.406 -11.312 1 95.38 381 THR B C 1
ATOM 6481 O O . THR B 1 381 ? -5 10.664 -11.93 1 95.38 381 THR B O 1
ATOM 6484 N N . LYS B 1 382 ? -3.037 11.102 -10.961 1 94.5 382 LYS B N 1
ATOM 6485 C CA . LYS B 1 382 ? -2.396 9.891 -11.453 1 94.5 382 LYS B CA 1
ATOM 6486 C C . LYS B 1 382 ? -3.102 8.641 -10.922 1 94.5 382 LYS B C 1
ATOM 6488 O O . LYS B 1 382 ? -3.293 7.672 -11.656 1 94.5 382 LYS B O 1
ATOM 6493 N N . ILE B 1 383 ? -3.518 8.656 -9.688 1 96.06 383 ILE B N 1
ATOM 6494 C CA . ILE B 1 383 ? -3.938 7.402 -9.07 1 96.06 383 ILE B CA 1
ATOM 6495 C C . ILE B 1 383 ? -5.461 7.348 -9.008 1 96.06 383 ILE B C 1
ATOM 6497 O O . ILE B 1 383 ? -6.031 6.422 -8.422 1 96.06 383 ILE B O 1
ATOM 6501 N N . SER B 1 384 ? -6.148 8.312 -9.5 1 96 384 SER B N 1
ATOM 6502 C CA . SER B 1 384 ? -7.609 8.344 -9.484 1 96 384 SER B CA 1
ATOM 6503 C C . SER B 1 384 ? -8.195 7.117 -10.172 1 96 384 SER B C 1
ATOM 6505 O O . SER B 1 384 ? -7.734 6.723 -11.242 1 96 384 SER B O 1
ATOM 6507 N N . PRO B 1 385 ? -9.297 6.512 -9.617 1 97.38 385 PRO B N 1
ATOM 6508 C CA . PRO B 1 385 ? -9.961 6.91 -8.375 1 97.38 385 PRO B CA 1
ATOM 6509 C C . PRO B 1 385 ? -9.148 6.555 -7.133 1 97.38 385 PRO B C 1
ATOM 6511 O O . PRO B 1 385 ? -8.555 5.477 -7.07 1 97.38 385 PRO B O 1
ATOM 6514 N N . ILE B 1 386 ? -9.164 7.457 -6.18 1 98.56 386 ILE B N 1
ATOM 6515 C CA . ILE B 1 386 ? -8.422 7.281 -4.938 1 98.56 386 ILE B CA 1
ATOM 6516 C C . ILE B 1 386 ? -9.07 6.191 -4.09 1 98.56 386 ILE B C 1
ATOM 6518 O O . ILE B 1 386 ? -10.297 6.18 -3.92 1 98.56 386 ILE B O 1
ATOM 6522 N N . LYS B 1 387 ? -8.305 5.305 -3.578 1 98.38 387 LYS B N 1
ATOM 6523 C CA . LYS B 1 387 ? -8.766 4.195 -2.746 1 98.38 387 LYS B CA 1
ATOM 6524 C C . LYS B 1 387 ? -7.848 4.004 -1.539 1 98.38 387 LYS B C 1
ATOM 6526 O O . LYS B 1 387 ? -7.715 2.889 -1.029 1 98.38 387 LYS B O 1
ATOM 6531 N N . THR B 1 388 ? -7.137 5.016 -1.088 1 98.5 388 THR B N 1
ATOM 6532 C CA . THR B 1 388 ? -6.109 4.973 -0.053 1 98.5 388 THR B CA 1
ATOM 6533 C C . THR B 1 388 ? -6.703 4.523 1.279 1 98.5 388 THR B C 1
ATOM 6535 O O . THR B 1 388 ? -7.629 5.148 1.796 1 98.5 388 THR B O 1
ATOM 6538 N N . PRO B 1 389 ? -6.168 3.479 1.84 1 98.38 389 PRO B N 1
ATOM 6539 C CA . PRO B 1 389 ? -6.637 2.969 3.131 1 98.38 389 PRO B CA 1
ATOM 6540 C C . PRO B 1 389 ? -5.781 3.451 4.301 1 98.38 389 PRO B C 1
ATOM 6542 O O . PRO B 1 389 ? -4.805 4.176 4.098 1 98.38 389 PRO B O 1
ATOM 6545 N N . GLU B 1 390 ? -6.238 3.148 5.504 1 97.94 390 GLU B N 1
ATOM 6546 C CA . GLU B 1 390 ? -5.352 3.062 6.656 1 97.94 390 GLU B CA 1
ATOM 6547 C C . GLU B 1 390 ? -4.672 1.698 6.734 1 97.94 390 GLU B C 1
ATOM 6549 O O . GLU B 1 390 ? -5.348 0.667 6.773 1 97.94 390 GLU B O 1
ATOM 6554 N N . GLU B 1 391 ? -3.361 1.67 6.695 1 96.94 391 GLU B N 1
ATOM 6555 C CA . GLU B 1 391 ? -2.629 0.419 6.516 1 96.94 391 GLU B CA 1
ATOM 6556 C C . GLU B 1 391 ? -1.813 0.073 7.758 1 96.94 391 GLU B C 1
ATOM 6558 O O . GLU B 1 391 ? -0.869 -0.715 7.688 1 96.94 391 GLU B O 1
ATOM 6563 N N . ASP B 1 392 ? -2.104 0.762 8.852 1 96.69 392 ASP B N 1
ATOM 6564 C CA . ASP B 1 392 ? -1.395 0.54 10.109 1 96.69 392 ASP B CA 1
ATOM 6565 C C . ASP B 1 392 ? 0.08 0.917 9.984 1 96.69 392 ASP B C 1
ATOM 6567 O O . ASP B 1 392 ? 0.954 0.196 10.469 1 96.69 392 ASP B O 1
ATOM 6571 N N . ARG B 1 393 ? 0.334 1.961 9.25 1 98.56 393 ARG B N 1
ATOM 6572 C CA . ARG B 1 393 ? 1.687 2.502 9.164 1 98.56 393 ARG B CA 1
ATOM 6573 C C . ARG B 1 393 ? 2.105 3.139 10.484 1 98.56 393 ARG B C 1
ATOM 6575 O O . ARG B 1 393 ? 3.289 3.15 10.828 1 98.56 393 ARG B O 1
ATOM 6582 N N . VAL B 1 394 ? 1.133 3.727 11.125 1 98.75 394 VAL B N 1
ATOM 6583 C CA . VAL B 1 394 ? 1.301 4.324 12.453 1 98.75 394 VAL B CA 1
ATOM 6584 C C . VAL B 1 394 ? 0.345 3.662 13.438 1 98.75 394 VAL B C 1
ATOM 6586 O O . VAL B 1 394 ? -0.873 3.83 13.344 1 98.75 394 VAL B O 1
ATOM 6589 N N . VAL B 1 395 ? 0.906 2.947 14.336 1 98.25 395 VAL B N 1
ATOM 6590 C CA . VAL B 1 395 ? 0.112 2.25 15.344 1 98.25 395 VAL B CA 1
ATOM 6591 C C . VAL B 1 395 ? 0.347 2.877 16.719 1 98.25 395 VAL B C 1
ATOM 6593 O O . VAL B 1 395 ? 1.492 3.051 17.141 1 98.25 395 VAL B O 1
ATOM 6596 N N . VAL B 1 396 ? -0.704 3.219 17.391 1 98.06 396 VAL B N 1
ATOM 6597 C CA . VAL B 1 396 ? -0.632 3.859 18.688 1 98.06 396 VAL B CA 1
ATOM 6598 C C . VAL B 1 396 ? -1.242 2.945 19.75 1 98.06 396 VAL B C 1
ATOM 6600 O O . VAL B 1 396 ? -2.42 2.586 19.672 1 98.06 396 VAL B O 1
ATOM 6603 N N . GLN B 1 397 ? -0.427 2.596 20.672 1 96.81 397 GLN B N 1
ATOM 6604 C CA . GLN B 1 397 ? -0.88 1.771 21.797 1 96.81 397 GLN B CA 1
ATOM 6605 C C . GLN B 1 397 ? -1.05 2.605 23.062 1 96.81 397 GLN B C 1
ATOM 6607 O O . GLN B 1 397 ? -0.256 3.512 23.328 1 96.81 397 GLN B O 1
ATOM 6612 N N . ASP B 1 398 ? -2.088 2.389 23.812 1 95.62 398 ASP B N 1
ATOM 6613 C CA . ASP B 1 398 ? -2.346 2.945 25.141 1 95.62 398 ASP B CA 1
ATOM 6614 C C . ASP B 1 398 ? -2.418 4.469 25.078 1 95.62 398 ASP B C 1
ATOM 6616 O O . ASP B 1 398 ? -1.839 5.152 25.938 1 95.62 398 ASP B O 1
ATOM 6620 N N . LEU B 1 399 ? -3.023 4.953 24.047 1 95.5 399 LEU B N 1
ATOM 6621 C CA . LEU B 1 399 ? -3.254 6.395 23.969 1 95.5 399 LEU B CA 1
ATOM 6622 C C . LEU B 1 399 ? -4.113 6.879 25.125 1 95.5 399 LEU B C 1
ATOM 6624 O O . LEU B 1 399 ? -5.145 6.281 25.438 1 95.5 399 LEU B O 1
ATOM 6628 N N . PRO B 1 400 ? -3.689 7.93 25.797 1 92.56 400 PRO B N 1
ATOM 6629 C CA . PRO B 1 400 ? -4.516 8.438 26.891 1 92.56 400 PRO B CA 1
ATOM 6630 C C . PRO B 1 400 ? -5.934 8.789 26.453 1 92.56 400 PRO B C 1
ATOM 6632 O O . PRO B 1 400 ? -6.129 9.305 25.344 1 92.56 400 PRO B O 1
ATOM 6635 N N . GLU B 1 401 ? -6.852 8.508 27.297 1 90.06 401 GLU B N 1
ATOM 6636 C CA . GLU B 1 401 ? -8.25 8.789 26.969 1 90.06 401 GLU B CA 1
ATOM 6637 C C . GLU B 1 401 ? -8.516 10.289 26.906 1 90.06 401 GLU B C 1
ATOM 6639 O O . GLU B 1 401 ? -7.922 11.062 27.672 1 90.06 401 GLU B O 1
ATOM 6644 N N . ARG B 1 402 ? -9.352 10.602 26.016 1 87.31 402 ARG B N 1
ATOM 6645 C CA . ARG B 1 402 ? -9.773 11.992 25.938 1 87.31 402 ARG B CA 1
ATOM 6646 C C . ARG B 1 402 ? -10.648 12.383 27.125 1 87.31 402 ARG B C 1
ATOM 6648 O O . ARG B 1 402 ? -11.633 11.703 27.422 1 87.31 402 ARG B O 1
ATOM 6655 N N . PRO B 1 403 ? -10.328 13.305 27.906 1 78.56 403 PRO B N 1
ATOM 6656 C CA . PRO B 1 403 ? -11.141 13.688 29.062 1 78.56 403 PRO B CA 1
ATOM 6657 C C . PRO B 1 403 ? -12.523 14.211 28.672 1 78.56 403 PRO B C 1
ATOM 6659 O O . PRO B 1 403 ? -12.672 14.875 27.641 1 78.56 403 PRO B O 1
ATOM 6662 N N . ASN B 1 404 ? -13.734 13.383 29.078 1 64.06 404 ASN B N 1
ATOM 6663 C CA . ASN B 1 404 ? -15.109 13.82 28.875 1 64.06 404 ASN B CA 1
ATOM 6664 C C . ASN B 1 404 ? -15.344 15.211 29.469 1 64.06 404 ASN B C 1
ATOM 6666 O O . ASN B 1 404 ? -15.133 15.414 30.672 1 64.06 404 ASN B O 1
ATOM 6670 N N . ILE B 1 405 ? -15.227 16.141 28.953 1 51.28 405 ILE B N 1
ATOM 6671 C CA . ILE B 1 405 ? -15.672 17.391 29.578 1 51.28 405 ILE B CA 1
ATOM 6672 C C . ILE B 1 405 ? -17.188 17.406 29.641 1 51.28 405 ILE B C 1
ATOM 6674 O O . ILE B 1 405 ? -17.875 17.406 28.609 1 51.28 405 ILE B O 1
ATOM 6678 N N . THR B 1 406 ? -17.953 16.547 30.531 1 40.69 406 THR B N 1
ATOM 6679 C CA . THR B 1 406 ? -19.375 16.5 30.828 1 40.69 406 THR B CA 1
ATOM 6680 C C . THR B 1 406 ? -19.984 17.891 30.812 1 40.69 406 THR B C 1
ATOM 6682 O O . THR B 1 406 ? -21.203 18.062 30.953 1 40.69 406 THR B O 1
ATOM 6685 N N . THR B 1 407 ? -19.516 18.906 31.406 1 36.34 407 THR B N 1
ATOM 6686 C CA . THR B 1 407 ? -20.438 19.984 31.688 1 36.34 407 THR B CA 1
ATOM 6687 C C . THR B 1 407 ? -20.984 20.594 30.391 1 36.34 407 THR B C 1
ATOM 6689 O O . THR B 1 407 ? -20.375 21.5 29.828 1 36.34 407 THR B O 1
ATOM 6692 N N . THR B 1 408 ? -21.5 19.703 29.516 1 36.44 408 THR B N 1
ATOM 6693 C CA . THR B 1 408 ? -22.125 20.328 28.344 1 36.44 408 THR B CA 1
ATOM 6694 C C . THR B 1 408 ? -23.406 21.062 28.75 1 36.44 408 THR B C 1
ATOM 6696 O O . THR B 1 408 ? -24.312 20.469 29.328 1 36.44 408 THR B O 1
ATOM 6699 N N . PRO B 1 409 ? -23.484 22.312 28.953 1 33.09 409 PRO B N 1
ATOM 6700 C CA . PRO B 1 409 ? -24.844 22.844 29.125 1 33.09 409 PRO B CA 1
ATOM 6701 C C . PRO B 1 409 ? -25.828 22.328 28.078 1 33.09 409 PRO B C 1
ATOM 6703 O O . PRO B 1 409 ? -25.406 21.953 26.984 1 33.09 409 PRO B O 1
ATOM 6706 N N . ALA B 1 410 ? -27 21.953 28.5 1 31.47 410 ALA B N 1
ATOM 6707 C CA . ALA B 1 410 ? -28.156 21.406 27.781 1 31.47 410 ALA B CA 1
ATOM 6708 C C . ALA B 1 410 ? -28.406 22.172 26.484 1 31.47 410 ALA B C 1
ATOM 6710 O O . ALA B 1 410 ? -28.5 23.406 26.484 1 31.47 410 ALA B O 1
ATOM 6711 N N . PRO B 1 411 ? -28.188 21.531 25.359 1 30.28 411 PRO B N 1
ATOM 6712 C CA . PRO B 1 411 ? -28.531 22.234 24.125 1 30.28 411 PRO B CA 1
ATOM 6713 C C . PRO B 1 411 ? -30.031 22.562 24.031 1 30.28 411 PRO B C 1
ATOM 6715 O O . PRO B 1 411 ? -30.859 21.75 24.422 1 30.28 411 PRO B O 1
ATOM 6718 N N . THR B 1 412 ? -30.484 23.719 24.422 1 27.16 412 THR B N 1
ATOM 6719 C CA . THR B 1 412 ? -31.859 24.078 24.094 1 27.16 412 THR B CA 1
ATOM 6720 C C . THR B 1 412 ? -32.156 23.766 22.641 1 27.16 412 THR B C 1
ATOM 6722 O O . THR B 1 412 ? -31.438 24.203 21.734 1 27.16 412 THR B O 1
ATOM 6725 N N . THR B 1 413 ? -32.938 22.719 22.375 1 28.17 413 THR B N 1
ATOM 6726 C CA . THR B 1 413 ? -33.406 22.031 21.188 1 28.17 413 THR B CA 1
ATOM 6727 C C . THR B 1 413 ? -34.031 23.031 20.203 1 28.17 413 THR B C 1
ATOM 6729 O O . THR B 1 413 ? -35.25 23.172 20.156 1 28.17 413 THR B O 1
ATOM 6732 N N . THR B 1 414 ? -33.688 24.344 20.172 1 27.02 414 THR B N 1
ATOM 6733 C CA . THR B 1 414 ? -34.531 25 19.156 1 27.02 414 THR B CA 1
ATOM 6734 C C . THR B 1 414 ? -34.219 24.422 17.781 1 27.02 414 THR B C 1
ATOM 6736 O O . THR B 1 414 ? -33.062 24.312 17.391 1 27.02 414 THR B O 1
ATOM 6739 N N . THR B 1 415 ? -35.094 23.688 17.125 1 27.09 415 THR B N 1
ATOM 6740 C CA . THR B 1 415 ? -35.281 22.984 15.859 1 27.09 415 THR B CA 1
ATOM 6741 C C . THR B 1 415 ? -34.812 23.859 14.688 1 27.09 415 THR B C 1
ATOM 6743 O O . THR B 1 415 ? -35.625 24.531 14.055 1 27.09 415 THR B O 1
ATOM 6746 N N . VAL B 1 416 ? -33.844 24.812 14.852 1 27 416 VAL B N 1
ATOM 6747 C CA . VAL B 1 416 ? -33.719 25.562 13.602 1 27 416 VAL B CA 1
ATOM 6748 C C . VAL B 1 416 ? -33.156 24.656 12.508 1 27 416 VAL B C 1
ATOM 6750 O O . VAL B 1 416 ? -32.25 23.859 12.773 1 27 416 VAL B O 1
ATOM 6753 N N . THR B 1 417 ? -33.906 24.328 11.469 1 26.25 417 THR B N 1
ATOM 6754 C CA . THR B 1 417 ? -33.656 23.609 10.227 1 26.25 417 THR B CA 1
ATOM 6755 C C . THR B 1 417 ? -32.344 24.078 9.586 1 26.25 417 THR B C 1
ATOM 6757 O O . THR B 1 417 ? -32.219 25.25 9.234 1 26.25 417 THR B O 1
ATOM 6760 N N . PRO B 1 418 ? -31.234 23.484 9.953 1 26.09 418 PRO B N 1
ATOM 6761 C CA . PRO B 1 418 ? -29.891 23.906 9.531 1 26.09 418 PRO B CA 1
ATOM 6762 C C . PRO B 1 418 ? -29.766 24.047 8.008 1 26.09 418 PRO B C 1
ATOM 6764 O O . PRO B 1 418 ? -30.078 23.109 7.277 1 26.09 418 PRO B O 1
ATOM 6767 N N . SER B 1 419 ? -30.172 25.219 7.508 1 24.5 419 SER B N 1
ATOM 6768 C CA . SER B 1 419 ? -29.953 25.422 6.082 1 24.5 419 SER B CA 1
ATOM 6769 C C . SER B 1 419 ? -28.484 25.219 5.719 1 24.5 419 SER B C 1
ATOM 6771 O O . SER B 1 419 ? -27.594 25.828 6.336 1 24.5 419 SER B O 1
ATOM 6773 N N . VAL B 1 420 ? -28.062 24.047 5.43 1 27.59 420 VAL B N 1
ATOM 6774 C CA . VAL B 1 420 ? -26.781 23.531 4.965 1 27.59 420 VAL B CA 1
ATOM 6775 C C . VAL B 1 420 ? -26.141 24.531 4.008 1 27.59 420 VAL B C 1
ATOM 6777 O O . VAL B 1 420 ? -26.75 24.922 3.014 1 27.59 420 VAL B O 1
ATOM 6780 N N . MET B 1 421 ? -25.25 25.406 4.562 1 28.27 421 MET B N 1
ATOM 6781 C CA . MET B 1 421 ? -24.453 26.312 3.74 1 28.27 421 MET B CA 1
ATOM 6782 C C . MET B 1 421 ? -23.891 25.594 2.52 1 28.27 421 MET B C 1
ATOM 6784 O O . MET B 1 421 ? -23.391 24.469 2.627 1 28.27 421 MET B O 1
ATOM 6788 N N . ALA B 1 422 ? -24.219 26.031 1.369 1 28.7 422 ALA B N 1
ATOM 6789 C CA . ALA B 1 422 ? -23.922 25.5 0.044 1 28.7 422 ALA B CA 1
ATOM 6790 C C . ALA B 1 422 ? -22.406 25.484 -0.21 1 28.7 422 ALA B C 1
ATOM 6792 O O . ALA B 1 422 ? -21.672 26.266 0.401 1 28.7 422 ALA B O 1
ATOM 6793 N N . ARG B 1 423 ? -21.828 24.484 -0.919 1 27.39 423 ARG B N 1
ATOM 6794 C CA . ARG B 1 423 ? -20.531 24.125 -1.454 1 27.39 423 ARG B CA 1
ATOM 6795 C C . ARG B 1 423 ? -19.797 25.359 -1.98 1 27.39 423 ARG B C 1
ATOM 6797 O O . ARG B 1 423 ? -18.562 25.375 -2.039 1 27.39 423 ARG B O 1
ATOM 6804 N N . ASP B 1 424 ? -20.484 26.328 -2.391 1 27.08 424 ASP B N 1
ATOM 6805 C CA . ASP B 1 424 ? -19.969 27.484 -3.135 1 27.08 424 ASP B CA 1
ATOM 6806 C C . ASP B 1 424 ? -19.25 28.453 -2.207 1 27.08 424 ASP B C 1
ATOM 6808 O O . ASP B 1 424 ? -18.391 29.219 -2.652 1 27.08 424 ASP B O 1
ATOM 6812 N N . ASP B 1 425 ? -19.594 28.562 -1.052 1 27.03 425 ASP B N 1
ATOM 6813 C CA . ASP B 1 425 ? -19.172 29.703 -0.259 1 27.03 425 ASP B CA 1
ATOM 6814 C C . ASP B 1 425 ? -17.734 29.531 0.228 1 27.03 425 ASP B C 1
ATOM 6816 O O . ASP B 1 425 ? -17.047 30.5 0.558 1 27.03 425 ASP B O 1
ATOM 6820 N N . TRP B 1 426 ? -17.219 28.359 0.355 1 27.73 426 TRP B N 1
ATOM 6821 C CA . TRP B 1 426 ? -15.875 28.172 0.901 1 27.73 426 TRP B CA 1
ATOM 6822 C C . TRP B 1 426 ? -14.812 28.609 -0.1 1 27.73 426 TRP B C 1
ATOM 6824 O O . TRP B 1 426 ? -13.688 28.922 0.283 1 27.73 426 TRP B O 1
ATOM 6834 N N . ARG B 1 427 ? -14.984 28.766 -1.332 1 27.08 427 ARG B N 1
ATOM 6835 C CA . ARG B 1 427 ? -14.031 29.125 -2.379 1 27.08 427 ARG B CA 1
ATOM 6836 C C . ARG B 1 427 ? -13.508 30.547 -2.178 1 27.08 427 ARG B C 1
ATOM 6838 O O . ARG B 1 427 ? -12.398 30.875 -2.609 1 27.08 427 ARG B O 1
ATOM 6845 N N . ALA B 1 428 ? -14.305 31.375 -1.727 1 26.64 428 ALA B N 1
ATOM 6846 C CA . ALA B 1 428 ? -13.953 32.781 -1.737 1 26.64 428 ALA B CA 1
ATOM 6847 C C . ALA B 1 428 ? -12.844 33.094 -0.732 1 26.64 428 ALA B C 1
ATOM 6849 O O . ALA B 1 428 ? -11.969 33.938 -0.987 1 26.64 428 ALA B O 1
ATOM 6850 N N . MET B 1 429 ? -12.719 32.344 0.257 1 27.09 429 MET B N 1
ATOM 6851 C CA . MET B 1 429 ? -11.789 32.812 1.289 1 27.09 429 MET B CA 1
ATOM 6852 C C . MET B 1 429 ? -10.344 32.594 0.854 1 27.09 429 MET B C 1
ATOM 6854 O O . MET B 1 429 ? -9.469 33.406 1.174 1 27.09 429 MET B O 1
ATOM 6858 N N . ARG B 1 430 ? -10.039 31.562 0.105 1 27.77 430 ARG B N 1
ATOM 6859 C CA . ARG B 1 430 ? -8.617 31.328 -0.171 1 27.77 430 ARG B CA 1
ATOM 6860 C C . ARG B 1 430 ? -8.055 32.438 -1.057 1 27.77 430 ARG B C 1
ATOM 6862 O O . ARG B 1 430 ? -6.84 32.531 -1.254 1 27.77 430 ARG B O 1
ATOM 6869 N N . ARG B 1 431 ? -8.875 33.125 -1.803 1 26.2 431 ARG B N 1
ATOM 6870 C CA . ARG B 1 431 ? -8.305 34.125 -2.684 1 26.2 431 ARG B CA 1
ATOM 6871 C C . ARG B 1 431 ? -7.625 35.219 -1.88 1 26.2 431 ARG B C 1
ATOM 6873 O O . ARG B 1 431 ? -6.746 35.938 -2.393 1 26.2 431 ARG B O 1
ATOM 6880 N N . ASN B 1 432 ? -8.188 35.531 -0.765 1 26.67 432 ASN B N 1
ATOM 6881 C CA . ASN B 1 432 ? -7.648 36.781 -0.209 1 26.67 432 ASN B CA 1
ATOM 6882 C C . ASN B 1 432 ? -6.211 36.594 0.271 1 26.67 432 ASN B C 1
ATOM 6884 O O . ASN B 1 432 ? -5.492 37.562 0.475 1 26.67 432 ASN B O 1
ATOM 6888 N N . PHE B 1 433 ? -5.848 35.406 0.778 1 26.8 433 PHE B N 1
ATOM 6889 C CA . PHE B 1 433 ? -4.516 35.469 1.364 1 26.8 433 PHE B CA 1
ATOM 6890 C C . PHE B 1 433 ? -3.445 35.438 0.281 1 26.8 433 PHE B C 1
ATOM 6892 O O . PHE B 1 433 ? -2.252 35.531 0.579 1 26.8 433 PHE B O 1
ATOM 6899 N N . LEU B 1 434 ? -3.783 35 -0.942 1 23.91 434 LEU B N 1
ATOM 6900 C CA . LEU B 1 434 ? -2.6 35.094 -1.79 1 23.91 434 LEU B CA 1
ATOM 6901 C C . LEU B 1 434 ? -2.174 36.531 -1.979 1 23.91 434 LEU B C 1
ATOM 6903 O O . LEU B 1 434 ? -1.062 36.812 -2.436 1 23.91 434 LEU B O 1
ATOM 6907 N N . TRP B 1 435 ? -3.055 37.5 -2.066 1 21.78 435 TRP B N 1
ATOM 6908 C CA . TRP B 1 435 ? -2.471 38.844 -2.271 1 21.78 435 TRP B CA 1
ATOM 6909 C C . TRP B 1 435 ? -2.033 39.438 -0.945 1 21.78 435 TRP B C 1
ATOM 6911 O O . TRP B 1 435 ? -2.736 39.344 0.062 1 21.78 435 TRP B O 1
#

Sequence (870 aa):
MYLRLSKVICMFPVRADFQRTQYSYETYIFFFSGKVQILPEADSINAEIKVLMKKNISVFILVSHVGFDVDQQLAEKCPELDLIVGGHTNTFLYTGKPPVGDSPEGPYPYIYNRTSGNTSCLIVQDFRFGKYLGYLELEITRKGDIVGWSGNPILLNQSWPEDEEMLQALEPYKEIVQAAVNRVVGSSKVLLEANEKLCRYKECNSANLMADSFLDYYTDRNSPVKDAWSIVNAAIINGGIARDSIRQKPNVTLGDLLGAMPYDSDLAIMNISGYHLQQMFEYSVVNFTWWPDLNGKFLQVSGARVVYNFSLPNWCRVVSLKVLCANCSVPVYEDVSDNKTYSIVTTMFIANGGDGFTFDESVTKRTEGVSAFDVFTKYVTKISPIKTPEEDRVVVQDLPERPNITTTPAPTTTTVTPSVMARDDWRAMRRNFLWMYLRLSKVICMFPVRADFQRTQYSYETYIFFFSGKVQILPEADSINAEIKVLMKKNISVFILVSHVGFDVDQQLAEKCPELDLIVGGHTNTFLYTGKPPVGDSPEGPYPYIYNRTSGNTSCLIVQDFRFGKYLGYLELEITRKGDIVGWSGNPILLNQSWPEDEEMLQALEPYKEIVQAAVNRVVGSSKVLLEANEKLCRYKECNSANLMADSFLDYYTDRNSPVKDAWSIVNAAIINGGIARDSIRQKPNVTLGDLLGAMPYDSDLAIMNISGYHLQQMFEYSVVNFTWWPDLNGKFLQVSGARVVYNFSLPNWCRVVSLKVLCANCSVPVYEDVSDNKTYSIVTTMFIANGGDGFTFDESVTKRTEGVSAFDVFTKYVTKISPIKTPEEDRVVVQDLPERPNITTTPAPTTTTVTPSVMARDDWRAMRRNFLW

pLDDT: mean 77.33, std 24.6, range [21.78, 98.94]

Organism: Amblyomma americanum (NCBI:txid6943)

Solvent-accessible surface area (backbone atoms only — not comparable to full-atom values): 47187 Å² total; per-residue (Å²): 106,79,75,84,50,90,88,55,72,70,50,62,44,75,46,84,51,82,78,86,46,60,47,45,59,67,65,40,60,75,60,77,92,64,93,67,78,76,59,60,50,50,60,53,50,44,53,50,48,56,58,40,43,74,71,73,53,54,68,36,47,41,52,42,61,60,20,65,71,48,48,52,48,42,42,53,67,26,73,72,40,43,31,33,44,40,32,74,57,47,48,33,27,37,56,77,81,65,90,76,80,60,75,59,77,40,45,30,62,32,78,45,69,32,88,79,60,100,49,59,20,38,36,37,34,32,34,52,59,64,43,24,39,43,40,78,45,72,40,63,46,96,80,35,47,78,79,43,72,49,53,38,48,37,70,61,48,90,79,56,80,65,54,58,64,57,45,57,67,36,42,70,50,47,54,53,49,48,56,53,32,61,34,69,47,32,24,28,42,22,38,28,48,15,52,92,58,44,28,28,78,44,65,30,24,37,46,33,49,48,20,39,24,56,36,50,63,52,39,72,37,84,37,91,50,85,63,20,29,20,67,42,28,28,11,47,41,46,16,56,52,41,43,40,50,40,69,58,33,82,67,34,25,44,41,53,50,42,48,22,41,66,75,71,38,33,35,24,45,32,41,33,36,26,49,56,48,51,49,53,58,24,57,30,56,42,86,71,45,74,69,95,54,67,54,37,40,15,67,41,44,22,48,38,33,38,32,37,31,56,82,42,57,78,77,57,23,66,75,43,50,30,33,25,51,19,85,32,33,59,34,36,67,36,72,66,44,55,88,43,75,44,35,33,35,32,35,42,50,50,78,60,27,42,83,72,45,81,76,58,86,83,46,45,74,51,65,86,72,45,50,42,53,59,44,36,52,53,38,46,42,67,55,44,62,34,70,62,43,47,79,68,37,46,38,74,37,65,66,79,77,75,81,79,78,68,85,60,77,78,76,77,80,72,83,68,78,75,71,73,77,63,88,71,63,68,64,61,29,65,58,55,72,76,102,106,80,75,85,50,89,88,54,71,71,51,63,48,74,49,83,51,82,76,87,45,59,46,45,62,70,66,42,55,70,68,74,90,66,95,67,73,75,57,60,50,51,60,53,51,45,52,50,48,55,56,41,43,75,70,71,53,55,66,37,45,42,52,43,62,62,20,65,71,49,46,53,47,42,43,52,68,26,75,73,40,41,33,34,45,41,32,74,57,48,48,32,26,37,56,76,82,63,90,77,77,60,76,59,77,40,46,30,61,32,78,44,70,31,87,78,62,99,49,58,20,37,36,37,36,33,33,52,61,63,44,24,38,43,39,77,47,73,40,63,45,97,81,36,46,77,80,43,73,48,55,36,48,38,71,62,49,90,79,57,80,64,53,58,65,58,45,57,66,37,42,69,50,47,53,52,48,48,55,54,32,60,36,70,46,33,25,28,42,22,37,29,48,16,53,91,58,43,27,28,76,43,68,29,24,38,46,34,48,46,21,39,24,56,34,50,63,51,39,71,39,84,38,92,50,87,65,20,30,19,69,43,30,26,11,49,42,44,15,54,54,39,44,38,49,40,70,58,34,80,68,35,27,44,41,54,50,42,49,20,40,65,75,70,37,32,35,23,44,32,42,32,37,26,49,58,49,51,49,53,58,24,58,30,57,42,85,71,44,74,69,94,53,68,52,38,40,15,69,40,46,22,48,39,34,38,31,38,31,58,82,41,58,78,78,57,23,66,77,43,50,29,32,26,49,21,86,31,32,59,34,36,68,36,72,67,45,55,88,42,74,42,34,33,36,33,35,43,50,51,77,55,28,42,83,73,45,80,76,60,87,83,45,45,74,50,61,86,73,45,48,40,52,60,43,36,52,53,40,46,42,68,55,42,62,35,71,63,43,47,81,69,37,45,38,73,38,65,66,78,79,77,79,79,76,69,86,62,77,77,77,78,81,72,81,69,78,76,72,74,77,64,86,70,64,68,63,62,31,65,60,58,71,75,104

Foldseek 3Di:
DPPPPPPAPAPDQPPPPPPQSQHADQSVLPDDPDPRPNDHPLVVVQVVVVVVVVVVDQAAEYEEAPDDVVVLVSCQSRVSYAEYEYHNNLAAADDDDDQFPDDHLYHVFDWRQHPPDRGIHTYDYHGDLPQWDWDKDFDADPNGDTPDMDGGTHGPDPPPPPPPVVCVVCVVVLVVLVVQQQAFLFFAPAKQDCEPNPLLAFPTLVVVLLQCLQQVVQLVDDDPFPLFSGPAWKAKEWSLQAYDMDHGDGGDGNNNLCRGGVDKFFKKKKKDFLQQVLVLQLVSCAPADPPPHRQRSNMDMGQKAWEFEPVDHRPPGTPFIWIWDRNHNDTDTDTGDRGDIGIYMYGPCVVSQHSNHDGDPPMDMDTPRHMSSVSSSNSNSVPHHHDGDRPNSYHYHPPDDDDPPPPPPDPPPPVPPNPNPDPPPSSPSSVPVVD/DPPPPPPADAPDQPDPPPDQRQHADQNVLPDDPDPRDNDHPLVVVQVVVVVVVVVVDQAAEYEEAPDDVVVLVSCQSRVSYAEYEYHNNLAAADDDDDQFPDDHLYHVFDWRQHPPDRGIHTYDYHGDLVQWDWDKDFDADPNGDTPDIDGGTHGPDPPPPPPVVVCVVCVVVLVVLVVQQQAFLFFAPAKQDCEPNPLLAFPTLVVVLLQCLQQVVQLVDDDPFPLFSGPAWKAKEWSLQAYHMDHGDGGDGNNNLCRGGVDKFFKKKKKDFLQQVLVLQLVSCAPADPPPHRQRSNMDMGQKAWEFEPVDHRPPGTPFIWIWDRNHNDTDTDTGDRGDIGIYMYGVCVVSQHSNHDGDPPMDMDTPRHMSSVSSSNSNSVVHHHDGDRPNRYHYHPPDDDDPPPPPPDPPPPVPPNPNPDPPPSSPSSVPVVD

InterPro domains:
  IPR006179 5'-Nucleotidase/apyrase [PR01607] (55-72)
  IPR006179 5'-Nucleotidase/apyrase [PR01607] (74-97)
  IPR006179 5'-Nucleotidase/apyrase [PR01607] (121-141)
  IPR006179 5'-Nucleotidase/apyrase [PR01607] (251-274)
  IPR006179 5'-Nucleotidase/apyrase [PR01607] (335-354)
  IPR006179 5'-Nucleotidase/apyrase [PTHR11575] (35-408)
  IPR008334 5'-Nucleotidase, C-terminal [PF02872] (184-358)
  IPR029052 Metallo-dependent phosphatase-like [G3DSA:3.60.21.10] (21-180)
  IPR029052 Metallo-dependent phosphatase-like [SSF56300] (33-178)
  IPR036907 5'-Nucleotidase, C-terminal domain superfamily [G3DSA:3.90.780.10] (183-398)
  IPR036907 5'-Nucleotidase, C-terminal domain superfamily [SSF55816] (181-397)

Radius of gyration: 35.32 Å; Cα contacts (8 Å, |Δi|>4): 1725; chains: 2; bounding box: 71×117×82 Å